Protein AF-0000000087110918 (afdb_homodimer)

Organism: NCBI:txid702518

Solvent-accessible surface area (backbone atoms only — not comparable to full-atom values): 49703 Å² total; per-residue (Å²): 132,76,82,76,50,80,85,70,52,56,71,68,54,49,34,47,49,41,44,47,31,54,72,71,66,33,90,42,74,57,47,47,48,50,48,28,72,72,36,72,81,43,27,66,41,34,48,39,58,57,34,22,55,41,80,31,68,36,69,67,49,49,51,53,48,39,50,46,33,43,54,38,44,72,53,34,69,36,22,34,32,37,40,38,41,45,51,83,60,76,61,68,76,55,22,55,62,40,44,46,46,21,41,39,73,68,59,52,82,70,37,54,53,68,56,41,43,51,50,46,49,46,24,53,45,20,61,56,32,50,42,59,53,20,40,11,39,51,48,28,51,41,52,52,55,40,32,53,18,29,32,41,34,41,28,33,24,72,74,59,32,57,36,55,59,52,41,51,45,51,48,52,52,53,53,55,72,48,77,84,61,85,71,69,72,76,69,76,79,68,72,83,81,62,65,75,68,66,81,74,60,34,45,27,53,47,19,30,33,41,32,43,33,48,66,27,68,70,42,52,53,39,68,45,57,46,35,65,42,47,66,58,53,30,66,58,48,15,78,53,27,29,36,42,38,37,31,37,36,49,52,39,37,48,34,59,59,34,80,77,40,77,86,64,74,35,57,27,32,34,42,36,33,40,50,18,25,44,23,21,29,20,49,40,39,54,42,63,24,20,52,58,21,29,33,41,36,37,29,40,42,78,50,54,63,73,10,80,31,45,41,52,59,40,46,55,70,22,27,56,52,28,27,34,42,33,44,38,35,81,57,52,38,64,40,35,14,37,48,69,55,80,47,94,75,50,51,48,37,69,70,36,38,51,71,28,65,48,26,30,35,41,36,34,34,43,34,38,69,36,86,41,27,62,50,31,40,73,43,15,61,55,47,65,72,57,39,31,52,45,26,27,34,40,35,37,37,37,66,45,41,58,74,83,57,80,75,82,88,43,79,81,33,69,57,44,43,29,32,46,52,5,51,53,35,28,53,51,30,45,44,57,29,35,76,62,72,25,61,51,39,37,36,46,34,40,21,31,59,87,56,56,46,69,62,50,48,54,57,48,48,64,62,37,59,95,54,84,59,44,78,41,64,41,55,58,84,57,39,69,56,54,77,76,45,52,76,67,58,56,64,73,104,133,78,78,77,49,80,86,71,53,56,70,68,54,49,34,48,50,40,46,46,31,55,73,70,68,34,87,43,77,57,46,47,50,50,48,28,73,70,36,71,81,44,28,66,42,35,47,39,60,57,32,23,56,41,80,31,68,40,70,67,49,49,52,51,49,40,50,46,33,44,54,40,43,72,55,36,70,36,22,34,32,37,39,39,42,44,52,81,59,76,61,69,74,53,23,56,61,40,45,48,45,20,41,40,74,69,60,51,82,71,36,53,52,68,56,40,42,50,50,46,49,47,23,52,44,19,62,56,32,50,42,58,54,20,41,10,38,52,49,28,50,40,51,51,56,38,34,52,18,28,31,40,34,40,27,32,23,70,74,57,34,56,37,54,60,52,42,50,46,52,51,52,52,54,54,57,72,49,76,82,62,84,73,68,72,77,67,78,79,69,71,82,80,64,66,76,68,64,80,75,60,35,45,28,52,46,20,30,34,43,33,43,31,49,63,30,66,71,41,50,53,39,68,45,56,47,36,65,43,48,66,60,52,30,66,59,48,16,78,54,27,29,37,42,37,36,32,37,37,50,52,39,38,49,35,60,59,36,83,77,41,77,88,62,75,36,59,28,33,34,42,36,31,41,50,18,25,44,21,22,28,22,50,38,40,52,41,63,24,21,51,59,21,30,33,42,36,37,30,41,40,78,50,53,62,72,12,82,31,45,42,52,60,40,45,55,69,22,26,56,53,28,28,33,41,32,44,38,39,82,58,51,40,63,41,36,13,38,48,70,57,80,46,98,74,51,53,48,37,72,70,37,38,50,69,28,66,49,25,29,35,41,35,37,35,44,32,40,69,38,86,41,27,62,52,31,40,71,44,14,62,55,47,63,73,58,38,31,53,46,26,28,35,40,35,39,38,36,65,45,41,58,73,83,57,81,73,84,90,43,80,81,33,67,57,44,45,30,31,44,52,6,51,53,35,28,54,52,30,46,44,56,29,36,74,61,71,25,60,51,39,38,36,46,35,38,20,32,59,89,57,57,46,69,63,52,47,54,56,47,47,63,60,36,59,95,55,84,56,43,78,42,66,42,52,58,84,56,38,70,56,54,77,78,45,52,76,67,58,57,66,73,104

Radius of gyration: 41.86 Å; Cα contacts (8 Å, |Δi|>4): 1986; chains: 2; bounding box: 95×135×100 Å

Foldseek 3Di:
DPPCDPVNDPPVVLLVVLQCCLVPPQPDLVVLVVVLVVDVSSVVSSLLNSQQEEEAAALVRLLVVLLVCQQPVVSLLSHAHYEHAHAPDPLPPCLVVLLCLLPDDGDNVPPDPLLVVLSNVLSVCSPPDDSQLNSLLSVLNSLLSNQQYAYYEDHHAQSRHHDLQNNQVSQVSVVVPDPPPPCPDPPDCPDPPPPVVPVRAASHQNYAEYEYEDEHQDLAFDQHPNAGDGSVCNPQVHPNHAYYHYEAYDLSLVRLVPPRRPLAAGAYAEYAAHQYQHALQSVLSVLLRYQNHAEYAHAYDNHDQAHQDACLVRCCVRHLNHAYYAYHDLLVLSRGWRSVPPPVPTQSARQNQQVNQNHAEYHYEPCNHPQALQVLLVCLLVVLVRHHQAYAEYEYEDANRCVPPDDDDDCPPPRNVSNQNSPLNNLLNVLQCCVPRRVNYAEYHYEDESYDQVVSVVVSCVSNPPHNHAYHYDYDPCSVVVSVDDSVVRRPD/DPPCDPVNDPPVVLLVVLVCCLVPPQPDLVVLVVVLVPDVSSVVSSLLNSQQEEEAAALVRLLVVLLVCQQPVVSLLSHAHYEHAHAPDPLPPCLVVLLCLLPDDGDNVPPDPLLVVLSNVLSVCSPPDDSQLNSLLSVLNSLLSNQQYAYYEDHHAQRRHHDLQNNQVSQVSVVVPDPPPDCPDPPDCPPVPPPVVPVRAASHQNYAEYEYEYEHQDLAFDQHPNAGDGSVCNPQVHPNHAYYHYEAYDLSLVRLVPPRRPLAAGAYAEYAAHQYQHALQSVLSVLLRYQNHAEYAHAYHNHDQAHCDACLVRCCVRHLNHAYYAYHDLLVLSRGWRSVPPPVPTQSARQNQQVNQNHAYYHYEPCNHPQALLCLLVCLLVVLVRHHQAYAEYEYEDANRCVPPDDDDDCPDPRNVSNQNSVLSNLLNVLQCCVPRRVNYAEYHYEDESYDQVVSVVVSCVSNPPHNHAYHYDYDPVSVVVSVDDPVVRRPD

pLDDT: mean 78.91, std 18.48, range [22.75, 98.44]

InterPro domains:
  IPR032675 Leucine-rich repeat domain superfamily [G3DSA:3.80.10.10] (70-446)

Secondary structure (DSSP, 8-state):
-----GGGS-HHHHHHHHHHIIIII--SHHHHHHHHHH-GGGHHHHHHHHHHEEEE-SHHHHHHHHHHHHH-GGGGGG--EEEEE-TTS-HHHHHHHHGGGGT-----TTS-HHHHHHHHHHHHHHHHS-HHHHHHHHHHHHHHH-TT-SEEEEE--SSSPPPHHHHHHHHHHHHTTS-TT-------TTSTT------PPPSSTT-SEEEEESS-S-SS-EEETTEEE-THHHHH--TT--EEEEES--SGGGGGG-TTS--PPP--SEEEEEEE---HHHHHHHHTT-TT--EEEEEE-S--S---S-HHHHHHHH-TT--EEEEE-TT--TTSS--SS--TTS--S---GGG-TT--EEEEEGGGT-SSHHHHHHHGGGGGGGS-TT--EEEEE-GGGGTT--S---TTSHHHHHHHHHHHHHHHHHHHHTTTT-TT--EEEEEETT--HHHHHHHHHHHTTTS--EEEEEEGGGHHHHTTS-HHHHHH-/-----GGGS-HHHHHHHHHHIIIII--SHHHHHHHHHH-GGGHHHHHHHHHHEEEE-SHHHHHHHHHHHHH-GGGGGG--EEEEE-TTS-HHHHHHHHGGGGT-----TTS-HHHHHHHHHHHHHHHHS-HHHHHHHHHHHHHHH-TT-SEEEEE--SSSPPPHHHHHHHHHHHHTTS-TT-------TTSTT------PPPSSTT-SEEEEESS-S-SS-EEETTEEE-THHHHH--TT--EEEEES--SGGGGGG-TTS--PPP--SEEEEEEE---HHHHHHHHTT-TT--EEEEEE-S--S---S-HHHHHHHH-TT--EEEEE-TT--TTSS--SS--TTS--S---GGG-TT--EEEEEGGGT-SSHHHHHHHGGGGGGGS-TT--EEEEE-GGGGTT--S---TTSHHHHHHHHHHHHHHHHHHHHTTTT-TT--EEEEEETT--HHHHHHHHHHHTTTS--EEEEEEGGGHHHHTTS-HHHHHH-

Structure (mmCIF, N/CA/C/O backbone):
data_AF-0000000087110918-model_v1
#
loop_
_entity.id
_entity.type
_entity.pdbx_description
1 polymer 'F-box domain-containing protein'
#
loop_
_atom_site.group_PDB
_atom_site.id
_atom_site.type_symbol
_atom_site.label_atom_id
_atom_site.label_alt_id
_atom_site.label_comp_id
_atom_site.label_asym_id
_atom_site.label_entity_id
_atom_site.label_seq_id
_atom_site.pdbx_PDB_ins_code
_atom_site.Cartn_x
_atom_site.Cartn_y
_atom_site.Cartn_z
_atom_site.occupancy
_atom_site.B_iso_or_equiv
_atom_site.auth_seq_id
_atom_site.auth_comp_id
_atom_site.auth_asym_id
_atom_site.auth_atom_id
_atom_site.pdbx_PDB_model_num
ATOM 1 N N . MET A 1 1 ? 38.844 -1.824 -50.281 1 22.75 1 MET A N 1
ATOM 2 C CA . MET A 1 1 ? 37.906 -2.479 -49.344 1 22.75 1 MET A CA 1
ATOM 3 C C . MET A 1 1 ? 37.719 -1.651 -48.094 1 22.75 1 MET A C 1
ATOM 5 O O . MET A 1 1 ? 38.656 -1.523 -47.281 1 22.75 1 MET A O 1
ATOM 9 N N . LYS A 1 2 ? 37.031 -0.642 -48.219 1 32.19 2 LYS A N 1
ATOM 10 C CA . LYS A 1 2 ? 36.719 0.473 -47.312 1 32.19 2 LYS A CA 1
ATOM 11 C C . LYS A 1 2 ? 36.219 -0.026 -45.969 1 32.19 2 LYS A C 1
ATOM 13 O O . LYS A 1 2 ? 35.406 -0.964 -45.906 1 32.19 2 LYS A O 1
ATOM 18 N N . ASN A 1 3 ? 37.062 0.036 -44.969 1 32.84 3 ASN A N 1
ATOM 19 C CA . ASN A 1 3 ? 37 -0.374 -43.562 1 32.84 3 ASN A CA 1
ATOM 20 C C . ASN A 1 3 ? 35.656 -0.074 -42.938 1 32.84 3 ASN A C 1
ATOM 22 O O . ASN A 1 3 ? 35.312 1.089 -42.719 1 32.84 3 ASN A O 1
ATOM 26 N N . ASN A 1 4 ? 34.594 -0.679 -43.531 1 38.47 4 ASN A N 1
ATOM 27 C CA . ASN A 1 4 ? 33.188 -0.531 -43.188 1 38.47 4 ASN A CA 1
ATOM 28 C C . ASN A 1 4 ? 32.938 -0.632 -41.688 1 38.47 4 ASN A C 1
ATOM 30 O O . ASN A 1 4 ? 33.156 -1.688 -41.094 1 38.47 4 ASN A O 1
ATOM 34 N N . PHE A 1 5 ? 33.406 0.366 -41 1 39.34 5 PHE A N 1
ATOM 35 C CA . PHE A 1 5 ? 33.344 0.609 -39.562 1 39.34 5 PHE A CA 1
ATOM 36 C C . PHE A 1 5 ? 31.953 0.332 -39.031 1 39.34 5 PHE A C 1
ATOM 38 O O . PHE A 1 5 ? 30.969 0.458 -39.75 1 39.34 5 PHE A O 1
ATOM 45 N N . PHE A 1 6 ? 31.922 -0.577 -37.969 1 47.59 6 PHE A N 1
ATOM 46 C CA . PHE A 1 6 ? 30.766 -0.991 -37.188 1 47.59 6 PHE A CA 1
ATOM 47 C C . PHE A 1 6 ? 29.812 0.179 -36.938 1 47.59 6 PHE A C 1
ATOM 49 O O . PHE A 1 6 ? 28.609 -0.017 -36.781 1 47.59 6 PHE A O 1
ATOM 56 N N . SER A 1 7 ? 30.234 1.312 -36.938 1 45.53 7 SER A N 1
ATOM 57 C CA . SER A 1 7 ? 29.469 2.535 -36.719 1 45.53 7 SER A CA 1
ATOM 58 C C . SER A 1 7 ? 28.516 2.807 -37.844 1 45.53 7 SER A C 1
ATOM 60 O O . SER A 1 7 ? 27.609 3.645 -37.75 1 45.53 7 SER A O 1
ATOM 62 N N . ARG A 1 8 ? 28.75 2.314 -38.969 1 50.22 8 ARG A N 1
ATOM 63 C CA . ARG A 1 8 ? 27.969 2.641 -40.125 1 50.22 8 ARG A CA 1
ATOM 64 C C . ARG A 1 8 ? 27.031 1.495 -40.5 1 50.22 8 ARG A C 1
ATOM 66 O O . ARG A 1 8 ? 26.406 1.517 -41.562 1 50.22 8 ARG A O 1
ATOM 73 N N . LEU A 1 9 ? 27.062 0.413 -39.844 1 47.06 9 LEU A N 1
ATOM 74 C CA . LEU A 1 9 ? 26.172 -0.703 -40.156 1 47.06 9 LEU A CA 1
ATOM 75 C C . LEU A 1 9 ? 24.734 -0.389 -39.781 1 47.06 9 LEU A C 1
ATOM 77 O O . LEU A 1 9 ? 24.5 0.276 -38.75 1 47.06 9 LEU A O 1
ATOM 81 N N . PRO A 1 10 ? 23.734 -0.668 -40.688 1 49.5 10 PRO A N 1
ATOM 82 C CA . PRO A 1 10 ? 22.328 -0.454 -40.375 1 49.5 10 PRO A CA 1
ATOM 83 C C . PRO A 1 10 ? 21.891 -1.122 -39.062 1 49.5 10 PRO A C 1
ATOM 85 O O . PRO A 1 10 ? 22.438 -2.164 -38.719 1 49.5 10 PRO A O 1
ATOM 88 N N . ASN A 1 11 ? 21.094 -0.34 -38.219 1 50.5 11 ASN A N 1
ATOM 89 C CA . ASN A 1 11 ? 20.609 -0.762 -36.906 1 50.5 11 ASN A CA 1
ATOM 90 C C . ASN A 1 11 ? 20.125 -2.207 -36.938 1 50.5 11 ASN A C 1
ATOM 92 O O . ASN A 1 11 ? 20.312 -2.947 -35.969 1 50.5 11 ASN A O 1
ATOM 96 N N . GLU A 1 12 ? 19.578 -2.602 -38 1 52.12 12 GLU A N 1
ATOM 97 C CA . GLU A 1 12 ? 19.078 -3.965 -38.156 1 52.12 12 GLU A CA 1
ATOM 98 C C . GLU A 1 12 ? 20.219 -4.98 -38.125 1 52.12 12 GLU A C 1
ATOM 100 O O . GLU A 1 12 ? 20.094 -6.043 -37.5 1 52.12 12 GLU A O 1
ATOM 105 N N . LEU A 1 13 ? 21.203 -4.625 -38.75 1 52.06 13 LEU A N 1
ATOM 106 C CA . LEU A 1 13 ? 22.328 -5.547 -38.812 1 52.06 13 LEU A CA 1
ATOM 107 C C . LEU A 1 13 ? 23.094 -5.578 -37.469 1 52.06 13 LEU A C 1
ATOM 109 O O . LEU A 1 13 ? 23.562 -6.637 -37.062 1 52.06 13 LEU A O 1
ATOM 113 N N . VAL A 1 14 ? 23.203 -4.426 -36.906 1 53.78 14 VAL A N 1
ATOM 114 C CA . VAL A 1 14 ? 23.844 -4.387 -35.594 1 53.78 14 VAL A CA 1
ATOM 115 C C . VAL A 1 14 ? 23.047 -5.23 -34.625 1 53.78 14 VAL A C 1
ATOM 117 O O . VAL A 1 14 ? 23.625 -5.973 -33.812 1 53.78 14 VAL A O 1
ATOM 120 N N . CYS A 1 15 ? 21.766 -5.172 -34.75 1 50.72 15 CYS A N 1
ATOM 121 C CA . CYS A 1 15 ? 20.891 -6.023 -33.938 1 50.72 15 CYS A CA 1
ATOM 122 C C . CYS A 1 15 ? 21.172 -7.496 -34.219 1 50.72 15 CYS A C 1
ATOM 124 O O . CYS A 1 15 ? 21.219 -8.305 -33.281 1 50.72 15 CYS A O 1
ATOM 126 N N . CYS A 1 16 ? 21.328 -7.832 -35.406 1 52.72 16 CYS A N 1
ATOM 127 C CA . CYS A 1 16 ? 21.625 -9.211 -35.781 1 52.72 16 CYS A CA 1
ATOM 128 C C . CYS A 1 16 ? 22.984 -9.648 -35.281 1 52.72 16 CYS A C 1
ATOM 130 O O . CYS A 1 16 ? 23.156 -10.789 -34.844 1 52.72 16 CYS A O 1
ATOM 132 N N . ILE A 1 17 ? 23.875 -8.836 -35.344 1 55 17 ILE A N 1
ATOM 133 C CA . ILE A 1 17 ? 25.219 -9.188 -34.906 1 55 17 ILE A CA 1
ATOM 134 C C . ILE A 1 17 ? 25.234 -9.375 -33.406 1 55 17 ILE A C 1
ATOM 136 O O . ILE A 1 17 ? 25.828 -10.32 -32.875 1 55 17 ILE A O 1
ATOM 140 N N . VAL A 1 18 ? 24.516 -8.453 -32.75 1 55.53 18 VAL A N 1
ATOM 141 C CA . VAL A 1 18 ? 24.469 -8.547 -31.297 1 55.53 18 VAL A CA 1
ATOM 142 C C . VAL A 1 18 ? 23.703 -9.797 -30.891 1 55.53 18 VAL A C 1
ATOM 144 O O . VAL A 1 18 ? 24.094 -10.5 -29.953 1 55.53 18 VAL A O 1
ATOM 147 N N . LYS A 1 19 ? 22.688 -10.055 -31.609 1 55.12 19 LYS A N 1
ATOM 148 C CA . LYS A 1 19 ? 21.922 -11.281 -31.391 1 55.12 19 LYS A CA 1
ATOM 149 C C . LYS A 1 19 ? 22.797 -12.516 -31.625 1 55.12 19 LYS A C 1
ATOM 151 O O . LYS A 1 19 ? 22.75 -13.469 -30.844 1 55.12 19 LYS A O 1
ATOM 156 N N . CYS A 1 20 ? 23.375 -12.547 -32.719 1 52.78 20 CYS A N 1
ATOM 157 C CA . CYS A 1 20 ? 24.266 -13.664 -33.062 1 52.78 20 CYS A CA 1
ATOM 158 C C . CYS A 1 20 ? 25.406 -13.781 -32.062 1 52.78 20 CYS A C 1
ATOM 160 O O . CYS A 1 20 ? 25.797 -14.891 -31.703 1 52.78 20 CYS A O 1
ATOM 162 N N . ALA A 1 21 ? 25.922 -12.703 -31.781 1 53.59 21 ALA A N 1
ATOM 163 C CA . ALA A 1 21 ? 27.031 -12.734 -30.828 1 53.59 21 ALA A CA 1
ATOM 164 C C . ALA A 1 21 ? 26.547 -13.203 -29.453 1 53.59 21 ALA A C 1
ATOM 166 O O . ALA A 1 21 ? 27.25 -13.922 -28.75 1 53.59 21 ALA A O 1
ATOM 167 N N . SER A 1 22 ? 25.422 -12.742 -29.078 1 51.88 22 SER A N 1
ATOM 168 C CA . SER A 1 22 ? 24.828 -13.172 -27.812 1 51.88 22 SER A CA 1
ATOM 169 C C . SER A 1 22 ? 24.547 -14.664 -27.828 1 51.88 22 SER A C 1
ATOM 171 O O . SER A 1 22 ? 24.672 -15.336 -26.797 1 51.88 22 SER A O 1
ATOM 173 N N . GLN A 1 23 ? 24.047 -15.164 -28.922 1 52.66 23 GLN A N 1
ATOM 174 C CA . GLN A 1 23 ? 23.719 -16.578 -29.047 1 52.66 23 GLN A CA 1
ATOM 175 C C . GLN A 1 23 ? 24.969 -17.422 -29.203 1 52.66 23 GLN A C 1
ATOM 177 O O . GLN A 1 23 ? 25.016 -18.578 -28.766 1 52.66 23 GLN A O 1
ATOM 182 N N . ASN A 1 24 ? 25.828 -17.031 -30.031 1 50.81 24 ASN A N 1
ATOM 183 C CA . ASN A 1 24 ? 26.938 -17.906 -30.422 1 50.81 24 ASN A CA 1
ATOM 184 C C . ASN A 1 24 ? 28.234 -17.5 -29.734 1 50.81 24 ASN A C 1
ATOM 186 O O . ASN A 1 24 ? 29.078 -18.344 -29.422 1 50.81 24 ASN A O 1
ATOM 190 N N . ALA A 1 25 ? 28.609 -16.297 -29.734 1 47.44 25 ALA A N 1
ATOM 191 C CA . ALA A 1 25 ? 29.984 -15.93 -29.406 1 47.44 25 ALA A CA 1
ATOM 192 C C . ALA A 1 25 ? 30.094 -15.484 -27.953 1 47.44 25 ALA A C 1
ATOM 194 O O . ALA A 1 25 ? 31.141 -15.625 -27.328 1 47.44 25 ALA A O 1
ATOM 195 N N . PHE A 1 26 ? 29.156 -14.688 -27.438 1 46.53 26 PHE A N 1
ATOM 196 C CA . PHE A 1 26 ? 29.344 -14.141 -26.094 1 46.53 26 PHE A CA 1
ATOM 197 C C . PHE A 1 26 ? 28.797 -15.102 -25.047 1 46.53 26 PHE A C 1
ATOM 199 O O . PHE A 1 26 ? 27.656 -15.531 -25.125 1 46.53 26 PHE A O 1
ATOM 206 N N . GLN A 1 27 ? 29.578 -15.914 -24.422 1 47.03 27 GLN A N 1
ATOM 207 C CA . GLN A 1 27 ? 29.328 -16.953 -23.422 1 47.03 27 GLN A CA 1
ATOM 208 C C . GLN A 1 27 ? 28.641 -16.375 -22.188 1 47.03 27 GLN A C 1
ATOM 210 O O . GLN A 1 27 ? 28.062 -17.109 -21.391 1 47.03 27 GLN A O 1
ATOM 215 N N . SER A 1 28 ? 28.984 -15.117 -21.891 1 49.75 28 SER A N 1
ATOM 216 C CA . SER A 1 28 ? 28.469 -14.562 -20.641 1 49.75 28 SER A CA 1
ATOM 217 C C . SER A 1 28 ? 27.859 -13.18 -20.844 1 49.75 28 SER A C 1
ATOM 219 O O . SER A 1 28 ? 28.203 -12.484 -21.797 1 49.75 28 SER A O 1
ATOM 221 N N . LYS A 1 29 ? 26.656 -12.805 -20.266 1 53.97 29 LYS A N 1
ATOM 222 C CA . LYS A 1 29 ? 26.047 -11.477 -20.219 1 53.97 29 LYS A CA 1
ATOM 223 C C . LYS A 1 29 ? 27.125 -10.391 -20.062 1 53.97 29 LYS A C 1
ATOM 225 O O . LYS A 1 29 ? 26.953 -9.273 -20.562 1 53.97 29 LYS A O 1
ATOM 230 N N . ARG A 1 30 ? 28.109 -10.914 -19.547 1 54.34 30 ARG A N 1
ATOM 231 C CA . ARG A 1 30 ? 29.234 -9.992 -19.359 1 54.34 30 ARG A CA 1
ATOM 232 C C . ARG A 1 30 ? 29.844 -9.578 -20.688 1 54.34 30 ARG A C 1
ATOM 234 O O . ARG A 1 30 ? 30.234 -8.422 -20.859 1 54.34 30 ARG A O 1
ATOM 241 N N . ASP A 1 31 ? 29.938 -10.539 -21.391 1 54.56 31 ASP A N 1
ATOM 242 C CA . ASP A 1 31 ? 30.562 -10.227 -22.672 1 54.56 31 ASP A CA 1
ATOM 243 C C . ASP A 1 31 ? 29.688 -9.281 -23.5 1 54.56 31 ASP A C 1
ATOM 245 O O . ASP A 1 31 ? 30.203 -8.383 -24.172 1 54.56 31 ASP A O 1
ATOM 249 N N . LEU A 1 32 ? 28.484 -9.555 -23.297 1 54.91 32 LEU A N 1
ATOM 250 C CA . LEU A 1 32 ? 27.562 -8.656 -23.984 1 54.91 32 LEU A CA 1
ATOM 251 C C . LEU A 1 32 ? 27.609 -7.262 -23.359 1 54.91 32 LEU A C 1
ATOM 253 O O . LEU A 1 32 ? 27.547 -6.258 -24.078 1 54.91 32 LEU A O 1
ATOM 257 N N . LEU A 1 33 ? 27.688 -7.273 -22.031 1 56.41 33 LEU A N 1
ATOM 258 C CA . LEU A 1 33 ? 27.859 -5.996 -21.359 1 56.41 33 LEU A CA 1
ATOM 259 C C . LEU A 1 33 ? 29.125 -5.293 -21.828 1 56.41 33 LEU A C 1
ATOM 261 O O . LEU A 1 33 ? 29.125 -4.078 -22.047 1 56.41 33 LEU A O 1
ATOM 265 N N . ASN A 1 34 ? 30.141 -6.02 -21.891 1 54.25 34 ASN A N 1
ATOM 266 C CA . ASN A 1 34 ? 31.406 -5.473 -22.344 1 54.25 34 ASN A CA 1
ATOM 267 C C . ASN A 1 34 ? 31.328 -4.941 -23.766 1 54.25 34 ASN A C 1
ATOM 269 O O . ASN A 1 34 ? 31.953 -3.934 -24.094 1 54.25 34 ASN A O 1
ATOM 273 N N . LEU A 1 35 ? 30.672 -5.652 -24.484 1 54.62 35 LEU A N 1
ATOM 274 C CA . LEU A 1 35 ? 30.516 -5.176 -25.859 1 54.62 35 LEU A CA 1
ATOM 275 C C . LEU A 1 35 ? 29.734 -3.865 -25.875 1 54.62 35 LEU A C 1
ATOM 277 O O . LEU A 1 35 ? 30.031 -2.973 -26.672 1 54.62 35 LEU A O 1
ATOM 281 N N . CYS A 1 36 ? 28.719 -3.84 -25 1 54.41 36 CYS A N 1
ATOM 282 C CA . CYS A 1 36 ? 27.938 -2.609 -24.906 1 54.41 36 CYS A CA 1
ATOM 283 C C . CYS A 1 36 ? 28.812 -1.438 -24.484 1 54.41 36 CYS A C 1
ATOM 285 O O . CYS A 1 36 ? 28.594 -0.305 -24.906 1 54.41 36 CYS A O 1
ATOM 287 N N . LEU A 1 37 ? 29.672 -1.693 -23.625 1 51.31 37 LEU A N 1
ATOM 288 C CA . LEU A 1 37 ? 30.578 -0.646 -23.141 1 51.31 37 LEU A CA 1
ATOM 289 C C . LEU A 1 37 ? 31.516 -0.188 -24.266 1 51.31 37 LEU A C 1
ATOM 291 O O . LEU A 1 37 ? 32.031 0.923 -24.203 1 51.31 37 LEU A O 1
ATOM 295 N N . LEU A 1 38 ? 31.812 -0.997 -25.156 1 50.16 38 LEU A N 1
ATOM 296 C CA . LEU A 1 38 ? 32.812 -0.641 -26.141 1 50.16 38 LEU A CA 1
ATOM 297 C C . LEU A 1 38 ? 32.219 0.196 -27.266 1 50.16 38 LEU A C 1
ATOM 299 O O . LEU A 1 38 ? 32.906 0.993 -27.891 1 50.16 38 LEU A O 1
ATOM 303 N N . ASN A 1 39 ? 30.984 -0.142 -27.734 1 47.09 39 ASN A N 1
ATOM 304 C CA . ASN A 1 39 ? 30.453 0.657 -28.828 1 47.09 39 ASN A CA 1
ATOM 305 C C . ASN A 1 39 ? 29.062 1.188 -28.5 1 47.09 39 ASN A C 1
ATOM 307 O O . ASN A 1 39 ? 28.125 0.412 -28.328 1 47.09 39 ASN A O 1
ATOM 311 N N . TRP A 1 40 ? 28.953 2.461 -28.219 1 52.91 40 TRP A N 1
ATOM 312 C CA . TRP A 1 40 ? 27.766 3.211 -27.812 1 52.91 40 TRP A CA 1
ATOM 313 C C . TRP A 1 40 ? 26.594 2.918 -28.75 1 52.91 40 TRP A C 1
ATOM 315 O O . TRP A 1 40 ? 25.438 2.908 -28.312 1 52.91 40 TRP A O 1
ATOM 325 N N . GLN A 1 41 ? 26.938 2.74 -30.062 1 52.34 41 GLN A N 1
ATOM 326 C CA . GLN A 1 41 ? 25.859 2.553 -31.031 1 52.34 41 GLN A CA 1
ATOM 327 C C . GLN A 1 41 ? 25.156 1.213 -30.812 1 52.34 41 GLN A C 1
ATOM 329 O O . GLN A 1 41 ? 23.984 1.062 -31.141 1 52.34 41 GLN A O 1
ATOM 334 N N . MET A 1 42 ? 25.969 0.398 -30.344 1 53.75 42 MET A N 1
ATOM 335 C CA . MET A 1 42 ? 25.453 -0.958 -30.188 1 53.75 42 MET A CA 1
ATOM 336 C C . MET A 1 42 ? 24.688 -1.101 -28.875 1 53.75 42 MET A C 1
ATOM 338 O O . MET A 1 42 ? 24.031 -2.113 -28.641 1 53.75 42 MET A O 1
ATOM 342 N N . TYR A 1 43 ? 24.75 -0.025 -28.219 1 56.09 43 TYR A N 1
ATOM 343 C CA . TYR A 1 43 ? 24.25 -0.078 -26.844 1 56.09 43 TYR A CA 1
ATOM 344 C C . TYR A 1 43 ? 22.766 -0.382 -26.828 1 56.09 43 TYR A C 1
ATOM 346 O O . TYR A 1 43 ? 22.312 -1.282 -26.109 1 56.09 43 TYR A O 1
ATOM 354 N N . PRO A 1 44 ? 22.109 0.286 -27.781 1 58.97 44 PRO A N 1
ATOM 355 C CA . PRO A 1 44 ? 20.672 0.019 -27.688 1 58.97 44 PRO A CA 1
ATOM 356 C C . PRO A 1 44 ? 20.312 -1.41 -28.078 1 58.97 44 PRO A C 1
ATOM 358 O O . PRO A 1 44 ? 19.406 -2.012 -27.5 1 58.97 44 PRO A O 1
ATOM 361 N N . PHE A 1 45 ? 21.062 -1.886 -29.078 1 57.53 45 PHE A N 1
ATOM 362 C CA . PHE A 1 45 ? 20.766 -3.23 -29.562 1 57.53 45 PHE A CA 1
ATOM 363 C C . PHE A 1 45 ? 21.25 -4.277 -28.562 1 57.53 45 PHE A C 1
ATOM 365 O O . PHE A 1 45 ? 20.609 -5.309 -28.375 1 57.53 45 PHE A O 1
ATOM 372 N N . ALA A 1 46 ? 22.344 -3.975 -28.062 1 59.31 46 ALA A N 1
ATOM 373 C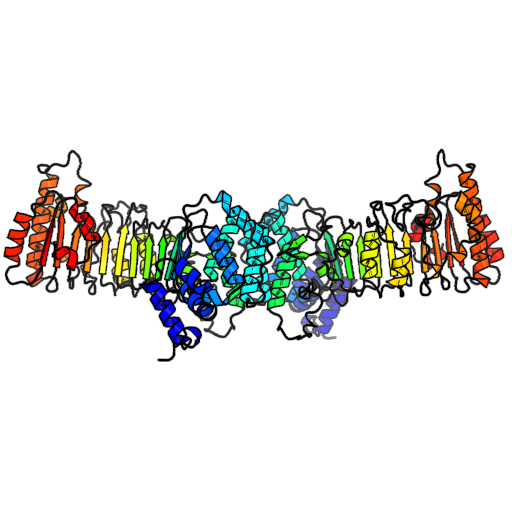 CA . ALA A 1 46 ? 22.891 -4.887 -27.062 1 59.31 46 ALA A CA 1
ATOM 374 C C . ALA A 1 46 ? 22 -4.945 -25.828 1 59.31 46 ALA A C 1
ATOM 376 O O . ALA A 1 46 ? 21.812 -6.008 -25.219 1 59.31 46 ALA A O 1
ATOM 377 N N . GLN A 1 47 ? 21.422 -3.863 -25.609 1 66.19 47 GLN A N 1
ATOM 378 C CA . GLN A 1 47 ? 20.547 -3.805 -24.453 1 66.19 47 GLN A CA 1
ATOM 379 C C . GLN A 1 47 ? 19.312 -4.691 -24.656 1 66.19 47 GLN A C 1
ATOM 381 O O . GLN A 1 47 ? 18.859 -5.359 -23.719 1 66.19 47 GLN A O 1
ATOM 386 N N . LEU A 1 48 ? 18.922 -4.676 -25.906 1 67.56 48 LEU A N 1
ATOM 387 C CA . LEU A 1 48 ? 17.75 -5.496 -26.203 1 67.56 48 LEU A CA 1
ATOM 388 C C . LEU A 1 48 ? 18.047 -6.973 -25.953 1 67.56 48 LEU A C 1
ATOM 390 O O . LEU A 1 48 ? 17.234 -7.676 -25.344 1 67.56 48 LEU A O 1
ATOM 394 N N . GLU A 1 49 ? 19.234 -7.336 -26.391 1 69.94 49 GLU A N 1
ATOM 395 C CA . GLU A 1 49 ? 19.562 -8.75 -26.266 1 69.94 49 GLU A CA 1
ATOM 396 C C . GLU A 1 49 ? 19.938 -9.102 -24.828 1 69.94 49 GLU A C 1
ATOM 398 O O . GLU A 1 49 ? 19.703 -10.227 -24.375 1 69.94 49 GLU A O 1
ATOM 403 N N . LEU A 1 50 ? 20.359 -8.141 -24.172 1 73.5 50 LEU A N 1
ATOM 404 C CA . LEU A 1 50 ? 20.797 -8.375 -22.797 1 73.5 50 LEU A CA 1
ATOM 405 C C . LEU A 1 50 ? 19.594 -8.648 -21.891 1 73.5 50 LEU A C 1
ATOM 407 O O . LEU A 1 50 ? 19.672 -9.492 -21 1 73.5 50 LEU A O 1
ATOM 411 N N . TYR A 1 51 ? 18.531 -8.008 -22.312 1 85.25 51 TYR A N 1
ATOM 412 C CA . TYR A 1 51 ? 17.406 -8.102 -21.391 1 85.25 51 TYR A CA 1
ATOM 413 C C . TYR A 1 51 ? 16.344 -9.047 -21.938 1 85.25 51 TYR A C 1
ATOM 415 O O . TYR A 1 51 ? 15.32 -9.289 -21.297 1 85.25 51 TYR A O 1
ATOM 423 N N . ARG A 1 52 ? 16.625 -9.594 -23.094 1 89.81 52 ARG A N 1
ATOM 424 C CA . ARG A 1 52 ? 15.641 -10.523 -23.641 1 89.81 52 ARG A CA 1
ATOM 425 C C . ARG A 1 52 ? 15.391 -11.688 -22.688 1 89.81 52 ARG A C 1
ATOM 427 O O . ARG A 1 52 ? 14.242 -12.086 -22.484 1 89.81 52 ARG A O 1
ATOM 434 N N . THR A 1 53 ? 16.484 -12.234 -22.203 1 92.19 53 THR A N 1
ATOM 435 C CA . THR A 1 53 ? 16.406 -13.297 -21.203 1 92.19 53 THR A CA 1
ATOM 436 C C . THR A 1 53 ? 16.969 -12.82 -19.859 1 92.19 53 THR A C 1
ATOM 438 O O . THR A 1 53 ? 18.125 -12.414 -19.781 1 92.19 53 THR A O 1
ATOM 441 N N . VAL A 1 54 ? 16.125 -12.891 -18.875 1 92.5 54 VAL A N 1
ATOM 442 C CA . VAL A 1 54 ? 16.547 -12.477 -17.531 1 92.5 54 VAL A CA 1
ATOM 443 C C . VAL A 1 54 ? 16.609 -13.688 -16.609 1 92.5 54 VAL A C 1
ATOM 445 O O . VAL A 1 54 ? 15.68 -14.492 -16.578 1 92.5 54 VAL A O 1
ATOM 448 N N . GLU A 1 55 ? 17.766 -13.836 -15.977 1 91.94 55 GLU A N 1
ATOM 449 C CA . GLU A 1 55 ? 17.953 -14.867 -14.969 1 91.94 55 GLU A CA 1
ATOM 450 C C . GLU A 1 55 ? 18.172 -14.258 -13.586 1 91.94 55 GLU A C 1
ATOM 452 O O . GLU A 1 55 ? 19.109 -13.477 -13.383 1 91.94 55 GLU A O 1
ATOM 457 N N . ILE A 1 56 ? 17.266 -14.625 -12.688 1 90.81 56 ILE A N 1
ATOM 458 C CA . ILE A 1 56 ? 17.328 -14.094 -11.336 1 90.81 56 ILE A CA 1
ATOM 459 C C . ILE A 1 56 ? 17.516 -15.242 -10.336 1 90.81 56 ILE A C 1
ATOM 461 O O . ILE A 1 56 ? 16.672 -16.125 -10.234 1 90.81 56 ILE A O 1
ATOM 465 N N . HIS A 1 57 ? 18.594 -15.141 -9.5 1 87.12 57 HIS A N 1
ATOM 466 C CA . HIS A 1 57 ? 18.875 -16.234 -8.586 1 87.12 57 HIS A CA 1
ATOM 467 C C . HIS A 1 57 ? 19 -15.75 -7.148 1 87.12 57 HIS A C 1
ATOM 469 O O . HIS A 1 57 ? 19.344 -16.516 -6.25 1 87.12 57 HIS A O 1
ATOM 475 N N . SER A 1 58 ? 18.75 -14.531 -6.988 1 83.31 58 SER A N 1
ATOM 476 C CA . SER A 1 58 ? 18.812 -13.977 -5.641 1 83.31 58 SER A CA 1
ATOM 477 C C . SER A 1 58 ? 17.844 -12.828 -5.465 1 83.31 58 SER A C 1
ATOM 479 O O . SER A 1 58 ? 17.391 -12.227 -6.441 1 83.31 58 SER A O 1
ATOM 481 N N . MET A 1 59 ? 17.625 -12.508 -4.254 1 83.75 59 MET A N 1
ATOM 482 C CA . MET A 1 59 ? 16.734 -11.398 -3.93 1 83.75 59 MET A CA 1
ATOM 483 C C . MET A 1 59 ? 17.359 -10.07 -4.34 1 83.75 59 MET A C 1
ATOM 485 O O . MET A 1 59 ? 16.656 -9.148 -4.766 1 83.75 59 MET A O 1
ATOM 489 N N . LYS A 1 60 ? 18.625 -9.969 -4.176 1 81 60 LYS A N 1
ATOM 490 C CA . LYS A 1 60 ? 19.328 -8.766 -4.594 1 81 60 LYS A CA 1
ATOM 491 C C . LYS A 1 60 ? 19.172 -8.523 -6.09 1 81 60 LYS A C 1
ATOM 493 O O . LYS A 1 60 ? 19.031 -7.383 -6.527 1 81 60 LYS A O 1
ATOM 498 N N . ALA A 1 61 ? 19.188 -9.586 -6.789 1 84.56 61 ALA A N 1
ATOM 499 C CA . ALA A 1 61 ? 19.125 -9.477 -8.242 1 84.56 61 ALA A CA 1
ATOM 500 C C . ALA A 1 61 ? 17.766 -8.938 -8.688 1 84.56 61 ALA A C 1
ATOM 502 O O . ALA A 1 61 ? 17.688 -8.109 -9.602 1 84.56 61 ALA A O 1
ATOM 503 N N . TYR A 1 62 ? 16.703 -9.492 -8.047 1 88.5 62 TYR A N 1
ATOM 504 C CA . TYR A 1 62 ? 15.438 -8.969 -8.531 1 88.5 62 TYR A CA 1
ATOM 505 C C . TYR A 1 62 ? 15.18 -7.57 -7.988 1 88.5 62 TYR A C 1
ATOM 507 O O . TYR A 1 62 ? 14.469 -6.777 -8.609 1 88.5 62 TYR A O 1
ATOM 515 N N . ASP A 1 63 ? 15.781 -7.258 -6.828 1 87.94 63 ASP A N 1
ATOM 516 C CA . ASP A 1 63 ? 15.727 -5.883 -6.34 1 87.94 63 ASP A CA 1
ATOM 517 C C . ASP A 1 63 ? 16.359 -4.918 -7.336 1 87.94 63 ASP A C 1
ATOM 519 O O . ASP A 1 63 ? 15.742 -3.936 -7.738 1 87.94 63 ASP A O 1
ATOM 523 N N . LEU A 1 64 ? 17.531 -5.223 -7.746 1 85.69 64 LEU A N 1
ATOM 524 C CA . LEU A 1 64 ? 18.297 -4.367 -8.648 1 85.69 64 LEU A CA 1
ATOM 525 C C . LEU A 1 64 ? 17.609 -4.289 -10.016 1 85.69 64 LEU A C 1
ATOM 527 O O . LEU A 1 64 ? 17.562 -3.219 -10.625 1 85.69 64 LEU A O 1
ATOM 531 N N . LEU A 1 65 ? 17.141 -5.383 -10.469 1 91.56 65 LEU A N 1
ATOM 532 C CA . LEU A 1 65 ? 16.469 -5.391 -11.766 1 91.56 65 LEU A CA 1
ATOM 533 C C . LEU A 1 65 ? 15.211 -4.539 -11.734 1 91.56 65 LEU A C 1
ATOM 535 O O . LEU A 1 65 ? 14.93 -3.803 -12.68 1 91.56 65 LEU A O 1
ATOM 539 N N . THR A 1 66 ? 14.469 -4.68 -10.656 1 93.62 66 THR A N 1
ATOM 540 C CA . THR A 1 66 ? 13.242 -3.896 -10.523 1 93.62 66 THR A CA 1
ATOM 541 C C . THR A 1 66 ? 13.555 -2.402 -10.539 1 93.62 66 THR A C 1
ATOM 543 O O . THR A 1 66 ? 12.859 -1.624 -11.195 1 93.62 66 THR A O 1
ATOM 546 N N . ARG A 1 67 ? 14.586 -2.043 -9.898 1 89.5 67 ARG A N 1
ATOM 547 C CA . ARG A 1 67 ? 15.023 -0.651 -9.914 1 89.5 67 ARG A CA 1
ATOM 548 C C . ARG A 1 67 ? 15.406 -0.204 -11.32 1 89.5 67 ARG A C 1
ATOM 550 O O . ARG A 1 67 ? 15.062 0.906 -11.734 1 89.5 67 ARG A O 1
ATOM 557 N N . THR A 1 68 ? 16.047 -1.056 -11.945 1 90.06 68 THR A N 1
ATOM 558 C CA . THR A 1 68 ? 16.469 -0.758 -13.312 1 90.06 68 THR A CA 1
ATOM 559 C C . THR A 1 68 ? 15.242 -0.527 -14.203 1 90.06 68 THR A C 1
ATOM 561 O O . THR A 1 68 ? 15.227 0.398 -15.016 1 90.06 68 THR A O 1
ATOM 564 N N . PHE A 1 69 ? 14.234 -1.32 -14.023 1 94.44 69 PHE A N 1
ATOM 565 C CA . PHE A 1 69 ? 13.023 -1.185 -14.836 1 94.44 69 PHE A CA 1
ATOM 566 C C . PHE A 1 69 ? 12.289 0.109 -14.492 1 94.44 69 PHE A C 1
ATOM 568 O O . PHE A 1 69 ? 11.633 0.695 -15.352 1 94.44 69 PHE A O 1
ATOM 575 N N . ILE A 1 70 ? 12.391 0.542 -13.273 1 93 70 ILE A N 1
ATOM 576 C CA . ILE A 1 70 ? 11.758 1.783 -12.844 1 93 70 ILE A CA 1
ATOM 577 C C . ILE A 1 70 ? 12.477 2.977 -13.469 1 93 70 ILE A C 1
ATOM 579 O O . ILE A 1 70 ? 11.828 3.887 -14 1 93 70 ILE A O 1
ATOM 583 N N . GLU A 1 71 ? 13.734 2.939 -13.484 1 88.69 71 GLU A N 1
ATOM 584 C CA . GLU A 1 71 ? 14.531 4.059 -13.977 1 88.69 71 GLU A CA 1
ATOM 585 C C . GLU A 1 71 ? 14.594 4.055 -15.5 1 88.69 71 GLU A C 1
ATOM 587 O O . GLU A 1 71 ? 14.711 5.109 -16.125 1 88.69 71 GLU A O 1
ATOM 592 N N . ASN A 1 72 ? 14.531 2.867 -16.094 1 89.75 72 ASN A N 1
ATOM 593 C CA . ASN A 1 72 ? 14.531 2.686 -17.547 1 89.75 72 ASN A CA 1
ATOM 594 C C . ASN A 1 72 ? 13.438 1.721 -17.984 1 89.75 72 ASN A C 1
ATOM 596 O O . ASN A 1 72 ? 13.727 0.596 -18.406 1 89.75 72 ASN A O 1
ATOM 600 N N . PRO A 1 73 ? 12.227 2.283 -18.031 1 91.94 73 PRO A N 1
ATOM 601 C CA . PRO A 1 73 ? 11.078 1.401 -18.25 1 91.94 73 PRO A CA 1
ATOM 602 C C . PRO A 1 73 ? 11.102 0.739 -19.641 1 91.94 73 PRO A C 1
ATOM 604 O O . PRO A 1 73 ? 10.508 -0.323 -19.828 1 91.94 73 PRO A O 1
ATOM 607 N N . ASN A 1 74 ? 11.75 1.271 -20.578 1 87.88 74 ASN A N 1
ATOM 608 C CA . ASN A 1 74 ? 11.797 0.7 -21.922 1 87.88 74 ASN A CA 1
ATOM 609 C C . ASN A 1 74 ? 12.516 -0.649 -21.938 1 87.88 74 ASN A C 1
ATOM 611 O O . ASN A 1 74 ? 12.266 -1.479 -22.812 1 87.88 74 ASN A O 1
ATOM 615 N N . LEU A 1 75 ? 13.352 -0.879 -21 1 88.69 75 LEU A N 1
ATOM 616 C CA . LEU A 1 75 ? 14.109 -2.123 -20.922 1 88.69 75 LEU A CA 1
ATOM 617 C C . LEU A 1 75 ? 13.195 -3.307 -20.641 1 88.69 75 LEU A C 1
ATOM 619 O O . LEU A 1 75 ? 13.477 -4.434 -21.047 1 88.69 75 LEU A O 1
ATOM 623 N N . ARG A 1 76 ? 12.141 -3.102 -19.891 1 91.69 76 ARG A N 1
ATOM 624 C CA . ARG A 1 76 ? 11.266 -4.211 -19.531 1 91.69 76 ARG A CA 1
ATOM 625 C C . ARG A 1 76 ? 10.539 -4.762 -20.75 1 91.69 76 ARG A C 1
ATOM 627 O O . ARG A 1 76 ? 10.195 -5.941 -20.797 1 91.69 76 ARG A O 1
ATOM 634 N N . ASN A 1 77 ? 10.391 -3.844 -21.766 1 90.62 77 ASN A N 1
ATOM 635 C CA . ASN A 1 77 ? 9.719 -4.254 -23 1 90.62 77 ASN A CA 1
ATOM 636 C C . ASN A 1 77 ? 10.562 -5.246 -23.797 1 90.62 77 ASN A C 1
ATOM 638 O O . ASN A 1 77 ? 10.055 -5.922 -24.688 1 90.62 77 ASN A O 1
ATOM 642 N N . CYS A 1 78 ? 11.789 -5.34 -23.438 1 90.25 78 CYS A N 1
ATOM 643 C CA . CYS A 1 78 ? 12.703 -6.215 -24.156 1 90.25 78 CYS A CA 1
ATOM 644 C C . CYS A 1 78 ? 12.664 -7.633 -23.609 1 90.25 78 CYS A C 1
ATOM 646 O O . CYS A 1 78 ? 13.109 -8.57 -24.266 1 90.25 78 CYS A O 1
ATOM 648 N N . VAL A 1 79 ? 12.086 -7.801 -22.422 1 94.94 79 VAL A N 1
ATOM 649 C CA . VAL A 1 79 ? 12.141 -9.102 -21.766 1 94.94 79 VAL A CA 1
ATOM 650 C C . VAL A 1 79 ? 11.141 -10.055 -22.406 1 94.94 79 VAL A C 1
ATOM 652 O O . VAL A 1 79 ? 9.961 -9.719 -22.562 1 94.94 79 VAL A O 1
ATOM 655 N N . ARG A 1 80 ? 11.648 -11.258 -22.844 1 95.69 80 ARG A N 1
ATOM 656 C CA . ARG A 1 80 ? 10.781 -12.273 -23.422 1 95.69 80 ARG A CA 1
ATOM 657 C C . ARG A 1 80 ? 10.805 -13.547 -22.578 1 95.69 80 ARG A C 1
ATOM 659 O O . ARG A 1 80 ? 9.812 -14.281 -22.531 1 95.69 80 ARG A O 1
ATOM 666 N N . GLU A 1 81 ? 11.914 -13.789 -22 1 96.75 81 GLU A N 1
ATOM 667 C CA . GLU A 1 81 ? 12.078 -14.961 -21.125 1 96.75 81 GLU A CA 1
ATOM 668 C C . GLU A 1 81 ? 12.594 -14.555 -19.75 1 96.75 81 GLU A C 1
ATOM 670 O O . GLU A 1 81 ? 13.562 -13.797 -19.641 1 96.75 81 GLU A O 1
ATOM 675 N N . ALA A 1 82 ? 11.945 -15.023 -18.703 1 96.44 82 ALA A N 1
ATOM 676 C CA . ALA A 1 82 ? 12.375 -14.727 -17.344 1 96.44 82 ALA A CA 1
ATOM 677 C C . ALA A 1 82 ? 12.438 -16 -16.5 1 96.44 82 ALA A C 1
ATOM 679 O O . ALA A 1 82 ? 11.461 -16.75 -16.406 1 96.44 82 ALA A O 1
ATOM 680 N N . HIS A 1 83 ? 13.586 -16.266 -15.977 1 95.19 83 HIS A N 1
ATOM 681 C CA . HIS A 1 83 ? 13.781 -17.375 -15.047 1 95.19 83 HIS A CA 1
ATOM 682 C C . HIS A 1 83 ? 14.117 -16.859 -13.648 1 95.19 83 HIS A C 1
ATOM 684 O O . HIS A 1 83 ? 15.219 -16.359 -13.414 1 95.19 83 HIS A O 1
ATOM 690 N N . ILE A 1 84 ? 13.195 -17.031 -12.742 1 92.62 84 ILE A N 1
ATOM 691 C CA . ILE A 1 84 ? 13.359 -16.531 -11.375 1 92.62 84 ILE A CA 1
ATOM 692 C C . ILE A 1 84 ? 13.453 -17.703 -10.406 1 92.62 84 ILE A C 1
ATOM 694 O O . ILE A 1 84 ? 12.492 -18.453 -10.227 1 92.62 84 ILE A O 1
ATOM 698 N N . SER A 1 85 ? 14.586 -17.859 -9.82 1 89.19 85 SER A N 1
ATOM 699 C 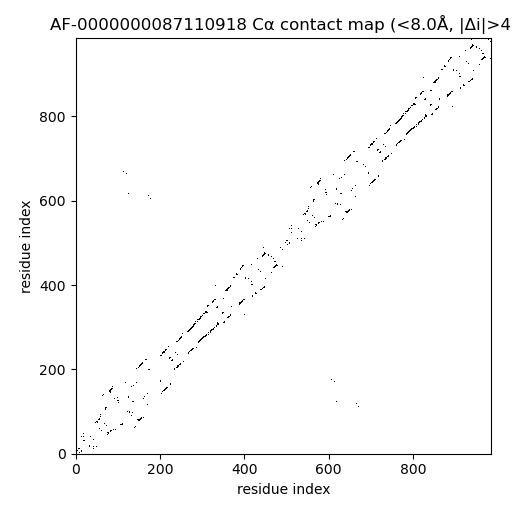CA . SER A 1 85 ? 14.828 -18.891 -8.812 1 89.19 85 SER A CA 1
ATOM 700 C C . SER A 1 85 ? 15.406 -18.297 -7.535 1 89.19 85 SER A C 1
ATOM 702 O O . SER A 1 85 ? 16.625 -18.078 -7.441 1 89.19 85 SER A O 1
ATOM 704 N N . VAL A 1 86 ? 14.539 -18.062 -6.523 1 82.31 86 VAL A N 1
ATOM 705 C CA . VAL A 1 86 ? 15.008 -17.406 -5.312 1 82.31 86 VAL A CA 1
ATOM 706 C C . VAL A 1 86 ? 14.695 -18.266 -4.094 1 82.31 86 VAL A C 1
ATOM 708 O O . VAL A 1 86 ? 14.766 -17.797 -2.955 1 82.31 86 VAL A O 1
ATOM 711 N N . ALA A 1 87 ? 14.32 -19.453 -4.07 1 68.12 87 ALA A N 1
ATOM 712 C CA . ALA A 1 87 ? 13.938 -20.344 -2.99 1 68.12 87 ALA A CA 1
ATOM 713 C C . ALA A 1 87 ? 15.102 -20.594 -2.041 1 68.12 87 ALA A C 1
ATOM 715 O O . ALA A 1 87 ? 14.898 -20.875 -0.855 1 68.12 87 ALA A O 1
ATOM 716 N N . GLY A 1 88 ? 16.281 -20.656 -2.393 1 59 88 GLY A N 1
ATOM 717 C CA . GLY A 1 88 ? 17.422 -21.109 -1.597 1 59 88 GLY A CA 1
ATOM 718 C C . GLY A 1 88 ? 17.984 -20.031 -0.696 1 59 88 GLY A C 1
ATOM 719 O O . GLY A 1 88 ? 18.859 -20.297 0.124 1 59 88 GLY A O 1
ATOM 720 N N . GLY A 1 89 ? 17.656 -18.812 -0.759 1 55.06 89 GLY A N 1
ATOM 721 C CA . GLY A 1 89 ? 18.516 -17.828 -0.124 1 55.06 89 GLY A CA 1
ATOM 722 C C . GLY A 1 89 ? 18.047 -17.453 1.273 1 55.06 89 GLY A C 1
ATOM 723 O O . GLY A 1 89 ? 16.906 -17.703 1.645 1 55.06 89 GLY A O 1
ATOM 724 N N . ARG A 1 90 ? 19.031 -17.5 2.354 1 54.03 90 ARG A N 1
ATOM 725 C CA . ARG A 1 90 ? 18.797 -16.984 3.701 1 54.03 90 ARG A CA 1
ATOM 726 C C . ARG A 1 90 ? 18.047 -15.664 3.664 1 54.03 90 ARG A C 1
ATOM 728 O O . ARG A 1 90 ? 18.562 -14.672 3.145 1 54.03 90 ARG A O 1
ATOM 735 N N . PHE A 1 91 ? 16.734 -15.734 3.582 1 58.56 91 PHE A N 1
ATOM 736 C CA . PHE A 1 91 ? 15.781 -14.633 3.533 1 58.56 91 PHE A CA 1
ATOM 737 C C . PHE A 1 91 ? 16.312 -13.43 4.305 1 58.56 91 PHE A C 1
ATOM 739 O O . PHE A 1 91 ? 16.094 -12.281 3.9 1 58.56 91 PHE A O 1
ATOM 746 N N . ASP A 1 92 ? 16.922 -13.68 5.348 1 56.16 92 ASP A N 1
ATOM 747 C CA . ASP A 1 92 ? 17.078 -12.672 6.395 1 56.16 92 ASP A CA 1
ATOM 748 C C . ASP A 1 92 ? 17.922 -11.492 5.906 1 56.16 92 ASP A C 1
ATOM 750 O O . ASP A 1 92 ? 17.578 -10.336 6.137 1 56.16 92 ASP A O 1
ATOM 754 N N . ARG A 1 93 ? 19.078 -11.859 5.363 1 54.97 93 ARG A N 1
ATOM 755 C CA . ARG A 1 93 ? 20.047 -10.773 5.266 1 54.97 93 ARG A CA 1
ATOM 756 C C . ARG A 1 93 ? 19.641 -9.781 4.18 1 54.97 93 ARG A C 1
ATOM 758 O O . ARG A 1 93 ? 19.891 -8.578 4.301 1 54.97 93 ARG A O 1
ATOM 765 N N . TRP A 1 94 ? 18.922 -10.305 3.246 1 57.22 94 TRP A N 1
ATOM 766 C CA . TRP A 1 94 ? 18.75 -9.398 2.115 1 57.22 94 TRP A CA 1
ATOM 767 C C . TRP A 1 94 ? 17.406 -8.688 2.188 1 57.22 94 TRP A C 1
ATOM 769 O O . TRP A 1 94 ? 17.234 -7.609 1.607 1 57.22 94 TRP A O 1
ATOM 779 N N . ALA A 1 95 ? 16.516 -9.312 2.875 1 59.47 95 ALA A N 1
ATOM 780 C CA . ALA A 1 95 ? 15.234 -8.648 3.061 1 59.47 95 ALA A CA 1
ATOM 781 C C . ALA A 1 95 ? 15.414 -7.25 3.639 1 59.47 95 ALA A C 1
ATOM 783 O O . ALA A 1 95 ? 14.617 -6.352 3.371 1 59.47 95 ALA A O 1
ATOM 784 N N . LEU A 1 96 ? 16.578 -7.098 4.164 1 61.59 96 LEU A N 1
ATOM 785 C CA . LEU A 1 96 ? 16.844 -5.809 4.789 1 61.59 96 LEU A CA 1
ATOM 786 C C . LEU A 1 96 ? 17.125 -4.742 3.736 1 61.59 96 LEU A C 1
ATOM 788 O O . LEU A 1 96 ? 16.859 -3.561 3.957 1 61.59 96 LEU A O 1
ATOM 792 N N . ASN A 1 97 ? 17.562 -5.254 2.627 1 63.47 97 ASN A N 1
ATOM 793 C CA . ASN A 1 97 ? 17.906 -4.277 1.595 1 63.47 97 ASN A CA 1
ATOM 794 C C . ASN A 1 97 ? 16.656 -3.662 0.976 1 63.47 97 ASN A C 1
ATOM 796 O O . ASN A 1 97 ? 16.656 -2.5 0.567 1 63.47 97 ASN A O 1
ATOM 800 N N . VAL A 1 98 ? 15.555 -4.426 1.064 1 72.69 98 VAL A N 1
ATOM 801 C CA . VAL A 1 98 ? 14.352 -3.939 0.401 1 72.69 98 VAL A CA 1
ATOM 802 C C . VAL A 1 98 ? 13.656 -2.906 1.285 1 72.69 98 VAL A C 1
ATOM 804 O O . VAL A 1 98 ? 12.844 -2.111 0.802 1 72.69 98 VAL A O 1
ATOM 807 N N . SER A 1 99 ? 14.102 -2.82 2.479 1 73.25 99 SER A N 1
ATOM 808 C CA . SER A 1 99 ? 13.5 -1.84 3.377 1 73.25 99 SER A CA 1
ATOM 809 C C . SER A 1 99 ? 13.859 -0.417 2.969 1 73.25 99 SER A C 1
ATOM 811 O O . SER A 1 99 ? 13.148 0.533 3.303 1 73.25 99 SER A O 1
ATOM 813 N N . SER A 1 100 ? 14.914 -0.357 2.178 1 78.06 100 SER A N 1
ATOM 814 C CA . SER A 1 100 ? 15.375 0.962 1.76 1 78.06 100 SER A CA 1
ATOM 815 C C . SER A 1 100 ? 14.461 1.561 0.7 1 78.06 100 SER A C 1
ATOM 817 O O . SER A 1 100 ? 14.5 2.766 0.443 1 78.06 100 SER A O 1
ATOM 819 N N . TRP A 1 101 ? 13.555 0.692 0.095 1 85.25 101 TRP A N 1
ATOM 820 C CA . TRP A 1 101 ? 12.656 1.146 -0.959 1 85.25 101 TRP A CA 1
ATOM 821 C C . TRP A 1 101 ? 11.781 2.297 -0.472 1 85.25 101 TRP A C 1
ATOM 823 O O . TRP A 1 101 ? 11.43 3.191 -1.247 1 85.25 101 TRP A O 1
ATOM 833 N N . ALA A 1 102 ? 11.453 2.229 0.758 1 82.5 102 ALA A N 1
ATOM 834 C CA . ALA A 1 102 ? 10.547 3.225 1.321 1 82.5 102 ALA A CA 1
ATOM 835 C C . ALA A 1 102 ? 11.109 4.633 1.158 1 82.5 102 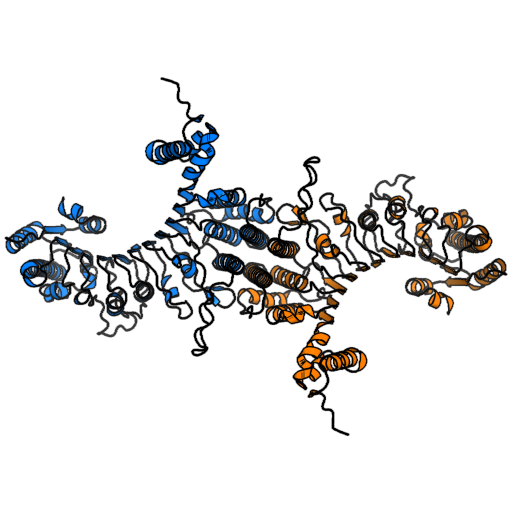ALA A C 1
ATOM 837 O O . ALA A 1 102 ? 10.359 5.586 0.933 1 82.5 102 ALA A O 1
ATOM 838 N N . ASN A 1 103 ? 12.414 4.789 1.2 1 82.62 103 ASN A N 1
ATOM 839 C CA . ASN A 1 103 ? 13.023 6.117 1.191 1 82.62 103 ASN A CA 1
ATOM 840 C C . ASN A 1 103 ? 14.023 6.27 0.053 1 82.62 103 ASN A C 1
ATOM 842 O O . ASN A 1 103 ? 14.742 7.266 -0.015 1 82.62 103 ASN A O 1
ATOM 846 N N . GLU A 1 104 ? 13.992 5.312 -0.766 1 81.56 104 GLU A N 1
ATOM 847 C CA . GLU A 1 104 ? 14.93 5.387 -1.885 1 81.56 104 GLU A CA 1
ATOM 848 C C . GLU A 1 104 ? 14.43 6.344 -2.961 1 81.56 104 GLU A C 1
ATOM 850 O O . GLU A 1 104 ? 13.234 6.379 -3.26 1 81.56 104 GLU A O 1
ATOM 855 N N . ASN A 1 105 ? 15.391 7.172 -3.361 1 78.94 105 ASN A N 1
ATOM 856 C CA . ASN A 1 105 ? 15.062 8.062 -4.465 1 78.94 105 ASN A CA 1
ATOM 857 C C . ASN A 1 105 ? 15.211 7.367 -5.816 1 78.94 105 ASN A C 1
ATOM 859 O O . ASN A 1 105 ? 16.328 7.117 -6.266 1 78.94 105 ASN A O 1
ATOM 863 N N . LEU A 1 106 ? 14.164 6.953 -6.34 1 82.44 106 LEU A N 1
ATOM 864 C CA . LEU A 1 106 ? 14.141 6.344 -7.664 1 82.44 106 LEU A CA 1
ATOM 865 C C . LEU A 1 106 ? 13.695 7.352 -8.719 1 82.44 106 LEU A C 1
ATOM 867 O O . LEU A 1 106 ? 12.758 8.125 -8.484 1 82.44 106 LEU A O 1
ATOM 871 N N . ASN A 1 107 ? 14.484 7.406 -9.781 1 84.44 107 ASN A N 1
ATOM 872 C CA . ASN A 1 107 ? 14.062 8.258 -10.891 1 84.44 107 ASN A CA 1
ATOM 873 C C . ASN A 1 107 ? 12.828 7.699 -11.594 1 84.44 107 ASN A C 1
ATOM 875 O O . ASN A 1 107 ? 12.93 6.742 -12.359 1 84.44 107 ASN A O 1
ATOM 879 N N . MET A 1 108 ? 11.688 8.289 -11.391 1 85.88 108 MET A N 1
ATOM 880 C CA . MET A 1 108 ? 10.43 7.785 -11.93 1 85.88 108 MET A CA 1
ATOM 881 C C . MET A 1 108 ? 9.93 8.672 -13.07 1 85.88 108 MET A C 1
ATOM 883 O O . MET A 1 108 ? 8.773 8.562 -13.477 1 85.88 108 MET A O 1
ATOM 887 N N . THR A 1 109 ? 10.758 9.5 -13.594 1 80.31 109 THR A N 1
ATOM 888 C CA . THR A 1 109 ? 10.359 10.5 -14.57 1 80.31 109 THR A CA 1
ATOM 889 C C . THR A 1 109 ? 9.883 9.836 -15.859 1 80.31 109 THR A C 1
ATOM 891 O O . THR A 1 109 ? 8.984 10.352 -16.547 1 80.31 109 THR A O 1
ATOM 894 N N . ASN A 1 110 ? 10.484 8.719 -16.172 1 86.94 110 ASN A N 1
ATOM 895 C CA . ASN A 1 110 ? 10.18 8.078 -17.453 1 86.94 110 ASN A CA 1
ATOM 896 C C . ASN A 1 110 ? 9.055 7.055 -17.312 1 86.94 110 ASN A C 1
ATOM 898 O O . ASN A 1 110 ? 8.664 6.422 -18.297 1 86.94 110 ASN A O 1
ATOM 902 N N . LEU A 1 111 ? 8.523 6.969 -16.125 1 87.25 111 LEU A N 1
ATOM 903 C CA . LEU A 1 111 ? 7.449 6.008 -15.906 1 87.25 111 LEU A CA 1
ATOM 904 C C . LEU A 1 111 ? 6.109 6.586 -16.344 1 87.25 111 LEU A C 1
ATOM 906 O O . LEU A 1 111 ? 5.875 7.789 -16.203 1 87.25 111 LEU A O 1
ATOM 910 N N . CYS A 1 112 ? 5.395 5.734 -17 1 84.25 112 CYS A N 1
ATOM 911 C CA . CYS A 1 112 ? 4.016 6.156 -17.219 1 84.25 112 CYS A CA 1
ATOM 912 C C . CYS A 1 112 ? 3.264 6.305 -15.906 1 84.25 112 CYS A C 1
ATOM 914 O O . CYS A 1 112 ? 3.738 5.855 -14.859 1 84.25 112 CYS A O 1
ATOM 916 N N . ASP A 1 113 ? 2.154 6.867 -15.867 1 77.75 113 ASP A N 1
ATOM 917 C CA . ASP A 1 113 ? 1.398 7.188 -14.656 1 77.75 113 ASP A CA 1
ATOM 918 C C . ASP A 1 113 ? 1.004 5.918 -13.906 1 77.75 113 ASP A C 1
ATOM 920 O O . ASP A 1 113 ? 1.077 5.875 -12.672 1 77.75 113 ASP A O 1
ATOM 924 N N . THR A 1 114 ? 0.633 4.969 -14.633 1 81.88 114 THR A N 1
ATOM 925 C CA . THR A 1 114 ? 0.217 3.721 -14.008 1 81.88 114 THR A CA 1
ATOM 926 C C . THR A 1 114 ? 1.39 3.059 -13.289 1 81.88 114 THR A C 1
ATOM 928 O O . THR A 1 114 ? 1.254 2.609 -12.148 1 81.88 114 THR A O 1
ATOM 931 N N . ASP A 1 115 ? 2.475 3.047 -13.992 1 88 115 ASP A N 1
ATOM 932 C CA . ASP A 1 115 ? 3.658 2.434 -13.398 1 88 115 ASP A CA 1
ATOM 933 C C . ASP A 1 115 ? 4.148 3.232 -12.195 1 88 115 ASP A C 1
ATOM 935 O O . ASP A 1 115 ? 4.598 2.658 -11.203 1 88 115 ASP A O 1
ATOM 939 N N . ARG A 1 116 ? 4.117 4.441 -12.391 1 86.44 116 ARG A N 1
ATOM 940 C CA . ARG A 1 116 ? 4.5 5.305 -11.273 1 86.44 116 ARG A CA 1
ATOM 941 C C . ARG A 1 116 ? 3.645 5.023 -10.047 1 86.44 116 ARG A C 1
ATOM 943 O O . ARG A 1 116 ? 4.156 4.949 -8.93 1 86.44 116 ARG A O 1
ATOM 950 N N . SER A 1 117 ? 2.387 4.91 -10.258 1 83.62 117 SER A N 1
ATOM 951 C CA . SER A 1 117 ? 1.466 4.609 -9.164 1 83.62 117 SER A CA 1
ATOM 952 C C . SER A 1 117 ? 1.805 3.273 -8.508 1 83.62 117 SER A C 1
ATOM 954 O O . SER A 1 117 ? 1.716 3.137 -7.289 1 83.62 117 SER A O 1
ATOM 956 N N . LEU A 1 118 ? 2.139 2.363 -9.273 1 88.94 118 LEU A N 1
ATOM 957 C CA . LEU A 1 118 ? 2.498 1.055 -8.734 1 88.94 118 LEU A CA 1
ATOM 958 C C . LEU A 1 118 ? 3.766 1.144 -7.895 1 88.94 118 LEU A C 1
ATOM 960 O O . LEU A 1 118 ? 3.863 0.505 -6.844 1 88.94 118 LEU A O 1
ATOM 964 N N . VAL A 1 119 ? 4.691 1.899 -8.375 1 90.81 119 VAL A N 1
ATOM 965 C CA . VAL A 1 119 ? 5.949 2.057 -7.652 1 90.81 119 VAL A CA 1
ATOM 966 C C . VAL A 1 119 ? 5.695 2.771 -6.328 1 90.81 119 VAL A C 1
ATOM 968 O O . VAL A 1 119 ? 6.266 2.402 -5.297 1 90.81 119 VAL A O 1
ATOM 971 N N . ILE A 1 120 ? 4.879 3.746 -6.375 1 86.38 120 ILE A N 1
ATOM 972 C CA . ILE A 1 120 ? 4.535 4.48 -5.16 1 86.38 120 ILE A CA 1
ATOM 973 C C . ILE A 1 120 ? 3.873 3.539 -4.156 1 86.38 120 ILE A C 1
ATOM 975 O O . ILE A 1 120 ? 4.176 3.584 -2.963 1 86.38 120 ILE A O 1
ATOM 979 N N . LEU A 1 121 ? 3.055 2.781 -4.617 1 86.62 121 LEU A N 1
ATOM 980 C CA . LEU A 1 121 ? 2.412 1.793 -3.756 1 86.62 121 LEU A CA 1
ATOM 981 C C . LEU A 1 121 ? 3.445 0.854 -3.145 1 86.62 121 LEU A C 1
ATOM 983 O O . LEU A 1 121 ? 3.396 0.565 -1.946 1 86.62 121 LEU A O 1
ATOM 987 N N . CYS A 1 122 ? 4.234 0.367 -3.992 1 90.69 122 CYS A N 1
ATOM 988 C CA . CYS A 1 122 ? 5.262 -0.546 -3.506 1 90.69 122 CYS A CA 1
ATOM 989 C C . CYS A 1 122 ? 6.125 0.122 -2.443 1 90.69 122 CYS A C 1
ATOM 991 O O . CYS A 1 122 ? 6.402 -0.472 -1.399 1 90.69 122 CYS A O 1
ATOM 993 N N . LYS A 1 123 ? 6.539 1.312 -2.686 1 89.38 123 LYS A N 1
ATOM 994 C CA . LYS A 1 123 ? 7.352 2.059 -1.731 1 89.38 123 LYS A CA 1
ATOM 995 C C . LYS A 1 123 ? 6.613 2.25 -0.41 1 89.38 123 LYS A C 1
ATOM 997 O O . LYS A 1 123 ? 7.215 2.174 0.662 1 89.38 123 LYS A O 1
ATOM 1002 N N . THR A 1 124 ? 5.387 2.561 -0.549 1 87.94 124 THR A N 1
ATOM 1003 C CA . THR A 1 124 ? 4.574 2.756 0.646 1 87.94 124 THR A CA 1
ATOM 1004 C C . THR A 1 124 ? 4.488 1.466 1.456 1 87.94 124 THR A C 1
ATOM 1006 O O . THR A 1 124 ? 4.605 1.487 2.684 1 87.94 124 THR A O 1
ATOM 1009 N N . LEU A 1 125 ? 4.254 0.423 0.796 1 87.44 125 LEU A N 1
ATOM 1010 C CA . LEU A 1 125 ? 4.16 -0.871 1.466 1 87.44 125 LEU A CA 1
ATOM 1011 C C . LEU A 1 125 ? 5.48 -1.224 2.146 1 87.44 125 LEU A C 1
ATOM 1013 O O . LEU A 1 125 ? 5.484 -1.776 3.25 1 87.44 125 LEU A O 1
ATOM 1017 N N . CYS A 1 126 ? 6.539 -0.955 1.517 1 87.75 126 CYS A N 1
ATOM 1018 C CA . CYS A 1 126 ? 7.859 -1.27 2.057 1 87.75 126 CYS A CA 1
ATOM 1019 C C . CYS A 1 126 ? 8.164 -0.417 3.283 1 87.75 126 CYS A C 1
ATOM 1021 O O . CYS A 1 126 ? 9.023 -0.771 4.094 1 87.75 126 CYS A O 1
ATOM 1023 N N . GLY A 1 127 ? 7.496 0.667 3.404 1 82.25 127 GLY A N 1
ATOM 1024 C CA . GLY A 1 127 ? 7.691 1.522 4.562 1 82.25 127 GLY A CA 1
ATOM 1025 C C . GLY A 1 127 ? 6.949 1.041 5.793 1 82.25 127 GLY A C 1
ATOM 1026 O O . GLY A 1 127 ? 7.293 1.411 6.918 1 82.25 127 GLY A O 1
ATOM 1027 N N . ILE A 1 128 ? 5.957 0.258 5.562 1 80.31 128 ILE A N 1
ATOM 1028 C CA . ILE A 1 128 ? 5.078 -0.117 6.664 1 80.31 128 ILE A CA 1
ATOM 1029 C C . ILE A 1 128 ? 5.242 -1.604 6.973 1 80.31 128 ILE A C 1
ATOM 1031 O O . ILE A 1 128 ? 5.086 -2.027 8.117 1 80.31 128 ILE A O 1
ATOM 1035 N N . GLY A 1 129 ? 5.602 -2.367 6.023 1 77.94 129 GLY A N 1
ATOM 1036 C CA . GLY A 1 129 ? 5.617 -3.812 6.168 1 77.94 129 GLY A CA 1
ATOM 1037 C C . GLY A 1 129 ? 6.895 -4.336 6.805 1 77.94 129 GLY A C 1
ATOM 1038 O O . GLY A 1 129 ? 7.828 -3.57 7.051 1 77.94 129 GLY A O 1
ATOM 1039 N N . SER A 1 130 ? 6.859 -5.668 7.133 1 81.88 130 SER A N 1
ATOM 1040 C CA . SER A 1 130 ? 8.047 -6.387 7.574 1 81.88 130 SER A CA 1
ATOM 1041 C C . SER A 1 130 ? 9.016 -6.625 6.418 1 81.88 130 SER A C 1
ATOM 1043 O O . SER A 1 130 ? 8.617 -6.566 5.254 1 81.88 130 SER A O 1
ATOM 1045 N N . PRO A 1 131 ? 10.234 -6.875 6.758 1 80.69 131 PRO A N 1
ATOM 1046 C CA . PRO A 1 131 ? 11.203 -7.133 5.691 1 80.69 131 PRO A CA 1
ATOM 1047 C C . PRO A 1 131 ? 10.766 -8.266 4.762 1 80.69 131 PRO A C 1
ATOM 1049 O O . PRO A 1 131 ? 11.008 -8.211 3.555 1 80.69 131 PRO A O 1
ATOM 1052 N N . LYS A 1 132 ? 10.156 -9.281 5.328 1 81.62 132 LYS A N 1
ATOM 1053 C CA . LYS A 1 132 ? 9.648 -10.391 4.523 1 81.62 132 LYS A CA 1
ATOM 1054 C C . LYS A 1 132 ? 8.57 -9.922 3.555 1 81.62 132 LYS A C 1
ATOM 1056 O O . LYS A 1 132 ? 8.617 -10.242 2.365 1 81.62 132 LYS A O 1
ATOM 1061 N N . GLU A 1 133 ? 7.758 -9.18 4.066 1 84.06 133 GLU A N 1
ATOM 1062 C CA . GLU A 1 133 ? 6.652 -8.688 3.248 1 84.06 133 GLU A CA 1
ATOM 1063 C C . GLU A 1 133 ? 7.141 -7.668 2.217 1 84.06 133 GLU A C 1
ATOM 1065 O O . GLU A 1 133 ? 6.602 -7.594 1.111 1 84.06 133 GLU A O 1
ATOM 1070 N N . ASN A 1 134 ? 8.18 -6.953 2.621 1 86.12 134 ASN A N 1
ATOM 1071 C CA . ASN A 1 134 ? 8.758 -5.992 1.688 1 86.12 134 ASN A CA 1
ATOM 1072 C C . ASN A 1 134 ? 9.328 -6.684 0.454 1 86.12 134 ASN A C 1
ATOM 1074 O O . ASN A 1 134 ? 9.086 -6.25 -0.674 1 86.12 134 ASN A O 1
ATOM 1078 N N . SER A 1 135 ? 10.031 -7.73 0.758 1 86.88 135 SER A N 1
ATOM 1079 C CA . SER A 1 135 ? 10.633 -8.492 -0.333 1 86.88 135 SER A CA 1
ATOM 1080 C C . SER A 1 135 ? 9.562 -9.102 -1.236 1 86.88 135 SER A C 1
ATOM 1082 O O . SER A 1 135 ? 9.719 -9.133 -2.459 1 86.88 135 SER A O 1
ATOM 1084 N N . ARG A 1 136 ? 8.477 -9.586 -0.682 1 88.12 136 ARG A N 1
ATOM 1085 C CA . ARG A 1 136 ? 7.375 -10.164 -1.437 1 88.12 136 ARG A CA 1
ATOM 1086 C C . ARG A 1 136 ? 6.695 -9.117 -2.311 1 88.12 136 ARG A C 1
ATOM 1088 O O . ARG A 1 136 ? 6.254 -9.422 -3.422 1 88.12 136 ARG A O 1
ATOM 1095 N N . SER A 1 137 ? 6.676 -7.961 -1.813 1 90.94 137 SER A N 1
ATOM 1096 C CA . SER A 1 137 ? 6.055 -6.871 -2.562 1 90.94 137 SER A CA 1
ATOM 1097 C C . SER A 1 137 ? 6.91 -6.461 -3.756 1 90.94 137 SER A C 1
ATOM 1099 O O . SER A 1 137 ? 6.387 -6.184 -4.836 1 90.94 137 SER A O 1
ATOM 1101 N N . VAL A 1 138 ? 8.172 -6.398 -3.52 1 91.69 138 VAL A N 1
ATOM 1102 C CA . VAL A 1 138 ? 9.07 -6.02 -4.609 1 91.69 138 VAL A CA 1
ATOM 1103 C C . VAL A 1 138 ? 9.062 -7.102 -5.684 1 91.69 138 VAL A C 1
ATOM 1105 O O . VAL A 1 138 ? 9.062 -6.797 -6.879 1 91.69 138 VAL A O 1
ATOM 1108 N N . LEU A 1 139 ? 9.062 -8.312 -5.223 1 91.81 139 LEU A N 1
ATOM 1109 C CA . LEU A 1 139 ? 8.969 -9.406 -6.184 1 91.81 139 LEU A CA 1
ATOM 1110 C C . LEU A 1 139 ? 7.676 -9.32 -6.984 1 91.81 139 LEU A C 1
ATOM 1112 O O . LEU A 1 139 ? 7.668 -9.562 -8.195 1 91.81 139 LEU A O 1
ATOM 1116 N N . ALA A 1 140 ? 6.602 -9.094 -6.312 1 93 140 ALA A N 1
ATOM 1117 C CA . ALA A 1 140 ? 5.32 -8.922 -6.988 1 93 140 ALA A CA 1
ATOM 1118 C C . ALA A 1 140 ? 5.398 -7.824 -8.047 1 93 140 ALA A C 1
ATOM 1120 O O . ALA A 1 140 ? 4.887 -7.984 -9.156 1 93 140 ALA A O 1
ATOM 1121 N N . LEU A 1 141 ? 6 -6.734 -7.699 1 94.62 141 LEU A N 1
ATOM 1122 C CA . LEU A 1 141 ? 6.148 -5.625 -8.633 1 94.62 141 LEU A CA 1
ATOM 1123 C C . LEU A 1 141 ? 6.961 -6.051 -9.859 1 94.62 141 LEU A C 1
ATOM 1125 O O . LEU A 1 141 ? 6.613 -5.703 -10.984 1 94.62 141 LEU A O 1
ATOM 1129 N N . LEU A 1 142 ? 8.039 -6.715 -9.586 1 95.25 142 LEU A N 1
ATOM 1130 C CA . LEU A 1 142 ? 8.852 -7.215 -10.695 1 95.25 142 LEU A CA 1
ATOM 1131 C C . LEU A 1 142 ? 8.008 -8.07 -11.641 1 95.25 142 LEU A C 1
ATOM 1133 O O . LEU A 1 142 ? 8.094 -7.914 -12.859 1 95.25 142 LEU A O 1
ATOM 1137 N N . LEU A 1 143 ? 7.242 -8.961 -11.047 1 95.06 143 LEU A N 1
ATOM 1138 C CA . LEU A 1 143 ? 6.418 -9.852 -11.867 1 95.06 143 LEU A CA 1
ATOM 1139 C C . LEU A 1 143 ? 5.438 -9.047 -12.719 1 95.06 143 LEU A C 1
ATOM 1141 O O . LEU A 1 143 ? 5.191 -9.391 -13.875 1 95.06 143 LEU A O 1
ATOM 1145 N N . ILE A 1 144 ? 4.949 -8.039 -12.188 1 94.12 144 ILE A N 1
ATOM 1146 C CA . ILE A 1 144 ? 4.016 -7.184 -12.914 1 94.12 144 ILE A CA 1
ATOM 1147 C C . ILE A 1 144 ? 4.738 -6.5 -14.07 1 94.12 144 ILE A C 1
ATOM 1149 O O . ILE A 1 144 ? 4.164 -6.316 -15.148 1 94.12 144 ILE A O 1
ATOM 1153 N N . PHE A 1 145 ? 5.973 -6.125 -13.906 1 95.12 145 PHE A N 1
ATOM 1154 C CA . PHE A 1 145 ? 6.758 -5.426 -14.914 1 95.12 145 PHE A CA 1
ATOM 1155 C C . PHE A 1 145 ? 7.16 -6.371 -16.047 1 95.12 145 PHE A C 1
ATOM 1157 O O . PHE A 1 145 ? 7.594 -5.926 -17.109 1 95.12 145 PHE A O 1
ATOM 1164 N N . LEU A 1 146 ? 7.008 -7.645 -15.812 1 96.06 146 LEU A N 1
ATOM 1165 C CA . LEU A 1 146 ? 7.336 -8.625 -16.844 1 96.06 146 LEU A CA 1
ATOM 1166 C C . LEU A 1 146 ? 6.113 -8.945 -17.703 1 96.06 146 LEU A C 1
ATOM 1168 O O . LEU A 1 146 ? 5.871 -10.102 -18.031 1 96.06 146 LEU A O 1
ATOM 1172 N N . ASP A 1 147 ? 5.398 -8.008 -18.047 1 91.56 147 ASP A N 1
ATOM 1173 C CA . ASP A 1 147 ? 4.113 -8.164 -18.719 1 91.56 147 ASP A CA 1
ATOM 1174 C C . ASP A 1 147 ? 4.301 -8.594 -20.172 1 91.56 147 ASP A C 1
ATOM 1176 O O . ASP A 1 147 ? 3.371 -9.109 -20.797 1 91.56 147 ASP A O 1
ATOM 1180 N N . ARG A 1 148 ? 5.527 -8.461 -20.766 1 93.81 148 ARG A N 1
ATOM 1181 C CA . ARG A 1 148 ? 5.754 -8.836 -22.156 1 93.81 148 ARG A CA 1
ATOM 1182 C C . ARG A 1 148 ? 6.5 -10.164 -22.25 1 93.81 148 ARG A C 1
ATOM 1184 O O . ARG A 1 148 ? 6.824 -10.617 -23.359 1 93.81 148 ARG A O 1
ATOM 1191 N N . ALA A 1 149 ? 6.707 -10.719 -21.094 1 96.44 149 ALA A N 1
ATOM 1192 C CA . ALA A 1 149 ? 7.402 -12 -21.094 1 96.44 149 ALA A CA 1
ATOM 1193 C C . ALA A 1 149 ? 6.531 -13.102 -21.688 1 96.44 149 ALA A C 1
ATOM 1195 O O . ALA A 1 149 ? 5.324 -13.148 -21.438 1 96.44 149 ALA A O 1
ATOM 1196 N N . GLU A 1 150 ? 7.156 -13.945 -22.531 1 97.38 150 GLU A N 1
ATOM 1197 C CA . GLU A 1 150 ? 6.461 -15.055 -23.188 1 97.38 150 GLU A CA 1
ATOM 1198 C C . GLU A 1 150 ? 6.723 -16.375 -22.453 1 97.38 150 GLU A C 1
ATOM 1200 O O . GLU A 1 150 ? 5.918 -17.297 -22.531 1 97.38 150 GLU A O 1
ATOM 1205 N N . GLU A 1 151 ? 7.848 -16.453 -21.859 1 97.56 151 GLU A N 1
ATOM 1206 C CA . GLU A 1 151 ? 8.219 -17.609 -21.047 1 97.56 151 GLU A CA 1
ATOM 1207 C C . GLU A 1 151 ? 8.688 -17.188 -19.656 1 97.56 151 GLU A C 1
ATOM 1209 O O . GLU A 1 151 ? 9.594 -16.359 -19.531 1 97.56 151 GLU A O 1
ATOM 1214 N N . VAL A 1 152 ? 8.078 -17.734 -18.641 1 96.06 152 VAL A N 1
ATOM 1215 C CA . VAL A 1 152 ? 8.453 -17.391 -17.266 1 96.06 152 VAL A CA 1
ATOM 1216 C C . VAL A 1 152 ? 8.594 -18.672 -16.438 1 96.06 152 VAL A C 1
ATOM 1218 O O . VAL A 1 152 ? 7.742 -19.562 -16.516 1 96.06 152 VAL A O 1
ATOM 1221 N N . SER A 1 153 ? 9.695 -18.844 -15.805 1 94 153 SER A N 1
ATOM 1222 C CA . SER A 1 153 ? 9.906 -19.891 -14.812 1 94 153 SER A CA 1
ATOM 1223 C C . SER A 1 153 ? 10.07 -19.312 -13.414 1 94 153 SER A C 1
ATOM 1225 O O . SER A 1 153 ? 10.906 -18.422 -13.203 1 94 153 SER A O 1
ATOM 1227 N N . LEU A 1 154 ? 9.258 -19.781 -12.539 1 90.94 154 LEU A N 1
ATOM 1228 C CA . LEU A 1 154 ? 9.273 -19.266 -11.18 1 90.94 154 LEU A CA 1
ATOM 1229 C C . LEU A 1 154 ? 9.57 -20.375 -10.18 1 90.94 154 LEU A C 1
ATOM 1231 O O . LEU A 1 154 ? 8.852 -21.375 -10.117 1 90.94 154 LEU A O 1
ATOM 1235 N N . GLU A 1 155 ? 10.641 -20.25 -9.484 1 88.81 155 GLU A N 1
ATOM 1236 C CA . GLU A 1 155 ? 11 -21.125 -8.375 1 88.81 155 GLU A CA 1
ATOM 1237 C C . GLU A 1 155 ? 11.102 -20.344 -7.066 1 88.81 155 GLU A C 1
ATOM 1239 O O . GLU A 1 155 ? 12.078 -19.641 -6.832 1 88.81 155 GLU A O 1
ATOM 1244 N N . VAL A 1 156 ? 10.023 -20.516 -6.281 1 82.62 156 VAL A N 1
ATOM 1245 C CA . VAL A 1 156 ? 9.961 -19.75 -5.031 1 82.62 156 VAL A CA 1
ATOM 1246 C C . VAL A 1 156 ? 9.617 -20.703 -3.879 1 82.62 156 VAL A C 1
ATOM 1248 O O . VAL A 1 156 ? 9.227 -21.844 -4.102 1 82.62 156 VAL A O 1
ATOM 1251 N N . ASN A 1 157 ? 9.883 -20.188 -2.635 1 79 157 ASN A N 1
ATOM 1252 C CA . ASN A 1 157 ? 9.477 -20.922 -1.44 1 79 157 ASN A CA 1
ATOM 1253 C C . ASN A 1 157 ? 8.5 -20.109 -0.593 1 79 157 ASN A C 1
ATOM 1255 O O . ASN A 1 157 ? 8.023 -19.062 -1.021 1 79 157 ASN A O 1
ATOM 1259 N N . SER A 1 158 ? 8.109 -20.625 0.531 1 74.38 158 SER A N 1
ATOM 1260 C CA . SER A 1 158 ? 7.074 -20.016 1.352 1 74.38 158 SER A CA 1
ATOM 1261 C C . SER A 1 158 ? 7.531 -18.656 1.878 1 74.38 158 SER A C 1
ATOM 1263 O O . SER A 1 158 ? 6.703 -17.797 2.186 1 74.38 158 SER A O 1
ATOM 1265 N N . TYR A 1 159 ? 8.836 -18.438 1.893 1 73.94 159 TYR A N 1
ATOM 1266 C CA . TYR A 1 159 ? 9.367 -17.219 2.479 1 73.94 159 TYR A CA 1
ATOM 1267 C C . TYR A 1 159 ? 9.539 -16.141 1.418 1 73.94 159 TYR A C 1
ATOM 1269 O O . TYR A 1 159 ? 9.469 -14.938 1.722 1 73.94 159 TYR A O 1
ATOM 1277 N N . CYS A 1 160 ? 9.711 -16.625 0.201 1 78.56 160 CYS A N 1
ATOM 1278 C CA . CYS A 1 160 ? 10.039 -15.641 -0.832 1 78.56 160 CYS A CA 1
ATOM 1279 C C . CYS A 1 160 ? 9 -15.664 -1.948 1 78.56 160 CYS A C 1
ATOM 1281 O O . CYS A 1 160 ? 9.32 -15.383 -3.104 1 78.56 160 CYS A O 1
ATOM 1283 N N . ARG A 1 161 ? 7.824 -16.016 -1.597 1 82.75 161 ARG A N 1
ATOM 1284 C CA . ARG A 1 161 ? 6.754 -15.984 -2.59 1 82.75 161 ARG A CA 1
ATOM 1285 C C . ARG A 1 161 ? 6.184 -14.578 -2.738 1 82.75 161 ARG A C 1
ATOM 1287 O O . ARG A 1 161 ? 6.238 -13.781 -1.803 1 82.75 161 ARG A O 1
ATOM 1294 N N . PRO A 1 162 ? 5.695 -14.312 -3.928 1 86.44 162 PRO A N 1
ATOM 1295 C CA . PRO A 1 162 ? 5.051 -13 -4.07 1 86.44 162 PRO A CA 1
ATOM 1296 C C . PRO A 1 162 ? 3.76 -12.891 -3.268 1 86.44 162 PRO A C 1
ATOM 1298 O O . PRO A 1 162 ? 3.006 -13.859 -3.164 1 86.44 162 PRO A O 1
ATOM 1301 N N . SER A 1 163 ? 3.568 -11.758 -2.742 1 83.31 163 SER A N 1
ATOM 1302 C CA . SER A 1 163 ? 2.338 -11.508 -1.998 1 83.31 163 SER A CA 1
ATOM 1303 C C . SER A 1 163 ? 1.129 -11.461 -2.926 1 83.31 163 SER A C 1
ATOM 1305 O O . SER A 1 163 ? 1.068 -10.641 -3.84 1 83.31 163 SER A O 1
ATOM 1307 N N . THR A 1 164 ? 0.176 -12.43 -2.643 1 83.75 164 THR A N 1
ATOM 1308 C CA . THR A 1 164 ? -1.041 -12.469 -3.445 1 83.75 164 THR A CA 1
ATOM 1309 C C . THR A 1 164 ? -1.806 -11.156 -3.34 1 83.75 164 THR A C 1
ATOM 1311 O O . THR A 1 164 ? -2.301 -10.633 -4.344 1 83.75 164 THR A O 1
ATOM 1314 N N . ARG A 1 165 ? -1.826 -10.703 -2.201 1 83.5 165 ARG A N 1
ATOM 1315 C CA . ARG A 1 165 ? -2.543 -9.453 -1.951 1 83.5 165 ARG A CA 1
ATOM 1316 C C . ARG A 1 165 ? -1.951 -8.312 -2.766 1 83.5 165 ARG A C 1
ATOM 1318 O O . ARG A 1 165 ? -2.686 -7.52 -3.361 1 83.5 165 ARG A O 1
ATOM 1325 N N . THR A 1 166 ? -0.662 -8.266 -2.77 1 88.56 166 THR A N 1
ATOM 1326 C CA . THR A 1 166 ? 0.015 -7.203 -3.5 1 88.56 166 THR A CA 1
ATOM 1327 C C . THR A 1 166 ? -0.217 -7.344 -5 1 88.56 166 THR A C 1
ATOM 1329 O O . THR A 1 166 ? -0.435 -6.352 -5.695 1 88.56 166 THR A O 1
ATOM 1332 N N . ILE A 1 167 ? -0.199 -8.516 -5.445 1 89.62 167 ILE A N 1
ATOM 1333 C CA . ILE A 1 167 ? -0.407 -8.75 -6.867 1 89.62 167 ILE A CA 1
ATOM 1334 C C . ILE A 1 167 ? -1.811 -8.305 -7.27 1 89.62 167 ILE A C 1
ATOM 1336 O O . ILE A 1 167 ? -1.981 -7.59 -8.258 1 89.62 167 ILE A O 1
ATOM 1340 N N . ILE A 1 168 ? -2.73 -8.703 -6.477 1 86 168 ILE A N 1
ATOM 1341 C CA . ILE A 1 168 ? -4.117 -8.391 -6.805 1 86 168 ILE A CA 1
ATOM 1342 C C . ILE A 1 168 ? -4.344 -6.883 -6.715 1 86 168 ILE A C 1
ATOM 1344 O O . ILE A 1 168 ? -5.027 -6.301 -7.559 1 86 168 ILE A O 1
ATOM 1348 N N . ALA A 1 169 ? -3.818 -6.355 -5.715 1 85.94 169 ALA A N 1
ATOM 1349 C CA . ALA A 1 169 ? -3.92 -4.902 -5.578 1 85.94 169 ALA A CA 1
ATOM 1350 C C . ALA A 1 169 ? -3.326 -4.195 -6.793 1 85.94 169 ALA A C 1
ATOM 1352 O O . ALA A 1 169 ? -3.943 -3.283 -7.348 1 85.94 169 ALA A O 1
ATOM 1353 N N . TYR A 1 170 ? -2.146 -4.633 -7.219 1 87 170 TYR A N 1
ATOM 1354 C CA . TYR A 1 170 ? -1.486 -4.035 -8.375 1 87 170 TYR A CA 1
ATOM 1355 C C . TYR A 1 170 ? -2.334 -4.199 -9.633 1 87 170 TYR A C 1
ATOM 1357 O O . TYR A 1 170 ? -2.527 -3.244 -10.383 1 87 170 TYR A O 1
ATOM 1365 N N . LEU A 1 171 ? -2.875 -5.301 -9.773 1 84.94 171 LEU A N 1
ATOM 1366 C CA . LEU A 1 171 ? -3.66 -5.574 -10.969 1 84.94 171 LEU A CA 1
ATOM 1367 C C . LEU A 1 171 ? -4.953 -4.766 -10.969 1 84.94 171 LEU A C 1
ATOM 1369 O O . LEU A 1 171 ? -5.414 -4.324 -12.023 1 84.94 171 LEU A O 1
ATOM 1373 N N . ASP A 1 172 ? -5.48 -4.652 -9.844 1 80.5 172 ASP A N 1
ATOM 1374 C CA . ASP A 1 172 ? -6.695 -3.854 -9.727 1 80.5 172 ASP A CA 1
ATOM 1375 C C . ASP A 1 172 ? -6.426 -2.387 -10.055 1 80.5 172 ASP A C 1
ATOM 1377 O O . ASP A 1 172 ? -7.289 -1.696 -10.594 1 80.5 172 ASP A O 1
ATOM 1381 N N . LEU A 1 173 ? -5.328 -1.979 -9.617 1 78.62 173 LEU A N 1
ATOM 1382 C CA . LEU A 1 173 ? -4.949 -0.606 -9.922 1 78.62 173 LEU A CA 1
ATOM 1383 C C . LEU A 1 173 ? -4.801 -0.411 -11.43 1 78.62 173 LEU A C 1
ATOM 1385 O O . LEU A 1 173 ? -5.039 0.684 -11.945 1 78.62 173 LEU A O 1
ATOM 1389 N N . LEU A 1 174 ? -4.422 -1.424 -12.117 1 74.12 174 LEU A N 1
ATOM 1390 C CA . LEU A 1 174 ? -4.27 -1.377 -13.57 1 74.12 174 LEU A CA 1
ATOM 1391 C C . LEU A 1 174 ? -5.629 -1.307 -14.258 1 74.12 174 LEU A C 1
ATOM 1393 O O . LEU A 1 174 ? -5.742 -0.768 -15.359 1 74.12 174 LEU A O 1
ATOM 1397 N N . SER A 1 175 ? -6.594 -1.996 -13.695 1 64.5 175 SER A N 1
ATOM 1398 C CA . SER A 1 175 ? -7.922 -2.07 -14.289 1 64.5 175 SER A CA 1
ATOM 1399 C C . SER A 1 175 ? -8.594 -0.702 -14.312 1 64.5 175 SER A C 1
ATOM 1401 O O . SER A 1 175 ? -9.422 -0.427 -15.188 1 64.5 175 SER A O 1
ATOM 1403 N N . SER A 1 176 ? -8.438 0.12 -13.375 1 55.84 176 SER A N 1
ATOM 1404 C CA . SER A 1 176 ? -9.078 1.431 -13.328 1 55.84 176 SER A CA 1
ATOM 1405 C C . SER A 1 176 ? -8.633 2.309 -14.492 1 55.84 176 SER A C 1
ATOM 1407 O O . SER A 1 176 ? -9.375 3.193 -14.922 1 55.84 176 SER A O 1
ATOM 1409 N N . SER A 1 177 ? -7.449 2.129 -15.062 1 48.09 177 SER A N 1
ATOM 1410 C CA . SER A 1 177 ? -6.953 2.963 -16.156 1 48.09 177 SER A CA 1
ATOM 1411 C C . SER A 1 177 ? -7.488 2.488 -17.5 1 48.09 177 SER A C 1
ATOM 1413 O O . SER A 1 177 ? -7.301 3.156 -18.516 1 48.09 177 SER A O 1
ATOM 1415 N N . LEU A 1 178 ? -8 1.26 -17.609 1 42.22 178 LEU A N 1
ATOM 1416 C CA . LEU A 1 178 ? -8.484 0.806 -18.906 1 42.22 178 LEU A CA 1
ATOM 1417 C C . LEU A 1 178 ? -9.875 1.367 -19.188 1 42.22 178 LEU A C 1
ATOM 1419 O O . LEU A 1 178 ? -10.719 1.441 -18.297 1 42.22 178 LEU A O 1
ATOM 1423 N N . PRO A 1 179 ? -9.977 2.104 -20.25 1 36.75 179 PRO A N 1
ATOM 1424 C CA . PRO A 1 179 ? -11.289 2.596 -20.672 1 36.75 179 PRO A CA 1
ATOM 1425 C C . PRO A 1 179 ? -12.391 1.54 -20.547 1 36.75 179 PRO A C 1
ATOM 1427 O O . PRO A 1 179 ? -12.125 0.348 -20.734 1 36.75 179 PRO A O 1
ATOM 1430 N N . SER A 1 180 ? -13.43 1.709 -19.656 1 34.59 180 SER A N 1
ATOM 1431 C CA . SER A 1 180 ? -14.695 0.975 -19.672 1 34.59 180 SER A CA 1
ATOM 1432 C C . SER A 1 180 ? -15.086 0.584 -21.094 1 34.59 180 SER A C 1
ATOM 1434 O O . SER A 1 180 ? -16.125 1.022 -21.609 1 34.59 180 SER A O 1
ATOM 1436 N N . SER A 1 181 ? -14.461 0.649 -22.047 1 32.25 181 SER A N 1
ATOM 1437 C CA . SER A 1 181 ? -15.156 0.367 -23.297 1 32.25 181 SER A CA 1
ATOM 1438 C C . SER A 1 181 ? -15.844 -0.993 -23.25 1 32.25 181 SER A C 1
ATOM 1440 O O . SER A 1 181 ? -16.656 -1.308 -24.125 1 32.25 181 SER A O 1
ATOM 1442 N N . SER A 1 182 ? -15.242 -2.127 -23.094 1 31.2 182 SER A N 1
ATOM 1443 C CA . SER A 1 182 ? -16.094 -3.242 -23.516 1 31.2 182 SER A CA 1
ATOM 1444 C C . SER A 1 182 ? -17.281 -3.42 -22.562 1 31.2 182 SER A C 1
ATOM 1446 O O . SER A 1 182 ? -17.094 -3.65 -21.375 1 31.2 182 SER A O 1
ATOM 1448 N N . SER A 1 183 ? -18.438 -2.875 -22.812 1 30.7 183 SER A N 1
ATOM 1449 C CA . SER A 1 183 ? -19.859 -3.182 -22.734 1 30.7 183 SER A CA 1
ATOM 1450 C C . SER A 1 183 ? -20.109 -4.688 -22.75 1 30.7 183 SER A C 1
ATOM 1452 O O . SER A 1 183 ? -20.484 -5.25 -23.781 1 30.7 183 SER A O 1
ATOM 1454 N N . LEU A 1 184 ? -19.344 -5.621 -22.484 1 29.7 184 LEU A N 1
ATOM 1455 C CA . LEU A 1 184 ? -20.062 -6.891 -22.516 1 29.7 184 LEU A CA 1
ATOM 1456 C C . LEU A 1 184 ? -21.344 -6.816 -21.703 1 29.7 184 LEU A C 1
ATOM 1458 O O . LEU A 1 184 ? -21.359 -6.254 -20.594 1 29.7 184 LEU A O 1
ATOM 1462 N N . PRO A 1 185 ? -22.5 -6.941 -22.359 1 28.5 185 PRO A N 1
ATOM 1463 C CA . PRO A 1 185 ? -23.844 -6.965 -21.766 1 28.5 185 PRO A CA 1
ATOM 1464 C C . PRO A 1 185 ? -23.875 -7.59 -20.375 1 28.5 185 PRO A C 1
ATOM 1466 O O . PRO A 1 185 ? -23.172 -8.57 -20.125 1 28.5 185 PRO A O 1
ATOM 1469 N N . LEU A 1 186 ? -24.125 -6.816 -19.375 1 30.38 186 LEU A N 1
ATOM 1470 C CA . LEU A 1 186 ? -24.703 -7.398 -18.172 1 30.38 186 LEU A CA 1
ATOM 1471 C C . LEU A 1 186 ? -25.594 -8.594 -18.5 1 30.38 186 LEU A C 1
ATOM 1473 O O . LEU A 1 186 ? -26.641 -8.43 -19.109 1 30.38 186 LEU A O 1
ATOM 1477 N N . LEU A 1 187 ? -25.109 -9.688 -18.969 1 27.58 187 LEU A N 1
ATOM 1478 C CA . LEU A 1 187 ? -26.109 -10.742 -19 1 27.58 187 LEU A CA 1
ATOM 1479 C C . LEU A 1 187 ? -27.062 -10.617 -17.812 1 27.58 187 LEU A C 1
ATOM 1481 O O . LEU A 1 187 ? -26.703 -10.055 -16.781 1 27.58 187 LEU A O 1
ATOM 1485 N N . SER A 1 188 ? -28.375 -10.898 -18 1 27.25 188 SER A N 1
ATOM 1486 C CA . SER A 1 188 ? -29.578 -10.875 -17.188 1 27.25 188 SER A CA 1
ATOM 1487 C C . SER A 1 188 ? -29.281 -11.234 -15.734 1 27.25 188 SER A C 1
ATOM 1489 O O . SER A 1 188 ? -28.406 -12.062 -15.461 1 27.25 188 SER A O 1
ATOM 1491 N N . PRO A 1 189 ? -29.766 -10.391 -14.648 1 31.17 189 PRO A N 1
ATOM 1492 C CA . PRO A 1 189 ? -29.844 -10.539 -13.195 1 31.17 189 PRO A CA 1
ATOM 1493 C C . PRO A 1 189 ? -30.125 -11.984 -12.766 1 31.17 189 PRO A C 1
ATOM 1495 O O . PRO A 1 189 ? -30.391 -12.234 -11.594 1 31.17 189 PRO A O 1
ATOM 1498 N N . SER A 1 190 ? -30.453 -12.797 -13.672 1 29.84 190 SER A N 1
ATOM 1499 C CA . SER A 1 190 ? -31.156 -13.891 -13.016 1 29.84 190 SER A CA 1
ATOM 1500 C C . SER A 1 190 ? -30.328 -14.492 -11.891 1 29.84 190 SER A C 1
ATOM 1502 O O . SER A 1 190 ? -30.859 -15.023 -10.922 1 29.84 190 SER A O 1
ATOM 1504 N N . SER A 1 191 ? -29.281 -15.336 -12.25 1 30.16 191 SER A N 1
ATOM 1505 C CA . SER A 1 191 ? -28.844 -16.094 -11.078 1 30.16 191 SER A CA 1
ATOM 1506 C C . SER A 1 191 ? -27.984 -15.234 -10.156 1 30.16 191 SER A C 1
ATOM 1508 O O . SER A 1 191 ? -27.156 -14.453 -10.625 1 30.16 191 SER A O 1
ATOM 1510 N N . PRO A 1 192 ? -28.422 -14.852 -8.828 1 32.44 192 PRO A N 1
ATOM 1511 C CA . PRO A 1 192 ? -27.922 -14.008 -7.746 1 32.44 192 PRO A CA 1
ATOM 1512 C C . PRO A 1 192 ? -26.391 -13.93 -7.73 1 32.44 192 PRO A C 1
ATOM 1514 O O . PRO A 1 192 ? -25.828 -12.961 -7.207 1 32.44 192 PRO A O 1
ATOM 1517 N N . SER A 1 193 ? -25.734 -15 -7.777 1 32.25 193 SER A N 1
ATOM 1518 C CA . SER A 1 193 ? -24.344 -15.164 -7.363 1 32.25 193 SER A CA 1
ATOM 1519 C C . SER A 1 193 ? -23.391 -14.438 -8.312 1 32.25 193 SER A C 1
ATOM 1521 O O . SER A 1 193 ? -22.188 -14.703 -8.312 1 32.25 193 SER A O 1
ATOM 1523 N N . SER A 1 194 ? -23.812 -13.773 -9.352 1 31.38 194 SER A N 1
ATOM 1524 C CA . SER A 1 194 ? -22.875 -13.32 -10.375 1 31.38 194 SER A CA 1
ATOM 1525 C C . SER A 1 194 ? -22.016 -12.172 -9.867 1 31.38 194 SER A C 1
ATOM 1527 O O . SER A 1 194 ? -22.375 -11 -10.039 1 31.38 194 SER A O 1
ATOM 1529 N N . LEU A 1 195 ? -21.578 -12.141 -8.703 1 33.62 195 LEU A N 1
ATOM 1530 C CA . LEU A 1 195 ? -20.531 -11.18 -8.422 1 33.62 195 LEU A CA 1
ATOM 1531 C C . LEU A 1 195 ? -19.672 -10.922 -9.656 1 33.62 195 LEU A C 1
ATOM 1533 O O . LEU A 1 195 ? -19.188 -11.867 -10.281 1 33.62 195 LEU A O 1
ATOM 1537 N N . ALA A 1 196 ? -20.062 -9.906 -10.492 1 35.47 196 ALA A N 1
ATOM 1538 C CA . ALA A 1 196 ? -19.297 -9.461 -11.648 1 35.47 196 ALA A CA 1
ATOM 1539 C C . ALA A 1 196 ? -17.812 -9.781 -11.477 1 35.47 196 ALA A C 1
ATOM 1541 O O . ALA A 1 196 ? -17.156 -9.219 -10.594 1 35.47 196 ALA A O 1
ATOM 1542 N N . VAL A 1 197 ? -17.484 -10.992 -11.602 1 37.78 197 VAL A N 1
ATOM 1543 C CA . VAL A 1 197 ? -16.094 -11.391 -11.703 1 37.78 197 VAL A CA 1
ATOM 1544 C C . VAL A 1 197 ? -15.312 -10.328 -12.484 1 37.78 197 VAL A C 1
ATOM 1546 O O . VAL A 1 197 ? -15.594 -10.094 -13.664 1 37.78 197 VAL A O 1
ATOM 1549 N N . VAL A 1 198 ? -15.148 -9.156 -11.977 1 44.5 198 VAL A N 1
ATOM 1550 C CA . VAL A 1 198 ? -14.18 -8.258 -12.602 1 44.5 198 VAL A CA 1
ATOM 1551 C C . VAL A 1 198 ? -13.117 -9.078 -13.336 1 44.5 198 VAL A C 1
ATOM 1553 O O . VAL A 1 198 ? -12.508 -9.977 -12.758 1 44.5 198 VAL A O 1
ATOM 1556 N N . PRO A 1 199 ? -13.328 -9.258 -14.625 1 49.59 199 PRO A N 1
ATOM 1557 C CA . PRO A 1 199 ? -12.328 -10.047 -15.344 1 49.59 199 PRO A CA 1
ATOM 1558 C C . PRO A 1 199 ? -10.914 -9.828 -14.805 1 49.59 199 PRO A C 1
ATOM 1560 O O . PRO A 1 199 ? -10.43 -8.695 -14.766 1 49.59 199 PRO A O 1
ATOM 1563 N N . ARG A 1 200 ? -10.484 -10.641 -13.922 1 59.56 200 ARG A N 1
ATOM 1564 C CA . ARG A 1 200 ? -9.148 -10.516 -13.336 1 59.56 200 ARG A CA 1
ATOM 1565 C C . ARG A 1 200 ? -8.078 -10.555 -14.422 1 59.56 200 ARG A C 1
ATOM 1567 O O . ARG A 1 200 ? -8.156 -11.359 -15.352 1 59.56 200 ARG A O 1
ATOM 1574 N N . ARG A 1 201 ? -7.223 -9.641 -14.508 1 74.5 201 ARG A N 1
ATOM 1575 C CA . ARG A 1 201 ? -6.137 -9.398 -15.453 1 74.5 201 ARG A CA 1
ATOM 1576 C C . ARG A 1 201 ? -5.016 -10.422 -15.273 1 74.5 201 ARG A C 1
ATOM 1578 O O . ARG A 1 201 ? -4.77 -10.883 -14.156 1 74.5 201 ARG A O 1
ATOM 1585 N N . ALA A 1 202 ? -4.676 -10.867 -16.375 1 88.25 202 ALA A N 1
ATOM 1586 C CA . ALA A 1 202 ? -3.516 -11.758 -16.375 1 88.25 202 ALA A CA 1
ATOM 1587 C C . ALA A 1 202 ? -2.273 -11.039 -15.859 1 88.25 202 ALA A C 1
ATOM 1589 O O . ALA A 1 202 ? -2.045 -9.867 -16.188 1 88.25 202 ALA A O 1
ATOM 1590 N N . LEU A 1 203 ? -1.572 -11.711 -15 1 90.94 203 LEU A N 1
ATOM 1591 C CA . LEU A 1 203 ? -0.313 -11.156 -14.508 1 90.94 203 LEU A CA 1
ATOM 1592 C C . LEU A 1 203 ? 0.687 -10.984 -15.641 1 90.94 203 LEU A C 1
ATOM 1594 O O . LEU A 1 203 ? 1.386 -9.969 -15.711 1 90.94 203 LEU A O 1
ATOM 1598 N N . PHE A 1 204 ? 0.719 -12.055 -16.516 1 93.69 204 PHE A N 1
ATOM 1599 C CA . PHE A 1 204 ? 1.545 -12.031 -17.719 1 93.69 204 PHE A CA 1
ATOM 1600 C C . PHE A 1 204 ? 0.681 -12.133 -18.969 1 93.69 204 PHE A C 1
ATOM 1602 O O . PHE A 1 204 ? 0.485 -13.219 -19.516 1 93.69 204 PHE A O 1
ATOM 1609 N N . PRO A 1 205 ? 0.312 -11.039 -19.562 1 91.94 205 PRO A N 1
ATOM 1610 C CA . PRO A 1 205 ? -0.609 -11.086 -20.688 1 91.94 205 PRO A CA 1
ATOM 1611 C C . PRO A 1 205 ? 0.005 -11.758 -21.922 1 91.94 205 PRO A C 1
ATOM 1613 O O . PRO A 1 205 ? -0.714 -12.344 -22.734 1 91.94 205 PRO A O 1
ATOM 1616 N N . SER A 1 206 ? 1.329 -11.742 -22.125 1 94.56 206 SER A N 1
ATOM 1617 C CA . SER A 1 206 ? 1.978 -12.273 -23.312 1 94.56 206 SER A CA 1
ATOM 1618 C C . SER A 1 206 ? 2.521 -13.68 -23.078 1 94.56 206 SER A C 1
ATOM 1620 O O . SER A 1 206 ? 3.199 -14.25 -23.938 1 94.56 206 SER A O 1
ATOM 1622 N N . LEU A 1 207 ? 2.152 -14.219 -21.984 1 96.19 207 LEU A N 1
ATOM 1623 C CA . LEU A 1 207 ? 2.756 -15.469 -21.547 1 96.19 207 LEU A CA 1
ATOM 1624 C C . LEU A 1 207 ? 2.316 -16.625 -22.438 1 96.19 207 LEU A C 1
ATOM 1626 O O . LEU A 1 207 ? 1.125 -16.797 -22.703 1 96.19 207 LEU A O 1
ATOM 1630 N N . ARG A 1 208 ? 3.309 -17.484 -22.859 1 97.06 208 ARG A N 1
ATOM 1631 C CA . ARG A 1 208 ? 3.037 -18.688 -23.656 1 97.06 208 ARG A CA 1
ATOM 1632 C C . ARG A 1 208 ? 3.379 -19.953 -22.859 1 97.06 208 ARG A C 1
ATOM 1634 O O . ARG A 1 208 ? 2.705 -20.969 -23 1 97.06 208 ARG A O 1
ATOM 1641 N N . SER A 1 209 ? 4.445 -19.844 -22.156 1 96.94 209 SER A N 1
ATOM 1642 C CA . SER A 1 209 ? 4.91 -20.969 -21.344 1 96.94 209 SER A CA 1
ATOM 1643 C C . SER A 1 209 ? 5.203 -20.547 -19.906 1 96.94 209 SER A C 1
ATOM 1645 O O . SER A 1 209 ? 5.84 -19.516 -19.688 1 96.94 209 SER A O 1
ATOM 1647 N N . PHE A 1 210 ? 4.738 -21.328 -18.969 1 93.56 210 PHE A N 1
ATOM 1648 C CA . PHE A 1 210 ? 4.93 -21.031 -17.562 1 93.56 210 PHE A CA 1
ATOM 1649 C C . PHE A 1 210 ? 5.414 -22.266 -16.812 1 93.56 210 PHE A C 1
ATOM 1651 O O . PHE A 1 210 ? 4.891 -23.375 -17 1 93.56 210 PHE A O 1
ATOM 1658 N N . SER A 1 211 ? 6.414 -22.078 -16.078 1 92.19 211 SER A N 1
ATOM 1659 C CA . SER A 1 211 ? 6.938 -23.141 -15.219 1 92.19 211 SER A CA 1
ATOM 1660 C C . SER A 1 211 ? 6.98 -22.703 -13.758 1 92.19 211 SER A C 1
ATOM 1662 O O . SER A 1 211 ? 7.465 -21.625 -13.438 1 92.19 211 SER A O 1
ATOM 1664 N N . LEU A 1 212 ? 6.43 -23.484 -12.922 1 87.56 212 LEU A N 1
ATOM 1665 C CA . LEU A 1 212 ? 6.422 -23.203 -11.492 1 87.56 212 LEU A CA 1
ATOM 1666 C C . LEU A 1 212 ? 7.035 -24.359 -10.711 1 87.56 212 LEU A C 1
ATOM 1668 O O . LEU A 1 212 ? 6.648 -25.516 -10.891 1 87.56 212 LEU A O 1
ATOM 1672 N N . THR A 1 213 ? 8.086 -23.953 -9.969 1 81.56 213 THR A N 1
ATOM 1673 C CA . THR A 1 213 ? 8.758 -24.969 -9.148 1 81.56 213 THR A CA 1
ATOM 1674 C C . THR A 1 213 ? 8.609 -24.641 -7.664 1 81.56 213 THR A C 1
ATOM 1676 O O . THR A 1 213 ? 8.82 -23.5 -7.25 1 81.56 213 THR A O 1
ATOM 1679 N N . GLY A 1 214 ? 8.367 -25.719 -6.902 1 67.38 214 GLY A N 1
ATOM 1680 C CA . GLY A 1 214 ? 8.453 -25.609 -5.457 1 67.38 214 GLY A CA 1
ATOM 1681 C C . GLY A 1 214 ? 7.133 -25.25 -4.801 1 67.38 214 GLY A C 1
ATOM 1682 O O . GLY A 1 214 ? 6.148 -24.969 -5.492 1 67.38 214 GLY A O 1
ATOM 1683 N N . PHE A 1 215 ? 6.98 -25.609 -3.164 1 56.59 215 PHE A N 1
ATOM 1684 C CA . PHE A 1 215 ? 5.848 -25.734 -2.252 1 56.59 215 PHE A CA 1
ATOM 1685 C C . PHE A 1 215 ? 5.293 -24.359 -1.892 1 56.59 215 PHE A C 1
ATOM 1687 O O . PHE A 1 215 ? 4.574 -24.219 -0.899 1 56.59 215 PHE A O 1
ATOM 1694 N N . SER A 1 216 ? 5.32 -23.266 -2.551 1 61.19 216 SER A N 1
ATOM 1695 C CA . SER A 1 216 ? 5.059 -22.328 -1.456 1 61.19 216 SER A CA 1
ATOM 1696 C C . SER A 1 216 ? 3.953 -21.344 -1.82 1 61.19 216 SER A C 1
ATOM 1698 O O . SER A 1 216 ? 3.719 -20.375 -1.099 1 61.19 216 SER A O 1
ATOM 1700 N N . LEU A 1 217 ? 3.262 -21.766 -3.137 1 71.25 217 LEU A N 1
ATOM 1701 C CA . LEU A 1 217 ? 2.115 -20.875 -3.258 1 71.25 217 LEU A CA 1
ATOM 1702 C C . LEU A 1 217 ? 0.971 -21.344 -2.361 1 71.25 217 LEU A C 1
ATOM 1704 O O . LEU A 1 217 ? 0.873 -22.531 -2.033 1 71.25 217 LEU A O 1
ATOM 1708 N N . PRO A 1 218 ? 0.256 -20.391 -1.912 1 68.94 218 PRO A N 1
ATOM 1709 C CA . PRO A 1 218 ? -0.822 -20.797 -1.009 1 68.94 218 PRO A CA 1
ATOM 1710 C C . PRO A 1 218 ? -1.769 -21.812 -1.643 1 68.94 218 PRO A C 1
ATOM 1712 O O . PRO A 1 218 ? -2.176 -21.656 -2.795 1 68.94 218 PRO A O 1
ATOM 1715 N N . ALA A 1 219 ? -2.014 -22.891 -0.917 1 64.62 219 ALA A N 1
ATOM 1716 C CA . ALA A 1 219 ? -2.877 -23.984 -1.381 1 64.62 219 ALA A CA 1
ATOM 1717 C C . ALA A 1 219 ? -4.332 -23.531 -1.45 1 64.62 219 ALA A C 1
ATOM 1719 O O . ALA A 1 219 ? -5.133 -24.109 -2.193 1 64.62 219 ALA A O 1
ATOM 1720 N N . TYR A 1 220 ? -4.547 -22.578 -0.647 1 70.25 220 TYR A N 1
ATOM 1721 C CA . TYR A 1 220 ? -5.934 -22.125 -0.562 1 70.25 220 TYR A CA 1
ATOM 1722 C C . TYR A 1 220 ? -6.074 -20.672 -0.992 1 70.25 220 TYR A C 1
ATOM 1724 O O . TYR A 1 220 ? -5.109 -19.906 -0.933 1 70.25 220 TYR A O 1
ATOM 1732 N N . ALA A 1 221 ? -7.223 -20.562 -1.526 1 74.56 221 ALA A N 1
ATOM 1733 C CA . ALA A 1 221 ? -7.539 -19.172 -1.854 1 74.56 221 ALA A CA 1
ATOM 1734 C C . ALA A 1 221 ? -7.41 -18.281 -0.626 1 74.56 221 ALA A C 1
ATOM 1736 O O . ALA A 1 221 ? -7.773 -18.672 0.483 1 74.56 221 ALA A O 1
ATOM 1737 N N . GLU A 1 222 ? -6.758 -17.297 -0.89 1 77.5 222 GLU A N 1
ATOM 1738 C CA . GLU A 1 222 ? -6.668 -16.281 0.159 1 77.5 222 GLU A CA 1
ATOM 1739 C C . GLU A 1 222 ? -7.758 -15.227 0 1 77.5 222 GLU A C 1
ATOM 1741 O O . GLU A 1 222 ? -8.148 -14.891 -1.12 1 77.5 222 GLU A O 1
ATOM 1746 N N . THR A 1 223 ? -8.258 -14.891 1.179 1 77.44 223 THR A N 1
ATOM 1747 C CA . THR A 1 223 ? -9.25 -13.82 1.118 1 77.44 223 THR A CA 1
ATOM 1748 C C . THR A 1 223 ? -8.578 -12.469 0.911 1 77.44 223 THR A C 1
ATOM 1750 O O . THR A 1 223 ? -7.805 -12.016 1.758 1 77.44 223 THR A O 1
ATOM 1753 N N . VAL A 1 224 ? -8.773 -11.969 -0.279 1 78.56 224 VAL A N 1
ATOM 1754 C CA . VAL A 1 224 ? -8.258 -10.648 -0.618 1 78.56 224 VAL A CA 1
ATOM 1755 C C . VAL A 1 224 ? -9.414 -9.695 -0.9 1 78.56 224 VAL A C 1
ATOM 1757 O O . VAL A 1 224 ? -10.266 -9.977 -1.75 1 78.56 224 VAL A O 1
ATOM 1760 N N . PHE A 1 225 ? -9.492 -8.602 -0.185 1 78.19 225 PHE A N 1
ATOM 1761 C CA . PHE A 1 225 ? -10.547 -7.602 -0.327 1 78.19 225 PHE A CA 1
ATOM 1762 C C . PHE A 1 225 ? -11.922 -8.242 -0.219 1 78.19 225 PHE A C 1
ATOM 1764 O O . PHE A 1 225 ? -12.828 -7.922 -0.995 1 78.19 225 PHE A O 1
ATOM 1771 N N . GLY A 1 226 ? -12.008 -9.219 0.573 1 73.5 226 GLY A N 1
ATOM 1772 C CA . GLY A 1 226 ? -13.289 -9.836 0.878 1 73.5 226 GLY A CA 1
ATOM 1773 C C . GLY A 1 226 ? -13.648 -10.969 -0.063 1 73.5 226 GLY A C 1
ATOM 1774 O O . GLY A 1 226 ? -14.703 -11.594 0.084 1 73.5 226 GLY A O 1
ATOM 1775 N N . GLN A 1 227 ? -12.797 -11.242 -0.99 1 74.44 227 GLN A N 1
ATOM 1776 C CA . GLN A 1 227 ? -13.055 -12.312 -1.95 1 74.44 227 GLN A CA 1
ATOM 1777 C C . GLN A 1 227 ? -11.938 -13.344 -1.938 1 74.44 227 GLN A C 1
ATOM 1779 O O . GLN A 1 227 ? -10.766 -13 -1.796 1 74.44 227 GLN A O 1
ATOM 1784 N N . PRO A 1 228 ? -12.398 -14.539 -2.037 1 77.38 228 PRO A N 1
ATOM 1785 C CA . PRO A 1 228 ? -11.359 -15.562 -2.16 1 77.38 228 PRO A CA 1
ATOM 1786 C C . PRO A 1 228 ? -10.656 -15.539 -3.516 1 77.38 228 PRO A C 1
ATOM 1788 O O . PRO A 1 228 ? -11.32 -15.547 -4.559 1 77.38 228 PRO A O 1
ATOM 1791 N N . ILE A 1 229 ? -9.406 -15.344 -3.447 1 77 229 ILE A N 1
ATOM 1792 C CA . ILE A 1 229 ? -8.633 -15.266 -4.684 1 77 229 ILE A CA 1
ATOM 1793 C C . ILE A 1 229 ? -7.414 -16.172 -4.586 1 77 229 ILE A C 1
ATOM 1795 O O . ILE A 1 229 ? -6.758 -16.234 -3.543 1 77 229 ILE A O 1
ATOM 1799 N N . SER A 1 230 ? -7.23 -16.922 -5.691 1 77.19 230 SER A N 1
ATOM 1800 C CA . SER A 1 230 ? -6.004 -17.703 -5.82 1 77.19 230 SER A CA 1
ATOM 1801 C C . SER A 1 230 ? -4.992 -17 -6.723 1 77.19 230 SER A C 1
ATOM 1803 O O . SER A 1 230 ? -5.363 -16.422 -7.75 1 77.19 230 SER A O 1
ATOM 1805 N N . VAL A 1 231 ? -3.771 -17 -6.238 1 79.12 231 VAL A N 1
ATOM 1806 C CA . VAL A 1 231 ? -2.711 -16.375 -7.023 1 79.12 231 VAL A CA 1
ATOM 1807 C C . VAL A 1 231 ? -2.568 -17.078 -8.367 1 79.12 231 VAL A C 1
ATOM 1809 O O . VAL A 1 231 ? -2.078 -16.5 -9.336 1 79.12 231 VAL A O 1
ATOM 1812 N N . LEU A 1 232 ? -3.113 -18.25 -8.508 1 79.38 232 LEU A N 1
ATOM 1813 C CA . LEU A 1 232 ? -3.025 -19.031 -9.742 1 79.38 232 LEU A CA 1
ATOM 1814 C C . LEU A 1 232 ? -3.893 -18.406 -10.836 1 79.38 232 LEU A C 1
ATOM 1816 O O . LEU A 1 232 ? -3.582 -18.531 -12.023 1 79.38 232 LEU A O 1
ATOM 1820 N N . THR A 1 233 ? -4.859 -17.719 -10.383 1 80 233 THR A N 1
ATOM 1821 C CA . THR A 1 233 ? -5.797 -17.188 -11.367 1 80 233 THR A CA 1
ATOM 1822 C C . THR A 1 233 ? -5.121 -16.125 -12.234 1 80 233 THR A C 1
ATOM 1824 O O . THR A 1 233 ? -5.113 -16.25 -13.461 1 80 233 THR A O 1
ATOM 1827 N N . PRO A 1 234 ? -4.527 -15.203 -11.625 1 84.94 234 PRO A N 1
ATOM 1828 C CA . PRO A 1 234 ? -3.859 -14.242 -12.508 1 84.94 234 PRO A CA 1
ATOM 1829 C C . PRO A 1 234 ? -2.643 -14.836 -13.211 1 84.94 234 PRO A C 1
ATOM 1831 O O . PRO A 1 234 ? -2.285 -14.406 -14.305 1 84.94 234 PRO A O 1
ATOM 1834 N N . LEU A 1 235 ? -2.041 -15.797 -12.664 1 85.12 235 LEU A N 1
ATOM 1835 C CA . LEU A 1 235 ? -0.861 -16.406 -13.266 1 85.12 235 LEU A CA 1
ATOM 1836 C C . LEU A 1 235 ? -1.235 -17.219 -14.5 1 85.12 235 LEU A C 1
ATOM 1838 O O . LEU A 1 235 ? -0.459 -17.297 -15.453 1 85.12 235 LEU A O 1
ATOM 1842 N N . LEU A 1 236 ? -2.469 -17.797 -14.523 1 85 236 LEU A N 1
ATOM 1843 C CA . LEU A 1 236 ? -2.859 -18.719 -15.594 1 85 236 LEU A CA 1
ATOM 1844 C C . LEU A 1 236 ? -3.842 -18.047 -16.547 1 85 236 LEU A C 1
ATOM 1846 O O . LEU A 1 236 ? -4.352 -18.688 -17.469 1 85 236 LEU A O 1
ATOM 1850 N N . SER A 1 237 ? -4.031 -16.766 -16.469 1 85.56 237 SER A N 1
ATOM 1851 C CA . SER A 1 237 ? -5.102 -16.109 -17.203 1 85.56 237 SER A CA 1
ATOM 1852 C C . SER A 1 237 ? -4.605 -15.594 -18.547 1 85.56 237 SER A C 1
ATOM 1854 O O . SER A 1 237 ? -5.355 -14.953 -19.297 1 85.56 237 SER A O 1
ATOM 1856 N N . ALA A 1 238 ? -3.4 -15.891 -18.875 1 89.69 238 ALA A N 1
ATOM 1857 C CA . ALA A 1 238 ? -2.904 -15.438 -20.172 1 89.69 238 ALA A CA 1
ATOM 1858 C C . ALA A 1 238 ? -3.627 -16.141 -21.312 1 89.69 238 ALA A C 1
ATOM 1860 O O . ALA A 1 238 ? -3.807 -17.359 -21.281 1 89.69 238 ALA A O 1
ATOM 1861 N N . ALA A 1 239 ? -3.996 -15.359 -22.312 1 87.88 239 ALA A N 1
ATOM 1862 C CA . ALA A 1 239 ? -4.777 -15.891 -23.422 1 87.88 239 ALA A CA 1
ATOM 1863 C C . ALA A 1 239 ? -3.928 -16.797 -24.312 1 87.88 239 ALA A C 1
ATOM 1865 O O . ALA A 1 239 ? -4.457 -17.672 -25 1 87.88 239 ALA A O 1
ATOM 1866 N N . ASN A 1 240 ? -2.643 -16.688 -24.234 1 91.94 240 ASN A N 1
ATOM 1867 C CA . ASN A 1 240 ? -1.771 -17.453 -25.125 1 91.94 240 ASN A CA 1
ATOM 1868 C C . ASN A 1 240 ? -0.983 -18.516 -24.359 1 91.94 240 ASN A C 1
ATOM 1870 O O . ASN A 1 240 ? -0.031 -19.078 -24.891 1 91.94 240 ASN A O 1
ATOM 1874 N N . LEU A 1 241 ? -1.389 -18.719 -23.172 1 95 241 LEU A N 1
ATOM 1875 C CA . LEU A 1 241 ? -0.675 -19.719 -22.375 1 95 241 LEU A CA 1
ATOM 1876 C C . LEU A 1 241 ? -0.94 -21.125 -22.906 1 95 241 LEU A C 1
ATOM 1878 O O . LEU A 1 241 ? -2.016 -21.672 -22.688 1 95 241 LEU A O 1
ATOM 1882 N N . THR A 1 242 ? 0.078 -21.797 -23.5 1 96.75 242 THR A N 1
ATOM 1883 C CA . THR A 1 242 ? -0.124 -23.094 -24.109 1 96.75 242 THR A CA 1
ATOM 1884 C C . THR A 1 242 ? 0.612 -24.188 -23.328 1 96.75 242 THR A C 1
ATOM 1886 O O . THR A 1 242 ? 0.221 -25.359 -23.359 1 96.75 242 THR A O 1
ATOM 1889 N N . ASP A 1 243 ? 1.663 -23.797 -22.672 1 96.94 243 ASP A N 1
ATOM 1890 C CA . ASP A 1 243 ? 2.496 -24.781 -21.984 1 96.94 243 ASP A CA 1
ATOM 1891 C C . ASP A 1 243 ? 2.609 -24.453 -20.5 1 96.94 243 ASP A C 1
ATOM 1893 O O . ASP A 1 243 ? 3.041 -23.359 -20.125 1 96.94 243 ASP A O 1
ATOM 1897 N N . LEU A 1 244 ? 2.244 -25.406 -19.656 1 93.25 244 LEU A N 1
ATOM 1898 C CA . LEU A 1 244 ? 2.354 -25.281 -18.203 1 93.25 244 LEU A CA 1
ATOM 1899 C C . LEU A 1 244 ? 3.172 -26.438 -17.609 1 93.25 244 LEU A C 1
ATOM 1901 O O . LEU A 1 244 ? 2.877 -27.609 -17.859 1 93.25 244 LEU A O 1
ATOM 1905 N N . HIS A 1 245 ? 4.211 -26.094 -16.938 1 92.25 245 HIS A N 1
ATOM 1906 C CA . HIS A 1 245 ? 5.082 -27.062 -16.297 1 92.25 245 HIS A CA 1
ATOM 1907 C C . HIS A 1 245 ? 5.137 -26.844 -14.781 1 92.25 245 HIS A C 1
ATOM 1909 O O . HIS A 1 245 ? 5.621 -25.812 -14.32 1 92.25 245 HIS A O 1
ATOM 1915 N N . LEU A 1 246 ? 4.715 -27.797 -14.102 1 86.5 246 LEU A N 1
ATOM 1916 C CA . LEU A 1 246 ? 4.707 -27.734 -12.648 1 86.5 246 LEU A CA 1
ATOM 1917 C C . LEU A 1 246 ? 5.621 -28.797 -12.047 1 86.5 246 LEU A C 1
ATOM 1919 O O . LEU A 1 246 ? 5.57 -29.953 -12.438 1 86.5 246 LEU A O 1
ATOM 1923 N N . ILE A 1 247 ? 6.465 -28.328 -11.086 1 81.69 247 ILE A N 1
ATOM 1924 C CA . ILE A 1 247 ? 7.387 -29.266 -10.445 1 81.69 247 ILE A CA 1
ATOM 1925 C C . ILE A 1 247 ? 7.156 -29.25 -8.93 1 81.69 247 ILE A C 1
ATOM 1927 O O . ILE A 1 247 ? 7.355 -28.234 -8.273 1 81.69 247 ILE A O 1
ATOM 1931 N N . GLY A 1 248 ? 6.852 -30.312 -8.383 1 74 248 GLY A N 1
ATOM 1932 C CA . GLY A 1 248 ? 6.691 -30.438 -6.945 1 74 248 GLY A CA 1
ATOM 1933 C C . GLY A 1 248 ? 5.527 -29.625 -6.402 1 74 248 GLY A C 1
ATOM 1934 O O . GLY A 1 248 ? 5.676 -28.906 -5.41 1 74 248 GLY A O 1
ATOM 1935 N N . ASP A 1 249 ? 4.512 -29.688 -7.059 1 63.5 249 ASP A N 1
ATOM 1936 C CA . ASP A 1 249 ? 3.391 -28.859 -6.633 1 63.5 249 ASP A CA 1
ATOM 1937 C C . ASP A 1 249 ? 2.695 -29.469 -5.414 1 63.5 249 ASP A C 1
ATOM 1939 O O . ASP A 1 249 ? 2.656 -30.688 -5.258 1 63.5 249 ASP A O 1
ATOM 1943 N N . THR A 1 250 ? 2.604 -28.594 -4.367 1 63.78 250 THR A N 1
ATOM 1944 C CA . THR A 1 250 ? 1.685 -28.984 -3.301 1 63.78 250 THR A CA 1
ATOM 1945 C C . THR A 1 250 ? 0.237 -28.891 -3.777 1 63.78 250 THR A C 1
ATOM 1947 O O . THR A 1 250 ? -0.035 -28.375 -4.859 1 63.78 250 THR A O 1
ATOM 1950 N N . PRO A 1 251 ? -0.613 -29.594 -3.129 1 63.56 251 PRO A N 1
ATOM 1951 C CA . PRO A 1 251 ? -1.998 -29.641 -3.604 1 63.56 251 PRO A CA 1
ATOM 1952 C C . PRO A 1 251 ? -2.586 -28.25 -3.857 1 63.56 251 PRO A C 1
ATOM 1954 O O . PRO A 1 251 ? -3.59 -27.891 -3.244 1 63.56 251 PRO A O 1
ATOM 1957 N N . ILE A 1 252 ? -1.981 -27.562 -4.758 1 62.5 252 ILE A N 1
ATOM 1958 C CA . ILE A 1 252 ? -2.357 -26.188 -5.047 1 62.5 252 ILE A CA 1
ATOM 1959 C C . ILE A 1 252 ? -3.6 -26.172 -5.938 1 62.5 252 ILE A C 1
ATOM 1961 O O . ILE A 1 252 ? -4.344 -25.188 -5.953 1 62.5 252 ILE A O 1
ATOM 1965 N N . TRP A 1 253 ? -3.922 -27.281 -6.504 1 70.94 253 TRP A N 1
ATOM 1966 C CA . TRP A 1 253 ? -4.977 -27.297 -7.516 1 70.94 253 TRP A CA 1
ATOM 1967 C C . TRP A 1 253 ? -6.352 -27.406 -6.863 1 70.94 253 TRP A C 1
ATOM 1969 O O . TRP A 1 253 ? -7.371 -27.156 -7.508 1 70.94 253 TRP A O 1
ATOM 1979 N N . ASP A 1 254 ? -6.277 -27.766 -5.594 1 69.62 254 ASP A N 1
ATOM 1980 C CA . ASP A 1 254 ? -7.539 -27.797 -4.859 1 69.62 254 ASP A CA 1
ATOM 1981 C C . ASP A 1 254 ? -8.211 -26.438 -4.848 1 69.62 254 ASP A C 1
ATOM 1983 O O . ASP A 1 254 ? -9.438 -26.344 -4.773 1 69.62 254 ASP A O 1
ATOM 1987 N N . ALA A 1 255 ? -7.336 -25.516 -5.027 1 69.31 255 ALA A N 1
ATOM 1988 C CA . ALA A 1 255 ? -7.859 -24.156 -5.008 1 69.31 255 ALA A CA 1
ATOM 1989 C C . ALA A 1 255 ? -8.75 -23.891 -6.215 1 69.31 255 ALA A C 1
ATOM 1991 O O . ALA A 1 255 ? -9.68 -23.094 -6.145 1 69.31 255 ALA A O 1
ATOM 1992 N N . LEU A 1 256 ? -8.555 -24.609 -7.258 1 71.25 256 LEU A N 1
ATOM 1993 C CA . LEU A 1 256 ? -9.336 -24.406 -8.477 1 71.25 256 LEU A CA 1
ATOM 1994 C C . LEU A 1 256 ? -10.727 -25.016 -8.336 1 71.25 256 LEU A C 1
ATOM 1996 O O . LEU A 1 256 ? -11.617 -24.734 -9.141 1 71.25 256 LEU A O 1
ATOM 2000 N N . GLY A 1 257 ? -10.828 -25.797 -7.336 1 69 257 GLY A N 1
ATOM 2001 C CA . GLY A 1 257 ? -12.133 -26.391 -7.074 1 69 257 GLY A CA 1
ATOM 2002 C C . GLY A 1 257 ? -13.062 -25.453 -6.32 1 69 257 GLY A C 1
ATOM 2003 O O . GLY A 1 257 ? -14.258 -25.719 -6.207 1 69 257 GLY A O 1
ATOM 2004 N N . ASP A 1 258 ? -12.453 -24.453 -5.855 1 66.94 258 ASP A N 1
ATOM 2005 C CA . ASP A 1 258 ? -13.273 -23.484 -5.125 1 66.94 258 ASP A CA 1
ATOM 2006 C C . ASP A 1 258 ? -14.32 -22.859 -6.035 1 66.94 258 ASP A C 1
ATOM 2008 O O . ASP A 1 258 ? -13.992 -22.328 -7.102 1 66.94 258 ASP A O 1
ATOM 2012 N N . PRO A 1 259 ? -15.516 -23.078 -5.66 1 61.53 259 PRO A N 1
ATOM 2013 C CA . PRO A 1 259 ? -16.609 -22.562 -6.488 1 61.53 259 PRO A CA 1
ATOM 2014 C C . PRO A 1 259 ? -16.5 -21.062 -6.73 1 61.53 259 PRO A C 1
ATOM 2016 O O . PRO A 1 259 ? -17.047 -20.547 -7.719 1 61.53 259 PRO A O 1
ATOM 2019 N N . ASP A 1 260 ? -15.828 -20.469 -5.852 1 59.03 260 ASP A N 1
ATOM 2020 C CA . ASP A 1 260 ? -15.766 -19.016 -5.969 1 59.03 260 ASP A CA 1
ATOM 2021 C C . ASP A 1 260 ? -14.742 -18.594 -7.023 1 59.03 260 ASP A C 1
ATOM 2023 O O . ASP A 1 260 ? -14.688 -17.438 -7.414 1 59.03 260 ASP A O 1
ATOM 2027 N N . ILE A 1 261 ? -14 -19.578 -7.383 1 62.38 261 ILE A N 1
ATOM 2028 C CA . ILE A 1 261 ? -13.016 -19.266 -8.406 1 62.38 261 ILE A CA 1
ATOM 2029 C C . ILE A 1 261 ? -13.625 -19.469 -9.789 1 62.38 261 ILE A C 1
ATOM 2031 O O . ILE A 1 261 ? -14.227 -20.516 -10.062 1 62.38 261 ILE A O 1
ATOM 2035 N N . ALA A 1 262 ? -13.719 -18.344 -10.484 1 57.81 262 ALA A N 1
ATOM 2036 C CA . ALA A 1 262 ? -14.328 -18.359 -11.805 1 57.81 262 ALA A CA 1
ATOM 2037 C C . ALA A 1 262 ? -13.805 -19.531 -12.641 1 57.81 262 ALA A C 1
ATOM 2039 O O . ALA A 1 262 ? -12.633 -19.875 -12.555 1 57.81 262 ALA A O 1
ATOM 2040 N N . ASN A 1 263 ? -14.695 -20.234 -13.133 1 63.75 263 ASN A N 1
ATOM 2041 C CA . ASN A 1 263 ? -14.398 -21.359 -14.016 1 63.75 263 ASN A CA 1
ATOM 2042 C C . ASN A 1 263 ? -13.859 -20.891 -15.367 1 63.75 263 ASN A C 1
ATOM 2044 O O . ASN A 1 263 ? -14.602 -20.828 -16.344 1 63.75 263 ASN A O 1
ATOM 2048 N N . VAL A 1 264 ? -12.711 -20.438 -15.336 1 70.19 264 VAL A N 1
ATOM 2049 C CA . VAL A 1 264 ? -12.125 -19.953 -16.594 1 70.19 264 VAL A CA 1
ATOM 2050 C C . VAL A 1 264 ? -11.438 -21.109 -17.312 1 70.19 264 VAL A C 1
ATOM 2052 O O . VAL A 1 264 ? -10.742 -21.922 -16.688 1 70.19 264 VAL A O 1
ATOM 2055 N N . GLN A 1 265 ? -11.781 -21.25 -18.625 1 83.31 265 GLN A N 1
ATOM 2056 C CA . GLN A 1 265 ? -11.109 -22.234 -19.469 1 83.31 265 GLN A CA 1
ATOM 2057 C C . GLN A 1 265 ? -9.688 -21.797 -19.797 1 83.31 265 GLN A C 1
ATOM 2059 O O . GLN A 1 265 ? -9.445 -20.62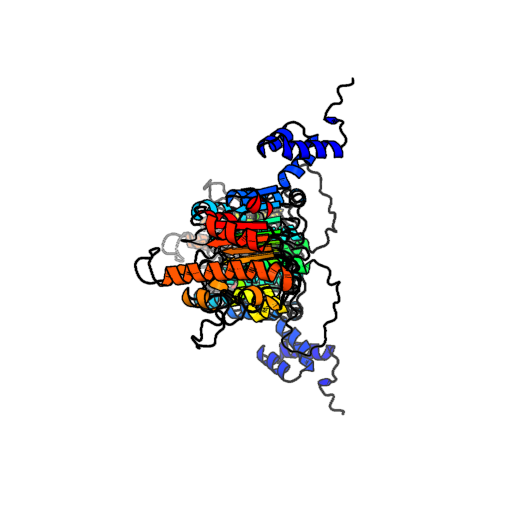5 -20.078 1 83.31 265 GLN A O 1
ATOM 2064 N N . LEU A 1 266 ? -8.781 -22.734 -19.688 1 87.81 266 LEU A N 1
ATOM 2065 C CA . LEU A 1 266 ? -7.375 -22.469 -19.953 1 87.81 266 LEU A CA 1
ATOM 2066 C C . LEU A 1 266 ? -6.98 -22.922 -21.344 1 87.81 266 LEU A C 1
ATOM 2068 O O . LEU A 1 266 ? -7.41 -23.984 -21.797 1 87.81 266 LEU A O 1
ATOM 2072 N N . PRO A 1 267 ? -6.285 -22.047 -22.078 1 91.81 267 PRO A N 1
ATOM 2073 C CA . PRO A 1 267 ? -5.875 -22.422 -23.422 1 91.81 267 PRO A CA 1
ATOM 2074 C C . PRO A 1 267 ? -4.664 -23.359 -23.438 1 91.81 267 PRO A C 1
ATOM 2076 O O . PRO A 1 267 ? -3.793 -23.234 -24.297 1 91.81 267 PRO A O 1
ATOM 2079 N N . LEU A 1 268 ? -4.508 -24.25 -22.578 1 94.94 268 LEU A N 1
ATOM 2080 C CA . LEU A 1 268 ? -3.344 -25.109 -22.438 1 94.94 268 LEU A CA 1
ATOM 2081 C C . LEU A 1 268 ? -3.346 -26.203 -23.5 1 94.94 268 LEU A C 1
ATOM 2083 O O . LEU A 1 268 ? -4.395 -26.766 -23.812 1 94.94 268 LEU A O 1
ATOM 2087 N N . LYS A 1 269 ? -2.156 -26.453 -24.062 1 97.38 269 LYS A N 1
ATOM 2088 C CA . LYS A 1 269 ? -1.963 -27.578 -24.969 1 97.38 269 LYS A CA 1
ATOM 2089 C C . LYS A 1 269 ? -1.083 -28.656 -24.359 1 97.38 269 LYS A C 1
ATOM 2091 O O . LYS A 1 269 ? -1.224 -29.828 -24.672 1 97.38 269 LYS A O 1
ATOM 2096 N N . THR A 1 270 ? -0.214 -28.234 -23.547 1 97.62 270 THR A N 1
ATOM 2097 C CA . THR A 1 270 ? 0.694 -29.156 -22.875 1 97.62 270 THR A CA 1
ATOM 2098 C C . THR A 1 270 ? 0.711 -28.906 -21.375 1 97.62 270 THR A C 1
ATOM 2100 O O . THR A 1 270 ? 0.862 -27.766 -20.938 1 97.62 270 THR A O 1
ATOM 2103 N N . LEU A 1 271 ? 0.512 -29.938 -20.578 1 94.38 271 LEU A N 1
ATOM 2104 C CA . LEU A 1 271 ? 0.573 -29.891 -19.125 1 94.38 271 LEU A CA 1
ATOM 2105 C C . LEU A 1 271 ? 1.54 -30.938 -18.578 1 94.38 271 LEU A C 1
ATOM 2107 O O . LEU A 1 271 ? 1.396 -32.125 -18.875 1 94.38 271 LEU A O 1
ATOM 2111 N N . THR A 1 272 ? 2.512 -30.484 -17.922 1 93.5 272 THR A N 1
ATOM 2112 C CA . THR A 1 272 ? 3.488 -31.375 -17.312 1 93.5 272 THR A CA 1
ATOM 2113 C C . THR A 1 272 ? 3.498 -31.234 -15.797 1 93.5 272 THR A C 1
ATOM 2115 O O . THR A 1 272 ? 3.732 -30.141 -15.281 1 93.5 272 THR A O 1
ATOM 2118 N N . LEU A 1 273 ? 3.23 -32.25 -15.148 1 89.12 273 LEU A N 1
ATOM 2119 C CA . LEU A 1 273 ? 3.318 -32.312 -13.695 1 89.12 273 LEU A CA 1
ATOM 2120 C C . LEU A 1 273 ? 4.441 -33.25 -13.266 1 89.12 273 LEU A C 1
ATOM 2122 O O . LEU A 1 273 ? 4.305 -34.469 -13.359 1 89.12 273 LEU A O 1
ATOM 2126 N N . ASP A 1 274 ? 5.492 -32.656 -12.75 1 87.5 274 ASP A N 1
ATOM 2127 C CA . ASP A 1 274 ? 6.633 -33.469 -12.312 1 87.5 274 ASP A CA 1
ATOM 2128 C C . ASP A 1 274 ? 6.68 -33.562 -10.789 1 87.5 274 ASP A C 1
ATOM 2130 O O . ASP A 1 274 ? 6.738 -32.531 -10.094 1 87.5 274 ASP A O 1
ATOM 2134 N N . SER A 1 275 ? 6.68 -34.781 -10.312 1 82.88 275 SER A N 1
ATOM 2135 C CA . SER A 1 275 ? 6.715 -35.031 -8.875 1 82.88 275 SER A CA 1
ATOM 2136 C C . SER A 1 275 ? 5.566 -34.312 -8.164 1 82.88 275 SER A C 1
ATOM 2138 O O . SER A 1 275 ? 5.789 -33.594 -7.195 1 82.88 275 SER A O 1
ATOM 2140 N N . SER A 1 276 ? 4.488 -34.469 -8.719 1 80.44 276 SER A N 1
ATOM 2141 C CA . SER A 1 276 ? 3.312 -33.781 -8.188 1 80.44 276 SER A CA 1
ATOM 2142 C C . SER A 1 276 ? 2.766 -34.469 -6.953 1 80.44 276 SER A C 1
ATOM 2144 O O . SER A 1 276 ? 2.787 -35.719 -6.875 1 80.44 276 SER A O 1
ATOM 2146 N N . SER A 1 277 ? 2.338 -33.656 -6.027 1 75.19 277 SER A N 1
ATOM 2147 C CA . SER A 1 277 ? 1.639 -34.188 -4.863 1 75.19 277 SER A CA 1
ATOM 2148 C C . SER A 1 277 ? 0.13 -34 -4.988 1 75.19 277 SER A C 1
ATOM 2150 O O . SER A 1 277 ? -0.597 -34.094 -4 1 75.19 277 SER A O 1
ATOM 2152 N N . ALA A 1 278 ? -0.227 -33.719 -6.156 1 68.75 278 ALA A N 1
ATOM 2153 C CA . ALA A 1 278 ? -1.654 -33.531 -6.383 1 68.75 278 ALA A CA 1
ATOM 2154 C C . ALA A 1 278 ? -2.424 -34.844 -6.25 1 68.75 278 ALA A C 1
ATOM 2156 O O . ALA A 1 278 ? -1.933 -35.906 -6.648 1 68.75 278 ALA A O 1
ATOM 2157 N N . ASP A 1 279 ? -3.506 -34.688 -5.527 1 70.38 279 ASP A N 1
ATOM 2158 C CA . ASP A 1 279 ? -4.375 -35.875 -5.516 1 70.38 279 ASP A CA 1
ATOM 2159 C C . ASP A 1 279 ? -5.293 -35.875 -6.734 1 70.38 279 ASP A C 1
ATOM 2161 O O . ASP A 1 279 ? -5.258 -34.969 -7.555 1 70.38 279 ASP A O 1
ATOM 2165 N N . GLY A 1 280 ? -5.949 -36.969 -6.891 1 71.06 280 GLY A N 1
ATOM 2166 C CA . GLY A 1 280 ? -6.84 -37.156 -8.023 1 71.06 280 GLY A CA 1
ATOM 2167 C C . GLY A 1 280 ? -7.844 -36.031 -8.18 1 71.06 280 GLY A C 1
ATOM 2168 O O . GLY A 1 280 ? -8.117 -35.562 -9.289 1 71.06 280 GLY A O 1
ATOM 2169 N N . THR A 1 281 ? -8.219 -35.469 -7.051 1 76.81 281 THR A N 1
ATOM 2170 C CA . THR A 1 281 ? -9.227 -34.406 -7.086 1 76.81 281 THR A CA 1
ATOM 2171 C C . THR A 1 281 ? -8.633 -33.125 -7.613 1 76.81 281 THR A C 1
ATOM 2173 O O . THR A 1 281 ? -9.25 -32.438 -8.43 1 76.81 281 THR A O 1
ATOM 2176 N N . GLY A 1 282 ? -7.488 -32.844 -7.148 1 77.5 282 GLY A N 1
ATOM 2177 C CA . GLY A 1 282 ? -6.824 -31.625 -7.609 1 77.5 282 GLY A CA 1
ATOM 2178 C C . GLY A 1 282 ? -6.52 -31.641 -9.094 1 77.5 282 GLY A C 1
ATOM 2179 O O . GLY A 1 282 ? -6.742 -30.641 -9.789 1 77.5 282 GLY A O 1
ATOM 2180 N N . LEU A 1 283 ? -6.082 -32.719 -9.523 1 80 283 LEU A N 1
ATOM 2181 C CA . LEU A 1 283 ? -5.777 -32.844 -10.945 1 80 283 LEU A CA 1
ATOM 2182 C C . LEU A 1 283 ? -7.043 -32.719 -11.789 1 80 283 LEU A C 1
ATOM 2184 O O . LEU A 1 283 ? -7.023 -32.125 -12.867 1 80 283 LEU A O 1
ATOM 2188 N N . CYS A 1 284 ? -8.07 -33.312 -11.281 1 84 284 CYS A N 1
ATOM 2189 C CA . CYS A 1 284 ? -9.328 -33.281 -12.008 1 84 284 CYS A CA 1
ATOM 2190 C C . CYS A 1 284 ? -9.82 -31.828 -12.133 1 84 284 CYS A C 1
ATOM 2192 O O . CYS A 1 284 ? -10.359 -31.438 -13.172 1 84 284 CYS A O 1
ATOM 2194 N N . HIS A 1 285 ? -9.625 -31.109 -11.125 1 83.06 285 HIS A N 1
ATOM 2195 C CA . HIS A 1 285 ? -10.008 -29.719 -11.172 1 83.06 285 HIS A CA 1
ATOM 2196 C C . HIS A 1 285 ? -9.258 -28.969 -12.273 1 83.06 285 HIS A C 1
ATOM 2198 O O . HIS A 1 285 ? -9.836 -28.141 -12.969 1 83.06 285 HIS A O 1
ATOM 2204 N N . LEU A 1 286 ? -8.047 -29.234 -12.359 1 83.44 286 LEU A N 1
ATOM 2205 C CA . LEU A 1 286 ? -7.219 -28.594 -13.383 1 83.44 286 LEU A CA 1
ATOM 2206 C C . LEU A 1 286 ? -7.625 -29.062 -14.773 1 83.44 286 LEU A C 1
ATOM 2208 O O . LEU A 1 286 ? -7.797 -28.25 -15.68 1 83.44 286 LEU A O 1
ATOM 2212 N N . LEU A 1 287 ? -7.859 -30.312 -14.914 1 89.31 287 LEU A N 1
ATOM 2213 C CA . LEU A 1 287 ? -8.148 -30.891 -16.219 1 89.31 287 LEU A CA 1
ATOM 2214 C C . LEU A 1 287 ? -9.508 -30.438 -16.734 1 89.31 287 LEU A C 1
ATOM 2216 O O . LEU A 1 287 ? -9.703 -30.297 -17.953 1 89.31 287 LEU A O 1
ATOM 2220 N N . ARG A 1 288 ? -10.398 -30.188 -15.883 1 89.56 288 ARG A N 1
ATOM 2221 C CA . ARG A 1 288 ? -11.727 -29.703 -16.266 1 89.56 288 ARG A CA 1
ATOM 2222 C C . ARG A 1 288 ? -11.633 -28.359 -16.984 1 89.56 288 ARG A C 1
ATOM 2224 O O . ARG A 1 288 ? -12.531 -28 -17.766 1 89.56 288 ARG A O 1
ATOM 2231 N N . ARG A 1 289 ? -10.516 -27.781 -16.844 1 88.06 289 ARG A N 1
ATOM 2232 C CA . ARG A 1 289 ? -10.352 -26.453 -17.406 1 88.06 289 ARG A CA 1
ATOM 2233 C C . ARG A 1 289 ? -9.469 -26.484 -18.656 1 88.06 289 ARG A C 1
ATOM 2235 O O . ARG A 1 289 ? -9.102 -25.438 -19.188 1 88.06 289 ARG A O 1
ATOM 2242 N N . CYS A 1 290 ? -9.148 -27.625 -19.109 1 92.5 290 CYS A N 1
ATOM 2243 C CA . CYS A 1 290 ? -8.203 -27.734 -20.219 1 92.5 290 CYS A CA 1
ATOM 2244 C C . CYS A 1 290 ? -8.797 -28.531 -21.359 1 92.5 290 CYS A C 1
ATOM 2246 O O . CYS A 1 290 ? -8.266 -29.578 -21.75 1 92.5 290 CYS A O 1
ATOM 2248 N N . PRO A 1 291 ? -9.766 -27.984 -22.062 1 92.94 291 PRO A N 1
ATOM 2249 C CA . PRO A 1 291 ? -10.406 -28.734 -23.156 1 92.94 291 PRO A CA 1
ATOM 2250 C C . PRO A 1 291 ? -9.492 -28.906 -24.359 1 92.94 291 PRO A C 1
ATOM 2252 O O . PRO A 1 291 ? -9.672 -29.844 -25.141 1 92.94 291 PRO A O 1
ATOM 2255 N N . ASN A 1 292 ? -8.484 -28.078 -24.547 1 94.38 292 ASN A N 1
ATOM 2256 C CA . ASN A 1 292 ? -7.629 -28.125 -25.734 1 94.38 292 ASN A CA 1
ATOM 2257 C C . ASN A 1 292 ? -6.316 -28.844 -25.438 1 94.38 292 ASN A C 1
ATOM 2259 O O . ASN A 1 292 ? -5.379 -28.797 -26.234 1 94.38 292 ASN A O 1
ATOM 2263 N N . LEU A 1 293 ? -6.301 -29.5 -24.328 1 97.12 293 LEU A N 1
ATOM 2264 C CA . LEU A 1 293 ? -5.078 -30.188 -23.922 1 97.12 293 LEU A CA 1
ATOM 2265 C C . LEU A 1 293 ? -4.73 -31.297 -24.891 1 97.12 293 LEU A C 1
ATOM 2267 O O . LEU A 1 293 ? -5.586 -32.125 -25.219 1 97.12 293 LEU A O 1
ATOM 2271 N N . ARG A 1 294 ? -3.473 -31.375 -25.344 1 98.19 294 ARG A N 1
ATOM 2272 C CA . ARG A 1 294 ? -3.016 -32.375 -26.297 1 98.19 294 ARG A CA 1
ATOM 2273 C C . ARG A 1 294 ? -2.006 -33.344 -25.656 1 98.19 294 ARG A C 1
ATOM 2275 O O . ARG A 1 294 ? -1.891 -34.5 -26.047 1 98.19 294 ARG A O 1
ATOM 2282 N N . ARG A 1 295 ? -1.332 -32.812 -24.734 1 97.94 295 ARG A N 1
ATOM 2283 C CA . ARG A 1 295 ? -0.287 -33.594 -24.078 1 97.94 295 ARG A CA 1
ATOM 2284 C C . ARG A 1 295 ? -0.373 -33.438 -22.562 1 97.94 295 ARG A C 1
ATOM 2286 O O . ARG A 1 295 ? -0.358 -32.344 -22.047 1 97.94 295 ARG A O 1
ATOM 2293 N N . LEU A 1 296 ? -0.434 -34.562 -21.859 1 96 296 LEU A N 1
ATOM 2294 C CA . LEU A 1 296 ? -0.426 -34.594 -20.406 1 96 296 LEU A CA 1
ATOM 2295 C C . LEU A 1 296 ? 0.664 -35.531 -19.875 1 96 296 LEU A C 1
ATOM 2297 O O . LEU A 1 296 ? 0.68 -36.719 -20.219 1 96 296 LEU A O 1
ATOM 2301 N N . LYS A 1 297 ? 1.605 -35 -19.219 1 94.81 297 LYS A N 1
ATOM 2302 C CA . LYS A 1 297 ? 2.641 -35.75 -18.547 1 94.81 297 LYS A CA 1
ATOM 2303 C C . LYS A 1 297 ? 2.549 -35.594 -17.031 1 94.81 297 LYS A C 1
ATOM 2305 O O . LYS A 1 297 ? 2.689 -34.469 -16.516 1 94.81 297 LYS A O 1
ATOM 2310 N N . ALA A 1 298 ? 2.295 -36.594 -16.328 1 89.81 298 ALA A N 1
ATOM 2311 C CA . ALA A 1 298 ? 2.146 -36.5 -14.883 1 89.81 298 ALA A CA 1
ATOM 2312 C C . ALA A 1 298 ? 2.979 -37.562 -14.172 1 89.81 298 ALA A C 1
ATOM 2314 O O . ALA A 1 298 ? 2.887 -38.75 -14.492 1 89.81 298 ALA A O 1
ATOM 2315 N N . SER A 1 299 ? 3.873 -37.156 -13.414 1 87.75 299 SER A N 1
ATOM 2316 C CA . SER A 1 299 ? 4.566 -38 -12.461 1 87.75 299 SER A CA 1
ATOM 2317 C C . SER A 1 299 ? 4.113 -37.719 -11.031 1 87.75 299 SER A C 1
ATOM 2319 O O . SER A 1 299 ? 4.293 -36.625 -10.523 1 87.75 299 SER A O 1
ATOM 2321 N N . ILE A 1 300 ? 3.508 -38.594 -10.414 1 79.94 300 ILE A N 1
ATOM 2322 C CA . ILE A 1 300 ? 2.895 -38.406 -9.102 1 79.94 300 ILE A CA 1
ATOM 2323 C C . ILE A 1 300 ? 3.791 -39 -8.023 1 79.94 300 ILE A C 1
ATOM 2325 O O . ILE A 1 300 ? 4.332 -40.094 -8.195 1 79.94 300 ILE A O 1
ATOM 2329 N N . LYS A 1 301 ? 4.016 -38.031 -7.062 1 73.12 301 LYS A N 1
ATOM 2330 C CA . LYS A 1 301 ? 4.781 -38.5 -5.902 1 73.12 301 LYS A CA 1
ATOM 2331 C C . LYS A 1 301 ? 3.957 -38.375 -4.625 1 73.12 301 LYS A C 1
ATOM 2333 O O . LYS A 1 301 ? 3.465 -37.281 -4.289 1 73.12 301 LYS A O 1
ATOM 2338 N N . SER A 1 302 ? 3.602 -39.375 -3.873 1 65.44 302 SER A N 1
ATOM 2339 C CA . SER A 1 302 ? 2.928 -39.438 -2.58 1 65.44 302 SER A CA 1
ATOM 2340 C C . SER A 1 302 ? 1.61 -38.688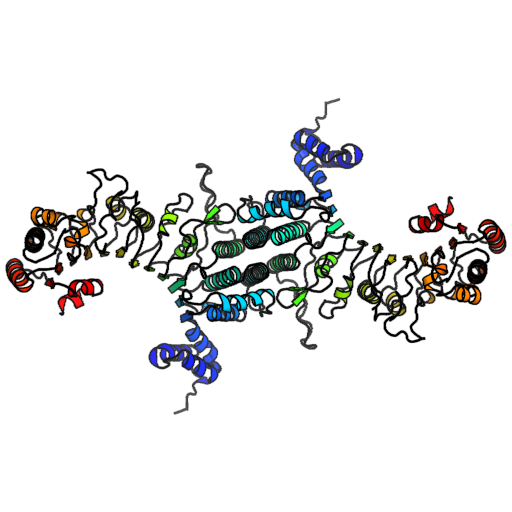 -2.598 1 65.44 302 SER A C 1
ATOM 2342 O O . SER A 1 302 ? 1.476 -37.656 -1.935 1 65.44 302 SER A O 1
ATOM 2344 N N . PRO A 1 303 ? 0.726 -39.062 -3.354 1 59.81 303 PRO A N 1
ATOM 2345 C CA . PRO A 1 303 ? -0.521 -38.312 -3.432 1 59.81 303 PRO A CA 1
ATOM 2346 C C . PRO A 1 303 ? -1.268 -38.25 -2.1 1 59.81 303 PRO A C 1
ATOM 2348 O O . PRO A 1 303 ? -1.18 -39.188 -1.306 1 59.81 303 PRO A O 1
ATOM 2351 N N . ARG A 1 304 ? -1.596 -37.031 -1.583 1 57.41 304 ARG A N 1
ATOM 2352 C CA . ARG A 1 304 ? -2.48 -36.938 -0.425 1 57.41 304 ARG A CA 1
ATOM 2353 C C . ARG A 1 304 ? -3.807 -37.656 -0.704 1 57.41 304 ARG A C 1
ATOM 2355 O O . ARG A 1 304 ? -4.277 -37.656 -1.843 1 57.41 304 ARG A O 1
ATOM 2362 N N . ARG A 1 305 ? -4.242 -38.719 0.113 1 55.59 305 ARG A N 1
ATOM 2363 C CA . ARG A 1 305 ? -5.188 -39.844 0.016 1 55.59 305 ARG A CA 1
ATOM 2364 C C . ARG A 1 305 ? -6.605 -39.312 -0.218 1 55.59 305 ARG A C 1
ATOM 2366 O O . ARG A 1 305 ? -7.527 -40.125 -0.417 1 55.59 305 ARG A O 1
ATOM 2373 N N . ASN A 1 306 ? -6.926 -38 -0.46 1 53.84 306 ASN A N 1
ATOM 2374 C CA . ASN A 1 306 ? -8.359 -37.781 -0.298 1 53.84 306 ASN A CA 1
ATOM 2375 C C . ASN A 1 306 ? -8.992 -37.25 -1.575 1 53.84 306 ASN A C 1
ATOM 2377 O O . ASN A 1 306 ? -9.711 -36.25 -1.538 1 53.84 306 ASN A O 1
ATOM 2381 N N . GLY A 1 307 ? -8.867 -38.094 -2.725 1 58.19 307 GLY A N 1
ATOM 2382 C CA . GLY A 1 307 ? -9.414 -37.406 -3.898 1 58.19 307 GLY A CA 1
ATOM 2383 C C . GLY A 1 307 ? -10.852 -37.812 -4.188 1 58.19 307 GLY A C 1
ATOM 2384 O O . GLY A 1 307 ? -11.234 -38.969 -4.027 1 58.19 307 GLY A O 1
ATOM 2385 N N . ARG A 1 308 ? -11.945 -36.906 -4.199 1 60.41 308 ARG A N 1
ATOM 2386 C CA . ARG A 1 308 ? -13.367 -37.094 -4.469 1 60.41 308 ARG A CA 1
ATOM 2387 C C . ARG A 1 308 ? -13.625 -37.219 -5.965 1 60.41 308 ARG A C 1
ATOM 2389 O O . ARG A 1 308 ? -14.648 -37.781 -6.375 1 60.41 308 ARG A O 1
ATOM 2396 N N . SER A 1 309 ? -12.688 -36.844 -6.711 1 65 309 SER A N 1
ATOM 2397 C CA . SER A 1 309 ? -12.953 -36.844 -8.148 1 65 309 SER A CA 1
ATOM 2398 C C . SER A 1 309 ? -12.289 -38.031 -8.828 1 65 309 SER A C 1
ATOM 2400 O O . SER A 1 309 ? -11.281 -38.531 -8.344 1 65 309 SER A O 1
ATOM 2402 N N . ASN A 1 310 ? -13.016 -38.469 -9.891 1 76 310 ASN A N 1
ATOM 2403 C CA . ASN A 1 310 ? -12.609 -39.625 -10.672 1 76 310 ASN A CA 1
ATOM 2404 C C . ASN A 1 310 ? -12 -39.219 -12.016 1 76 310 ASN A C 1
ATOM 2406 O O . ASN A 1 310 ? -12.711 -38.75 -12.891 1 76 310 ASN A O 1
ATOM 2410 N N . ILE A 1 311 ? -10.742 -39.5 -12.188 1 82.12 311 ILE A N 1
ATOM 2411 C CA . ILE A 1 311 ? -10.023 -39.125 -13.391 1 82.12 311 ILE A CA 1
ATOM 2412 C C . ILE A 1 311 ? -10.633 -39.812 -14.602 1 82.12 311 ILE A C 1
ATOM 2414 O O . ILE A 1 311 ? -10.594 -39.312 -15.719 1 82.12 311 ILE A O 1
ATOM 2418 N N . ASN A 1 312 ? -11.258 -41 -14.367 1 88.06 312 ASN A N 1
ATOM 2419 C CA . ASN A 1 312 ? -11.844 -41.781 -15.445 1 88.06 312 ASN A CA 1
ATOM 2420 C C . ASN A 1 312 ? -13.023 -41.062 -16.094 1 88.06 312 ASN A C 1
ATOM 2422 O O . ASN A 1 312 ? -13.32 -41.281 -17.266 1 88.06 312 ASN A O 1
ATOM 2426 N N . THR A 1 313 ? -13.562 -40.25 -15.375 1 87.31 313 THR A N 1
ATOM 2427 C CA . THR A 1 313 ? -14.703 -39.531 -15.906 1 87.31 313 THR A CA 1
ATOM 2428 C C . THR A 1 313 ? -14.273 -38.156 -16.453 1 87.31 313 THR A C 1
ATOM 2430 O O . THR A 1 313 ? -14.828 -37.688 -17.438 1 87.31 313 THR A O 1
ATOM 2433 N N . VAL A 1 314 ? -13.289 -37.656 -15.906 1 89.81 314 VAL A N 1
ATOM 2434 C CA . VAL A 1 314 ? -12.898 -36.281 -16.203 1 89.81 314 VAL A CA 1
ATOM 2435 C C . VAL A 1 314 ? -12.047 -36.219 -17.469 1 89.81 314 VAL A C 1
ATOM 2437 O O . VAL A 1 314 ? -12.242 -35.375 -18.328 1 89.81 314 VAL A O 1
ATOM 2440 N N . LEU A 1 315 ? -11.148 -37.125 -17.641 1 91.25 315 LEU A N 1
ATOM 2441 C CA . LEU A 1 315 ? -10.18 -37.125 -18.734 1 91.25 315 LEU A CA 1
ATOM 2442 C C . LEU A 1 315 ? -10.891 -37.188 -20.094 1 91.25 315 LEU A C 1
ATOM 2444 O O . LEU A 1 315 ? -10.695 -36.312 -20.938 1 91.25 315 LEU A O 1
ATOM 2448 N N . PRO A 1 316 ? -11.812 -38.156 -20.266 1 93.81 316 PRO A N 1
ATOM 2449 C CA . PRO A 1 316 ? -12.477 -38.219 -21.578 1 93.81 316 PRO A CA 1
ATOM 2450 C C . PRO A 1 316 ? -13.453 -37.062 -21.797 1 93.81 316 PRO A C 1
ATOM 2452 O O . PRO A 1 316 ? -13.625 -36.625 -22.938 1 93.81 316 PRO A O 1
ATOM 2455 N N . ALA A 1 317 ? -14 -36.594 -20.797 1 93.81 317 ALA A N 1
ATOM 2456 C CA . ALA A 1 317 ? -15.023 -35.531 -20.906 1 93.81 317 ALA A CA 1
ATOM 2457 C C . ALA A 1 317 ? -14.391 -34.156 -21.094 1 93.81 317 ALA A C 1
ATOM 2459 O O . ALA A 1 317 ? -14.883 -33.375 -21.891 1 93.81 317 ALA A O 1
ATOM 2460 N N . SER A 1 318 ? -13.359 -33.938 -20.438 1 93.06 318 SER A N 1
ATOM 2461 C CA . SER A 1 318 ? -12.82 -32.594 -20.359 1 93.06 318 SER A CA 1
ATOM 2462 C C . SER A 1 318 ? -11.625 -32.406 -21.281 1 93.06 318 SER A C 1
ATOM 2464 O O . SER A 1 318 ? -11.289 -31.297 -21.688 1 93.06 318 SER A O 1
ATOM 2466 N N . CYS A 1 319 ? -10.969 -33.469 -21.594 1 95.62 319 CYS A N 1
ATOM 2467 C CA . CYS A 1 319 ? -9.789 -33.375 -22.453 1 95.62 319 CYS A CA 1
ATOM 2468 C C . CYS A 1 319 ? -9.922 -34.312 -23.641 1 95.62 319 CYS A C 1
ATOM 2470 O O . CYS A 1 319 ? -9.055 -35.156 -23.891 1 95.62 319 CYS A O 1
ATOM 2472 N N . PRO A 1 320 ? -10.828 -34.094 -24.5 1 94.44 320 PRO A N 1
ATOM 2473 C CA . PRO A 1 320 ? -11.062 -35 -25.625 1 94.44 320 PRO A CA 1
ATOM 2474 C C . PRO A 1 320 ? -9.953 -34.938 -26.672 1 94.44 320 PRO A C 1
ATOM 2476 O O . PRO A 1 320 ? -9.781 -35.906 -27.438 1 94.44 320 PRO A O 1
ATOM 2479 N N . GLN A 1 321 ? -9.172 -33.938 -26.672 1 95.81 321 GLN A N 1
ATOM 2480 C CA . GLN A 1 321 ? -8.164 -33.75 -27.719 1 95.81 321 GLN A CA 1
ATOM 2481 C C . GLN A 1 321 ? -6.816 -34.312 -27.281 1 95.81 321 GLN A C 1
ATOM 2483 O O . GLN A 1 321 ? -5.816 -34.156 -27.984 1 95.81 321 GLN A O 1
ATOM 2488 N N . LEU A 1 322 ? -6.785 -34.938 -26.172 1 97.5 322 LEU A N 1
ATOM 2489 C CA . LEU A 1 322 ? -5.535 -35.469 -25.641 1 97.5 322 LEU A CA 1
ATOM 2490 C C . LEU A 1 322 ? -4.938 -36.5 -26.578 1 97.5 322 LEU A C 1
ATOM 2492 O O . LEU A 1 322 ? -5.605 -37.469 -26.953 1 97.5 322 LEU A O 1
ATOM 2496 N N . LYS A 1 323 ? -3.676 -36.344 -27.016 1 98.19 323 LYS A N 1
ATOM 2497 C CA . LYS A 1 323 ? -2.986 -37.219 -27.953 1 98.19 323 LYS A CA 1
ATOM 2498 C C . LYS A 1 323 ? -1.887 -38 -27.25 1 98.19 323 LYS A C 1
ATOM 2500 O O . LYS A 1 323 ? -1.568 -39.125 -27.656 1 98.19 323 LYS A O 1
ATOM 2505 N N . GLU A 1 324 ? -1.301 -37.375 -26.297 1 98.31 324 GLU A N 1
ATOM 2506 C CA . GLU A 1 324 ? -0.202 -38 -25.562 1 98.31 324 GLU A CA 1
ATOM 2507 C C . GLU A 1 324 ? -0.47 -38 -24.062 1 98.31 324 GLU A C 1
ATOM 2509 O O . GLU A 1 324 ? -0.739 -36.938 -23.484 1 98.31 324 GLU A O 1
ATOM 2514 N N . LEU A 1 325 ? -0.406 -39.156 -23.469 1 97.12 325 LEU A N 1
ATOM 2515 C CA . LEU A 1 325 ? -0.603 -39.281 -22.016 1 97.12 325 LEU A CA 1
ATOM 2516 C C . LEU A 1 325 ? 0.558 -40.062 -21.391 1 97.12 325 LEU A C 1
ATOM 2518 O O . LEU A 1 325 ? 0.886 -41.156 -21.812 1 97.12 325 LEU A O 1
ATOM 2522 N N . SER A 1 326 ? 1.229 -39.406 -20.547 1 96.12 326 SER A N 1
ATOM 2523 C CA . SER A 1 326 ? 2.26 -40.031 -19.734 1 96.12 326 SER A CA 1
ATOM 2524 C C . SER A 1 326 ? 1.889 -40 -18.25 1 96.12 326 SER A C 1
ATOM 2526 O O . SER A 1 326 ? 1.78 -38.938 -17.656 1 96.12 326 SER A O 1
ATOM 2528 N N . LEU A 1 327 ? 1.646 -41.094 -17.656 1 91.38 327 LEU A N 1
ATOM 2529 C CA . LEU A 1 327 ? 1.236 -41.188 -16.266 1 91.38 327 LEU A CA 1
ATOM 2530 C C . LEU A 1 327 ? 2.154 -42.125 -15.484 1 91.38 327 LEU A C 1
ATOM 2532 O O . LEU A 1 327 ? 2.125 -43.344 -15.695 1 91.38 327 LEU A O 1
ATOM 2536 N N . ASN A 1 328 ? 2.936 -41.562 -14.648 1 90.06 328 ASN A N 1
ATOM 2537 C CA . ASN A 1 328 ? 3.814 -42.312 -13.758 1 90.06 328 ASN A CA 1
ATOM 2538 C C . ASN A 1 328 ? 3.363 -42.219 -12.305 1 90.06 328 ASN A C 1
ATOM 2540 O O . ASN A 1 328 ? 3.594 -41.188 -11.656 1 90.06 328 ASN A O 1
ATOM 2544 N N . THR A 1 329 ? 2.787 -43.156 -11.695 1 83.38 329 THR A N 1
ATOM 2545 C CA . THR A 1 329 ? 2.266 -43.094 -10.336 1 83.38 329 THR A CA 1
ATOM 2546 C C . THR A 1 329 ? 3.281 -43.688 -9.344 1 83.38 329 THR A C 1
ATOM 2548 O O . THR A 1 329 ? 3.109 -43.531 -8.133 1 83.38 329 THR A O 1
ATOM 2551 N N . GLN A 1 330 ? 4.32 -44.219 -9.742 1 80.75 330 GLN A N 1
ATOM 2552 C CA . GLN A 1 330 ? 5.387 -44.75 -8.906 1 80.75 330 GLN A CA 1
ATOM 2553 C C . GLN A 1 330 ? 4.82 -45.656 -7.824 1 80.75 330 GLN A C 1
ATOM 2555 O O . GLN A 1 330 ? 5.203 -45.562 -6.656 1 80.75 330 GLN A O 1
ATOM 2560 N N . GLY A 1 331 ? 3.828 -46.406 -8.258 1 72.5 331 GLY A N 1
ATOM 2561 C CA . GLY A 1 331 ? 3.273 -47.406 -7.344 1 72.5 331 GLY A CA 1
ATOM 2562 C C . GLY A 1 331 ? 2.127 -46.875 -6.508 1 72.5 331 GLY A C 1
ATOM 2563 O O . GLY A 1 331 ? 1.492 -47.594 -5.762 1 72.5 331 GLY A O 1
ATOM 2564 N N . TYR A 1 332 ? 1.949 -45.562 -6.555 1 66.94 332 TYR A N 1
ATOM 2565 C CA . TYR A 1 332 ? 0.847 -45 -5.789 1 66.94 332 TYR A CA 1
ATOM 2566 C C . TYR A 1 332 ? -0.471 -45.125 -6.543 1 66.94 332 TYR A C 1
ATOM 2568 O O . TYR A 1 332 ? -0.723 -44.406 -7.508 1 66.94 332 TYR A O 1
ATOM 2576 N N . ASN A 1 333 ? -1.19 -46.156 -6.348 1 57.66 333 ASN A N 1
ATOM 2577 C CA . ASN A 1 333 ? -2.365 -46.469 -7.145 1 57.66 333 ASN A CA 1
ATOM 2578 C C . ASN A 1 333 ? -3.605 -45.75 -6.66 1 57.66 333 ASN A C 1
ATOM 2580 O O . ASN A 1 333 ? -4.668 -45.812 -7.273 1 57.66 333 ASN A O 1
ATOM 2584 N N . ARG A 1 334 ? -3.488 -45 -5.57 1 58.5 334 ARG A N 1
ATOM 2585 C CA . ARG A 1 334 ? -4.707 -44.375 -5.051 1 58.5 334 ARG A CA 1
ATOM 2586 C C . ARG A 1 334 ? -4.949 -43.031 -5.68 1 58.5 334 ARG A C 1
ATOM 2588 O O . ARG A 1 334 ? -5.512 -42.125 -5.043 1 58.5 334 ARG A O 1
ATOM 2595 N N . PHE A 1 335 ? -4.492 -42.938 -6.949 1 60.41 335 PHE A N 1
ATOM 2596 C CA . PHE A 1 335 ? -4.598 -41.625 -7.617 1 60.41 335 PHE A CA 1
ATOM 2597 C C . PHE A 1 335 ? -5.941 -41.5 -8.336 1 60.41 335 PHE A C 1
ATOM 2599 O O . PHE A 1 335 ? -6.492 -40.406 -8.43 1 60.41 335 PHE A O 1
ATOM 2606 N N . PHE A 1 336 ? -6.504 -42.5 -8.844 1 59.19 336 PHE A N 1
ATOM 2607 C CA . PHE A 1 336 ? -7.602 -42.375 -9.797 1 59.19 336 PHE A CA 1
ATOM 2608 C C . PHE A 1 336 ? -8.945 -42.438 -9.094 1 59.19 336 PHE A C 1
ATOM 2610 O O . PHE A 1 336 ? -9.977 -42.062 -9.648 1 59.19 336 PHE A O 1
ATOM 2617 N N . GLY A 1 337 ? -9.125 -43.062 -7.941 1 52.53 337 GLY A N 1
ATOM 2618 C CA . GLY A 1 337 ? -10.438 -43.25 -7.34 1 52.53 337 GLY A CA 1
ATOM 2619 C C . GLY A 1 337 ? -10.586 -42.531 -6.008 1 52.53 337 GLY A C 1
ATOM 2620 O O . GLY A 1 337 ? -9.656 -41.875 -5.547 1 52.53 337 GLY A O 1
ATOM 2621 N N . ASN A 1 338 ? -11.883 -42.344 -5.648 1 47.66 338 ASN A N 1
ATOM 2622 C CA . ASN A 1 338 ? -12.336 -41.844 -4.348 1 47.66 338 ASN A CA 1
ATOM 2623 C C . ASN A 1 338 ? -11.734 -42.656 -3.205 1 47.66 338 ASN A C 1
ATOM 2625 O O . ASN A 1 338 ? -12.125 -43.812 -2.979 1 47.66 338 ASN A O 1
ATOM 2629 N N . THR A 1 339 ? -10.523 -42.531 -2.965 1 47.53 339 THR A N 1
ATOM 2630 C CA . THR A 1 339 ? -9.93 -43.406 -1.96 1 47.53 339 THR A CA 1
ATOM 2631 C C . THR A 1 339 ? -10.664 -43.25 -0.626 1 47.53 339 THR A C 1
ATOM 2633 O O . THR A 1 339 ? -10.32 -43.938 0.345 1 47.53 339 THR A O 1
ATOM 2636 N N . TRP A 1 340 ? -11.336 -42.188 -0.391 1 43.53 340 TRP A N 1
ATOM 2637 C CA . TRP A 1 340 ? -11.906 -42.125 0.951 1 43.53 340 TRP A CA 1
ATOM 2638 C C . TRP A 1 340 ? -12.727 -43.375 1.273 1 43.53 340 TRP A C 1
ATOM 2640 O O . TRP A 1 340 ? -12.781 -43.781 2.428 1 43.53 340 TRP A O 1
ATOM 2650 N N . VAL A 1 341 ? -13.656 -43.75 0.384 1 40.41 341 VAL A N 1
ATOM 2651 C CA . VAL A 1 341 ? -14.516 -44.875 0.772 1 40.41 341 VAL A CA 1
ATOM 2652 C C . VAL A 1 341 ? -13.891 -46.188 0.332 1 40.41 341 VAL A C 1
ATOM 2654 O O . VAL A 1 341 ? -13.703 -46.406 -0.864 1 40.41 341 VAL A O 1
ATOM 2657 N N . LEU A 1 342 ? -13.031 -46.688 1.072 1 42.5 342 LEU A N 1
ATOM 2658 C CA . LEU A 1 342 ? -12.641 -48.094 0.932 1 42.5 342 LEU A CA 1
ATOM 2659 C C . LEU A 1 342 ? -13.797 -48.938 0.386 1 42.5 342 LEU A C 1
ATOM 2661 O O . LEU A 1 342 ? -14.32 -49.812 1.085 1 42.5 342 LEU A O 1
ATOM 2665 N N . ASN A 1 343 ? -14.734 -48.406 -0.224 1 42.78 343 ASN A N 1
ATOM 2666 C CA . ASN A 1 343 ? -15.742 -49.344 -0.679 1 42.78 343 ASN A CA 1
ATOM 2667 C C . ASN A 1 343 ? -15.18 -50.312 -1.729 1 42.78 343 ASN A C 1
ATOM 2669 O O . ASN A 1 343 ? -14.359 -49.906 -2.559 1 42.78 343 ASN A O 1
ATOM 2673 N N . PRO A 1 344 ? -15.289 -51.562 -1.584 1 47.31 344 PRO A N 1
ATOM 2674 C CA . PRO A 1 344 ? -14.844 -52.625 -2.477 1 47.31 344 PRO A CA 1
ATOM 2675 C C . PRO A 1 344 ? -14.938 -52.25 -3.951 1 47.31 344 PRO A C 1
ATOM 2677 O O . PRO A 1 344 ? -14.141 -52.719 -4.766 1 47.31 344 PRO A O 1
ATOM 2680 N N . GLY A 1 345 ? -15.82 -51.219 -4.312 1 45.16 345 GLY A N 1
ATOM 2681 C CA . GLY A 1 345 ? -16.156 -50.906 -5.691 1 45.16 345 GLY A CA 1
ATOM 2682 C C . GLY A 1 345 ? -15.352 -49.75 -6.25 1 45.16 345 GLY A C 1
ATOM 2683 O O . GLY A 1 345 ? -15.602 -49.281 -7.371 1 45.16 345 GLY A O 1
ATOM 2684 N N . SER A 1 346 ? -14.711 -49 -5.574 1 51.81 346 SER A N 1
ATOM 2685 C CA . SER A 1 346 ? -14.055 -47.781 -6.043 1 51.81 346 SER A CA 1
ATOM 2686 C C . SER A 1 346 ? -12.922 -48.094 -7.016 1 51.81 346 SER A C 1
ATOM 2688 O O . SER A 1 346 ? -12.133 -49 -6.777 1 51.81 346 SER A O 1
ATOM 2690 N N . THR A 1 347 ? -13.125 -47.781 -8.297 1 56.19 347 THR A N 1
ATOM 2691 C CA . THR A 1 347 ? -12.211 -48.094 -9.383 1 56.19 347 THR A CA 1
ATOM 2692 C C . THR A 1 347 ? -10.836 -47.5 -9.133 1 56.19 347 THR A C 1
ATOM 2694 O O . THR A 1 347 ? -10.703 -46.281 -8.969 1 56.19 347 THR A O 1
ATOM 2697 N N . LYS A 1 348 ? -9.906 -48.281 -8.641 1 70.25 348 LYS A N 1
ATOM 2698 C CA . LYS A 1 348 ? -8.531 -47.906 -8.328 1 70.25 348 LYS A CA 1
ATOM 2699 C C . LYS A 1 348 ? -7.68 -47.844 -9.594 1 70.25 348 LYS A C 1
ATOM 2701 O O . LYS A 1 348 ? -6.512 -47.469 -9.539 1 70.25 348 LYS A O 1
ATOM 2706 N N . HIS A 1 349 ? -8.453 -48.188 -10.703 1 82.06 349 HIS A N 1
ATOM 2707 C CA . HIS A 1 349 ? -7.648 -48.312 -11.914 1 82.06 349 HIS A CA 1
ATOM 2708 C C . HIS A 1 349 ? -8.094 -47.344 -12.992 1 82.06 349 HIS A C 1
ATOM 2710 O O . HIS A 1 349 ? -9.18 -46.75 -12.898 1 82.06 349 HIS A O 1
ATOM 2716 N N . ILE A 1 350 ? -7.281 -47.125 -13.859 1 87.88 350 ILE A N 1
ATOM 2717 C CA . ILE A 1 350 ? -7.633 -46.312 -15.023 1 87.88 350 ILE A CA 1
ATOM 2718 C C . ILE A 1 350 ? -8.523 -47.125 -15.961 1 87.88 350 ILE A C 1
ATOM 2720 O O . ILE A 1 350 ? -8.195 -48.25 -16.328 1 87.88 350 ILE A O 1
ATOM 2724 N N . THR A 1 351 ? -9.68 -46.594 -16.312 1 90.19 351 THR A N 1
ATOM 2725 C CA . THR A 1 351 ? -10.633 -47.344 -17.125 1 90.19 351 THR A CA 1
ATOM 2726 C C . THR A 1 351 ? -11.102 -46.5 -18.312 1 90.19 351 THR A C 1
ATOM 2728 O O . THR A 1 351 ? -11.859 -47 -19.156 1 90.19 351 THR A O 1
ATOM 2731 N N . CYS A 1 352 ? -10.625 -45.438 -18.469 1 93.06 352 CYS A N 1
ATOM 2732 C CA . CYS A 1 352 ? -11.211 -44.5 -19.438 1 93.06 352 CYS A CA 1
ATOM 2733 C C . CYS A 1 352 ? -10.461 -44.562 -20.766 1 93.06 352 CYS A C 1
ATOM 2735 O O . CYS A 1 352 ? -10.922 -44 -21.766 1 93.06 352 CYS A O 1
ATOM 2737 N N . LEU A 1 353 ? -9.383 -45.25 -20.906 1 95.62 353 LEU A N 1
ATOM 2738 C CA . LEU A 1 353 ? -8.516 -45.188 -22.078 1 95.62 353 LEU A CA 1
ATOM 2739 C C . LEU A 1 353 ? -9.258 -45.656 -23.328 1 95.62 353 LEU A C 1
ATOM 2741 O O . LEU A 1 353 ? -9.109 -45.062 -24.391 1 95.62 353 LEU A O 1
ATOM 2745 N N . PRO A 1 354 ? -10.148 -46.688 -23.234 1 96 354 PRO A N 1
ATOM 2746 C CA . PRO A 1 354 ? -10.852 -47.156 -24.422 1 96 354 PRO A CA 1
ATOM 2747 C C . PRO A 1 354 ? -11.766 -46.094 -25.016 1 96 354 PRO A C 1
ATOM 2749 O O . PRO A 1 354 ? -12.109 -46.156 -26.203 1 96 354 PRO A O 1
ATOM 2752 N N . GLN A 1 355 ? -12.039 -45.125 -24.266 1 95.25 355 GLN A N 1
ATOM 2753 C CA . GLN A 1 355 ? -12.922 -44.062 -24.703 1 95.25 355 GLN A CA 1
ATOM 2754 C C . GLN A 1 355 ? -12.133 -42.906 -25.297 1 95.25 355 GLN A C 1
ATOM 2756 O O . GLN A 1 355 ? -12.703 -42 -25.891 1 95.25 355 GLN A O 1
ATOM 2761 N N . MET A 1 356 ? -10.844 -42.969 -25.125 1 96.25 356 MET A N 1
ATOM 2762 C CA . MET A 1 356 ? -9.992 -41.875 -25.578 1 96.25 356 MET A CA 1
ATOM 2763 C C . MET A 1 356 ? -9.539 -42.125 -27.016 1 96.25 356 MET A C 1
ATOM 2765 O O . MET A 1 356 ? -8.391 -42.5 -27.266 1 96.25 356 MET A O 1
ATOM 2769 N N . HIS A 1 357 ? -10.344 -41.688 -27.984 1 95.06 357 HIS A N 1
ATOM 2770 C CA . HIS A 1 357 ? -10.18 -42.031 -29.391 1 95.06 357 HIS A CA 1
ATOM 2771 C C . HIS A 1 357 ? -9.055 -41.219 -30.031 1 95.06 357 HIS A C 1
ATOM 2773 O O . HIS A 1 357 ? -8.547 -41.594 -31.094 1 95.06 357 HIS A O 1
ATOM 2779 N N . ASN A 1 358 ? -8.672 -40.188 -29.406 1 96.44 358 ASN A N 1
ATOM 2780 C CA . ASN A 1 358 ? -7.637 -39.375 -30.016 1 96.44 358 ASN A CA 1
ATOM 2781 C C . ASN A 1 358 ? -6.266 -39.656 -29.406 1 96.44 358 ASN A C 1
ATOM 2783 O O . ASN A 1 358 ? -5.258 -39.094 -29.844 1 96.44 358 ASN A O 1
ATOM 2787 N N . LEU A 1 359 ? -6.211 -40.531 -28.422 1 97.75 359 LEU A N 1
ATOM 2788 C CA . LEU A 1 359 ? -4.949 -40.844 -27.766 1 97.75 359 LEU A CA 1
ATOM 2789 C C . LEU A 1 359 ? -4.051 -41.688 -28.688 1 97.75 359 LEU A C 1
ATOM 2791 O O . LEU A 1 359 ? -4.449 -42.75 -29.141 1 97.75 359 LEU A O 1
ATOM 2795 N N . LYS A 1 360 ? -2.797 -41.219 -28.922 1 98.19 360 LYS A N 1
ATOM 2796 C CA . LYS A 1 360 ? -1.876 -41.875 -29.844 1 98.19 360 LYS A CA 1
ATOM 2797 C C . LYS A 1 360 ? -0.665 -42.438 -29.094 1 98.19 360 LYS A C 1
ATOM 2799 O O . LYS A 1 360 ? -0.109 -43.469 -29.5 1 98.19 360 LYS A O 1
ATOM 2804 N N . GLU A 1 361 ? -0.297 -41.75 -28.109 1 98.44 361 GLU A N 1
ATOM 2805 C CA . GLU A 1 361 ? 0.881 -42.188 -27.359 1 98.44 361 GLU A CA 1
ATOM 2806 C C . GLU A 1 361 ? 0.56 -42.312 -25.875 1 98.44 361 GLU A C 1
ATOM 2808 O O . GLU A 1 361 ? -0.065 -41.438 -25.281 1 98.44 361 GLU A O 1
ATOM 2813 N N . LEU A 1 362 ? 1.022 -43.469 -25.297 1 98.12 362 LEU A N 1
ATOM 2814 C CA . LEU A 1 362 ? 0.75 -43.75 -23.891 1 98.12 362 LEU A CA 1
ATOM 2815 C C . LEU A 1 362 ? 2.006 -44.25 -23.188 1 98.12 362 LEU A C 1
ATOM 2817 O O . LEU A 1 362 ? 2.645 -45.188 -23.641 1 98.12 362 LEU A O 1
ATOM 2821 N N . ARG A 1 363 ? 2.402 -43.562 -22.219 1 97.44 363 ARG A N 1
ATOM 2822 C CA . ARG A 1 363 ? 3.377 -44.031 -21.234 1 97.44 363 ARG A CA 1
ATOM 2823 C C . ARG A 1 363 ? 2.734 -44.188 -19.859 1 97.44 363 ARG A C 1
ATOM 2825 O O . ARG A 1 363 ? 2.195 -43.25 -19.297 1 97.44 363 ARG A O 1
ATOM 2832 N N . ILE A 1 364 ? 2.842 -45.344 -19.297 1 94.81 364 ILE A N 1
ATOM 2833 C CA . ILE A 1 364 ? 2.061 -45.531 -18.078 1 94.81 364 ILE A CA 1
ATOM 2834 C C . ILE A 1 364 ? 2.682 -46.625 -17.25 1 94.81 364 ILE A C 1
ATOM 2836 O O . ILE A 1 364 ? 3.352 -47.531 -17.781 1 94.81 364 ILE A O 1
ATOM 2840 N N . THR A 1 365 ? 2.479 -46.531 -16 1 92.5 365 THR A N 1
ATOM 2841 C CA . THR A 1 365 ? 2.881 -47.625 -15.109 1 92.5 365 THR A CA 1
ATOM 2842 C C . THR A 1 365 ? 1.794 -48.688 -15.031 1 92.5 365 THR A C 1
ATOM 2844 O O . THR A 1 365 ? 0.603 -48.375 -15.031 1 92.5 365 THR A O 1
ATOM 2847 N N . LEU A 1 366 ? 2.199 -49.844 -14.898 1 92.56 366 LEU A N 1
ATOM 2848 C CA . LEU A 1 366 ? 1.271 -50.969 -14.969 1 92.56 366 LEU A CA 1
ATOM 2849 C C . LEU A 1 366 ? 0.363 -51 -13.742 1 92.56 366 LEU A C 1
ATOM 2851 O O . LEU A 1 366 ? -0.744 -51.531 -13.797 1 92.56 366 LEU A O 1
ATOM 2855 N N . ASP A 1 367 ? 0.793 -50.406 -12.742 1 86.69 367 ASP A N 1
ATOM 2856 C CA . ASP A 1 367 ? 0.014 -50.375 -11.508 1 86.69 367 ASP A CA 1
ATOM 2857 C C . ASP A 1 367 ? -1.249 -49.531 -11.664 1 86.69 367 ASP A C 1
ATOM 2859 O O . ASP A 1 367 ? -2.164 -49.625 -10.844 1 86.69 367 ASP A O 1
ATOM 2863 N N . CYS A 1 368 ? -1.378 -48.812 -12.703 1 88.38 368 CYS A N 1
ATOM 2864 C CA . CYS A 1 368 ? -2.596 -48.062 -12.992 1 88.38 368 CYS A CA 1
ATOM 2865 C C . CYS A 1 368 ? -3.729 -49 -13.391 1 88.38 368 CYS A C 1
ATOM 2867 O O . CYS A 1 368 ? -4.902 -48.656 -13.289 1 88.38 368 CYS A O 1
ATOM 2869 N N . PHE A 1 369 ? -3.303 -50.188 -13.805 1 90.06 369 PHE A N 1
ATOM 2870 C CA . PHE A 1 369 ? -4.293 -51.094 -14.328 1 90.06 369 PHE A CA 1
ATOM 2871 C C . PHE A 1 369 ? -4.551 -52.25 -13.344 1 90.06 369 PHE A C 1
ATOM 2873 O O . PHE A 1 369 ? -5.656 -52.781 -13.289 1 90.06 369 PHE A O 1
ATOM 2880 N N . PHE A 1 370 ? -3.426 -52.594 -12.648 1 88 370 PHE A N 1
ATOM 2881 C CA . PHE A 1 370 ? -3.512 -53.812 -11.812 1 88 370 PHE A CA 1
ATOM 2882 C C . PHE A 1 370 ? -2.934 -53.531 -10.43 1 88 370 PHE A C 1
ATOM 2884 O O . PHE A 1 370 ? -1.885 -52.875 -10.305 1 88 370 PHE A O 1
ATOM 2891 N N . ASP A 1 371 ? -3.514 -54.25 -9.406 1 81.12 371 ASP A N 1
ATOM 2892 C CA . ASP A 1 371 ? -3.08 -54 -8.031 1 81.12 371 ASP A CA 1
ATOM 2893 C C . ASP A 1 371 ? -2.086 -55.062 -7.57 1 81.12 371 ASP A C 1
ATOM 2895 O O . ASP A 1 371 ? -1.244 -54.812 -6.707 1 81.12 371 ASP A O 1
ATOM 2899 N N . THR A 1 372 ? -2.33 -56.281 -8.164 1 85.75 372 THR A N 1
ATOM 2900 C CA . THR A 1 372 ? -1.519 -57.406 -7.676 1 85.75 372 THR A CA 1
ATOM 2901 C C . THR A 1 372 ? -0.931 -58.188 -8.836 1 85.75 372 THR A C 1
ATOM 2903 O O . THR A 1 372 ? -1.507 -58.219 -9.93 1 85.75 372 THR A O 1
ATOM 2906 N N . PRO A 1 373 ? 0.125 -58.812 -8.508 1 90.19 373 PRO A N 1
ATOM 2907 C CA . PRO A 1 373 ? 0.701 -59.688 -9.531 1 90.19 373 PRO A CA 1
ATOM 2908 C C . PRO A 1 373 ? -0.266 -60.781 -9.984 1 90.19 373 PRO A C 1
ATOM 2910 O O . PRO A 1 373 ? -0.27 -61.156 -11.164 1 90.19 373 PRO A O 1
ATOM 2913 N N . ALA A 1 374 ? -1.085 -61.25 -9.07 1 90.81 374 ALA A N 1
ATOM 2914 C CA . ALA A 1 374 ? -2.076 -62.25 -9.422 1 90.81 374 ALA A CA 1
ATOM 2915 C C . ALA A 1 374 ? -3.053 -61.75 -10.469 1 90.81 374 ALA A C 1
ATOM 2917 O O . ALA A 1 374 ? -3.449 -62.469 -11.375 1 90.81 374 ALA A O 1
ATOM 2918 N N . ASN A 1 375 ? -3.391 -60.594 -10.336 1 91.31 375 ASN A N 1
ATOM 2919 C CA . ASN A 1 375 ? -4.309 -59.969 -11.289 1 91.31 375 ASN A CA 1
ATOM 2920 C C . ASN A 1 375 ? -3.652 -59.781 -12.656 1 91.31 375 ASN A C 1
ATOM 2922 O O . ASN A 1 375 ? -4.32 -59.844 -13.688 1 91.31 375 ASN A O 1
ATOM 2926 N N . ILE A 1 376 ? -2.424 -59.531 -12.648 1 93.12 376 ILE A N 1
ATOM 2927 C CA . ILE A 1 376 ? -1.699 -59.406 -13.906 1 93.12 376 ILE A CA 1
ATOM 2928 C C . ILE A 1 376 ? -1.726 -60.719 -14.656 1 93.12 376 ILE A C 1
ATOM 2930 O O . ILE A 1 376 ? -1.963 -60.781 -15.859 1 93.12 376 ILE A O 1
ATOM 2934 N N . GLU A 1 377 ? -1.456 -61.75 -13.875 1 95.12 377 GLU A N 1
ATOM 2935 C CA . GLU A 1 377 ? -1.449 -63.062 -14.477 1 95.12 377 GLU A CA 1
ATOM 2936 C C . GLU A 1 377 ? -2.828 -63.438 -15.016 1 95.12 377 GLU A C 1
ATOM 2938 O O . GLU A 1 377 ? -2.947 -63.969 -16.125 1 95.12 377 GLU A O 1
ATOM 2943 N N . LEU A 1 378 ? -3.805 -63.094 -14.281 1 94.62 378 LEU A N 1
ATOM 2944 C CA . LEU A 1 378 ? -5.168 -63.469 -14.625 1 94.62 378 LEU A CA 1
ATOM 2945 C C . LEU A 1 378 ? -5.68 -62.656 -15.805 1 94.62 378 LEU A C 1
ATOM 2947 O O . LEU A 1 378 ? -6.379 -63.188 -16.672 1 94.62 378 LEU A O 1
ATOM 2951 N N . LEU A 1 379 ? -5.332 -61.406 -15.852 1 93.12 379 LEU A N 1
ATOM 2952 C CA . LEU A 1 379 ? -5.973 -60.5 -16.797 1 93.12 379 LEU A CA 1
ATOM 2953 C C . LEU A 1 379 ? -4.984 -60 -17.844 1 93.12 379 LEU A C 1
ATOM 2955 O O . LEU A 1 379 ? -5.328 -59.188 -18.703 1 93.12 379 LEU A O 1
ATOM 2959 N N . GLY A 1 380 ? -3.811 -60.438 -17.797 1 93.44 380 GLY A N 1
ATOM 2960 C CA . GLY A 1 380 ? -2.777 -60 -18.734 1 93.44 380 GLY A CA 1
ATOM 2961 C C . GLY A 1 380 ? -3.172 -60.188 -20.188 1 93.44 380 GLY A C 1
ATOM 2962 O O . GLY A 1 380 ? -2.824 -59.375 -21.031 1 93.44 380 GLY A O 1
ATOM 2963 N N . SER A 1 381 ? -3.986 -61.25 -20.438 1 94.69 381 SER A N 1
ATOM 2964 C CA . SER A 1 381 ? -4.391 -61.562 -21.812 1 94.69 381 SER A CA 1
ATOM 2965 C C . SER A 1 381 ? -5.422 -60.562 -22.328 1 94.69 381 SER A C 1
ATOM 2967 O O . SER A 1 381 ? -5.578 -60.375 -23.531 1 94.69 381 SER A O 1
ATOM 2969 N N . SER A 1 382 ? -6.094 -59.906 -21.453 1 95.38 382 SER A N 1
ATOM 2970 C CA . SER A 1 382 ? -7.133 -58.969 -21.844 1 95.38 382 SER A CA 1
ATOM 2971 C C . SER A 1 382 ? -6.629 -57.531 -21.766 1 95.38 382 SER A C 1
ATOM 2973 O O . SER A 1 382 ? -7.418 -56.594 -21.828 1 95.38 382 SER A O 1
ATOM 2975 N N . PHE A 1 383 ? -5.352 -57.344 -21.609 1 95.94 383 PHE A N 1
ATOM 2976 C CA . PHE A 1 383 ? -4.766 -56 -21.438 1 95.94 383 PHE A CA 1
ATOM 2977 C C . PHE A 1 383 ? -5.082 -55.125 -22.625 1 95.94 383 PHE A C 1
ATOM 2979 O O . PHE A 1 383 ? -5.387 -53.938 -22.453 1 95.94 383 PHE A O 1
ATOM 2986 N N . PRO A 1 384 ? -5.031 -55.594 -23.922 1 96.62 384 PRO A N 1
ATOM 2987 C CA . PRO A 1 384 ? -5.305 -54.75 -25.078 1 96.62 384 PRO A CA 1
ATOM 2988 C C . PRO A 1 384 ? -6.699 -54.125 -25.031 1 96.62 384 PRO A C 1
ATOM 2990 O O . PRO A 1 384 ? -6.926 -53.062 -25.609 1 96.62 384 PRO A O 1
ATOM 2993 N N . ASP A 1 385 ? -7.621 -54.781 -24.297 1 95.81 385 ASP A N 1
ATOM 2994 C CA . ASP A 1 385 ? -8.992 -54.281 -24.203 1 95.81 385 ASP A CA 1
ATOM 2995 C C . ASP A 1 385 ? -9.062 -53 -23.359 1 95.81 385 ASP A C 1
ATOM 2997 O O . ASP A 1 385 ? -10.047 -52.25 -23.406 1 95.81 385 ASP A O 1
ATOM 3001 N N . LEU A 1 386 ? -8.031 -52.75 -22.594 1 95.69 386 LEU A N 1
ATOM 3002 C CA . LEU A 1 386 ? -8.008 -51.625 -21.672 1 95.69 386 LEU A CA 1
ATOM 3003 C C . LEU A 1 386 ? -7.395 -50.375 -22.344 1 95.69 386 LEU A C 1
ATOM 3005 O O . LEU A 1 386 ? -7.344 -49.312 -21.75 1 95.69 386 LEU A O 1
ATOM 3009 N N . LEU A 1 387 ? -6.941 -50.5 -23.562 1 97.12 387 LEU A N 1
ATOM 3010 C CA . LEU A 1 387 ? -6.164 -49.438 -24.203 1 97.12 387 LEU A CA 1
ATOM 3011 C C . LEU A 1 387 ? -7.016 -48.656 -25.203 1 97.12 387 LEU A C 1
ATOM 3013 O O . LEU A 1 387 ? -8.125 -49.094 -25.547 1 97.12 387 LEU A O 1
ATOM 3017 N N . ALA A 1 388 ? -6.512 -47.531 -25.562 1 96.81 388 ALA A N 1
ATOM 3018 C CA . ALA A 1 388 ? -7.16 -46.688 -26.562 1 96.81 388 ALA A CA 1
ATOM 3019 C C . ALA A 1 388 ? -7.105 -47.312 -27.953 1 96.81 388 ALA A C 1
ATOM 3021 O O . ALA A 1 388 ? -6.094 -47.906 -28.328 1 96.81 388 ALA A O 1
ATOM 3022 N N . PRO A 1 389 ? -8.133 -47.219 -28.766 1 95.12 389 PRO A N 1
ATOM 3023 C CA . PRO A 1 389 ? -8.227 -47.938 -30.031 1 95.12 389 PRO A CA 1
ATOM 3024 C C . PRO A 1 389 ? -7.242 -47.406 -31.078 1 95.12 389 PRO A C 1
ATOM 3026 O O . PRO A 1 389 ? -6.828 -48.156 -31.969 1 95.12 389 PRO A O 1
ATOM 3029 N N . ARG A 1 390 ? -6.84 -46.25 -31.016 1 96.25 390 ARG A N 1
ATOM 3030 C CA . ARG A 1 390 ? -5.98 -45.688 -32.062 1 96.25 390 ARG A CA 1
ATOM 3031 C C . ARG A 1 390 ? -4.566 -45.469 -31.516 1 96.25 390 ARG A C 1
ATOM 3033 O O . ARG A 1 390 ? -3.838 -44.594 -32.031 1 96.25 390 ARG A O 1
ATOM 3040 N N . LEU A 1 391 ? -4.223 -46.156 -30.531 1 97.38 391 LEU A N 1
ATOM 3041 C CA . LEU A 1 391 ? -2.904 -46.031 -29.922 1 97.38 391 LEU A CA 1
ATOM 3042 C C . LEU A 1 391 ? -1.81 -46.406 -30.906 1 97.38 391 LEU A C 1
ATOM 3044 O O . LEU A 1 391 ? -1.903 -47.438 -31.578 1 97.38 391 LEU A O 1
ATOM 3048 N N . GLU A 1 392 ? -0.786 -45.656 -31.031 1 97.94 392 GLU A N 1
ATOM 3049 C CA . GLU A 1 392 ? 0.329 -45.906 -31.938 1 97.94 392 GLU A CA 1
ATOM 3050 C C . GLU A 1 392 ? 1.562 -46.375 -31.172 1 97.94 392 GLU A C 1
ATOM 3052 O O . GLU A 1 392 ? 2.312 -47.219 -31.656 1 97.94 392 GLU A O 1
ATOM 3057 N N . LYS A 1 393 ? 1.759 -45.781 -30.094 1 98.06 393 LYS A N 1
ATOM 3058 C CA . LYS A 1 393 ? 2.939 -46.094 -29.297 1 98.06 393 LYS A CA 1
ATOM 3059 C C . LYS A 1 393 ? 2.572 -46.312 -27.828 1 98.06 393 LYS A C 1
ATOM 3061 O O . LYS A 1 393 ? 1.776 -45.562 -27.266 1 98.06 393 LYS A O 1
ATOM 3066 N N . ILE A 1 394 ? 3.168 -47.344 -27.203 1 97.81 394 ILE A N 1
ATOM 3067 C CA . ILE A 1 394 ? 2.867 -47.625 -25.812 1 97.81 394 ILE A CA 1
ATOM 3068 C C . ILE A 1 394 ? 4.148 -48 -25.078 1 97.81 394 ILE A C 1
ATOM 3070 O O . ILE A 1 394 ? 4.977 -48.75 -25.609 1 97.81 394 ILE A O 1
ATOM 3074 N N . PHE A 1 395 ? 4.324 -47.375 -24.031 1 97.62 395 PHE A N 1
ATOM 3075 C CA . PHE A 1 395 ? 5.344 -47.781 -23.062 1 97.62 395 PHE A CA 1
ATOM 3076 C C . PHE A 1 395 ? 4.711 -48.156 -21.734 1 97.62 395 PHE A C 1
ATOM 3078 O O . PHE A 1 395 ? 3.969 -47.375 -21.141 1 97.62 395 PHE A O 1
ATOM 3085 N N . ILE A 1 396 ? 5.012 -49.312 -21.234 1 96.38 396 ILE A N 1
ATOM 3086 C CA . ILE A 1 396 ? 4.496 -49.781 -19.953 1 96.38 396 ILE A CA 1
ATOM 3087 C C . ILE A 1 396 ? 5.656 -50.062 -19 1 96.38 396 ILE A C 1
ATOM 3089 O O . ILE A 1 396 ? 6.574 -50.812 -19.328 1 96.38 396 ILE A O 1
ATOM 3093 N N . ASP A 1 397 ? 5.574 -49.438 -17.922 1 95.19 397 ASP A N 1
ATOM 3094 C CA . ASP A 1 397 ? 6.535 -49.656 -16.844 1 95.19 397 ASP A CA 1
ATOM 3095 C C . ASP A 1 397 ? 5.938 -50.562 -15.758 1 95.19 397 ASP A C 1
ATOM 3097 O O . ASP A 1 397 ? 5.086 -50.094 -14.984 1 95.19 397 ASP A O 1
ATOM 3101 N N . ALA A 1 398 ? 6.414 -51.719 -15.578 1 93.12 398 ALA A N 1
ATOM 3102 C CA . ALA A 1 398 ? 5.871 -52.656 -14.617 1 93.12 398 ALA A CA 1
ATOM 3103 C C . ALA A 1 398 ? 6.766 -52.781 -13.383 1 93.12 398 ALA A C 1
ATOM 3105 O O . ALA A 1 398 ? 6.586 -53.656 -12.555 1 93.12 398 ALA A O 1
ATOM 3106 N N . THR A 1 399 ? 7.652 -51.844 -13.266 1 88.31 399 THR A N 1
ATOM 3107 C CA . THR A 1 399 ? 8.648 -51.938 -12.203 1 88.31 399 THR A CA 1
ATOM 3108 C C . THR A 1 399 ? 7.984 -51.844 -10.828 1 88.31 399 THR A C 1
ATOM 3110 O O . THR A 1 399 ? 8.453 -52.469 -9.875 1 88.31 399 THR A O 1
ATOM 3113 N N . TRP A 1 400 ? 6.887 -51.219 -10.766 1 85.31 400 TRP A N 1
ATOM 3114 C CA . TRP A 1 400 ? 6.293 -50.938 -9.469 1 85.31 400 TRP A CA 1
ATOM 3115 C C . TRP A 1 400 ? 5.219 -51.969 -9.125 1 85.31 400 TRP A C 1
ATOM 3117 O O . TRP A 1 400 ? 4.609 -51.906 -8.055 1 85.31 400 TRP A O 1
ATOM 3127 N N . SER A 1 401 ? 5 -52.875 -9.891 1 87.5 401 SER A N 1
ATOM 3128 C CA . SER A 1 401 ? 3.9 -53.812 -9.719 1 87.5 401 SER A CA 1
ATOM 3129 C C . SER A 1 401 ? 4.219 -54.844 -8.641 1 87.5 401 SER A C 1
ATOM 3131 O O . SER A 1 401 ? 3.334 -55.562 -8.195 1 87.5 401 SER A O 1
ATOM 3133 N N . LEU A 1 402 ? 5.473 -54.875 -8.078 1 86.88 402 LEU A N 1
ATOM 3134 C CA . LEU A 1 402 ? 5.855 -55.844 -7.07 1 86.88 402 LEU A CA 1
ATOM 3135 C C . LEU A 1 402 ? 5.938 -55.219 -5.691 1 86.88 402 LEU A C 1
ATOM 3137 O O . LEU A 1 402 ? 6.281 -55.875 -4.711 1 86.88 402 LEU A O 1
ATOM 3141 N N . LEU A 1 403 ? 5.738 -53.938 -5.559 1 79.56 403 LEU A N 1
ATOM 3142 C CA . LEU A 1 403 ? 5.863 -53.188 -4.305 1 79.56 403 LEU A CA 1
ATOM 3143 C C . LEU A 1 403 ? 4.957 -53.781 -3.232 1 79.56 403 LEU A C 1
ATOM 3145 O O . LEU A 1 403 ? 5.293 -53.75 -2.047 1 79.56 403 LEU A O 1
ATOM 3149 N N . GLY A 1 404 ? 3.84 -54.375 -3.5 1 73.25 404 GLY A N 1
ATOM 3150 C CA . GLY A 1 404 ? 2.904 -54.906 -2.514 1 73.25 404 GLY A CA 1
ATOM 3151 C C . GLY A 1 404 ? 3.172 -56.344 -2.139 1 73.25 404 GLY A C 1
ATOM 3152 O O . GLY A 1 404 ? 2.477 -56.906 -1.294 1 73.25 404 GLY A O 1
ATOM 3153 N N . VAL A 1 405 ? 4.328 -56.844 -2.586 1 81.5 405 VAL A N 1
ATOM 3154 C CA . VAL A 1 405 ? 4.648 -58.25 -2.301 1 81.5 405 VAL A CA 1
ATOM 3155 C C . VAL A 1 405 ? 5.355 -58.344 -0.95 1 81.5 405 VAL A C 1
ATOM 3157 O O . VAL A 1 405 ? 6.277 -57.594 -0.664 1 81.5 405 VAL A O 1
ATOM 3160 N N . HIS A 1 406 ? 4.727 -59.188 -0.117 1 80.69 406 HIS A N 1
ATOM 3161 C CA . HIS A 1 406 ? 5.266 -59.344 1.226 1 80.69 406 HIS A CA 1
ATOM 3162 C C . HIS A 1 406 ? 6.434 -60.344 1.223 1 80.69 406 HIS A C 1
ATOM 3164 O O . HIS A 1 406 ? 6.445 -61.281 0.444 1 80.69 406 HIS A O 1
ATOM 3170 N N . GLY A 1 407 ? 7.406 -60.094 2.082 1 78.5 407 GLY A N 1
ATOM 3171 C CA . GLY A 1 407 ? 8.547 -61 2.244 1 78.5 407 GLY A CA 1
ATOM 3172 C C . GLY A 1 407 ? 9.711 -60.656 1.339 1 78.5 407 GLY A C 1
ATOM 3173 O O . GLY A 1 407 ? 9.742 -59.562 0.755 1 78.5 407 GLY A O 1
ATOM 3174 N N . ARG A 1 408 ? 10.68 -61.562 1.345 1 78.31 408 ARG A N 1
ATOM 3175 C CA . ARG A 1 408 ? 11.859 -61.406 0.497 1 78.31 408 ARG A CA 1
ATOM 3176 C C . ARG A 1 408 ? 11.516 -61.656 -0.969 1 78.31 408 ARG A C 1
ATOM 3178 O O . ARG A 1 408 ? 11.055 -62.719 -1.331 1 78.31 408 ARG A O 1
ATOM 3185 N N . ILE A 1 409 ? 11.555 -60.625 -1.806 1 85 409 ILE A N 1
ATOM 3186 C CA . ILE A 1 409 ? 11.211 -60.719 -3.219 1 85 409 ILE A CA 1
ATOM 3187 C C . ILE A 1 409 ? 12.328 -61.406 -3.988 1 85 409 ILE A C 1
ATOM 3189 O O . ILE A 1 409 ? 13.414 -60.844 -4.164 1 85 409 ILE A O 1
ATOM 3193 N N . THR A 1 410 ? 12.109 -62.625 -4.277 1 86.25 410 THR A N 1
ATOM 3194 C CA . THR A 1 410 ? 13.039 -63.406 -5.086 1 86.25 410 THR A CA 1
ATOM 3195 C C . THR A 1 410 ? 12.367 -63.875 -6.375 1 86.25 410 THR A C 1
ATOM 3197 O O . THR A 1 410 ? 11.148 -63.781 -6.512 1 86.25 410 THR A O 1
ATOM 3200 N N . ALA A 1 411 ? 13.117 -64.375 -7.242 1 85.25 411 ALA A N 1
ATOM 3201 C CA . ALA A 1 411 ? 12.617 -64.875 -8.531 1 85.25 411 ALA A CA 1
ATOM 3202 C C . ALA A 1 411 ? 11.688 -66.062 -8.367 1 85.25 411 ALA A C 1
ATOM 3204 O O . ALA A 1 411 ? 10.812 -66.312 -9.195 1 85.25 411 ALA A O 1
ATOM 3205 N N . SER A 1 412 ? 11.906 -66.812 -7.262 1 88 412 SER A N 1
ATOM 3206 C CA . SER A 1 412 ? 11.133 -68 -7.047 1 88 412 SER A CA 1
ATOM 3207 C C . SER A 1 412 ? 9.891 -67.75 -6.203 1 88 412 SER A C 1
ATOM 3209 O O . SER A 1 412 ? 9.07 -68.625 -5.992 1 88 412 SER A O 1
ATOM 3211 N N . HIS A 1 413 ? 9.773 -66.562 -5.781 1 92 413 HIS A N 1
ATOM 3212 C CA . HIS A 1 413 ? 8.586 -66.188 -5.023 1 92 413 HIS A CA 1
ATOM 3213 C C . HIS A 1 413 ? 7.32 -66.375 -5.859 1 92 413 HIS A C 1
ATOM 3215 O O . HIS A 1 413 ? 7.293 -66 -7.035 1 92 413 HIS A O 1
ATOM 3221 N N . PRO A 1 414 ? 6.297 -66.938 -5.332 1 91.06 414 PRO A N 1
ATOM 3222 C CA . PRO A 1 414 ? 5.082 -67.25 -6.098 1 91.06 414 PRO A CA 1
ATOM 3223 C C . PRO A 1 414 ? 4.477 -66 -6.742 1 91.06 414 PRO A C 1
ATOM 3225 O O . PRO A 1 414 ? 4 -66.062 -7.879 1 91.06 414 PRO A O 1
ATOM 3228 N N . GLN A 1 415 ? 4.547 -64.938 -6.074 1 92.75 415 GLN A N 1
ATOM 3229 C CA . GLN A 1 415 ? 3.975 -63.75 -6.617 1 92.75 415 GLN A CA 1
ATOM 3230 C C . GLN A 1 415 ? 4.832 -63.188 -7.75 1 92.75 415 GLN A C 1
ATOM 3232 O O . GLN A 1 415 ? 4.316 -62.562 -8.68 1 92.75 415 GLN A O 1
ATOM 3237 N N . VAL A 1 416 ? 6.074 -63.406 -7.609 1 92.88 416 VAL A N 1
ATOM 3238 C CA . VAL A 1 416 ? 6.973 -63 -8.672 1 92.88 416 VAL A CA 1
ATOM 3239 C C . VAL A 1 416 ? 6.773 -63.875 -9.906 1 92.88 416 VAL A C 1
ATOM 3241 O O . VAL A 1 416 ? 6.812 -63.375 -11.039 1 92.88 416 VAL A O 1
ATOM 3244 N N . MET A 1 417 ? 6.488 -65.125 -9.695 1 93.69 417 MET A N 1
ATOM 3245 C CA . MET A 1 417 ? 6.219 -66 -10.805 1 93.69 417 MET A CA 1
ATOM 3246 C C . MET A 1 417 ? 4.918 -65.625 -11.508 1 93.69 417 MET A C 1
ATOM 3248 O O . MET A 1 417 ? 4.848 -65.688 -12.742 1 93.69 417 MET A O 1
ATOM 3252 N N . ALA A 1 418 ? 3.977 -65.312 -10.766 1 94.25 418 ALA A N 1
ATOM 3253 C CA . ALA A 1 418 ? 2.707 -64.875 -11.328 1 94.25 418 ALA A CA 1
ATOM 3254 C C . ALA A 1 418 ? 2.895 -63.594 -12.141 1 94.25 418 ALA A C 1
ATOM 3256 O O . ALA A 1 418 ? 2.311 -63.438 -13.211 1 94.25 418 ALA A O 1
ATOM 3257 N N . TYR A 1 419 ? 3.648 -62.75 -11.539 1 93.69 419 TYR A N 1
ATOM 3258 C CA . TYR A 1 419 ? 3.996 -61.5 -12.203 1 93.69 419 TYR A CA 1
ATOM 3259 C C . TYR A 1 419 ? 4.66 -61.781 -13.555 1 93.69 419 TYR A C 1
ATOM 3261 O O . TYR A 1 419 ? 4.25 -61.219 -14.578 1 93.69 419 TYR A O 1
ATOM 3269 N N . LYS A 1 420 ? 5.641 -62.594 -13.586 1 93.56 420 LYS A N 1
ATOM 3270 C CA . LYS A 1 420 ? 6.375 -62.906 -14.805 1 93.56 420 LYS A CA 1
ATOM 3271 C C . LYS A 1 420 ? 5.453 -63.531 -15.859 1 93.56 420 LYS A C 1
ATOM 3273 O O . LYS A 1 420 ? 5.496 -63.156 -17.031 1 93.56 420 LYS A O 1
ATOM 3278 N N . LYS A 1 421 ? 4.652 -64.438 -15.398 1 94.69 421 LYS A N 1
ATOM 3279 C CA . LYS A 1 421 ? 3.701 -65.062 -16.297 1 94.69 421 LYS A CA 1
ATOM 3280 C C . LYS A 1 421 ? 2.709 -64.062 -16.859 1 94.69 421 LYS A C 1
ATOM 3282 O O . LYS A 1 421 ? 2.338 -64.125 -18.047 1 94.69 421 LYS A O 1
ATOM 3287 N N . GLY A 1 422 ? 2.314 -63.219 -16.031 1 95.81 422 GLY A N 1
ATOM 3288 C CA . GLY A 1 422 ? 1.385 -62.188 -16.453 1 95.81 422 GLY A CA 1
ATOM 3289 C C . GLY A 1 422 ? 1.962 -61.25 -17.5 1 95.81 422 GLY A C 1
ATOM 3290 O O . GLY A 1 422 ? 1.289 -60.906 -18.484 1 95.81 422 GLY A O 1
ATOM 3291 N N . ILE A 1 423 ? 3.156 -60.875 -17.297 1 95.25 423 ILE A N 1
ATOM 3292 C CA . ILE A 1 423 ? 3.818 -59.969 -18.234 1 95.25 423 ILE A CA 1
ATOM 3293 C C . ILE A 1 423 ? 3.977 -60.656 -19.594 1 95.25 423 ILE A C 1
ATOM 3295 O O . ILE A 1 423 ? 3.768 -60.062 -20.641 1 95.25 423 ILE A O 1
ATOM 3299 N N . GLU A 1 424 ? 4.34 -61.906 -19.516 1 95.19 424 GLU A N 1
ATOM 3300 C CA . GLU A 1 424 ? 4.469 -62.688 -20.75 1 95.19 424 GLU A CA 1
ATOM 3301 C C . GLU A 1 424 ? 3.143 -62.75 -21.5 1 95.19 424 GLU A C 1
ATOM 3303 O O . GLU A 1 424 ? 3.109 -62.562 -22.719 1 95.19 424 GLU A O 1
ATOM 3308 N N . LYS A 1 425 ? 2.1 -62.969 -20.766 1 95.88 425 LYS A N 1
ATOM 3309 C CA . LYS A 1 425 ? 0.768 -63 -21.359 1 95.88 425 LYS A CA 1
ATOM 3310 C C . LYS A 1 425 ? 0.406 -61.656 -21.984 1 95.88 425 LYS A C 1
ATOM 3312 O O . LYS A 1 425 ? -0.195 -61.594 -23.047 1 95.88 425 LYS A O 1
ATOM 3317 N N . MET A 1 426 ? 0.796 -60.656 -21.328 1 96.5 426 MET A N 1
ATOM 3318 C CA . MET A 1 426 ? 0.5 -59.281 -21.781 1 96.5 426 MET A CA 1
ATOM 3319 C C . MET A 1 426 ? 1.232 -59 -23.078 1 96.5 426 MET A C 1
ATOM 3321 O O . MET A 1 426 ? 0.647 -58.438 -24.016 1 96.5 426 MET A O 1
ATOM 3325 N N . ILE A 1 427 ? 2.486 -59.344 -23.109 1 95.56 427 ILE A N 1
ATOM 3326 C CA . ILE A 1 427 ? 3.289 -59.125 -24.312 1 95.56 427 ILE A CA 1
ATOM 3327 C C . ILE A 1 427 ? 2.682 -59.875 -25.5 1 95.56 427 ILE A C 1
ATOM 3329 O O . ILE A 1 427 ? 2.5 -59.281 -26.578 1 95.56 427 ILE A O 1
ATOM 3333 N N . THR A 1 428 ? 2.326 -61.094 -25.219 1 96.31 428 THR A N 1
ATOM 3334 C CA . THR A 1 428 ? 1.728 -61.938 -26.266 1 96.31 428 THR A CA 1
ATOM 3335 C C . THR A 1 428 ? 0.412 -61.312 -26.75 1 96.31 428 THR A C 1
ATOM 3337 O O . THR A 1 428 ? 0.154 -61.25 -27.953 1 96.31 428 THR A O 1
ATOM 3340 N N . ALA A 1 429 ? -0.317 -60.938 -25.844 1 96.81 429 ALA A N 1
ATOM 3341 C CA . ALA A 1 429 ? -1.616 -60.344 -26.156 1 96.81 429 ALA A CA 1
ATOM 3342 C C . ALA A 1 429 ? -1.456 -59.062 -26.969 1 96.81 429 ALA A C 1
ATOM 3344 O O . ALA A 1 429 ? -2.219 -58.812 -27.906 1 96.81 429 ALA A O 1
ATOM 3345 N N . LEU A 1 430 ? -0.533 -58.219 -26.594 1 96.44 430 LEU A N 1
ATOM 3346 C CA . LEU A 1 430 ? -0.291 -56.969 -27.297 1 96.44 430 LEU A CA 1
ATOM 3347 C C . LEU A 1 430 ? 0.167 -57.219 -28.734 1 96.44 430 LEU A C 1
ATOM 3349 O O . LEU A 1 430 ? -0.267 -56.531 -29.656 1 96.44 430 LEU A O 1
ATOM 3353 N N . CYS A 1 431 ? 1.02 -58.219 -28.875 1 96.19 431 CYS A N 1
ATOM 3354 C CA . CYS A 1 431 ? 1.512 -58.562 -30.203 1 96.19 431 CYS A CA 1
ATOM 3355 C C . CYS A 1 431 ? 0.38 -59.094 -31.078 1 96.19 431 CYS A C 1
ATOM 3357 O O . CYS A 1 431 ? 0.282 -58.719 -32.25 1 96.19 431 CYS A O 1
ATOM 3359 N N . THR A 1 432 ? -0.451 -59.875 -30.516 1 95.31 432 THR A N 1
ATOM 3360 C CA . THR A 1 432 ? -1.581 -60.438 -31.266 1 95.31 432 THR A CA 1
ATOM 3361 C C . THR A 1 432 ? -2.576 -59.312 -31.609 1 95.31 432 THR A C 1
ATOM 3363 O O . THR A 1 432 ? -3.104 -59.281 -32.719 1 95.31 432 THR A O 1
ATOM 3366 N N . ALA A 1 433 ? -2.779 -58.5 -30.688 1 95.5 433 ALA A N 1
ATOM 3367 C CA . ALA A 1 433 ? -3.746 -57.438 -30.859 1 95.5 433 ALA A CA 1
ATOM 3368 C C . ALA A 1 433 ? -3.279 -56.438 -31.906 1 95.5 433 ALA A C 1
ATOM 3370 O O . ALA A 1 433 ? -4.098 -55.75 -32.531 1 95.5 433 ALA A O 1
ATOM 3371 N N . SER A 1 434 ? -2.035 -56.219 -32.094 1 94.38 434 SER A N 1
ATOM 3372 C CA . SER A 1 434 ? -1.487 -55.312 -33.094 1 94.38 434 SER A CA 1
ATOM 3373 C C . SER A 1 434 ? -1.927 -55.688 -34.5 1 94.38 434 SER A C 1
ATOM 3375 O O . SER A 1 434 ? -1.929 -54.844 -35.406 1 94.38 434 SER A O 1
ATOM 3377 N N . LYS A 1 435 ? -2.375 -56.875 -34.688 1 92.06 435 LYS A N 1
ATOM 3378 C CA . LYS A 1 435 ? -2.791 -57.344 -36 1 92.06 435 LYS A CA 1
ATOM 3379 C C . LYS A 1 435 ? -4.293 -57.188 -36.188 1 92.06 435 LYS A C 1
ATOM 3381 O O . LYS A 1 435 ? -4.781 -57.188 -37.312 1 92.06 435 LYS A O 1
ATOM 3386 N N . SER A 1 436 ? -4.984 -57 -35.125 1 90.25 436 SER A N 1
ATOM 3387 C CA . SER A 1 436 ? -6.441 -57 -35.219 1 90.25 436 SER A CA 1
ATOM 3388 C C . SER A 1 436 ? -7.047 -55.812 -34.469 1 90.25 436 SER A C 1
ATOM 3390 O O . SER A 1 436 ? -7.363 -54.781 -35.062 1 90.25 436 SER A O 1
ATOM 3392 N N . GLN A 1 437 ? -6.922 -55.781 -33.188 1 91 437 GLN A N 1
ATOM 3393 C CA . GLN A 1 437 ? -7.621 -54.844 -32.281 1 91 437 GLN A CA 1
ATOM 3394 C C . GLN A 1 437 ? -6.957 -53.469 -32.25 1 91 437 GLN A C 1
ATOM 3396 O O . GLN A 1 437 ? -7.633 -52.469 -32.094 1 91 437 GLN A O 1
ATOM 3401 N N . LEU A 1 438 ? -5.676 -53.469 -32.312 1 95.12 438 LEU A N 1
ATOM 3402 C CA . LEU A 1 438 ? -4.891 -52.219 -32.281 1 95.12 438 LEU A CA 1
ATOM 3403 C C . LEU A 1 438 ? -4.055 -52.062 -33.562 1 95.12 438 LEU A C 1
ATOM 3405 O O . LEU A 1 438 ? -2.824 -52.062 -33.5 1 95.12 438 LEU A O 1
ATOM 3409 N N . PRO A 1 439 ? -4.742 -51.844 -34.625 1 92.56 439 PRO A N 1
ATOM 3410 C CA . PRO A 1 439 ? -4.035 -51.844 -35.906 1 92.56 439 PRO A CA 1
ATOM 3411 C C . PRO A 1 439 ? -3.064 -50.688 -36.031 1 92.56 439 PRO A C 1
ATOM 3413 O O . PRO A 1 439 ? -2.145 -50.719 -36.844 1 92.56 439 PRO A O 1
ATOM 3416 N N . CYS A 1 440 ? -3.232 -49.688 -35.281 1 95.44 440 CYS A N 1
ATOM 3417 C CA . CYS A 1 440 ? -2.391 -48.5 -35.406 1 95.44 440 CYS A CA 1
ATOM 3418 C C . CYS A 1 440 ? -1.108 -48.625 -34.594 1 95.44 440 CYS A C 1
ATOM 3420 O O . CYS A 1 440 ? -0.202 -47.812 -34.719 1 95.44 440 CYS A O 1
ATOM 3422 N N . LEU A 1 441 ? -0.988 -49.656 -33.812 1 95.94 441 LEU A N 1
ATOM 3423 C CA . LEU A 1 441 ? 0.144 -49.844 -32.906 1 95.94 441 LEU A CA 1
ATOM 3424 C C . LEU A 1 441 ? 1.436 -50.031 -33.688 1 95.94 441 LEU A C 1
ATOM 3426 O O . LEU A 1 441 ? 1.521 -50.938 -34.531 1 95.94 441 LEU A O 1
ATOM 3430 N N . LYS A 1 442 ? 2.436 -49.219 -33.406 1 95.75 442 LYS A N 1
ATOM 3431 C CA . LYS A 1 442 ? 3.701 -49.25 -34.125 1 95.75 442 LYS A CA 1
ATOM 3432 C C . LYS A 1 442 ? 4.863 -49.562 -33.188 1 95.75 442 LYS A C 1
ATOM 3434 O O . LYS A 1 442 ? 5.902 -50.062 -33.625 1 95.75 442 LYS A O 1
ATOM 3439 N N . VAL A 1 443 ? 4.68 -49.125 -32.031 1 96.94 443 VAL A N 1
ATOM 3440 C CA . VAL A 1 443 ? 5.777 -49.281 -31.078 1 96.94 443 VAL A CA 1
ATOM 3441 C C . VAL A 1 443 ? 5.25 -49.875 -29.766 1 96.94 443 VAL A C 1
ATOM 3443 O O . VAL A 1 443 ? 4.266 -49.375 -29.219 1 96.94 443 VAL A O 1
ATOM 3446 N N . ILE A 1 444 ? 5.895 -50.938 -29.281 1 96.12 444 ILE A N 1
ATOM 3447 C CA . ILE A 1 444 ? 5.633 -51.531 -27.969 1 96.12 444 ILE A CA 1
ATOM 3448 C C . ILE A 1 444 ? 6.918 -51.531 -27.141 1 96.12 444 ILE A C 1
ATOM 3450 O O . ILE A 1 444 ? 7.902 -52.188 -27.531 1 96.12 444 ILE A O 1
ATOM 3454 N N . ALA A 1 445 ? 6.883 -50.75 -26.125 1 96.06 445 ALA A N 1
ATOM 3455 C CA . ALA A 1 445 ? 7.988 -50.75 -25.172 1 96.06 445 ALA A CA 1
ATOM 3456 C C . ALA A 1 445 ? 7.516 -51.188 -23.781 1 96.06 445 ALA A C 1
ATOM 3458 O O . ALA A 1 445 ? 6.441 -50.781 -23.328 1 96.06 445 ALA A O 1
ATOM 3459 N N . LEU A 1 446 ? 8.281 -52.062 -23.109 1 95.19 446 LEU A N 1
ATOM 3460 C CA . LEU A 1 446 ? 7.902 -52.562 -21.797 1 95.19 446 LEU A CA 1
ATOM 3461 C C . LEU A 1 446 ? 9.133 -52.781 -20.922 1 95.19 446 LEU A C 1
ATOM 3463 O O . LEU A 1 446 ? 10.172 -53.25 -21.391 1 95.19 446 LEU A O 1
ATOM 3467 N N . GLY A 1 447 ? 8.992 -52.219 -19.734 1 93.69 447 GLY A N 1
ATOM 3468 C CA . GLY A 1 447 ? 9.992 -52.5 -18.703 1 93.69 447 GLY A CA 1
ATOM 3469 C C . GLY A 1 447 ? 9.461 -53.312 -17.562 1 93.69 447 GLY A C 1
ATOM 3470 O O . GLY A 1 447 ? 8.375 -53.062 -17.031 1 93.69 447 GLY A O 1
ATOM 3471 N N . ALA A 1 448 ? 10.148 -54.406 -17.172 1 92.69 448 ALA A N 1
ATOM 3472 C CA . ALA A 1 448 ? 9.719 -55.312 -16.094 1 92.69 448 ALA A CA 1
ATOM 3473 C C . ALA A 1 448 ? 10.922 -55.812 -15.297 1 92.69 448 ALA A C 1
ATOM 3475 O O . ALA A 1 448 ? 11.992 -56.031 -15.852 1 92.69 448 ALA A O 1
ATOM 3476 N N . LYS A 1 449 ? 10.625 -55.938 -14.055 1 88.81 449 LYS A N 1
ATOM 3477 C CA . LYS A 1 449 ? 11.617 -56.594 -13.211 1 88.81 449 LYS A CA 1
ATOM 3478 C C . LYS A 1 449 ? 11.508 -58.125 -13.297 1 88.81 449 LYS A C 1
ATOM 3480 O O . LYS A 1 449 ? 10.406 -58.656 -13.422 1 88.81 449 LYS A O 1
ATOM 3485 N N . TYR A 1 450 ? 12.672 -58.844 -13.219 1 85.25 450 TYR A N 1
ATOM 3486 C CA . TYR A 1 450 ? 12.75 -60.281 -13.18 1 85.25 450 TYR A CA 1
ATOM 3487 C C . TYR A 1 450 ? 12.289 -60.875 -14.508 1 85.25 450 TYR A C 1
ATOM 3489 O O . TYR A 1 450 ? 11.859 -62.031 -14.547 1 85.25 450 TYR A O 1
ATOM 3497 N N . GLY A 1 451 ? 12.266 -60.062 -15.5 1 82.62 451 GLY A N 1
ATOM 3498 C CA . GLY A 1 451 ? 11.844 -60.562 -16.797 1 82.62 451 GLY A CA 1
ATOM 3499 C C . GLY A 1 451 ? 12.961 -61.25 -17.562 1 82.62 451 GLY A C 1
ATOM 3500 O O . GLY A 1 451 ? 14.094 -61.312 -17.094 1 82.62 451 GLY A O 1
ATOM 3501 N N . LYS A 1 452 ? 12.539 -61.969 -18.562 1 85.81 452 LYS A N 1
ATOM 3502 C CA . LYS A 1 452 ? 13.445 -62.594 -19.531 1 85.81 452 LYS A CA 1
ATOM 3503 C C . LYS A 1 452 ? 13.383 -61.875 -20.875 1 85.81 452 LYS A C 1
ATOM 3505 O O . LYS A 1 452 ? 12.805 -62.375 -21.828 1 85.81 452 LYS A O 1
ATOM 3510 N N . PRO A 1 453 ? 14.094 -60.844 -20.875 1 87.62 453 PRO A N 1
ATOM 3511 C CA . PRO A 1 453 ? 13.906 -59.969 -22.047 1 87.62 453 PRO A CA 1
ATOM 3512 C C . PRO A 1 453 ? 14.352 -60.625 -23.344 1 87.62 453 PRO A C 1
ATOM 3514 O O . PRO A 1 453 ? 13.719 -60.406 -24.391 1 87.62 453 PRO A O 1
ATOM 3517 N N . ARG A 1 454 ? 15.391 -61.438 -23.391 1 90.56 454 ARG A N 1
ATOM 3518 C CA . ARG A 1 454 ? 15.859 -62.062 -24.625 1 90.56 454 ARG A CA 1
ATOM 3519 C C . ARG A 1 454 ? 14.844 -63.062 -25.141 1 90.56 454 ARG A C 1
ATOM 3521 O O . ARG A 1 454 ? 14.508 -63.062 -26.328 1 90.56 454 ARG A O 1
ATOM 3528 N N . GLN A 1 455 ? 14.406 -63.906 -24.234 1 92.75 455 GLN A N 1
ATOM 3529 C CA . GLN A 1 455 ? 13.406 -64.938 -24.609 1 92.75 455 GLN A CA 1
ATOM 3530 C C . GLN A 1 455 ? 12.094 -64.25 -25.016 1 92.75 455 GLN A C 1
ATOM 3532 O O . GLN A 1 455 ? 11.484 -64.625 -26.016 1 92.75 455 GLN A O 1
ATOM 3537 N N . TRP A 1 456 ? 11.672 -63.281 -24.281 1 93.62 456 TRP A N 1
ATOM 3538 C CA . TRP A 1 456 ? 10.422 -62.594 -24.578 1 93.62 456 TRP A CA 1
ATOM 3539 C C . TRP A 1 456 ? 10.5 -61.875 -25.922 1 93.62 456 TRP A C 1
ATOM 3541 O O . TRP A 1 456 ? 9.523 -61.875 -26.688 1 93.62 456 TRP A O 1
ATOM 3551 N N . THR A 1 457 ? 11.648 -61.312 -26.188 1 93.44 457 THR A N 1
ATOM 3552 C CA . THR A 1 457 ? 11.844 -60.625 -27.453 1 93.44 457 THR A CA 1
ATOM 3553 C C . THR A 1 457 ? 11.758 -61.594 -28.625 1 93.44 457 THR A C 1
ATOM 3555 O O . THR A 1 457 ? 11.141 -61.312 -29.656 1 93.44 457 THR A O 1
ATOM 3558 N N . LYS A 1 458 ? 12.422 -62.719 -28.469 1 94.5 458 LYS A N 1
ATOM 3559 C CA . LYS A 1 458 ? 12.398 -63.75 -29.5 1 94.5 458 LYS A CA 1
ATOM 3560 C C . LYS A 1 458 ? 10.977 -64.188 -29.781 1 94.5 458 LYS A C 1
ATOM 3562 O O . LYS A 1 458 ? 10.562 -64.312 -30.953 1 94.5 458 LYS A O 1
ATOM 3567 N N . ASP A 1 459 ? 10.281 -64.5 -28.766 1 94.38 459 ASP A N 1
ATOM 3568 C CA . ASP A 1 459 ? 8.906 -65 -28.906 1 94.38 459 ASP A CA 1
ATOM 3569 C C . ASP A 1 459 ? 8.016 -63.906 -29.516 1 94.38 459 ASP A C 1
ATOM 3571 O O . ASP A 1 459 ? 7.168 -64.188 -30.359 1 94.38 459 ASP A O 1
ATOM 3575 N N . ALA A 1 460 ? 8.195 -62.688 -29.062 1 94.62 460 ALA A N 1
ATOM 3576 C CA . ALA A 1 460 ? 7.406 -61.562 -29.547 1 94.62 460 ALA A CA 1
ATOM 3577 C C . ALA A 1 460 ? 7.688 -61.312 -31.031 1 94.62 460 ALA A C 1
ATOM 3579 O O . ALA A 1 460 ? 6.773 -61 -31.797 1 94.62 460 ALA A O 1
ATOM 3580 N N . ARG A 1 461 ? 8.906 -61.469 -31.422 1 93.56 461 ARG A N 1
ATOM 3581 C CA . ARG A 1 461 ? 9.289 -61.25 -32.812 1 93.56 461 ARG A CA 1
ATOM 3582 C C . ARG A 1 461 ? 8.633 -62.281 -33.75 1 93.56 461 ARG A C 1
ATOM 3584 O O . ARG A 1 461 ? 8.281 -61.969 -34.875 1 93.56 461 ARG A O 1
ATOM 3591 N N . LYS A 1 462 ? 8.5 -63.438 -33.219 1 95.44 462 LYS A N 1
ATOM 3592 C CA . LYS A 1 462 ? 7.801 -64.5 -33.969 1 95.44 462 LYS A CA 1
ATOM 3593 C C . LYS A 1 462 ? 6.344 -64.062 -34.219 1 95.44 462 LYS A C 1
ATOM 3595 O O . LYS A 1 462 ? 5.812 -64.312 -35.312 1 95.44 462 LYS A O 1
ATOM 3600 N N . LEU A 1 463 ? 5.801 -63.562 -33.219 1 94.12 463 LEU A N 1
ATOM 3601 C CA . LEU A 1 463 ? 4.395 -63.188 -33.312 1 94.12 463 LEU A CA 1
ATOM 3602 C C . LEU A 1 463 ? 4.219 -61.938 -34.188 1 94.12 463 LEU A C 1
ATOM 3604 O O . LEU A 1 463 ? 3.182 -61.781 -34.812 1 94.12 463 LEU A O 1
ATOM 3608 N N . LEU A 1 464 ? 5.219 -61.125 -34.219 1 93.94 464 LEU A N 1
ATOM 3609 C CA . LEU A 1 464 ? 5.141 -59.875 -34.938 1 93.94 464 LEU A CA 1
ATOM 3610 C C . LEU A 1 464 ? 5.68 -60.031 -36.344 1 93.94 464 LEU A C 1
ATOM 3612 O O . LEU A 1 464 ? 5.82 -59.031 -37.094 1 93.94 464 LEU A O 1
ATOM 3616 N N . ALA A 1 465 ? 5.961 -61.25 -36.656 1 91.81 465 ALA A N 1
ATOM 3617 C CA . ALA A 1 465 ? 6.465 -61.469 -38 1 91.81 465 ALA A CA 1
ATOM 3618 C C . ALA A 1 465 ? 5.48 -60.969 -39.062 1 91.81 465 ALA A C 1
ATOM 3620 O O . ALA A 1 465 ? 4.277 -61.188 -38.969 1 91.81 465 ALA A O 1
ATOM 3621 N N . GLY A 1 466 ? 5.922 -60.188 -40.031 1 88.56 466 GLY A N 1
ATOM 3622 C CA . GLY A 1 466 ? 5.078 -59.656 -41.094 1 88.56 466 GLY A CA 1
ATOM 3623 C C . GLY A 1 466 ? 4.512 -58.312 -40.781 1 88.56 466 GLY A C 1
ATOM 3624 O O . GLY A 1 466 ? 3.785 -57.719 -41.594 1 88.56 466 GLY A O 1
ATOM 3625 N N . THR A 1 467 ? 4.691 -57.875 -39.5 1 91.5 467 THR A N 1
ATOM 3626 C CA . THR A 1 467 ? 4.234 -56.531 -39.125 1 91.5 467 THR A CA 1
ATOM 3627 C C . THR A 1 467 ? 5.41 -55.562 -39 1 91.5 467 THR A C 1
ATOM 3629 O O . THR A 1 467 ? 6.57 -56 -39.031 1 91.5 467 THR A O 1
ATOM 3632 N N . ASN A 1 468 ? 5.168 -54.344 -39 1 91.12 468 ASN A N 1
ATOM 3633 C CA . ASN A 1 468 ? 6.199 -53.312 -38.844 1 91.12 468 ASN A CA 1
ATOM 3634 C C . ASN A 1 468 ? 6.262 -52.781 -37.406 1 91.12 468 ASN A C 1
ATOM 3636 O O . ASN A 1 468 ? 6.773 -51.688 -37.156 1 91.12 468 ASN A O 1
ATOM 3640 N N . VAL A 1 469 ? 5.715 -53.531 -36.5 1 95.31 469 VAL A N 1
ATOM 3641 C CA . VAL A 1 469 ? 5.699 -53.125 -35.094 1 95.31 469 VAL A CA 1
ATOM 3642 C C . VAL A 1 469 ? 7.094 -53.281 -34.5 1 95.31 469 VAL A C 1
ATOM 3644 O O . VAL A 1 469 ? 7.719 -54.344 -34.625 1 95.31 469 VAL A O 1
ATOM 3647 N N . LYS A 1 470 ? 7.602 -52.219 -33.906 1 95.31 470 LYS A N 1
ATOM 3648 C CA . LYS A 1 470 ? 8.891 -52.25 -33.219 1 95.31 470 LYS A CA 1
ATOM 3649 C C . LYS A 1 470 ? 8.711 -52.594 -31.734 1 95.31 470 LYS A C 1
ATOM 3651 O O . LYS A 1 470 ? 7.738 -52.188 -31.109 1 95.31 470 LYS A O 1
ATOM 3656 N N . LEU A 1 471 ? 9.641 -53.375 -31.266 1 94 471 LEU A N 1
ATOM 3657 C CA . LEU A 1 471 ? 9.539 -53.906 -29.906 1 94 471 LEU A CA 1
ATOM 3658 C C . LEU A 1 471 ? 10.805 -53.594 -29.109 1 94 471 LEU A C 1
ATOM 3660 O O . LEU A 1 471 ? 11.914 -53.719 -29.641 1 94 471 LEU A O 1
ATOM 3664 N N . LYS A 1 472 ? 10.594 -53.031 -27.922 1 93.75 472 LYS A N 1
ATOM 3665 C CA . LYS A 1 472 ? 11.68 -52.844 -26.969 1 93.75 472 LYS A CA 1
ATOM 3666 C C . LYS A 1 472 ? 11.32 -53.406 -25.594 1 93.75 472 LYS A C 1
ATOM 3668 O O . LYS A 1 472 ? 10.375 -52.938 -24.953 1 93.75 472 LYS A O 1
ATOM 3673 N N . LEU A 1 473 ? 11.984 -54.438 -25.078 1 93.19 473 LEU A N 1
ATOM 3674 C CA . LEU A 1 473 ? 11.805 -55 -23.75 1 93.19 473 LEU A CA 1
ATOM 3675 C C . LEU A 1 473 ? 13.07 -54.844 -22.922 1 93.19 473 LEU A C 1
ATOM 3677 O O . LEU A 1 473 ? 14.172 -55.156 -23.375 1 93.19 473 LEU A O 1
ATOM 3681 N N . VAL A 1 474 ? 12.867 -54.188 -21.781 1 91.44 474 VAL A N 1
ATOM 3682 C CA . VAL A 1 474 ? 14.031 -53.938 -20.938 1 91.44 474 VAL A CA 1
ATOM 3683 C C . VAL A 1 474 ? 13.758 -54.5 -19.531 1 91.44 474 VAL A C 1
ATOM 3685 O O . VAL A 1 474 ? 12.602 -54.75 -19.172 1 91.44 474 VAL A O 1
ATOM 3688 N N . THR A 1 475 ? 14.898 -54.781 -18.75 1 86.12 475 THR A N 1
ATOM 3689 C CA . THR A 1 475 ? 14.789 -55.25 -17.375 1 86.12 475 THR A CA 1
ATOM 3690 C C . THR A 1 475 ? 15.602 -54.344 -16.438 1 86.12 475 THR A C 1
ATOM 3692 O O . THR A 1 475 ? 16.547 -53.688 -16.875 1 86.12 475 THR A O 1
ATOM 3695 N N . GLY A 1 476 ? 15.094 -54.219 -15.141 1 71.94 476 GLY A N 1
ATOM 3696 C CA . GLY A 1 476 ? 15.836 -53.625 -14.047 1 71.94 476 GLY A CA 1
ATOM 3697 C C . GLY A 1 476 ? 15.922 -52.125 -14.148 1 71.94 476 GLY A C 1
ATOM 3698 O O . GLY A 1 476 ? 14.93 -51.438 -14.422 1 71.94 476 GLY A O 1
ATOM 3699 N N . ASN A 1 477 ? 17.172 -51.625 -13.891 1 70.62 477 ASN A N 1
ATOM 3700 C CA . ASN A 1 477 ? 17.5 -50.188 -13.703 1 70.62 477 ASN A CA 1
ATOM 3701 C C . ASN A 1 477 ? 17.312 -49.406 -14.992 1 70.62 477 ASN A C 1
ATOM 3703 O O . ASN A 1 477 ? 17.125 -48.188 -14.953 1 70.62 477 ASN A O 1
ATOM 3707 N N . HIS A 1 478 ? 17.062 -50.062 -16.062 1 81.88 478 HIS A N 1
ATOM 3708 C CA . HIS A 1 478 ? 16.969 -49.344 -17.344 1 81.88 478 HIS A CA 1
ATOM 3709 C C . HIS A 1 478 ? 15.547 -48.875 -17.594 1 81.88 478 HIS A C 1
ATOM 3711 O O . HIS A 1 478 ? 15.328 -48 -18.438 1 81.88 478 HIS A O 1
ATOM 3717 N N . THR A 1 479 ? 14.672 -49.344 -16.906 1 86.88 479 THR A N 1
ATOM 3718 C CA . THR A 1 479 ? 13.273 -49 -17.109 1 86.88 479 THR A CA 1
ATOM 3719 C C . THR A 1 479 ? 13.047 -47.531 -16.781 1 86.88 479 THR A C 1
ATOM 3721 O O . THR A 1 479 ? 12.32 -46.812 -17.484 1 86.88 479 THR A O 1
ATOM 3724 N N . GLY A 1 480 ? 13.68 -47.031 -15.766 1 87.81 480 GLY A N 1
ATOM 3725 C CA . GLY A 1 480 ? 13.539 -45.656 -15.344 1 87.81 480 GLY A CA 1
ATOM 3726 C C . GLY A 1 480 ? 13.992 -44.656 -16.406 1 87.81 480 GLY A C 1
ATOM 3727 O O . GLY A 1 480 ? 13.414 -43.594 -16.531 1 87.81 480 GLY A O 1
ATOM 3728 N N . GLN A 1 481 ? 14.891 -44.969 -17.172 1 88.56 481 GLN A N 1
ATOM 3729 C CA . GLN A 1 481 ? 15.461 -44.062 -18.188 1 88.56 481 GLN A CA 1
ATOM 3730 C C . GLN A 1 481 ? 14.492 -43.875 -19.359 1 88.56 481 GLN A C 1
ATOM 3732 O O . GLN A 1 481 ? 14.516 -42.844 -20.016 1 88.56 481 GLN A O 1
ATOM 3737 N N . LEU A 1 482 ? 13.672 -44.844 -19.609 1 91.81 482 LEU A N 1
ATOM 3738 C CA . LEU A 1 482 ? 12.758 -44.812 -20.75 1 91.81 482 LEU A CA 1
ATOM 3739 C C . LEU A 1 482 ? 11.742 -43.688 -20.594 1 91.81 482 LEU A C 1
ATOM 3741 O O . LEU A 1 482 ? 11.203 -43.188 -21.578 1 91.81 482 LEU A O 1
ATOM 3745 N N . TRP A 1 483 ? 11.492 -43.312 -19.375 1 92.62 483 TRP A N 1
ATOM 3746 C CA . TRP A 1 483 ? 10.523 -42.25 -19.141 1 92.62 483 TRP A CA 1
ATOM 3747 C C . TRP A 1 483 ? 11.016 -40.906 -19.719 1 92.62 483 TRP A C 1
ATOM 3749 O O . TRP A 1 483 ? 10.211 -40.062 -20.078 1 92.62 483 TRP A O 1
ATOM 3759 N N . HIS A 1 484 ? 12.266 -40.781 -19.859 1 89.06 484 HIS A N 1
ATOM 3760 C CA . HIS A 1 484 ? 12.852 -39.531 -20.266 1 89.06 484 HIS A CA 1
ATOM 3761 C C . HIS A 1 484 ? 13.359 -39.594 -21.703 1 89.06 484 HIS A C 1
ATOM 3763 O O . HIS A 1 484 ? 13.82 -38.562 -22.25 1 89.06 484 HIS A O 1
ATOM 3769 N N . GLN A 1 485 ? 13.18 -40.688 -22.312 1 91.75 485 GLN A N 1
ATOM 3770 C CA . GLN A 1 485 ? 13.656 -40.844 -23.688 1 91.75 485 GLN A CA 1
ATOM 3771 C C . GLN A 1 485 ? 12.539 -40.625 -24.688 1 91.75 485 GLN A C 1
ATOM 3773 O O . GLN A 1 485 ? 11.367 -40.844 -24.391 1 91.75 485 GLN A O 1
ATOM 3778 N N . THR A 1 486 ? 13.078 -40.125 -25.844 1 93.44 486 THR A N 1
ATOM 3779 C CA . THR A 1 486 ? 12.148 -40.094 -26.969 1 93.44 486 THR A CA 1
ATOM 3780 C C . THR A 1 486 ? 11.914 -41.531 -27.516 1 93.44 486 THR A C 1
ATOM 3782 O O . THR A 1 486 ? 12.664 -42.438 -27.203 1 93.44 486 THR A O 1
ATOM 3785 N N . TRP A 1 487 ? 10.812 -41.688 -28.281 1 94.88 487 TRP A N 1
ATOM 3786 C CA . TRP A 1 487 ? 10.492 -43 -28.844 1 94.88 487 TRP A CA 1
ATOM 3787 C C . TRP A 1 487 ? 11.625 -43.469 -29.75 1 94.88 487 TRP A C 1
ATOM 3789 O O . TRP A 1 487 ? 11.945 -44.656 -29.766 1 94.88 487 TRP A O 1
ATOM 3799 N N . LYS A 1 488 ? 12.312 -42.562 -30.422 1 92.38 488 LYS A N 1
ATOM 3800 C CA . LYS A 1 488 ? 13.445 -42.906 -31.266 1 92.38 488 LYS A CA 1
ATOM 3801 C C . LYS A 1 488 ? 14.625 -43.375 -30.438 1 92.38 488 LYS A C 1
ATOM 3803 O O . LYS A 1 488 ? 15.266 -44.375 -30.781 1 92.38 488 LYS A O 1
ATOM 3808 N N . GLN A 1 489 ? 14.812 -42.781 -29.391 1 90.56 489 GLN A N 1
ATOM 3809 C CA . GLN A 1 489 ? 15.914 -43.156 -28.5 1 90.56 489 GLN A CA 1
ATOM 3810 C C . GLN A 1 489 ? 15.672 -44.5 -27.859 1 90.56 489 GLN A C 1
ATOM 3812 O O . GLN A 1 489 ? 16.609 -45.281 -27.672 1 90.56 489 GLN A O 1
ATOM 3817 N N . MET A 1 490 ? 14.414 -44.781 -27.594 1 89.81 490 MET A N 1
ATOM 3818 C CA . MET A 1 490 ? 14.055 -46.031 -26.969 1 89.81 490 MET A CA 1
ATOM 3819 C C . MET A 1 490 ? 14.375 -47.219 -27.906 1 89.81 490 MET A C 1
ATOM 3821 O O . MET A 1 490 ? 14.797 -48.281 -27.453 1 89.81 490 MET A O 1
ATOM 3825 N N . LEU A 1 491 ? 14.328 -46.906 -29.203 1 88.06 491 LEU A N 1
ATOM 3826 C CA . LEU A 1 491 ? 14.422 -48 -30.172 1 88.06 491 LEU A CA 1
ATOM 3827 C C . LEU A 1 491 ? 15.859 -48.156 -30.672 1 88.06 491 LEU A C 1
ATOM 3829 O O . LEU A 1 491 ? 16.203 -49.156 -31.281 1 88.06 491 LEU A O 1
ATOM 3833 N N . GLU A 1 492 ? 16.781 -47.125 -30.641 1 79 492 GLU A N 1
ATOM 3834 C CA . GLU A 1 492 ? 18.172 -47.188 -31.109 1 79 492 GLU A CA 1
ATOM 3835 C C . GLU A 1 492 ? 19 -48.094 -30.188 1 79 492 GLU A C 1
ATOM 3837 O O . GLU A 1 492 ? 20 -48.688 -30.609 1 79 492 GLU A O 1
ATOM 3842 N N . VAL A 1 493 ? 18.75 -48.156 -28.984 1 54.38 493 VAL A N 1
ATOM 3843 C CA . VAL A 1 493 ? 19.656 -48.969 -28.188 1 54.38 493 VAL A CA 1
ATOM 3844 C C . VAL A 1 493 ? 19.312 -50.438 -28.328 1 54.38 493 VAL A C 1
ATOM 3846 O O . VAL A 1 493 ? 18.141 -50.812 -28.281 1 54.38 493 VAL A O 1
ATOM 3849 N N . MET B 1 1 ? -58.594 24.484 1.611 1 23.12 1 MET B N 1
ATOM 3850 C CA . MET B 1 1 ? -57.156 24.75 1.812 1 23.12 1 MET B CA 1
ATOM 3851 C C . MET B 1 1 ? -56.375 23.453 1.775 1 23.12 1 MET B C 1
ATOM 3853 O O . MET B 1 1 ? -56.531 22.578 2.633 1 23.12 1 MET B O 1
ATOM 3857 N N . LYS B 1 2 ? -56.031 23.016 0.62 1 31.56 2 LYS B N 1
ATOM 3858 C CA . LYS B 1 2 ? -55.562 21.719 0.173 1 31.56 2 LYS B CA 1
ATOM 3859 C C . LYS B 1 2 ? -54.25 21.344 0.879 1 31.56 2 LYS B C 1
ATOM 3861 O O . LYS B 1 2 ? -53.375 22.203 1.072 1 31.56 2 LYS B O 1
ATOM 3866 N N . ASN B 1 3 ? -54.312 20.438 1.789 1 32.47 3 ASN B N 1
ATOM 3867 C CA . ASN B 1 3 ? -53.375 19.875 2.732 1 32.47 3 ASN B CA 1
ATOM 3868 C C . ASN B 1 3 ? -52.031 19.594 2.07 1 32.47 3 ASN B C 1
ATOM 3870 O O . ASN B 1 3 ? -51.906 18.719 1.212 1 32.47 3 ASN B O 1
ATOM 3874 N N . ASN B 1 4 ? -51.406 20.719 1.56 1 37.66 4 ASN B N 1
ATOM 3875 C CA . ASN B 1 4 ? -50.156 20.812 0.816 1 37.66 4 ASN B CA 1
ATOM 3876 C C . ASN B 1 4 ? -49.062 19.953 1.45 1 37.66 4 ASN B C 1
ATOM 3878 O O . ASN B 1 4 ? -48.594 20.234 2.553 1 37.66 4 ASN B O 1
ATOM 3882 N N . PHE B 1 5 ? -49.312 18.688 1.381 1 38.78 5 PHE B N 1
ATOM 3883 C CA . PHE B 1 5 ? -48.5 17.578 1.86 1 38.78 5 PHE B CA 1
ATOM 3884 C C . PHE B 1 5 ? -47.031 17.781 1.471 1 38.78 5 PHE B C 1
ATOM 3886 O O . PHE B 1 5 ? -46.719 18.422 0.465 1 38.78 5 PHE B O 1
ATOM 3893 N N . PHE B 1 6 ? -46.125 17.703 2.547 1 46.94 6 PHE B N 1
ATOM 3894 C CA . PHE B 1 6 ? -44.688 17.766 2.514 1 46.94 6 PHE B CA 1
ATOM 3895 C C . PHE B 1 6 ? -44.125 17.062 1.283 1 46.94 6 PHE B C 1
ATOM 3897 O O . PHE B 1 6 ? -43.031 17.359 0.822 1 46.94 6 PHE B O 1
ATOM 3904 N N . SER B 1 7 ? -44.781 16.156 0.778 1 45.09 7 SER B N 1
ATOM 3905 C CA . SER B 1 7 ? -44.375 15.352 -0.372 1 45.09 7 SER B CA 1
ATOM 3906 C C . SER B 1 7 ? -44.344 16.188 -1.649 1 45.09 7 SER B C 1
ATOM 3908 O O . SER B 1 7 ? -43.812 15.75 -2.67 1 45.09 7 SER B O 1
ATOM 3910 N N . ARG B 1 8 ? -45.062 17.188 -1.722 1 50.03 8 ARG B N 1
ATOM 3911 C CA . ARG B 1 8 ? -45.219 17.953 -2.951 1 50.03 8 ARG B CA 1
ATOM 3912 C C . ARG B 1 8 ? -44.406 19.25 -2.896 1 50.03 8 ARG B C 1
ATOM 3914 O O . ARG B 1 8 ? -44.531 20.109 -3.766 1 50.03 8 ARG B O 1
ATOM 3921 N N . LEU B 1 9 ? -43.75 19.547 -1.855 1 46.41 9 LEU B N 1
ATOM 3922 C CA . LEU B 1 9 ? -42.969 20.766 -1.769 1 46.41 9 LEU B CA 1
ATOM 3923 C C . LEU B 1 9 ? -41.719 20.672 -2.643 1 46.41 9 LEU B C 1
ATOM 3925 O O . LEU B 1 9 ? -41.125 19.594 -2.787 1 46.41 9 LEU B O 1
ATOM 3929 N N . PRO B 1 10 ? -41.406 21.75 -3.469 1 48.78 10 PRO B N 1
ATOM 3930 C CA . PRO B 1 10 ? -40.188 21.781 -4.305 1 48.78 10 PRO B CA 1
ATOM 3931 C C . PRO B 1 10 ? -38.938 21.469 -3.52 1 48.78 10 PRO B C 1
ATOM 3933 O O . PRO B 1 10 ? -38.844 21.797 -2.33 1 48.78 10 PRO B O 1
ATOM 3936 N N . ASN B 1 11 ? -38.031 20.594 -4.129 1 49.47 11 ASN B N 1
ATOM 3937 C CA . ASN B 1 11 ? -36.781 20.125 -3.545 1 49.47 11 ASN B CA 1
ATOM 3938 C C . ASN B 1 11 ? -36.031 21.25 -2.865 1 49.47 11 ASN B C 1
ATOM 3940 O O . ASN B 1 11 ? -35.406 21.047 -1.823 1 49.47 11 ASN B O 1
ATOM 3944 N N . GLU B 1 12 ? -36.125 22.391 -3.375 1 51.06 12 GLU B N 1
ATOM 3945 C CA . GLU B 1 12 ? -35.438 23.562 -2.809 1 51.06 12 GLU B CA 1
ATOM 3946 C C . GLU B 1 12 ? -36 23.906 -1.437 1 51.06 12 GLU B C 1
ATOM 3948 O O . GLU B 1 12 ? -35.25 24.25 -0.519 1 51.06 12 GLU B O 1
ATOM 3953 N N . LEU B 1 13 ? -37.219 23.828 -1.385 1 51.12 13 LEU B N 1
ATOM 3954 C CA . LEU B 1 13 ? -37.875 24.203 -0.134 1 51.12 13 LEU B CA 1
ATOM 3955 C C . LEU B 1 13 ? -37.688 23.109 0.924 1 51.12 13 LEU B C 1
ATOM 3957 O O . LEU B 1 13 ? -37.5 23.422 2.104 1 51.12 13 LEU B O 1
ATOM 3961 N N . VAL B 1 14 ? -37.75 21.922 0.456 1 52.78 14 VAL B N 1
ATOM 3962 C CA . VAL B 1 14 ? -37.469 20.828 1.392 1 52.78 14 VAL B CA 1
ATOM 3963 C C . VAL B 1 14 ? -36.062 20.953 1.942 1 52.78 14 VAL B C 1
ATOM 3965 O O . VAL B 1 14 ? -35.844 20.75 3.139 1 52.78 14 VAL B O 1
ATOM 3968 N N . CYS B 1 15 ? -35.156 21.344 1.104 1 49.97 15 CYS B N 1
ATOM 3969 C CA . CYS B 1 15 ? -33.812 21.625 1.527 1 49.97 15 CYS B CA 1
ATOM 3970 C C . CYS B 1 15 ? -33.781 22.719 2.576 1 49.97 15 CYS B C 1
ATOM 3972 O O . CYS B 1 15 ? -33.031 22.625 3.561 1 49.97 15 CYS B O 1
ATOM 3974 N N . CYS B 1 16 ? -34.5 23.703 2.367 1 52.06 16 CYS B N 1
ATOM 3975 C CA . CYS B 1 16 ? -34.562 24.844 3.289 1 52.06 16 CYS B CA 1
ATOM 3976 C C . CYS B 1 16 ? -35.188 24.422 4.609 1 52.06 16 CYS B C 1
ATOM 3978 O O . CYS B 1 16 ? -34.75 24.859 5.676 1 52.06 16 CYS B O 1
ATOM 3980 N N . ILE B 1 17 ? -36.156 23.672 4.539 1 54.5 17 ILE B N 1
ATOM 3981 C CA . ILE B 1 17 ? -36.812 23.25 5.762 1 54.5 17 ILE B CA 1
ATOM 3982 C C . ILE B 1 17 ? -35.906 22.344 6.574 1 54.5 17 ILE B C 1
ATOM 3984 O O . ILE B 1 17 ? -35.812 22.484 7.793 1 54.5 17 ILE B O 1
ATOM 3988 N N . VAL B 1 18 ? -35.219 21.484 5.828 1 55.22 18 VAL B N 1
ATOM 3989 C CA . VAL B 1 18 ? -34.312 20.578 6.52 1 55.22 18 VAL B CA 1
ATOM 3990 C C . VAL B 1 18 ? -33.156 21.359 7.102 1 55.22 18 VAL B C 1
ATOM 3992 O O . VAL B 1 18 ? -32.719 21.094 8.227 1 55.22 18 VAL B O 1
ATOM 3995 N N . LYS B 1 19 ? -32.719 22.297 6.352 1 54.38 19 LYS B N 1
ATOM 3996 C CA . LYS B 1 19 ? -31.688 23.203 6.844 1 54.38 19 LYS B CA 1
ATOM 3997 C C . LYS B 1 19 ? -32.156 23.953 8.086 1 54.38 19 LYS B C 1
ATOM 3999 O O . LYS B 1 19 ? -31.391 24.094 9.055 1 54.38 19 LYS B O 1
ATOM 4004 N N . CYS B 1 20 ? -33.219 24.562 7.961 1 52.34 20 CYS B N 1
ATOM 4005 C CA . CYS B 1 20 ? -33.812 25.312 9.07 1 52.34 20 CYS B CA 1
ATOM 4006 C C . CYS B 1 20 ? -34.062 24.422 10.266 1 52.34 20 CYS B C 1
ATOM 4008 O O . CYS B 1 20 ? -33.844 24.812 11.414 1 52.34 20 CYS B O 1
ATOM 4010 N N . ALA B 1 21 ? -34.594 23.328 9.969 1 53.5 21 ALA B N 1
ATOM 4011 C CA . ALA B 1 21 ? -34.875 22.406 11.062 1 53.5 21 ALA B CA 1
ATOM 4012 C C . ALA B 1 21 ? -33.594 21.922 11.711 1 53.5 21 ALA B C 1
ATOM 4014 O O . ALA B 1 21 ? -33.531 21.75 12.93 1 53.5 21 ALA B O 1
ATOM 4015 N N . SER B 1 22 ? -32.625 21.641 10.898 1 51.31 22 SER B N 1
ATOM 4016 C CA . SER B 1 22 ? -31.328 21.25 11.43 1 51.31 22 SER B CA 1
ATOM 4017 C C . SER B 1 22 ? -30.719 22.359 12.273 1 51.31 22 SER B C 1
ATOM 4019 O O . SER B 1 22 ? -30.031 22.078 13.258 1 51.31 22 SER B O 1
ATOM 4021 N N . GLN B 1 23 ? -30.844 23.578 11.836 1 52.41 23 GLN B N 1
ATOM 4022 C CA . GLN B 1 23 ? -30.297 24.719 12.555 1 52.41 23 GLN B CA 1
ATOM 4023 C C . GLN B 1 23 ? -31.141 25.062 13.781 1 52.41 23 GLN B C 1
ATOM 4025 O O . GLN B 1 23 ? -30.609 25.531 14.789 1 52.41 23 GLN B O 1
ATOM 4030 N N . ASN B 1 24 ? -32.375 25.125 13.641 1 50.91 24 ASN B N 1
ATOM 4031 C CA . ASN B 1 24 ? -33.219 25.672 14.68 1 50.91 24 ASN B CA 1
ATOM 4032 C C . ASN B 1 24 ? -33.938 24.578 15.477 1 50.91 24 ASN B C 1
ATOM 4034 O O . ASN B 1 24 ? -34.156 24.734 16.672 1 50.91 24 ASN B O 1
ATOM 4038 N N . ALA B 1 25 ? -34.594 23.656 14.891 1 47.84 25 ALA B N 1
ATOM 4039 C CA . ALA B 1 25 ? -35.562 22.812 15.594 1 47.84 25 ALA B CA 1
ATOM 4040 C C . ALA B 1 25 ? -34.938 21.484 16 1 47.84 25 ALA B C 1
ATOM 4042 O O . ALA B 1 25 ? -35.312 20.891 17.016 1 47.84 25 ALA B O 1
ATOM 4043 N N . PHE B 1 26 ? -34.156 20.812 15.125 1 47.03 26 PHE B N 1
ATOM 4044 C CA . PHE B 1 26 ? -33.656 19.5 15.477 1 47.03 26 PHE B CA 1
ATOM 4045 C C . PHE B 1 26 ? -32.375 19.594 16.281 1 47.03 26 PHE B C 1
ATOM 4047 O O . PHE B 1 26 ? -31.422 20.266 15.859 1 47.03 26 PHE B O 1
ATOM 4054 N N . GLN B 1 27 ? -32.375 19.516 17.531 1 47.53 27 GLN B N 1
ATOM 4055 C CA . GLN B 1 27 ? -31.328 19.656 18.531 1 47.53 27 GLN B CA 1
ATOM 4056 C C . GLN B 1 27 ? -30.219 18.625 18.297 1 47.53 27 GLN B C 1
ATOM 4058 O O . GLN B 1 27 ? -29.109 18.766 18.812 1 47.53 27 GLN B O 1
ATOM 4063 N N . SER B 1 28 ? -30.656 17.438 17.828 1 51 28 SER B N 1
ATOM 4064 C CA . SER B 1 28 ? -29.656 16.375 17.75 1 51 28 SER B CA 1
ATOM 4065 C C . SER B 1 28 ? -29.641 15.727 16.375 1 51 28 SER B C 1
ATOM 4067 O O . SER B 1 28 ? -30.641 15.781 15.641 1 51 28 SER B O 1
ATOM 4069 N N . LYS B 1 29 ? -28.406 15.43 15.695 1 54.09 29 LYS B N 1
ATOM 4070 C CA . LYS B 1 29 ? -28.281 14.641 14.477 1 54.09 29 LYS B CA 1
ATOM 4071 C C . LYS B 1 29 ? -29.281 13.5 14.445 1 54.09 29 LYS B C 1
ATOM 4073 O O . LYS B 1 29 ? -29.719 13.078 13.375 1 54.09 29 LYS B O 1
ATOM 4078 N N . ARG B 1 30 ? -29.656 13.227 15.586 1 53.41 30 ARG B N 1
ATOM 4079 C CA . ARG B 1 30 ? -30.625 12.148 15.711 1 53.41 30 ARG B CA 1
ATOM 4080 C C . ARG B 1 30 ? -32 12.586 15.188 1 53.41 30 ARG B C 1
ATOM 4082 O O . ARG B 1 30 ? -32.688 11.797 14.555 1 53.41 30 ARG B O 1
ATOM 4089 N N . ASP B 1 31 ? -32.25 13.711 15.539 1 54.5 31 ASP B N 1
ATOM 4090 C CA . ASP B 1 31 ? -33.562 14.18 15.117 1 54.5 31 ASP B CA 1
ATOM 4091 C C . ASP B 1 31 ? -33.625 14.312 13.594 1 54.5 31 ASP B C 1
ATOM 4093 O O . ASP B 1 31 ? -34.656 14 12.984 1 54.5 31 ASP B O 1
ATOM 4097 N N . LEU B 1 32 ? -32.531 14.688 13.148 1 54.84 32 LEU B N 1
ATOM 4098 C CA . LEU B 1 32 ? -32.469 14.766 11.695 1 54.84 32 LEU B CA 1
ATOM 4099 C C . LEU B 1 32 ? -32.5 13.375 11.07 1 54.84 32 LEU B C 1
ATOM 4101 O O . LEU B 1 32 ? -33.125 13.18 10.031 1 54.84 32 LEU B O 1
ATOM 4105 N N . LEU B 1 33 ? -31.766 12.469 11.742 1 55.66 33 LEU B N 1
ATOM 4106 C CA . LEU B 1 33 ? -31.859 11.078 11.297 1 55.66 33 LEU B CA 1
ATOM 4107 C C . LEU B 1 33 ? -33.281 10.578 11.359 1 55.66 33 LEU B C 1
ATOM 4109 O O . LEU B 1 33 ? -33.75 9.875 10.453 1 55.66 33 LEU B O 1
ATOM 4113 N N . ASN B 1 34 ? -33.906 10.875 12.391 1 53.62 34 ASN B N 1
ATOM 4114 C CA . ASN B 1 34 ? -35.312 10.461 12.578 1 53.62 34 ASN B CA 1
ATOM 4115 C C . ASN B 1 34 ? -36.219 11.07 11.516 1 53.62 34 ASN B C 1
ATOM 4117 O O . ASN B 1 34 ? -37.156 10.422 11.07 1 53.62 34 ASN B O 1
ATOM 4121 N N . LEU B 1 35 ? -35.938 12.219 11.289 1 54.16 35 LEU B N 1
ATOM 4122 C CA . LEU B 1 35 ? -36.75 12.844 10.25 1 54.16 35 LEU B CA 1
ATOM 4123 C C . LEU B 1 35 ? -36.531 12.164 8.906 1 54.16 35 LEU B C 1
ATOM 4125 O O . LEU B 1 35 ? -37.469 12 8.117 1 54.16 35 LEU B O 1
ATOM 4129 N N . CYS B 1 36 ? -35.219 11.812 8.688 1 53.75 36 CYS B N 1
ATOM 4130 C CA . CYS B 1 36 ? -34.906 11.094 7.453 1 53.75 36 CYS B CA 1
ATOM 4131 C C . CYS B 1 36 ? -35.656 9.773 7.395 1 53.75 36 CYS B C 1
ATOM 4133 O O . CYS B 1 36 ? -36.062 9.328 6.316 1 53.75 36 CYS B O 1
ATOM 4135 N N . LEU B 1 37 ? -35.75 9.148 8.461 1 50.41 37 LEU B N 1
ATOM 4136 C CA . LEU B 1 37 ? -36.469 7.875 8.5 1 50.41 37 LEU B CA 1
ATOM 4137 C C . LEU B 1 37 ? -37.969 8.078 8.227 1 50.41 37 LEU B C 1
ATOM 4139 O O . LEU B 1 37 ? -38.656 7.145 7.836 1 50.41 37 LEU B O 1
ATOM 4143 N N . LEU B 1 38 ? -38.469 9.164 8.555 1 49.47 38 LEU B N 1
ATOM 4144 C CA . LEU B 1 38 ? -39.938 9.32 8.453 1 49.47 38 LEU B CA 1
ATOM 4145 C C . LEU B 1 38 ? -40.344 9.672 7.031 1 49.47 38 LEU B C 1
ATOM 4147 O O . LEU B 1 38 ? -41.469 9.391 6.621 1 49.47 38 LEU B O 1
ATOM 4151 N N . ASN B 1 39 ? -39.594 10.562 6.324 1 46.81 39 ASN B N 1
ATOM 4152 C CA . ASN B 1 39 ? -40.062 10.906 4.984 1 46.81 39 ASN B CA 1
ATOM 4153 C C . ASN B 1 39 ? -38.969 10.695 3.941 1 46.81 39 ASN B C 1
ATOM 4155 O O . ASN B 1 39 ? -37.906 11.352 3.988 1 46.81 39 ASN B O 1
ATOM 4159 N N . TRP B 1 40 ? -39.062 9.672 3.145 1 52.16 40 TRP B N 1
ATOM 4160 C CA . TRP B 1 40 ? -38.156 9.203 2.105 1 52.16 40 TRP B CA 1
ATOM 4161 C C . TRP B 1 40 ? -37.719 10.359 1.204 1 52.16 40 TRP B C 1
ATOM 4163 O O . TRP B 1 40 ? -36.594 10.383 0.721 1 52.16 40 TRP B O 1
ATOM 4173 N N . GLN B 1 41 ? -38.688 11.273 0.957 1 51.47 41 GLN B N 1
ATOM 4174 C CA . GLN B 1 41 ? -38.375 12.352 0.022 1 51.47 41 GLN B CA 1
ATOM 4175 C C . GLN B 1 41 ? -37.344 13.312 0.61 1 51.47 41 GLN B C 1
ATOM 4177 O O . GLN B 1 41 ? -36.594 13.961 -0.127 1 51.47 41 GLN B O 1
ATOM 4182 N N . MET B 1 42 ? -37.469 13.359 1.829 1 52.88 42 MET B N 1
ATOM 4183 C CA . MET B 1 42 ? -36.594 14.312 2.512 1 52.88 42 MET B CA 1
ATOM 4184 C C . MET B 1 42 ? -35.219 13.727 2.738 1 52.88 42 MET B C 1
ATOM 4186 O O . MET B 1 42 ? -34.281 14.438 3.141 1 52.88 42 MET B O 1
ATOM 4190 N N . TYR B 1 43 ? -35.156 12.531 2.354 1 55.16 43 TYR B N 1
ATOM 4191 C CA . TYR B 1 43 ? -33.969 11.766 2.688 1 55.16 43 TYR B CA 1
ATOM 4192 C C . TYR B 1 43 ? -32.75 12.367 2.025 1 55.16 43 TYR B C 1
ATOM 4194 O O . TYR B 1 43 ? -31.719 12.602 2.688 1 55.16 43 TYR B O 1
ATOM 4202 N N . PRO B 1 44 ? -33 12.734 0.767 1 58.31 44 PRO B N 1
ATOM 4203 C CA . PRO B 1 44 ? -31.766 13.242 0.145 1 58.31 44 PRO B CA 1
ATOM 4204 C C . PRO B 1 44 ? -31.312 14.586 0.729 1 58.31 44 PRO B C 1
ATOM 4206 O O . PRO B 1 44 ? -30.125 14.836 0.868 1 58.31 44 PRO B O 1
ATOM 4209 N N . PHE B 1 45 ? -32.344 15.391 1.067 1 56.72 45 PHE B N 1
ATOM 4210 C CA . PHE B 1 45 ? -32.031 16.703 1.597 1 56.72 45 PHE B CA 1
ATOM 4211 C C . PHE B 1 45 ? -31.531 16.609 3.033 1 56.72 45 PHE B C 1
ATOM 4213 O O . PHE B 1 45 ? -30.625 17.359 3.436 1 56.72 45 PHE B O 1
ATOM 4220 N N . ALA B 1 46 ? -32.125 15.766 3.691 1 58.66 46 ALA B N 1
ATOM 4221 C CA . ALA B 1 46 ? -31.703 15.547 5.07 1 58.66 46 ALA B CA 1
ATOM 4222 C C . ALA B 1 46 ? -30.281 14.992 5.121 1 58.66 46 ALA B C 1
ATOM 4224 O O . ALA B 1 46 ? -29.5 15.352 6 1 58.66 46 ALA B O 1
ATOM 4225 N N . GLN B 1 47 ? -30.031 14.273 4.145 1 66.19 47 GLN B N 1
ATOM 4226 C CA . GLN B 1 47 ? -28.688 13.695 4.082 1 66.19 47 GLN B CA 1
ATOM 4227 C C . GLN B 1 47 ? -27.625 14.781 3.883 1 66.19 47 GLN B C 1
ATOM 4229 O O . GLN B 1 47 ? -26.547 14.711 4.473 1 66.19 47 GLN B O 1
ATOM 4234 N N . LEU B 1 48 ? -28.078 15.734 3.098 1 67.19 48 LEU B N 1
ATOM 4235 C CA . LEU B 1 48 ? -27.141 16.828 2.844 1 67.19 48 LEU B CA 1
ATOM 4236 C C . LEU B 1 48 ? -26.797 17.562 4.137 1 67.19 48 LEU B C 1
ATOM 4238 O O . LEU B 1 48 ? -25.625 17.828 4.406 1 67.19 48 LEU B O 1
ATOM 4242 N N . GLU B 1 49 ? -27.859 17.781 4.879 1 69.38 49 GLU B N 1
ATOM 4243 C CA . GLU B 1 49 ? -27.625 18.562 6.098 1 69.38 49 GLU B CA 1
ATOM 4244 C C . GLU B 1 49 ? -26.969 17.703 7.18 1 69.38 49 GLU B C 1
ATOM 4246 O O . GLU B 1 49 ? -26.203 18.219 8 1 69.38 49 GLU B O 1
ATOM 4251 N N . LEU B 1 50 ? -27.188 16.5 7.043 1 73.25 50 LEU B N 1
ATOM 4252 C CA . LEU B 1 50 ? -26.641 15.602 8.047 1 73.25 50 LEU B CA 1
ATOM 4253 C C . LEU B 1 50 ? -25.125 15.492 7.922 1 73.25 50 LEU B C 1
ATOM 4255 O O . LEU B 1 50 ? -24.406 15.438 8.93 1 73.25 50 LEU B O 1
ATOM 4259 N N . TYR B 1 51 ? -24.734 15.625 6.684 1 85.12 51 TYR B N 1
ATOM 4260 C CA . TYR B 1 51 ? -23.312 15.375 6.477 1 85.12 51 TYR B CA 1
ATOM 4261 C C . TYR B 1 51 ? -22.562 16.672 6.258 1 85.12 51 TYR B C 1
ATOM 4263 O O . TYR B 1 51 ? -21.344 16.672 6.102 1 85.12 51 TYR B O 1
ATOM 4271 N N . ARG B 1 52 ? -23.281 17.75 6.305 1 89.88 52 ARG B N 1
ATOM 4272 C CA . ARG B 1 52 ? -22.594 19.031 6.121 1 89.88 52 ARG B CA 1
ATOM 4273 C C . ARG B 1 52 ? -21.531 19.234 7.184 1 89.88 52 ARG B C 1
ATOM 4275 O O . ARG B 1 52 ? -20.422 19.688 6.883 1 89.88 52 ARG B O 1
ATOM 4282 N N . THR B 1 53 ? -21.922 18.953 8.406 1 92.25 53 THR B N 1
ATOM 4283 C CA . THR B 1 53 ? -20.984 19 9.523 1 92.25 53 THR B CA 1
ATOM 4284 C C . THR B 1 53 ? -20.766 17.609 10.109 1 92.25 53 THR B C 1
ATOM 4286 O O . THR B 1 53 ? -21.719 16.969 10.555 1 92.25 53 THR B O 1
ATOM 4289 N N . VAL B 1 54 ? -19.5 17.203 10.078 1 92.56 54 VAL B N 1
ATOM 4290 C CA . VAL B 1 54 ? -19.172 15.891 10.609 1 92.56 54 VAL B CA 1
ATOM 4291 C C . VAL B 1 54 ? -18.328 16.047 11.883 1 92.56 54 VAL B C 1
ATOM 4293 O O . VAL B 1 54 ? -17.375 16.828 11.906 1 92.56 54 VAL B O 1
ATOM 4296 N N . GLU B 1 55 ? -18.812 15.398 12.938 1 91.88 55 GLU B N 1
ATOM 4297 C CA . GLU B 1 55 ? -18.078 15.344 14.195 1 91.88 55 GLU B CA 1
ATOM 4298 C C . GLU B 1 55 ? -17.594 13.93 14.5 1 91.88 55 GLU B C 1
ATOM 4300 O O . GLU B 1 55 ? -18.406 13 14.594 1 91.88 55 GLU B O 1
ATOM 4305 N N . ILE B 1 56 ? -16.281 13.82 14.617 1 91 56 ILE B N 1
ATOM 4306 C CA . ILE B 1 56 ? -15.688 12.516 14.875 1 91 56 ILE B CA 1
ATOM 4307 C C . ILE B 1 56 ? -14.922 12.555 16.203 1 91 56 ILE B C 1
ATOM 4309 O O . ILE B 1 56 ? -13.969 13.312 16.344 1 91 56 ILE B O 1
ATOM 4313 N N . HIS B 1 57 ? -15.281 11.617 17.125 1 87.06 57 HIS B N 1
ATOM 4314 C CA . HIS B 1 57 ? -14.664 11.648 18.438 1 87.06 57 HIS B CA 1
ATOM 4315 C C . HIS B 1 57 ? -14.047 10.297 18.797 1 87.06 57 HIS B C 1
ATOM 4317 O O . HIS B 1 57 ? -13.578 10.094 19.922 1 87.06 57 HIS B O 1
ATOM 4323 N N . SER B 1 58 ? -14.094 9.43 17.875 1 83.38 58 SER B N 1
ATOM 4324 C CA . SER B 1 58 ? -13.516 8.117 18.125 1 83.38 58 SER B CA 1
ATOM 4325 C C . SER B 1 58 ? -12.984 7.496 16.844 1 83.38 58 SER B C 1
ATOM 4327 O O . SER B 1 58 ? -13.391 7.887 15.742 1 83.38 58 SER B O 1
ATOM 4329 N N . MET B 1 59 ? -12.203 6.531 17.016 1 83.62 59 MET B N 1
ATOM 4330 C CA . MET B 1 59 ? -11.641 5.812 15.875 1 83.62 59 MET B CA 1
ATOM 4331 C C . MET B 1 59 ? -12.727 5.016 15.156 1 83.62 59 MET B C 1
ATOM 4333 O O . MET B 1 59 ? -12.695 4.887 13.93 1 83.62 59 MET B O 1
ATOM 4337 N N . LYS B 1 60 ? -13.617 4.473 15.898 1 81.5 60 LYS B N 1
ATOM 4338 C CA . LYS B 1 60 ? -14.734 3.746 15.305 1 81.5 60 LYS B CA 1
ATOM 4339 C C . LYS B 1 60 ? -15.562 4.652 14.406 1 81.5 60 LYS B C 1
ATOM 4341 O O . LYS B 1 60 ? -16.016 4.23 13.336 1 81.5 60 LYS B O 1
ATOM 4346 N N . ALA B 1 61 ? -15.688 5.848 14.844 1 84.69 61 ALA B N 1
ATOM 4347 C CA . ALA B 1 61 ? -16.516 6.793 14.094 1 84.69 61 ALA B CA 1
ATOM 4348 C C . ALA B 1 61 ? -15.898 7.117 12.742 1 84.69 61 ALA B C 1
ATOM 4350 O O . ALA B 1 61 ? -16.609 7.211 11.734 1 84.69 61 ALA B O 1
ATOM 4351 N N . TYR B 1 62 ? -14.562 7.352 12.781 1 88.5 62 TYR B N 1
ATOM 4352 C CA . TYR B 1 62 ? -14.031 7.688 11.461 1 88.5 62 TYR B CA 1
ATOM 4353 C C . TYR B 1 62 ? -13.906 6.445 10.594 1 88.5 62 TYR B C 1
ATOM 4355 O O . TYR B 1 62 ? -13.953 6.535 9.359 1 88.5 62 TYR B O 1
ATOM 4363 N N . ASP B 1 63 ? -13.766 5.27 11.227 1 88.31 63 ASP B N 1
ATOM 4364 C CA . ASP B 1 63 ? -13.82 4.023 10.469 1 88.31 63 ASP B CA 1
ATOM 4365 C C . ASP B 1 63 ? -15.156 3.877 9.75 1 88.31 63 ASP B C 1
ATOM 4367 O O . ASP B 1 63 ? -15.195 3.664 8.539 1 88.31 63 ASP B O 1
ATOM 4371 N N . LEU B 1 64 ? -16.203 4.043 10.461 1 86.25 64 LEU B N 1
ATOM 4372 C CA . LEU B 1 64 ? -17.547 3.871 9.922 1 86.25 64 LEU B CA 1
ATOM 4373 C C . LEU B 1 64 ? -17.859 4.945 8.891 1 86.25 64 LEU B C 1
ATOM 4375 O O . LEU B 1 64 ? -18.484 4.664 7.863 1 86.25 64 LEU B O 1
ATOM 4379 N N . LEU B 1 65 ? -17.469 6.117 9.18 1 92.06 65 LEU B N 1
ATOM 4380 C CA . LEU B 1 65 ? -17.719 7.203 8.234 1 92.06 65 LEU B CA 1
ATOM 4381 C C . LEU B 1 65 ? -16.984 6.961 6.922 1 92.06 65 LEU B C 1
ATOM 4383 O O . LEU B 1 65 ? -17.531 7.199 5.844 1 92.06 65 LEU B O 1
ATOM 4387 N N . THR B 1 66 ? -15.742 6.535 7.047 1 93.81 66 THR B N 1
ATOM 4388 C CA . THR B 1 66 ? -14.953 6.266 5.848 1 93.81 66 THR B CA 1
ATOM 4389 C C . THR B 1 66 ? -15.617 5.184 5 1 93.81 66 THR B C 1
ATOM 4391 O O . THR B 1 66 ? -15.695 5.305 3.775 1 93.81 66 THR B O 1
ATOM 4394 N N . ARG B 1 67 ? -16.125 4.211 5.633 1 89.88 67 ARG B N 1
ATOM 4395 C CA . ARG B 1 67 ? -16.859 3.16 4.934 1 89.88 67 ARG B CA 1
ATOM 4396 C C . ARG B 1 67 ? -18.094 3.721 4.234 1 89.88 67 ARG B C 1
ATOM 4398 O O . ARG B 1 67 ? -18.391 3.355 3.098 1 89.88 67 ARG B O 1
ATOM 4405 N N . THR B 1 68 ? -18.719 4.531 4.938 1 90.69 68 THR B N 1
ATOM 4406 C CA . THR B 1 68 ? -19.906 5.16 4.379 1 90.69 68 THR B CA 1
ATOM 4407 C C . THR B 1 68 ? -19.562 5.957 3.125 1 90.69 68 THR B C 1
ATOM 4409 O O . THR B 1 68 ? -20.297 5.898 2.129 1 90.69 68 THR B O 1
ATOM 4412 N N . PHE B 1 69 ? -18.484 6.668 3.148 1 94.69 69 PHE B N 1
ATOM 4413 C CA . PHE B 1 69 ? -18.078 7.465 2 1 94.69 69 PHE B CA 1
ATOM 4414 C C . PHE B 1 69 ? -17.672 6.57 0.83 1 94.69 69 PHE B C 1
ATOM 4416 O O . PHE B 1 69 ? -17.844 6.953 -0.331 1 94.69 69 PHE B O 1
ATOM 4423 N N . ILE B 1 70 ? -17.156 5.406 1.118 1 93.31 70 ILE B N 1
ATOM 4424 C CA . ILE B 1 70 ? -16.781 4.457 0.082 1 93.31 70 ILE B CA 1
ATOM 4425 C C . ILE B 1 70 ? -18.016 3.885 -0.584 1 93.31 70 ILE B C 1
ATOM 4427 O O . ILE B 1 70 ? -18.094 3.811 -1.812 1 93.31 70 ILE B O 1
ATOM 4431 N N . GLU B 1 71 ? -18.984 3.562 0.168 1 89.19 71 GLU B N 1
ATOM 4432 C CA . GLU B 1 71 ? -20.188 2.928 -0.344 1 89.19 71 GLU B CA 1
ATOM 4433 C C . GLU B 1 71 ? -21.125 3.957 -0.962 1 89.19 71 GLU B C 1
ATOM 4435 O O . GLU B 1 71 ? -21.875 3.641 -1.888 1 89.19 71 GLU B O 1
ATOM 4440 N N . ASN B 1 72 ? -21.109 5.16 -0.429 1 90.06 72 ASN B N 1
ATOM 4441 C CA . ASN B 1 72 ? -21.906 6.277 -0.929 1 90.06 72 ASN B CA 1
ATOM 4442 C C . ASN B 1 72 ? -21.047 7.535 -1.102 1 90.06 72 ASN B C 1
ATOM 4444 O O . ASN B 1 72 ? -21.203 8.492 -0.341 1 90.06 72 ASN B O 1
ATOM 4448 N N . PRO B 1 73 ? -20.312 7.527 -2.217 1 92.12 73 PRO B N 1
ATOM 4449 C CA . PRO B 1 73 ? -19.328 8.594 -2.381 1 92.12 73 PRO B CA 1
ATOM 4450 C C . PRO B 1 73 ? -19.969 9.977 -2.504 1 92.12 73 PRO B C 1
ATOM 4452 O O . PRO B 1 73 ? -19.328 10.984 -2.201 1 92.12 73 PRO B O 1
ATOM 4455 N N . ASN B 1 74 ? -21.172 10.086 -2.908 1 88.06 74 ASN B N 1
ATOM 4456 C CA . ASN B 1 74 ? -21.828 11.383 -3.068 1 88.06 74 ASN B CA 1
ATOM 4457 C C . ASN B 1 74 ? -22 12.094 -1.731 1 88.06 74 ASN B C 1
ATOM 4459 O O . ASN B 1 74 ? -22.094 13.32 -1.686 1 88.06 74 ASN B O 1
ATOM 4463 N N . LEU B 1 75 ? -22.031 11.383 -0.679 1 89 75 LEU B N 1
ATOM 4464 C CA . LEU B 1 75 ? -22.219 11.961 0.647 1 89 75 LEU B CA 1
ATOM 4465 C C . LEU B 1 75 ? -21.016 12.812 1.044 1 89 75 LEU B C 1
ATOM 4467 O O . LEU B 1 75 ? -21.156 13.773 1.812 1 89 75 LEU B O 1
ATOM 4471 N N . ARG B 1 76 ? -19.828 12.453 0.61 1 91.75 76 ARG B N 1
ATOM 4472 C CA . ARG B 1 76 ? -18.641 13.203 1.015 1 91.75 76 ARG B CA 1
ATOM 4473 C C . ARG B 1 76 ? -18.656 14.609 0.435 1 91.75 76 ARG B C 1
ATOM 4475 O O . ARG B 1 76 ? -18.094 15.539 1.024 1 91.75 76 ARG B O 1
ATOM 4482 N N . ASN B 1 77 ? -19.406 14.727 -0.729 1 90.62 77 ASN B N 1
ATOM 4483 C CA . ASN B 1 77 ? -19.5 16.031 -1.373 1 90.62 77 ASN B CA 1
ATOM 4484 C C . ASN B 1 77 ? -20.328 17.016 -0.54 1 90.62 77 ASN B C 1
ATOM 4486 O O . ASN B 1 77 ? -20.266 18.219 -0.761 1 90.62 77 ASN B O 1
ATOM 4490 N N . CYS B 1 78 ? -21.016 16.5 0.407 1 90.25 78 CYS B N 1
ATOM 4491 C CA . CYS B 1 78 ? -21.891 17.328 1.229 1 90.25 78 CYS B CA 1
ATOM 4492 C C . CYS B 1 78 ? -21.125 17.906 2.416 1 90.25 78 CYS B C 1
ATOM 4494 O O . CYS B 1 78 ? -21.594 18.859 3.039 1 90.25 78 CYS B O 1
ATOM 4496 N N . VAL B 1 79 ? -19.953 17.375 2.691 1 95 79 VAL B N 1
ATOM 4497 C CA . VAL B 1 79 ? -19.25 17.766 3.9 1 95 79 VAL B CA 1
ATOM 4498 C C . VAL B 1 79 ? -18.594 19.141 3.689 1 95 79 VAL B C 1
ATOM 4500 O O . VAL B 1 79 ? -17.875 19.344 2.709 1 95 79 VAL B O 1
ATOM 4503 N N . ARG B 1 80 ? -18.891 20.109 4.625 1 95.81 80 ARG B N 1
ATOM 4504 C CA . ARG B 1 80 ? -18.281 21.438 4.57 1 95.81 80 ARG B CA 1
ATOM 4505 C C . ARG B 1 80 ? -17.453 21.703 5.82 1 95.81 80 ARG B C 1
ATOM 4507 O O . ARG B 1 80 ? -16.469 22.438 5.77 1 95.81 80 ARG B O 1
ATOM 4514 N N . GLU B 1 81 ? -17.891 21.125 6.883 1 96.81 81 GLU B N 1
ATOM 4515 C CA . GLU B 1 81 ? -17.188 21.266 8.156 1 96.81 81 GLU B CA 1
ATOM 4516 C C . GLU B 1 81 ? -16.891 19.906 8.773 1 96.81 81 GLU B C 1
ATOM 4518 O O . GLU B 1 81 ? -17.766 19.047 8.867 1 96.81 81 GLU B O 1
ATOM 4523 N N . ALA B 1 82 ? -15.641 19.703 9.172 1 96.44 82 ALA B N 1
ATOM 4524 C CA . ALA B 1 82 ? -15.25 18.453 9.805 1 96.44 82 ALA B CA 1
ATOM 4525 C C . ALA B 1 82 ? -14.445 18.703 11.078 1 96.44 82 ALA B C 1
ATOM 4527 O O . ALA B 1 82 ? -13.438 19.422 11.055 1 96.44 82 ALA B O 1
ATOM 4528 N N . HIS B 1 83 ? -14.945 18.203 12.164 1 95.06 83 HIS B N 1
ATOM 4529 C CA . HIS B 1 83 ? -14.242 18.266 13.438 1 95.06 83 HIS B CA 1
ATOM 4530 C C . HIS B 1 83 ? -13.82 16.859 13.891 1 95.06 83 HIS B C 1
ATOM 4532 O O . HIS B 1 83 ? -14.664 16.062 14.305 1 95.06 83 HIS B O 1
ATOM 4538 N N . ILE B 1 84 ? -12.531 16.609 13.859 1 92.62 84 ILE B N 1
ATOM 4539 C CA . ILE B 1 84 ? -12 15.297 14.203 1 92.62 84 ILE B CA 1
ATOM 4540 C C . ILE B 1 84 ? -11.18 15.398 15.492 1 92.62 84 ILE B C 1
ATOM 4542 O O . ILE B 1 84 ? -10.133 16.047 15.516 1 92.62 84 ILE B O 1
ATOM 4546 N N . SER B 1 85 ? -11.648 14.781 16.516 1 89.06 85 SER B N 1
ATOM 4547 C CA . SER B 1 85 ? -10.961 14.719 17.797 1 89.06 85 SER B CA 1
ATOM 4548 C C . SER B 1 85 ? -10.812 13.281 18.281 1 89.06 85 SER B C 1
ATOM 4550 O O . SER B 1 85 ? -11.742 12.719 18.859 1 89.06 85 SER B O 1
ATOM 4552 N N . VAL B 1 86 ? -9.609 12.68 18.047 1 82.44 86 VAL B N 1
ATOM 4553 C CA . VAL B 1 86 ? -9.438 11.273 18.406 1 82.44 86 VAL B CA 1
ATOM 4554 C C . VAL B 1 86 ? -8.242 11.117 19.328 1 82.44 86 VAL B C 1
ATOM 4556 O O . VAL B 1 86 ? -7.754 10 19.547 1 82.44 86 VAL B O 1
ATOM 4559 N N . ALA B 1 87 ? -7.605 12 19.922 1 68.5 87 ALA B N 1
ATOM 4560 C CA . ALA B 1 87 ? -6.426 11.984 20.781 1 68.5 87 ALA B CA 1
ATOM 4561 C C . ALA B 1 87 ? -6.676 11.164 22.047 1 68.5 87 ALA B C 1
ATOM 4563 O O . ALA B 1 87 ? -5.742 10.602 22.625 1 68.5 87 ALA B O 1
ATOM 4564 N N . GLY B 1 88 ? -7.75 11.086 22.641 1 59.12 88 GLY B N 1
ATOM 4565 C CA . GLY B 1 88 ? -8.008 10.516 23.953 1 59.12 88 GLY B CA 1
ATOM 4566 C C . GLY B 1 88 ? -8.195 9.016 23.922 1 59.12 88 GLY B C 1
ATOM 4567 O O . GLY B 1 88 ? -8.305 8.375 24.984 1 59.12 88 GLY B O 1
ATOM 4568 N N . GLY B 1 89 ? -8.352 8.328 22.891 1 54.88 89 GLY B N 1
ATOM 4569 C CA . GLY B 1 89 ? -8.891 6.984 22.984 1 54.88 89 GLY B CA 1
ATOM 4570 C C . GLY B 1 89 ? -7.824 5.91 23.078 1 54.88 89 GLY B C 1
ATOM 4571 O O . GLY B 1 89 ? -6.668 6.152 22.734 1 54.88 89 GLY B O 1
ATOM 4572 N N . ARG B 1 90 ? -7.906 4.953 24.172 1 53.5 90 ARG B N 1
ATOM 4573 C CA . ARG B 1 90 ? -7.074 3.76 24.266 1 53.5 90 ARG B CA 1
ATOM 4574 C C . ARG B 1 90 ? -6.922 3.084 22.906 1 53.5 90 ARG B C 1
ATOM 4576 O O . ARG B 1 90 ? -7.902 2.631 22.328 1 53.5 90 ARG B O 1
ATOM 4583 N N . PHE B 1 91 ? -5.945 3.551 22.125 1 58.31 91 PHE B N 1
ATOM 4584 C CA . PHE B 1 91 ? -5.59 3.09 20.797 1 58.31 91 PHE B CA 1
ATOM 4585 C C . PHE B 1 91 ? -5.906 1.608 20.625 1 58.31 91 PHE B C 1
ATOM 4587 O O . PHE B 1 91 ? -6.305 1.17 19.547 1 58.31 91 PHE B O 1
ATOM 4594 N N . ASP B 1 92 ? -5.711 0.893 21.625 1 56.06 92 ASP B N 1
ATOM 4595 C CA . ASP B 1 92 ? -5.504 -0.546 21.5 1 56.06 92 ASP B CA 1
ATOM 4596 C C . ASP B 1 92 ? -6.758 -1.236 20.969 1 56.06 92 ASP B C 1
ATOM 4598 O O . ASP B 1 92 ? -6.68 -2.084 20.078 1 56.06 92 ASP B O 1
ATOM 4602 N N . ARG B 1 93 ? -7.859 -0.923 21.641 1 54.72 93 ARG B N 1
ATOM 4603 C CA . ARG B 1 93 ? -8.953 -1.866 21.422 1 54.72 93 ARG B CA 1
ATOM 4604 C C . ARG B 1 93 ? -9.555 -1.69 20.031 1 54.72 93 ARG B C 1
ATOM 4606 O O . ARG B 1 93 ? -10.016 -2.658 19.422 1 54.72 93 ARG B O 1
ATOM 4613 N N . TRP B 1 94 ? -9.398 -0.506 19.547 1 56.88 94 TRP B N 1
ATOM 4614 C CA . TRP B 1 94 ? -10.188 -0.302 18.344 1 56.88 94 TRP B CA 1
ATOM 4615 C C . TRP B 1 94 ? -9.32 -0.451 17.094 1 56.88 94 TRP B C 1
ATOM 4617 O O . TRP B 1 94 ? -9.828 -0.729 16.016 1 56.88 94 TRP B O 1
ATOM 4627 N N . ALA B 1 95 ? -8.07 -0.244 17.297 1 59.34 95 ALA B N 1
ATOM 4628 C CA . ALA B 1 95 ? -7.172 -0.454 16.172 1 59.34 95 ALA B CA 1
ATOM 4629 C C . ALA B 1 95 ? -7.375 -1.839 15.562 1 59.34 95 ALA B C 1
ATOM 4631 O O . ALA B 1 95 ? -7.168 -2.031 14.359 1 59.34 95 ALA B O 1
ATOM 4632 N N . LEU B 1 96 ? -7.996 -2.617 16.359 1 61.22 96 LEU B N 1
ATOM 4633 C CA . LEU B 1 96 ? -8.203 -3.984 15.898 1 61.22 96 LEU B CA 1
ATOM 4634 C C . LEU B 1 96 ? -9.328 -4.047 14.867 1 61.22 96 LEU B C 1
ATOM 4636 O O . LEU B 1 96 ? -9.32 -4.914 13.992 1 61.22 96 LEU B O 1
ATOM 4640 N N . ASN B 1 97 ? -10.164 -3.059 15.016 1 63.41 97 ASN B N 1
ATOM 4641 C CA . ASN B 1 97 ? -11.289 -3.096 14.086 1 63.41 97 ASN B CA 1
ATOM 4642 C C . ASN B 1 97 ? -10.859 -2.736 12.672 1 63.41 97 ASN B C 1
ATOM 4644 O O . ASN B 1 97 ? -11.438 -3.234 11.695 1 63.41 97 ASN B O 1
ATOM 4648 N N . VAL B 1 98 ? -9.773 -1.983 12.586 1 73.12 98 VAL B N 1
ATOM 4649 C CA . VAL B 1 98 ? -9.367 -1.522 11.266 1 73.12 98 VAL B CA 1
ATOM 4650 C C . VAL B 1 98 ? -8.609 -2.629 10.539 1 73.12 98 VAL B C 1
ATOM 4652 O O . VAL B 1 98 ? -8.484 -2.605 9.312 1 73.12 98 VAL B O 1
ATOM 4655 N N . SER B 1 99 ? -8.289 -3.631 11.25 1 73.69 99 SER B N 1
ATOM 4656 C CA . SER B 1 99 ? -7.578 -4.738 10.625 1 73.69 99 SER B CA 1
ATOM 4657 C C . SER B 1 99 ? -8.492 -5.52 9.688 1 73.69 99 SER B C 1
ATOM 4659 O O . SER B 1 99 ? -8.023 -6.195 8.766 1 73.69 99 SER B O 1
ATOM 4661 N N . SER B 1 100 ? -9.773 -5.309 9.914 1 78.5 100 SER B N 1
ATOM 4662 C CA . SER B 1 100 ? -10.734 -6.039 9.102 1 78.5 100 SER B CA 1
ATOM 4663 C C . SER B 1 100 ? -10.82 -5.461 7.695 1 78.5 100 SER B C 1
ATOM 4665 O O . SER B 1 100 ? -11.336 -6.109 6.781 1 78.5 100 SER B O 1
ATOM 4667 N N . TRP B 1 101 ? -10.242 -4.211 7.5 1 86.06 101 TRP B N 1
ATOM 4668 C CA . TRP B 1 101 ? -10.305 -3.541 6.203 1 86.06 101 TRP B CA 1
ATOM 4669 C C . TRP B 1 101 ? -9.68 -4.41 5.113 1 86.06 101 TRP B C 1
ATOM 4671 O O . TRP B 1 101 ? -10.125 -4.387 3.963 1 86.06 101 TRP B O 1
ATOM 4681 N N . ALA B 1 102 ? -8.703 -5.121 5.492 1 82.88 102 ALA B N 1
ATOM 4682 C CA . ALA B 1 102 ? -7.969 -5.918 4.52 1 82.88 102 ALA B CA 1
ATOM 4683 C C . ALA B 1 102 ? -8.891 -6.91 3.812 1 82.88 102 ALA B C 1
ATOM 4685 O O . ALA B 1 102 ? -8.711 -7.195 2.625 1 82.88 102 ALA B O 1
ATOM 4686 N N . ASN B 1 103 ? -9.898 -7.402 4.492 1 83.06 103 ASN B N 1
ATOM 4687 C CA . ASN B 1 103 ? -10.742 -8.453 3.93 1 83.06 103 ASN B CA 1
ATOM 4688 C C . ASN B 1 103 ? -12.219 -8.055 3.928 1 83.06 103 ASN B C 1
ATOM 4690 O O . ASN B 1 103 ? -13.086 -8.875 3.645 1 83.06 103 ASN B O 1
ATOM 4694 N N . GLU B 1 104 ? -12.398 -6.844 4.223 1 81.81 104 GLU B N 1
ATOM 4695 C CA . GLU B 1 104 ? -13.781 -6.383 4.234 1 81.81 104 GLU B CA 1
ATOM 4696 C C . GLU B 1 104 ? -14.305 -6.148 2.818 1 81.81 104 GLU B C 1
ATOM 4698 O O . GLU B 1 104 ? -13.578 -5.633 1.965 1 81.81 104 GLU B O 1
ATOM 4703 N N . ASN B 1 105 ? -15.492 -6.707 2.641 1 79.31 105 ASN B N 1
ATOM 4704 C CA . ASN B 1 105 ? -16.141 -6.457 1.354 1 79.31 105 ASN B CA 1
ATOM 4705 C C . ASN B 1 105 ? -16.859 -5.113 1.336 1 79.31 105 ASN B C 1
ATOM 4707 O O . ASN B 1 105 ? -17.906 -4.957 1.958 1 79.31 105 ASN B O 1
ATOM 4711 N N . LEU B 1 106 ? -16.25 -4.168 0.778 1 82.81 106 LEU B N 1
ATOM 4712 C CA . LEU B 1 106 ? -16.844 -2.846 0.607 1 82.81 106 LEU B CA 1
ATOM 4713 C C . LEU B 1 106 ? -17.406 -2.68 -0.801 1 82.81 106 LEU B C 1
ATOM 4715 O O . LEU B 1 106 ? -16.781 -3.104 -1.776 1 82.81 106 LEU B O 1
ATOM 4719 N N . ASN B 1 107 ? -18.656 -2.207 -0.837 1 84.75 107 ASN B N 1
ATOM 4720 C CA . ASN B 1 107 ? -19.219 -1.902 -2.148 1 84.75 107 ASN B CA 1
ATOM 4721 C C . ASN B 1 107 ? -18.531 -0.698 -2.787 1 84.75 107 ASN B C 1
ATOM 4723 O O . ASN B 1 107 ? -18.781 0.445 -2.406 1 84.75 107 ASN B O 1
ATOM 4727 N N . MET B 1 108 ? -17.719 -0.902 -3.768 1 86.12 108 MET B N 1
ATOM 4728 C CA . MET B 1 108 ? -16.922 0.16 -4.387 1 86.12 108 MET B CA 1
ATOM 4729 C C . MET B 1 108 ? -17.469 0.497 -5.773 1 86.12 108 MET B C 1
ATOM 4731 O O . MET B 1 108 ? -16.797 1.176 -6.555 1 86.12 108 MET B O 1
ATOM 4735 N N . THR B 1 109 ? -18.625 0.06 -6.094 1 80.5 109 THR B N 1
ATOM 4736 C CA . THR B 1 109 ? -19.172 0.176 -7.441 1 80.5 109 THR B CA 1
ATOM 4737 C C . THR B 1 109 ? -19.375 1.641 -7.812 1 80.5 109 THR B C 1
ATOM 4739 O O . THR B 1 109 ? -19.25 2.016 -8.977 1 80.5 109 THR B O 1
ATOM 4742 N N . ASN B 1 110 ? -19.703 2.436 -6.832 1 87.31 110 ASN B N 1
ATOM 4743 C CA . ASN B 1 110 ? -20.047 3.826 -7.113 1 87.31 110 ASN B CA 1
ATOM 4744 C C . ASN B 1 110 ? -18.828 4.734 -7.012 1 87.31 110 ASN B C 1
ATOM 4746 O O . ASN B 1 110 ? -18.922 5.941 -7.234 1 87.31 110 ASN B O 1
ATOM 4750 N N . LEU B 1 111 ? -17.688 4.117 -6.746 1 87.44 111 LEU B N 1
ATOM 4751 C CA . LEU B 1 111 ? -16.469 4.918 -6.629 1 87.44 111 LEU B CA 1
ATOM 4752 C C . LEU B 1 111 ? -15.875 5.203 -8 1 87.44 111 LEU B C 1
ATOM 4754 O O . LEU B 1 111 ? -15.945 4.363 -8.898 1 87.44 111 LEU B O 1
ATOM 4758 N N . CYS B 1 112 ? -15.477 6.438 -8.125 1 84.44 112 CYS B N 1
ATOM 4759 C CA . CYS B 1 112 ? -14.68 6.695 -9.32 1 84.44 112 CYS B CA 1
ATOM 4760 C C . CYS B 1 112 ? -13.375 5.902 -9.297 1 84.44 112 CYS B C 1
ATOM 4762 O O . CYS B 1 112 ? -13 5.355 -8.258 1 84.44 112 CYS B O 1
ATOM 4764 N N . ASP B 1 113 ? -12.664 5.789 -10.305 1 78.06 113 ASP B N 1
ATOM 4765 C CA . ASP B 1 113 ? -11.477 4.961 -10.453 1 78.06 113 ASP B CA 1
ATOM 4766 C C . ASP B 1 113 ? -10.375 5.406 -9.492 1 78.06 113 ASP B C 1
ATOM 4768 O O . ASP B 1 113 ? -9.695 4.574 -8.891 1 78.06 113 ASP B O 1
ATOM 4772 N N . THR B 1 114 ? -10.25 6.66 -9.375 1 82.19 114 THR B N 1
ATOM 4773 C CA . THR B 1 114 ? -9.219 7.184 -8.492 1 82.19 114 THR B CA 1
ATOM 4774 C C . THR B 1 114 ? -9.5 6.809 -7.043 1 82.19 114 THR B C 1
ATOM 4776 O O . THR B 1 114 ? -8.602 6.367 -6.324 1 82.19 114 THR B O 1
ATOM 4779 N N . ASP B 1 115 ? -10.727 6.992 -6.703 1 88.06 115 ASP B N 1
ATOM 4780 C CA . ASP B 1 115 ? -11.109 6.672 -5.332 1 88.06 115 ASP B CA 1
ATOM 4781 C C . ASP B 1 115 ? -11 5.172 -5.07 1 88.06 115 ASP B C 1
ATOM 4783 O O . ASP B 1 115 ? -10.594 4.75 -3.982 1 88.06 115 ASP B O 1
ATOM 4787 N N . ARG B 1 116 ? -11.43 4.496 -6 1 86.62 116 ARG B N 1
ATOM 4788 C CA . ARG B 1 116 ? -11.312 3.045 -5.883 1 86.62 116 ARG B CA 1
ATOM 4789 C C . ARG B 1 116 ? -9.867 2.625 -5.668 1 86.62 116 ARG B C 1
ATOM 4791 O O . ARG B 1 116 ? -9.578 1.764 -4.832 1 86.62 116 ARG B O 1
ATOM 4798 N N . SER B 1 117 ? -9.008 3.189 -6.414 1 83.88 117 SER B N 1
ATOM 4799 C CA . SER B 1 117 ? -7.582 2.9 -6.281 1 83.88 117 SER B CA 1
ATOM 4800 C C . SER B 1 117 ? -7.074 3.252 -4.887 1 83.88 117 SER B C 1
ATOM 4802 O O . SER B 1 117 ? -6.25 2.531 -4.316 1 83.88 117 SER B O 1
ATOM 4804 N N . LEU B 1 118 ? -7.527 4.297 -4.383 1 89 118 LEU B N 1
ATOM 4805 C CA . LEU B 1 118 ? -7.117 4.707 -3.041 1 89 118 LEU B CA 1
ATOM 4806 C C . LEU B 1 118 ? -7.613 3.713 -1.996 1 89 118 LEU B C 1
ATOM 4808 O O . LEU B 1 118 ? -6.895 3.395 -1.047 1 89 118 LEU B O 1
ATOM 4812 N N . VAL B 1 119 ? -8.805 3.275 -2.182 1 90.88 119 VAL B N 1
ATOM 4813 C CA . VAL B 1 119 ? -9.383 2.322 -1.24 1 90.88 119 VAL B CA 1
ATOM 4814 C C . VAL B 1 119 ? -8.617 1.003 -1.306 1 90.88 119 VAL B C 1
ATOM 4816 O O . VAL B 1 119 ? -8.344 0.384 -0.274 1 90.88 119 VAL B O 1
ATOM 4819 N N . ILE B 1 120 ? -8.305 0.608 -2.479 1 86.5 120 ILE B N 1
ATOM 4820 C CA . ILE B 1 120 ? -7.539 -0.622 -2.658 1 86.5 120 ILE B CA 1
ATOM 4821 C C . ILE B 1 120 ? -6.184 -0.496 -1.964 1 86.5 120 ILE B C 1
ATOM 4823 O O . ILE B 1 120 ? -5.73 -1.431 -1.299 1 86.5 120 ILE B O 1
ATOM 4827 N N . LEU B 1 121 ? -5.609 0.564 -2.119 1 86.88 121 LEU B N 1
ATOM 4828 C CA . LEU B 1 121 ? -4.34 0.815 -1.442 1 86.88 121 LEU B CA 1
ATOM 4829 C C . LEU B 1 121 ? -4.508 0.743 0.072 1 86.88 121 LEU B C 1
ATOM 4831 O O . LEU B 1 121 ? -3.689 0.134 0.763 1 86.88 121 LEU B O 1
ATOM 4835 N N . CYS B 1 122 ? -5.473 1.422 0.501 1 90.75 122 CYS B N 1
ATOM 4836 C CA . CYS B 1 122 ? -5.715 1.415 1.938 1 90.75 122 CYS B CA 1
ATOM 4837 C C . CYS B 1 122 ? -5.938 -0.005 2.447 1 90.75 122 CYS B C 1
ATOM 4839 O O . CYS B 1 122 ? -5.371 -0.399 3.467 1 90.75 122 CYS B O 1
ATOM 4841 N N . LYS B 1 123 ? -6.73 -0.737 1.772 1 89.44 123 LYS B N 1
ATOM 4842 C CA . LYS B 1 123 ? -7 -2.121 2.152 1 89.44 123 LYS B CA 1
ATOM 4843 C C . LYS B 1 123 ? -5.719 -2.949 2.158 1 89.44 123 LYS B C 1
ATOM 4845 O O . LYS B 1 123 ? -5.527 -3.801 3.027 1 89.44 123 LYS B O 1
ATOM 4850 N N . THR B 1 124 ? -4.957 -2.744 1.163 1 88.12 124 THR B N 1
ATOM 4851 C CA . THR B 1 124 ? -3.697 -3.471 1.069 1 88.12 124 THR B CA 1
ATOM 4852 C C . THR B 1 124 ? -2.789 -3.133 2.248 1 88.12 124 THR B C 1
ATOM 4854 O O . THR B 1 124 ? -2.164 -4.02 2.832 1 88.12 124 THR B O 1
ATOM 4857 N N . LEU B 1 125 ? -2.699 -1.893 2.541 1 87.69 125 LEU B N 1
ATOM 4858 C CA . LEU B 1 125 ? -1.874 -1.455 3.662 1 87.69 125 LEU B CA 1
ATOM 4859 C C . LEU B 1 125 ? -2.375 -2.051 4.973 1 87.69 125 LEU B C 1
ATOM 4861 O O . LEU B 1 125 ? -1.577 -2.436 5.832 1 87.69 125 LEU B O 1
ATOM 4865 N N . CYS B 1 126 ? -3.631 -2.113 5.125 1 87.88 126 CYS B N 1
ATOM 4866 C CA . CYS B 1 126 ? -4.227 -2.637 6.352 1 87.88 126 CYS B CA 1
ATOM 4867 C C . CYS B 1 126 ? -3.984 -4.137 6.477 1 87.88 126 CYS B C 1
ATOM 4869 O O . CYS B 1 126 ? -4.07 -4.691 7.574 1 87.88 126 CYS B O 1
ATOM 4871 N N . GLY B 1 127 ? -3.695 -4.762 5.402 1 82.44 127 GLY B N 1
ATOM 4872 C CA . GLY B 1 127 ? -3.408 -6.188 5.438 1 82.44 127 GLY B CA 1
ATOM 4873 C C . GLY B 1 127 ? -1.986 -6.496 5.863 1 82.44 127 GLY B C 1
ATOM 4874 O O . GLY B 1 127 ? -1.695 -7.609 6.305 1 82.44 127 GLY B O 1
ATOM 4875 N N . ILE B 1 128 ? -1.149 -5.535 5.707 1 80.12 128 ILE B N 1
ATOM 4876 C CA . ILE B 1 128 ? 0.271 -5.785 5.926 1 80.12 128 ILE B CA 1
ATOM 4877 C C . ILE B 1 128 ? 0.743 -5.039 7.172 1 80.12 128 ILE B C 1
ATOM 4879 O O . ILE B 1 128 ? 1.65 -5.492 7.871 1 80.12 128 ILE B O 1
ATOM 4883 N N . GLY B 1 129 ? 0.131 -3.973 7.484 1 77.88 129 GLY B N 1
ATOM 4884 C CA . GLY B 1 129 ? 0.609 -3.1 8.547 1 77.88 129 GLY B CA 1
ATOM 4885 C C . GLY B 1 129 ? 0.165 -3.541 9.93 1 77.88 129 GLY B C 1
ATOM 4886 O O . GLY B 1 129 ? -0.602 -4.496 10.062 1 77.88 129 GLY B O 1
ATOM 4887 N N . SER B 1 130 ? 0.749 -2.865 10.977 1 81.94 130 SER B N 1
ATOM 4888 C CA . SER B 1 130 ? 0.309 -3.021 12.359 1 81.94 130 SER B CA 1
ATOM 4889 C C . SER B 1 130 ? -1.036 -2.342 12.586 1 81.94 130 SER B C 1
ATOM 4891 O O . SER B 1 130 ? -1.445 -1.48 11.812 1 81.94 130 SER B O 1
ATOM 4893 N N . PRO B 1 131 ? -1.686 -2.752 13.633 1 80.75 131 PRO B N 1
ATOM 4894 C CA . PRO B 1 131 ? -2.973 -2.115 13.914 1 80.75 131 PRO B CA 1
ATOM 4895 C C . PRO B 1 131 ? -2.869 -0.597 14.031 1 80.75 131 PRO B C 1
ATOM 4897 O O . PRO B 1 131 ? -3.781 0.121 13.617 1 80.75 131 PRO B O 1
ATOM 4900 N N . LYS B 1 132 ? -1.788 -0.112 14.609 1 81.56 132 LYS B N 1
ATOM 4901 C CA . LYS B 1 132 ? -1.57 1.327 14.719 1 81.56 132 LYS B CA 1
ATOM 4902 C C . LYS B 1 132 ? -1.451 1.974 13.344 1 81.56 132 LYS B C 1
ATOM 4904 O O . LYS B 1 132 ? -2.096 2.988 13.07 1 81.56 132 LYS B O 1
ATOM 4909 N N . GLU B 1 133 ? -0.739 1.333 12.578 1 83.94 133 GLU B N 1
ATOM 4910 C CA . GLU B 1 133 ? -0.521 1.867 11.234 1 83.94 133 GLU B CA 1
ATOM 4911 C C . GLU B 1 133 ? -1.781 1.754 10.383 1 83.94 133 GLU B C 1
ATOM 4913 O O . GLU B 1 133 ? -2.041 2.607 9.531 1 83.94 133 GLU B O 1
ATOM 4918 N N . ASN B 1 134 ? -2.547 0.711 10.672 1 86.38 134 ASN B N 1
ATOM 4919 C CA . ASN B 1 134 ? -3.807 0.541 9.953 1 86.38 134 ASN B CA 1
ATOM 4920 C C . ASN B 1 134 ? -4.766 1.694 10.227 1 86.38 134 ASN B C 1
ATOM 4922 O O . ASN B 1 134 ? -5.367 2.242 9.305 1 86.38 134 ASN B O 1
ATOM 4926 N N . SER B 1 135 ? -4.82 1.991 11.492 1 86.81 135 SER B N 1
ATOM 4927 C CA . SER B 1 135 ? -5.699 3.086 11.891 1 86.81 135 SER B CA 1
ATOM 4928 C C . SER B 1 135 ? -5.246 4.41 11.281 1 86.81 135 SER B C 1
ATOM 4930 O O . SER B 1 135 ? -6.07 5.223 10.867 1 86.81 135 SER B O 1
ATOM 4932 N N . ARG B 1 136 ? -3.967 4.664 11.227 1 88.12 136 ARG B N 1
ATOM 4933 C CA . ARG B 1 136 ? -3.406 5.879 10.648 1 88.12 136 ARG B CA 1
ATOM 4934 C C . ARG B 1 136 ? -3.695 5.965 9.156 1 88.12 136 ARG B C 1
ATOM 4936 O O . ARG B 1 136 ? -3.93 7.051 8.625 1 88.12 136 ARG B O 1
ATOM 4943 N N . SER B 1 137 ? -3.715 4.844 8.562 1 90.94 137 SER B N 1
ATOM 4944 C CA . SER B 1 137 ? -3.988 4.797 7.133 1 90.94 137 SER B CA 1
ATOM 4945 C C . SER B 1 137 ? -5.453 5.105 6.84 1 90.94 137 SER B C 1
ATOM 4947 O O . SER B 1 137 ? -5.766 5.801 5.871 1 90.94 137 SER B O 1
ATOM 4949 N N . VAL B 1 138 ? -6.297 4.555 7.629 1 91.81 138 VAL B N 1
ATOM 4950 C CA . VAL B 1 138 ? -7.719 4.797 7.426 1 91.81 138 VAL B CA 1
ATOM 4951 C C . VAL B 1 138 ? -8.039 6.266 7.695 1 91.81 138 VAL B C 1
ATOM 4953 O O . VAL B 1 138 ? -8.828 6.879 6.973 1 91.81 138 VAL B O 1
ATOM 4956 N N . LEU B 1 139 ? -7.422 6.754 8.727 1 91.81 139 LEU B N 1
ATOM 4957 C CA . LEU B 1 139 ? -7.605 8.172 9.008 1 91.81 139 LEU B CA 1
ATOM 4958 C C . LEU B 1 139 ? -7.113 9.023 7.844 1 91.81 139 LEU B C 1
ATOM 4960 O O . LEU B 1 139 ? -7.75 10.016 7.48 1 91.81 139 LEU B O 1
ATOM 4964 N N . ALA B 1 140 ? -5.973 8.719 7.348 1 93.06 140 ALA B N 1
ATOM 4965 C CA . ALA B 1 140 ? -5.441 9.43 6.191 1 93.06 140 ALA B CA 1
ATOM 4966 C C . ALA B 1 140 ? -6.426 9.391 5.023 1 93.06 140 ALA B C 1
ATOM 4968 O O . ALA B 1 140 ? -6.645 10.406 4.355 1 93.06 140 ALA B O 1
ATOM 4969 N N . LEU B 1 141 ? -6.98 8.25 4.781 1 94.62 141 LEU B N 1
ATOM 4970 C CA . LEU B 1 141 ? -7.953 8.109 3.703 1 94.62 141 LEU B CA 1
ATOM 4971 C C . LEU B 1 141 ? -9.164 9 3.941 1 94.62 141 LEU B C 1
ATOM 4973 O O . LEU B 1 141 ? -9.656 9.648 3.012 1 94.62 141 LEU B O 1
ATOM 4977 N N . LEU B 1 142 ? -9.641 8.961 5.141 1 95.38 142 LEU B N 1
ATOM 4978 C CA . LEU B 1 142 ? -10.766 9.836 5.477 1 95.38 142 LEU B CA 1
ATOM 4979 C C . LEU B 1 142 ? -10.438 11.289 5.16 1 95.38 142 LEU B C 1
ATOM 4981 O O . LEU B 1 142 ? -11.258 12 4.574 1 95.38 142 LEU B O 1
ATOM 4985 N N . LEU B 1 143 ? -9.266 11.703 5.598 1 95.19 143 LEU B N 1
ATOM 4986 C CA . LEU B 1 143 ? -8.867 13.086 5.367 1 95.19 143 LEU B CA 1
ATOM 4987 C C . LEU B 1 143 ? -8.844 13.406 3.877 1 95.19 143 LEU B C 1
ATOM 4989 O O . LEU B 1 143 ? -9.242 14.5 3.465 1 95.19 143 LEU B O 1
ATOM 4993 N N . ILE B 1 144 ? -8.445 12.5 3.121 1 94.25 144 ILE B N 1
ATOM 4994 C CA . ILE B 1 144 ? -8.406 12.688 1.674 1 94.25 144 ILE B CA 1
ATOM 4995 C C . ILE B 1 144 ? -9.828 12.82 1.13 1 94.25 144 ILE B C 1
ATOM 4997 O O . ILE B 1 144 ? -10.07 13.594 0.202 1 94.25 144 ILE B O 1
ATOM 5001 N N . PHE B 1 145 ? -10.758 12.109 1.667 1 95.25 145 PHE B N 1
ATOM 5002 C CA . PHE B 1 145 ? -12.148 12.109 1.208 1 95.25 145 PHE B CA 1
ATOM 5003 C C . PHE B 1 145 ? -12.844 13.406 1.604 1 95.25 145 PHE B C 1
ATOM 5005 O O . PHE B 1 145 ? -13.922 13.711 1.095 1 95.25 145 PHE B O 1
ATOM 5012 N N . LEU B 1 146 ? -12.242 14.141 2.488 1 96.06 146 LEU B N 1
ATOM 5013 C CA . LEU B 1 146 ? -12.812 15.414 2.912 1 96.06 146 LEU B CA 1
ATOM 5014 C C . LEU B 1 146 ? -12.297 16.562 2.041 1 96.06 146 LEU B C 1
ATOM 5016 O O . LEU B 1 146 ? -11.969 17.625 2.549 1 96.06 146 LEU B O 1
ATOM 5020 N N . ASP B 1 147 ? -12.234 16.375 0.821 1 91.69 147 ASP B N 1
ATOM 5021 C CA . ASP B 1 147 ? -11.602 17.297 -0.121 1 91.69 147 ASP B CA 1
ATOM 5022 C C . ASP B 1 147 ? -12.477 18.531 -0.344 1 91.69 147 ASP B C 1
ATOM 5024 O O . ASP B 1 147 ? -11.992 19.562 -0.811 1 91.69 147 ASP B O 1
ATOM 5028 N N . ARG B 1 148 ? -13.789 18.5 0.052 1 93.88 148 ARG B N 1
ATOM 5029 C CA . ARG B 1 148 ? -14.672 19.641 -0.163 1 93.88 148 ARG B CA 1
ATOM 5030 C C . ARG B 1 148 ? -14.922 20.391 1.141 1 93.88 148 ARG B C 1
ATOM 5032 O O . ARG B 1 148 ? -15.688 21.359 1.168 1 93.88 148 ARG B O 1
ATOM 5039 N N . ALA B 1 149 ? -14.25 19.922 2.141 1 96.5 149 ALA B N 1
ATOM 5040 C CA . ALA B 1 149 ? -14.414 20.578 3.432 1 96.5 149 ALA B CA 1
ATOM 5041 C C . ALA B 1 149 ? -13.805 21.984 3.408 1 96.5 149 ALA B C 1
ATOM 5043 O O . ALA B 1 149 ? -12.727 22.188 2.846 1 96.5 149 ALA B O 1
ATOM 5044 N N . GLU B 1 150 ? -14.531 22.953 3.984 1 97.44 150 GLU B N 1
ATOM 5045 C CA . GLU B 1 150 ? -14.078 24.344 4.062 1 97.44 150 GLU B CA 1
ATOM 5046 C C . GLU B 1 150 ? -13.477 24.641 5.43 1 97.44 150 GLU B C 1
ATOM 5048 O O . GLU B 1 150 ? -12.648 25.547 5.562 1 97.44 150 GLU B O 1
ATOM 5053 N N . GLU B 1 151 ? -13.969 23.984 6.41 1 97.56 151 GLU B N 1
ATOM 5054 C CA . GLU B 1 151 ? -13.453 24.109 7.773 1 97.56 151 GLU B CA 1
ATOM 5055 C C . GLU B 1 151 ? -13.109 22.734 8.352 1 97.56 151 GLU B C 1
ATOM 5057 O O . GLU B 1 151 ? -13.953 21.844 8.375 1 97.56 151 GLU B O 1
ATOM 5062 N N . VAL B 1 152 ? -11.891 22.578 8.805 1 96 152 VAL B N 1
ATOM 5063 C CA . VAL B 1 152 ? -11.461 21.297 9.383 1 96 152 VAL B CA 1
ATOM 5064 C C . VAL B 1 152 ? -10.734 21.547 10.703 1 96 152 VAL B C 1
ATOM 5066 O O . VAL B 1 152 ? -9.883 22.438 10.789 1 96 152 VAL B O 1
ATOM 5069 N N . SER B 1 153 ? -11.148 20.906 11.727 1 93.94 153 SER B N 1
ATOM 5070 C CA . SER B 1 153 ? -10.438 20.875 13 1 93.94 153 SER B CA 1
ATOM 5071 C C . SER B 1 153 ? -9.906 19.484 13.297 1 93.94 153 SER B C 1
ATOM 5073 O O . SER B 1 153 ? -10.664 18.5 13.266 1 93.94 153 SER B O 1
ATOM 5075 N N . LEU B 1 154 ? -8.648 19.422 13.531 1 91.06 154 LEU B N 1
ATOM 5076 C CA . LEU B 1 154 ? -8.008 18.141 13.781 1 91.06 154 LEU B CA 1
ATOM 5077 C C . LEU B 1 154 ? -7.336 18.109 15.148 1 91.06 154 LEU B C 1
ATOM 5079 O O . LEU B 1 154 ? -6.469 18.938 15.43 1 91.06 154 LEU B O 1
ATOM 5083 N N . GLU B 1 155 ? -7.785 17.25 15.992 1 88.88 155 GLU B N 1
ATOM 5084 C CA . GLU B 1 155 ? -7.168 16.984 17.281 1 88.88 155 GLU B CA 1
ATOM 5085 C C . GLU B 1 155 ? -6.688 15.531 17.375 1 88.88 155 GLU B C 1
ATOM 5087 O O . GLU B 1 155 ? -7.488 14.625 17.594 1 88.88 155 GLU B O 1
ATOM 5092 N N . VAL B 1 156 ? -5.371 15.406 17.188 1 82.81 156 VAL B N 1
ATOM 5093 C CA . VAL B 1 156 ? -4.785 14.07 17.172 1 82.81 156 VAL B CA 1
ATOM 5094 C C . VAL B 1 156 ? -3.586 14.016 18.125 1 82.81 156 VAL B C 1
ATOM 5096 O O . VAL B 1 156 ? -3.127 15.055 18.609 1 82.81 156 VAL B O 1
ATOM 5099 N N . ASN B 1 157 ? -3.178 12.75 18.453 1 79 157 ASN B N 1
ATOM 5100 C CA . ASN B 1 157 ? -1.964 12.555 19.234 1 79 157 ASN B CA 1
ATOM 5101 C C . ASN B 1 157 ? -0.949 11.688 18.484 1 79 157 ASN B C 1
ATOM 5103 O O . ASN B 1 157 ? -1.129 11.398 17.297 1 79 157 ASN B O 1
ATOM 5107 N N . SER B 1 158 ? 0.15 11.367 19.094 1 74.31 158 SER B N 1
ATOM 5108 C CA . SER B 1 158 ? 1.243 10.672 18.422 1 74.31 158 SER B CA 1
ATOM 5109 C C . SER B 1 158 ? 0.824 9.266 18 1 74.31 158 SER B C 1
ATOM 5111 O O . SER B 1 158 ? 1.397 8.703 17.062 1 74.31 158 SER B O 1
ATOM 5113 N N . TYR B 1 159 ? -0.236 8.773 18.609 1 73.88 159 TYR B N 1
ATOM 5114 C CA . TYR B 1 159 ? -0.638 7.395 18.344 1 73.88 159 TYR B CA 1
ATOM 5115 C C . TYR B 1 159 ? -1.688 7.34 17.234 1 73.88 159 TYR B C 1
ATOM 5117 O O . TYR B 1 159 ? -1.798 6.34 16.531 1 73.88 159 TYR B O 1
ATOM 5125 N N . CYS B 1 160 ? -2.381 8.445 17.125 1 78.5 160 CYS B N 1
ATOM 5126 C CA . CYS B 1 160 ? -3.504 8.383 16.203 1 78.5 160 CYS B CA 1
ATOM 5127 C C . CYS B 1 160 ? -3.365 9.438 15.109 1 78.5 160 CYS B C 1
ATOM 5129 O O . CYS B 1 160 ? -4.363 9.898 14.555 1 78.5 160 CYS B O 1
ATOM 5131 N N . ARG B 1 161 ? -2.18 9.82 14.852 1 82.94 161 ARG B N 1
ATOM 5132 C CA . ARG B 1 161 ? -1.962 10.773 13.773 1 82.94 161 ARG B CA 1
ATOM 5133 C C . ARG B 1 161 ? -1.996 10.086 12.414 1 82.94 161 ARG B C 1
ATOM 5135 O O . ARG B 1 161 ? -1.7 8.891 12.305 1 82.94 161 ARG B O 1
ATOM 5142 N N . PRO B 1 162 ? -2.406 10.836 11.414 1 86.38 162 PRO B N 1
ATOM 5143 C CA . PRO B 1 162 ? -2.361 10.234 10.086 1 86.38 162 PRO B CA 1
ATOM 5144 C C . PRO B 1 162 ? -0.937 9.969 9.602 1 86.38 162 PRO B C 1
ATOM 5146 O O . PRO B 1 162 ? -0.034 10.766 9.867 1 86.38 162 PRO B O 1
ATOM 5149 N N . SER B 1 163 ? -0.785 8.898 8.953 1 83.19 163 SER B N 1
ATOM 5150 C CA . SER B 1 163 ? 0.516 8.562 8.383 1 83.19 163 SER B CA 1
ATOM 5151 C C . SER B 1 163 ? 0.885 9.508 7.246 1 83.19 163 SER B C 1
ATOM 5153 O O . SER B 1 163 ? 0.164 9.602 6.25 1 83.19 163 SER B O 1
ATOM 5155 N N . THR B 1 164 ? 2.043 10.219 7.445 1 83.38 164 THR B N 1
ATOM 5156 C CA . THR B 1 164 ? 2.514 11.141 6.418 1 83.38 164 THR B CA 1
ATOM 5157 C C . THR B 1 164 ? 2.781 10.398 5.109 1 83.38 164 THR B C 1
ATOM 5159 O O . THR B 1 164 ? 2.424 10.883 4.031 1 83.38 164 THR B O 1
ATOM 5162 N N . ARG B 1 165 ? 3.344 9.328 5.281 1 83 165 ARG B N 1
ATOM 5163 C CA . ARG B 1 165 ? 3.684 8.523 4.113 1 83 165 ARG B CA 1
ATOM 5164 C C . ARG B 1 165 ? 2.432 8.148 3.324 1 83 165 ARG B C 1
ATOM 5166 O O . ARG B 1 165 ? 2.418 8.234 2.094 1 83 165 ARG B O 1
ATOM 5173 N N . THR B 1 166 ? 1.442 7.773 4.051 1 88.31 166 THR B N 1
ATOM 5174 C CA . THR B 1 166 ? 0.2 7.371 3.402 1 88.31 166 THR B CA 1
ATOM 5175 C C . THR B 1 166 ? -0.469 8.562 2.721 1 88.31 166 THR B C 1
ATOM 5177 O O . THR B 1 166 ? -0.995 8.43 1.612 1 88.31 166 THR B O 1
ATOM 5180 N N . ILE B 1 167 ? -0.412 9.648 3.35 1 89.38 167 ILE B N 1
ATOM 5181 C CA . ILE B 1 167 ? -1.021 10.844 2.783 1 89.38 167 ILE B CA 1
ATOM 5182 C C . ILE B 1 167 ? -0.317 11.211 1.479 1 89.38 167 ILE B C 1
ATOM 5184 O O . ILE B 1 167 ? -0.971 11.477 0.466 1 89.38 167 ILE B O 1
ATOM 5188 N N . ILE B 1 168 ? 0.961 11.188 1.558 1 85.5 168 ILE B N 1
ATOM 5189 C CA . ILE B 1 168 ? 1.735 11.586 0.389 1 85.5 168 ILE B CA 1
ATOM 5190 C C . ILE B 1 168 ? 1.527 10.578 -0.74 1 85.5 168 ILE B C 1
ATOM 5192 O O . ILE B 1 168 ? 1.386 10.969 -1.903 1 85.5 168 ILE B O 1
ATOM 5196 N N . ALA B 1 169 ? 1.564 9.391 -0.384 1 85.25 169 ALA B N 1
ATOM 5197 C CA . ALA B 1 169 ? 1.312 8.359 -1.382 1 85.25 169 ALA B CA 1
ATOM 5198 C C . ALA B 1 169 ? -0.051 8.547 -2.039 1 85.25 169 ALA B C 1
ATOM 5200 O O . ALA B 1 169 ? -0.169 8.492 -3.266 1 85.25 169 ALA B O 1
ATOM 5201 N N . TYR B 1 170 ? -1.074 8.812 -1.231 1 86.69 170 TYR B N 1
ATOM 5202 C CA . TYR B 1 170 ? -2.42 9.023 -1.752 1 86.69 170 TYR B CA 1
ATOM 5203 C C . TYR B 1 170 ? -2.467 10.234 -2.672 1 86.69 170 TYR B C 1
ATOM 5205 O O . TYR B 1 170 ? -3.035 10.18 -3.764 1 86.69 170 TYR B O 1
ATOM 5213 N N . LEU B 1 171 ? -1.829 11.227 -2.279 1 84.88 171 LEU B N 1
ATOM 5214 C CA . LEU B 1 171 ? -1.857 12.453 -3.064 1 84.88 171 LEU B CA 1
ATOM 5215 C C . LEU B 1 171 ? -1.11 12.273 -4.383 1 84.88 171 LEU B C 1
ATOM 5217 O O . LEU B 1 171 ? -1.505 12.836 -5.406 1 84.88 171 LEU B O 1
ATOM 5221 N N . ASP B 1 172 ? -0.087 11.562 -4.301 1 79.94 172 ASP B N 1
ATOM 5222 C CA . ASP B 1 172 ? 0.672 11.289 -5.516 1 79.94 172 ASP B CA 1
ATOM 5223 C C . ASP B 1 172 ? -0.149 10.461 -6.5 1 79.94 172 ASP B C 1
ATOM 5225 O O . ASP B 1 172 ? -0.013 10.617 -7.719 1 79.94 172 ASP B O 1
ATOM 5229 N N . LEU B 1 173 ? -0.842 9.578 -5.949 1 78.38 173 LEU B N 1
ATOM 5230 C CA . LEU B 1 173 ? -1.707 8.766 -6.801 1 78.38 173 LEU B CA 1
ATOM 5231 C C . LEU B 1 173 ? -2.764 9.633 -7.48 1 78.38 173 LEU B C 1
ATOM 5233 O O . LEU B 1 173 ? -3.201 9.32 -8.594 1 78.38 173 LEU B O 1
ATOM 5237 N N . LEU B 1 174 ? -3.174 10.664 -6.844 1 74.06 174 LEU B N 1
ATOM 5238 C CA . LEU B 1 174 ? -4.16 11.586 -7.402 1 74.06 174 LEU B CA 1
ATOM 5239 C C . LEU B 1 174 ? -3.564 12.391 -8.555 1 74.06 174 LEU B C 1
ATOM 5241 O O . LEU B 1 174 ? -4.285 12.82 -9.453 1 74.06 174 LEU B O 1
ATOM 5245 N N . SER B 1 175 ? -2.297 12.734 -8.445 1 63.94 175 SER B N 1
ATOM 5246 C CA . SER B 1 175 ? -1.625 13.562 -9.438 1 63.94 175 SER B CA 1
ATOM 5247 C C . SER B 1 175 ? -1.53 12.852 -10.781 1 63.94 175 SER B C 1
ATOM 5249 O O . SER B 1 175 ? -1.5 13.492 -11.836 1 63.94 175 SER B O 1
ATOM 5251 N N . SER B 1 176 ? -1.337 11.617 -10.836 1 55.78 176 SER B N 1
ATOM 5252 C CA . SER B 1 176 ? -1.202 10.875 -12.094 1 55.78 176 SER B CA 1
ATOM 5253 C C . SER B 1 176 ? -2.473 10.977 -12.93 1 55.78 176 SER B C 1
ATOM 5255 O O . SER B 1 176 ? -2.422 10.875 -14.156 1 55.78 176 SER B O 1
ATOM 5257 N N . SER B 1 177 ? -3.664 11.164 -12.383 1 48.12 177 SER B N 1
ATOM 5258 C CA . SER B 1 177 ? -4.914 11.227 -13.125 1 48.12 177 SER B CA 1
ATOM 5259 C C . SER B 1 177 ? -5.152 12.617 -13.695 1 48.12 177 SER B C 1
ATOM 5261 O O . SER B 1 177 ? -6.078 12.82 -14.484 1 48.12 177 SER B O 1
ATOM 5263 N N . LEU B 1 178 ? -4.484 13.648 -13.195 1 42.34 178 LEU B N 1
ATOM 5264 C CA . LEU B 1 178 ? -4.746 14.977 -13.727 1 42.34 178 LEU B CA 1
ATOM 5265 C C . LEU B 1 178 ? -4.02 15.188 -15.047 1 42.34 178 LEU B C 1
ATOM 5267 O O . LEU B 1 178 ? -2.869 14.766 -15.203 1 42.34 178 LEU B O 1
ATOM 5271 N N . PRO B 1 179 ? -4.762 15.438 -16.078 1 36.59 179 PRO B N 1
ATOM 5272 C CA . PRO B 1 179 ? -4.16 15.766 -17.375 1 36.59 179 PRO B CA 1
ATOM 5273 C C . PRO B 1 179 ? -2.955 16.703 -17.25 1 36.59 179 PRO B C 1
ATOM 5275 O O . PRO B 1 179 ? -2.93 17.562 -16.375 1 36.59 179 PRO B O 1
ATOM 5278 N N . SER B 1 180 ? -1.697 16.25 -17.594 1 34.38 180 SER B N 1
ATOM 5279 C CA . SER B 1 180 ? -0.545 17.109 -17.844 1 34.38 180 SER B CA 1
ATOM 5280 C C . SER B 1 180 ? -0.969 18.438 -18.453 1 34.38 180 SER B C 1
ATOM 5282 O O . SER B 1 180 ? -0.696 18.719 -19.625 1 34.38 180 SER B O 1
ATOM 5284 N N . SER B 1 181 ? -2.025 18.891 -18.516 1 32.16 181 SER B N 1
ATOM 5285 C CA . SER B 1 181 ? -2.135 20.109 -19.297 1 32.16 181 SER B CA 1
ATOM 5286 C C . SER B 1 181 ? -1.146 21.172 -18.812 1 32.16 181 SER B C 1
ATOM 5288 O O . SER B 1 181 ? -0.873 22.141 -19.531 1 32.16 181 SER B O 1
ATOM 5290 N N . SER B 1 182 ? -1.206 21.719 -17.641 1 31 182 SER B N 1
ATOM 5291 C CA . SER B 1 182 ? -0.47 22.969 -17.578 1 31 182 SER B CA 1
ATOM 5292 C C . SER B 1 182 ? 1.032 22.75 -17.703 1 31 182 SER B C 1
ATOM 5294 O O . SER B 1 182 ? 1.622 22.031 -16.891 1 31 182 SER B O 1
ATOM 5296 N N . SER B 1 183 ? 1.658 22.828 -18.859 1 30.89 183 SER B N 1
ATOM 5297 C CA . SER B 1 183 ? 2.912 23.344 -19.406 1 30.89 183 SER B CA 1
ATOM 5298 C C . SER B 1 183 ? 3.492 24.438 -18.516 1 30.89 183 SER B C 1
ATOM 5300 O O . SER B 1 183 ? 3.355 25.625 -18.828 1 30.89 183 SER B O 1
ATOM 5302 N N . LEU B 1 184 ? 3.277 24.703 -17.328 1 29.64 184 LEU B N 1
ATOM 5303 C CA . LEU B 1 184 ? 4.152 25.781 -16.875 1 29.64 184 LEU B CA 1
ATOM 5304 C C . LEU B 1 184 ? 5.594 25.516 -17.297 1 29.64 184 LEU B C 1
ATOM 5306 O O . LEU B 1 184 ? 6.082 24.391 -17.172 1 29.64 184 LEU B O 1
ATOM 5310 N N . PRO B 1 185 ? 6.141 26.344 -18.172 1 28.22 185 PRO B N 1
ATOM 5311 C CA . PRO B 1 185 ? 7.523 26.312 -18.656 1 28.22 185 PRO B CA 1
ATOM 5312 C C . PRO B 1 185 ? 8.508 25.797 -17.609 1 28.22 185 PRO B C 1
ATOM 5314 O O . PRO B 1 185 ? 8.383 26.125 -16.422 1 28.22 185 PRO B O 1
ATOM 5317 N N . LEU B 1 186 ? 9.039 24.641 -17.812 1 30.23 186 LEU B N 1
ATOM 5318 C CA . LEU B 1 186 ? 10.328 24.375 -17.188 1 30.23 186 LEU B CA 1
ATOM 5319 C C . LEU B 1 186 ? 11.156 25.656 -17.062 1 30.23 186 LEU B C 1
ATOM 5321 O O . LEU B 1 186 ? 11.562 26.234 -18.078 1 30.23 186 LEU B O 1
ATOM 5325 N N . LEU B 1 187 ? 10.82 26.594 -16.266 1 27.61 187 LEU B N 1
ATOM 5326 C CA . LEU B 1 187 ? 11.875 27.578 -16.156 1 27.61 187 LEU B CA 1
ATOM 5327 C C . LEU B 1 187 ? 13.25 26.938 -16.297 1 27.61 187 LEU B C 1
ATOM 5329 O O . LEU B 1 187 ? 13.414 25.75 -16.016 1 27.61 187 LEU B O 1
ATOM 5333 N N . SER B 1 188 ? 14.195 27.547 -16.984 1 27.19 188 SER B N 1
ATOM 5334 C CA . SER B 1 188 ? 15.586 27.281 -17.359 1 27.19 188 SER B CA 1
ATOM 5335 C C . SER B 1 188 ? 16.297 26.469 -16.281 1 27.19 188 SER B C 1
ATOM 5337 O O . SER B 1 188 ? 16.031 26.656 -15.086 1 27.19 188 SER B O 1
ATOM 5339 N N . PRO B 1 189 ? 17.016 25.266 -16.625 1 31.16 189 PRO B N 1
ATOM 5340 C CA . PRO B 1 189 ? 17.984 24.438 -15.891 1 31.16 189 PRO B CA 1
ATOM 5341 C C . PRO B 1 189 ? 18.875 25.25 -14.961 1 31.16 189 PRO B C 1
ATOM 5343 O O . PRO B 1 189 ? 19.859 24.75 -14.445 1 31.16 189 PRO B O 1
ATOM 5346 N N . SER B 1 190 ? 18.797 26.484 -15.047 1 30.16 190 SER B N 1
ATOM 5347 C CA . SER B 1 190 ? 20.031 27 -14.461 1 30.16 190 SER B CA 1
ATOM 5348 C C . SER B 1 190 ? 20.266 26.438 -13.07 1 30.16 190 SER B C 1
ATOM 5350 O O . SER B 1 190 ? 21.422 26.266 -12.648 1 30.16 190 SER B O 1
ATOM 5352 N N . SER B 1 191 ? 19.547 26.969 -12.008 1 29.98 191 SER B N 1
ATOM 5353 C CA . SER B 1 191 ? 20.141 26.547 -10.742 1 29.98 191 SER B CA 1
ATOM 5354 C C . SER B 1 191 ? 19.766 25.109 -10.398 1 29.98 191 SER B C 1
ATOM 5356 O O . SER B 1 191 ? 18.625 24.703 -10.617 1 29.98 191 SER B O 1
ATOM 5358 N N . PRO B 1 192 ? 20.75 24.031 -10.367 1 32.19 192 PRO B N 1
ATOM 5359 C CA . PRO B 1 192 ? 20.75 22.578 -10.156 1 32.19 192 PRO B CA 1
ATOM 5360 C C . PRO B 1 192 ? 19.578 22.125 -9.289 1 32.19 192 PRO B C 1
ATOM 5362 O O . PRO B 1 192 ? 19.172 20.953 -9.359 1 32.19 192 PRO B O 1
ATOM 5365 N N . SER B 1 193 ? 19.344 22.688 -8.219 1 32.06 193 SER B N 1
ATOM 5366 C CA . SER B 1 193 ? 18.562 22.188 -7.09 1 32.06 193 SER B CA 1
ATOM 5367 C C . SER B 1 193 ? 17.078 22.109 -7.434 1 32.06 193 SER B C 1
ATOM 5369 O O . SER B 1 193 ? 16.234 21.984 -6.547 1 32.06 193 SER B O 1
ATOM 5371 N N . SER B 1 194 ? 16.641 22.5 -8.586 1 30.98 194 SER B N 1
ATOM 5372 C CA . SER B 1 194 ? 15.195 22.656 -8.797 1 30.98 194 SER B CA 1
ATOM 5373 C C . SER B 1 194 ? 14.5 21.312 -8.875 1 30.98 194 SER B C 1
ATOM 5375 O O . SER B 1 194 ? 14.352 20.734 -9.953 1 30.98 194 SER B O 1
ATOM 5377 N N . LEU B 1 195 ? 14.812 20.344 -8.125 1 33.41 195 LEU B N 1
ATOM 5378 C CA . LEU B 1 195 ? 13.891 19.203 -8.047 1 33.41 195 LEU B CA 1
ATOM 5379 C C . LEU B 1 195 ? 12.461 19.656 -8.297 1 33.41 195 LEU B C 1
ATOM 5381 O O . LEU B 1 195 ? 11.977 20.609 -7.664 1 33.41 195 LEU B O 1
ATOM 5385 N N . ALA B 1 196 ? 11.992 19.641 -9.586 1 35.69 196 ALA B N 1
ATOM 5386 C CA . ALA B 1 196 ? 10.602 19.891 -9.953 1 35.69 196 ALA B CA 1
ATOM 5387 C C . ALA B 1 196 ? 9.664 19.609 -8.789 1 35.69 196 ALA B C 1
ATOM 5389 O O . ALA B 1 196 ? 9.547 18.469 -8.352 1 35.69 196 ALA B O 1
ATOM 5390 N N . VAL B 1 197 ? 9.648 20.453 -7.871 1 37.34 197 VAL B N 1
ATOM 5391 C CA . VAL B 1 197 ? 8.633 20.438 -6.828 1 37.34 197 VAL B CA 1
ATOM 5392 C C . VAL B 1 197 ? 7.297 20 -7.41 1 37.34 197 VAL B C 1
ATOM 5394 O O . VAL B 1 197 ? 6.734 20.656 -8.281 1 37.34 197 VAL B O 1
ATOM 5397 N N . VAL B 1 198 ? 7.156 18.781 -7.852 1 44.56 198 VAL B N 1
ATOM 5398 C CA . VAL B 1 198 ? 5.812 18.297 -8.133 1 44.56 198 VAL B CA 1
ATOM 5399 C C 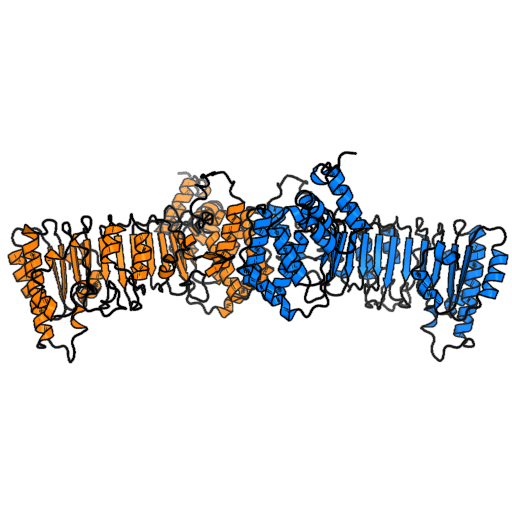. VAL B 1 198 ? 4.793 19.078 -7.309 1 44.56 198 VAL B C 1
ATOM 5401 O O . VAL B 1 198 ? 4.926 19.188 -6.09 1 44.56 198 VAL B O 1
ATOM 5404 N N . PRO B 1 199 ? 4.215 20.125 -7.914 1 49.03 199 PRO B N 1
ATOM 5405 C CA . PRO B 1 199 ? 3.236 20.875 -7.129 1 49.03 199 PRO B CA 1
ATOM 5406 C C . PRO B 1 199 ? 2.463 20 -6.152 1 49.03 199 PRO B C 1
ATOM 5408 O O . PRO B 1 199 ? 1.831 19.031 -6.559 1 49.03 199 PRO B O 1
ATOM 5411 N N . ARG B 1 200 ? 2.922 19.906 -4.973 1 59.03 200 ARG B N 1
ATOM 5412 C CA . ARG B 1 200 ? 2.275 19.078 -3.963 1 59.03 200 ARG B CA 1
ATOM 5413 C C . ARG B 1 200 ? 0.815 19.469 -3.775 1 59.03 200 ARG B C 1
ATOM 5415 O O . ARG B 1 200 ? 0.497 20.656 -3.688 1 59.03 200 ARG B O 1
ATOM 5422 N N . ARG B 1 201 ? -0.106 18.656 -3.963 1 74.75 201 ARG B N 1
ATOM 5423 C CA . ARG B 1 201 ? -1.559 18.781 -3.883 1 74.75 201 ARG B CA 1
ATOM 5424 C C . ARG B 1 201 ? -2.01 19.016 -2.445 1 74.75 201 ARG B C 1
ATOM 5426 O O . ARG B 1 201 ? -1.401 18.5 -1.505 1 74.75 201 ARG B O 1
ATOM 5433 N N . ALA B 1 202 ? -2.805 19.984 -2.412 1 88.31 202 ALA B N 1
ATOM 5434 C CA . ALA B 1 202 ? -3.43 20.25 -1.118 1 88.31 202 ALA B CA 1
ATOM 5435 C C . ALA B 1 202 ? -4.266 19.062 -0.66 1 88.31 202 ALA B C 1
ATOM 5437 O O . ALA B 1 202 ? -4.961 18.422 -1.465 1 88.31 202 ALA B O 1
ATOM 5438 N N . LEU B 1 203 ? -4.117 18.719 0.584 1 91.06 203 LEU B N 1
ATOM 5439 C CA . LEU B 1 203 ? -4.938 17.656 1.156 1 91.06 203 LEU B CA 1
ATOM 5440 C C . LEU B 1 203 ? -6.414 18.047 1.128 1 91.06 203 LEU B C 1
ATOM 5442 O O . LEU B 1 203 ? -7.27 17.219 0.808 1 91.06 203 LEU B O 1
ATOM 5446 N N . PHE B 1 204 ? -6.645 19.344 1.524 1 93.94 204 PHE B N 1
ATOM 5447 C CA . PHE B 1 204 ? -7.984 19.938 1.479 1 93.94 204 PHE B CA 1
ATOM 5448 C C . PHE B 1 204 ? -8.031 21.094 0.495 1 93.94 204 PHE B C 1
ATOM 5450 O O . PHE B 1 204 ? -7.906 22.25 0.892 1 93.94 204 PHE B O 1
ATOM 5457 N N . PRO B 1 205 ? -8.406 20.875 -0.718 1 92.12 205 PRO B N 1
ATOM 5458 C CA . PRO B 1 205 ? -8.352 21.938 -1.718 1 92.12 205 PRO B CA 1
ATOM 5459 C C . PRO B 1 205 ? -9.352 23.062 -1.434 1 92.12 205 PRO B C 1
ATOM 5461 O O . PRO B 1 205 ? -9.109 24.219 -1.809 1 92.12 205 PRO B O 1
ATOM 5464 N N . SER B 1 206 ? -10.477 22.828 -0.764 1 94.56 206 SER B N 1
ATOM 5465 C CA . SER B 1 206 ? -11.516 23.828 -0.537 1 94.56 206 SER B CA 1
ATOM 5466 C C . SER B 1 206 ? -11.398 24.453 0.852 1 94.56 206 SER B C 1
ATOM 5468 O O . SER B 1 206 ? -12.25 25.234 1.265 1 94.56 206 SER B O 1
ATOM 5470 N N . LEU B 1 207 ? -10.336 24.172 1.48 1 96.31 207 LEU B N 1
ATOM 5471 C CA . LEU B 1 207 ? -10.188 24.531 2.885 1 96.31 207 LEU B CA 1
ATOM 5472 C C . LEU B 1 207 ? -10.047 26.047 3.043 1 96.31 207 LEU B C 1
ATOM 5474 O O . LEU B 1 207 ? -9.25 26.672 2.338 1 96.31 207 LEU B O 1
ATOM 5478 N N . ARG B 1 208 ? -10.805 26.641 4.027 1 97.19 208 ARG B N 1
ATOM 5479 C CA . ARG B 1 208 ? -10.719 28.062 4.348 1 97.19 208 ARG B CA 1
ATOM 5480 C C . ARG B 1 208 ? -10.172 28.281 5.754 1 97.19 208 ARG B C 1
ATOM 5482 O O . ARG B 1 208 ? -9.453 29.25 6.008 1 97.19 208 ARG B O 1
ATOM 5489 N N . SER B 1 209 ? -10.609 27.406 6.613 1 96.94 209 SER B N 1
ATOM 5490 C CA . SER B 1 209 ? -10.18 27.484 8.008 1 96.94 209 SER B CA 1
ATOM 5491 C C . SER B 1 209 ? -9.68 26.141 8.508 1 96.94 209 SER B C 1
ATOM 5493 O O . SER B 1 209 ? -10.32 25.109 8.281 1 96.94 209 SER B O 1
ATOM 5495 N N . PHE B 1 210 ? -8.547 26.156 9.164 1 93.75 210 PHE B N 1
ATOM 5496 C CA . PHE B 1 210 ? -7.949 24.922 9.672 1 93.75 210 PHE B CA 1
ATOM 5497 C C . PHE B 1 210 ? -7.535 25.094 11.133 1 93.75 210 PHE B C 1
ATOM 5499 O O . PHE B 1 210 ? -6.949 26.109 11.5 1 93.75 210 PHE B O 1
ATOM 5506 N N . SER B 1 211 ? -7.906 24.188 11.906 1 92.31 211 SER B N 1
ATOM 5507 C CA . SER B 1 211 ? -7.512 24.172 13.312 1 92.31 211 SER B CA 1
ATOM 5508 C C . SER B 1 211 ? -6.809 22.859 13.672 1 92.31 211 SER B C 1
ATOM 5510 O O . SER B 1 211 ? -7.293 21.781 13.344 1 92.31 211 SER B O 1
ATOM 5512 N N . LEU B 1 212 ? -5.699 22.969 14.25 1 87.75 212 LEU B N 1
ATOM 5513 C CA . LEU B 1 212 ? -4.93 21.797 14.672 1 87.75 212 LEU B CA 1
ATOM 5514 C C . LEU B 1 212 ? -4.629 21.859 16.172 1 87.75 212 LEU B C 1
ATOM 5516 O O . LEU B 1 212 ? -4.117 22.859 16.656 1 87.75 212 LEU B O 1
ATOM 5520 N N . THR B 1 213 ? -5.148 20.781 16.812 1 81.88 213 THR B N 1
ATOM 5521 C CA . THR B 1 213 ? -4.898 20.703 18.25 1 81.88 213 THR B CA 1
ATOM 5522 C C . THR B 1 213 ? -4.027 19.5 18.578 1 81.88 213 THR B C 1
ATOM 5524 O O . THR B 1 213 ? -4.25 18.406 18.062 1 81.88 213 THR B O 1
ATOM 5527 N N . GLY B 1 214 ? -3.168 19.734 19.547 1 66.69 214 GLY B N 1
ATOM 5528 C CA . GLY B 1 214 ? -2.424 18.609 20.109 1 66.69 214 GLY B CA 1
ATOM 5529 C C . GLY B 1 214 ? -1.192 18.25 19.312 1 66.69 214 GLY B C 1
ATOM 5530 O O . GLY B 1 214 ? -1 18.75 18.203 1 66.69 214 GLY B O 1
ATOM 5531 N N . PHE B 1 215 ? 0.126 17.594 20.234 1 57.28 215 PHE B N 1
ATOM 5532 C CA . PHE B 1 215 ? 1.556 17.516 19.953 1 57.28 215 PHE B CA 1
ATOM 5533 C C . PHE B 1 215 ? 1.865 16.359 19.016 1 57.28 215 PHE B C 1
ATOM 5535 O O . PHE B 1 215 ? 3.018 15.938 18.891 1 57.28 215 PHE B O 1
ATOM 5542 N N . SER B 1 216 ? 1.189 15.883 17.953 1 61.66 216 SER B N 1
ATOM 5543 C CA . SER B 1 216 ? 1.932 14.664 17.656 1 61.66 216 SER B CA 1
ATOM 5544 C C . SER B 1 216 ? 2.248 14.547 16.172 1 61.66 216 SER B C 1
ATOM 5546 O O . SER B 1 216 ? 2.586 13.469 15.688 1 61.66 216 SER B O 1
ATOM 5548 N N . LEU B 1 217 ? 2.07 15.961 15.477 1 72.06 217 LEU B N 1
ATOM 5549 C CA . LEU B 1 217 ? 2.607 15.797 14.133 1 72.06 217 LEU B CA 1
ATOM 5550 C C . LEU B 1 217 ? 4.133 15.812 14.148 1 72.06 217 LEU B C 1
ATOM 5552 O O . LEU B 1 217 ? 4.742 16.391 15.047 1 72.06 217 LEU B O 1
ATOM 5556 N N . PRO B 1 218 ? 4.645 15.086 13.203 1 69.38 218 PRO B N 1
ATOM 5557 C CA . PRO B 1 218 ? 6.109 15.055 13.227 1 69.38 218 PRO B CA 1
ATOM 5558 C C . PRO B 1 218 ? 6.734 16.438 13.109 1 69.38 218 PRO B C 1
ATOM 5560 O O . PRO B 1 218 ? 6.312 17.234 12.266 1 69.38 218 PRO B O 1
ATOM 5563 N N . ALA B 1 219 ? 7.641 16.719 14.008 1 65.19 219 ALA B N 1
ATOM 5564 C CA . ALA B 1 219 ? 8.32 18.016 14.055 1 65.19 219 ALA B CA 1
ATOM 5565 C C . ALA B 1 219 ? 9.258 18.188 12.859 1 65.19 219 ALA B C 1
ATOM 5567 O O . ALA B 1 219 ? 9.586 19.312 12.469 1 65.19 219 ALA B O 1
ATOM 5568 N N . TYR B 1 220 ? 9.633 17.062 12.406 1 70.44 220 TYR B N 1
ATOM 5569 C CA . TYR B 1 220 ? 10.617 17.109 11.336 1 70.44 220 TYR B CA 1
ATOM 5570 C C . TYR B 1 220 ? 10.07 16.453 10.07 1 70.44 220 TYR B C 1
ATOM 5572 O O . TYR B 1 220 ? 9.148 15.641 10.125 1 70.44 220 TYR B O 1
ATOM 5580 N N . ALA B 1 221 ? 10.594 17.062 9.102 1 74.56 221 ALA B N 1
ATOM 5581 C CA . ALA B 1 221 ? 10.266 16.438 7.82 1 74.56 221 ALA B CA 1
ATOM 5582 C C . ALA B 1 221 ? 10.633 14.961 7.824 1 74.56 221 ALA B C 1
ATOM 5584 O O . ALA B 1 221 ? 11.664 14.57 8.383 1 74.56 221 ALA B O 1
ATOM 5585 N N . GLU B 1 222 ? 9.711 14.305 7.41 1 77.38 222 GLU B N 1
ATOM 5586 C CA . GLU B 1 222 ? 9.969 12.883 7.23 1 77.38 222 GLU B CA 1
ATOM 5587 C C . GLU B 1 222 ? 10.398 12.57 5.801 1 77.38 222 GLU B C 1
ATOM 5589 O O . GLU B 1 222 ? 9.945 13.227 4.855 1 77.38 222 GLU B O 1
ATOM 5594 N N . THR B 1 223 ? 11.367 11.656 5.789 1 77.25 223 THR B N 1
ATOM 5595 C CA . THR B 1 223 ? 11.781 11.25 4.453 1 77.25 223 THR B CA 1
ATOM 5596 C C . THR B 1 223 ? 10.766 10.289 3.84 1 77.25 223 THR B C 1
ATOM 5598 O O . THR B 1 223 ? 10.539 9.195 4.367 1 77.25 223 THR B O 1
ATOM 5601 N N . VAL B 1 224 ? 10.07 10.812 2.875 1 78.06 224 VAL B N 1
ATOM 5602 C CA . VAL B 1 224 ? 9.109 10.008 2.133 1 78.06 224 VAL B CA 1
ATOM 5603 C C . VAL B 1 224 ? 9.555 9.875 0.678 1 78.06 224 VAL B C 1
ATOM 5605 O O . VAL B 1 224 ? 9.781 10.883 0.001 1 78.06 224 VAL B O 1
ATOM 5608 N N . PHE B 1 225 ? 9.727 8.68 0.198 1 77.88 225 PHE B N 1
ATOM 5609 C CA . PHE B 1 225 ? 10.156 8.391 -1.165 1 77.88 225 PHE B CA 1
ATOM 5610 C C . PHE B 1 225 ? 11.445 9.133 -1.494 1 77.88 225 PHE B C 1
ATOM 5612 O O . PHE B 1 225 ? 11.586 9.695 -2.58 1 77.88 225 PHE B O 1
ATOM 5619 N N . GLY B 1 226 ? 12.258 9.281 -0.541 1 72.94 226 GLY B N 1
ATOM 5620 C CA . GLY B 1 226 ? 13.586 9.836 -0.744 1 72.94 226 GLY B CA 1
ATOM 5621 C C . GLY B 1 226 ? 13.625 11.344 -0.595 1 72.94 226 GLY B C 1
ATOM 5622 O O . GLY B 1 226 ? 14.688 11.953 -0.728 1 72.94 226 GLY B O 1
ATOM 5623 N N . GLN B 1 227 ? 12.516 11.922 -0.305 1 73.81 227 GLN B N 1
ATOM 5624 C CA . GLN B 1 227 ? 12.453 13.375 -0.153 1 73.81 227 GLN B CA 1
ATOM 5625 C C . GLN B 1 227 ? 11.906 13.758 1.218 1 73.81 227 GLN B C 1
ATOM 5627 O O . GLN B 1 227 ? 11 13.109 1.738 1 73.81 227 GLN B O 1
ATOM 5632 N N . PRO B 1 228 ? 12.531 14.75 1.708 1 77.06 228 PRO B N 1
ATOM 5633 C CA . PRO B 1 228 ? 11.969 15.25 2.967 1 77.06 228 PRO B CA 1
ATOM 5634 C C . PRO B 1 228 ? 10.633 15.969 2.773 1 77.06 228 PRO B C 1
ATOM 5636 O O . PRO B 1 228 ? 10.531 16.875 1.938 1 77.06 228 PRO B O 1
ATOM 5639 N N . ILE B 1 229 ? 9.664 15.469 3.406 1 76.56 229 ILE B N 1
ATOM 5640 C CA . ILE B 1 229 ? 8.336 16.062 3.273 1 76.56 229 ILE B CA 1
ATOM 5641 C C . ILE B 1 229 ? 7.719 16.25 4.656 1 76.56 229 ILE B C 1
ATOM 5643 O O . ILE B 1 229 ? 7.852 15.398 5.531 1 76.56 229 ILE B O 1
ATOM 5647 N N . SER B 1 230 ? 7.152 17.453 4.785 1 77.06 230 SER B N 1
ATOM 5648 C CA . SER B 1 230 ? 6.367 17.719 5.988 1 77.06 230 SER B CA 1
ATOM 5649 C C . SER B 1 230 ? 4.871 17.578 5.707 1 77.06 230 SER B C 1
ATOM 5651 O O . SER B 1 230 ? 4.391 18.031 4.664 1 77.06 230 SER B O 1
ATOM 5653 N N . VAL B 1 231 ? 4.219 16.906 6.625 1 79.38 231 VAL B N 1
ATOM 5654 C CA . VAL B 1 231 ? 2.777 16.734 6.477 1 79.38 231 VAL B CA 1
ATOM 5655 C C . VAL B 1 231 ? 2.082 18.094 6.5 1 79.38 231 VAL B C 1
ATOM 5657 O O . VAL B 1 231 ? 0.974 18.234 5.98 1 79.38 231 VAL B O 1
ATOM 5660 N N . LEU B 1 232 ? 2.75 19.109 6.949 1 79.5 232 LEU B N 1
ATOM 5661 C CA . LEU B 1 232 ? 2.18 20.453 7.02 1 79.5 232 LEU B CA 1
ATOM 5662 C C . LEU B 1 232 ? 2.008 21.047 5.621 1 79.5 232 LEU B C 1
ATOM 5664 O O . LEU B 1 232 ? 1.104 21.844 5.391 1 79.5 232 LEU B O 1
ATOM 5668 N N . THR B 1 233 ? 2.797 20.562 4.758 1 80 233 THR B N 1
ATOM 5669 C CA . THR B 1 233 ? 2.768 21.141 3.418 1 80 233 THR B CA 1
ATOM 5670 C C . THR B 1 233 ? 1.441 20.844 2.727 1 80 233 THR B C 1
ATOM 5672 O O . THR B 1 233 ? 0.736 21.766 2.297 1 80 233 THR B O 1
ATOM 5675 N N . PRO B 1 234 ? 1.102 19.625 2.701 1 84.94 234 PRO B N 1
ATOM 5676 C CA . PRO B 1 234 ? -0.196 19.391 2.062 1 84.94 234 PRO B CA 1
ATOM 5677 C C . PRO B 1 234 ? -1.364 19.922 2.889 1 84.94 234 PRO B C 1
ATOM 5679 O O . PRO B 1 234 ? -2.406 20.266 2.334 1 84.94 234 PRO B O 1
ATOM 5682 N N . LEU B 1 235 ? -1.233 20.031 4.137 1 85.38 235 LEU B N 1
ATOM 5683 C CA . LEU B 1 235 ? -2.303 20.516 5 1 85.38 235 LEU B CA 1
ATOM 5684 C C . LEU B 1 235 ? -2.527 22 4.801 1 85.38 235 LEU B C 1
ATOM 5686 O O . LEU B 1 235 ? -3.656 22.484 4.91 1 85.38 235 LEU B O 1
ATOM 5690 N N . LEU B 1 236 ? -1.434 22.75 4.457 1 85.19 236 LEU B N 1
ATOM 5691 C CA . LEU B 1 236 ? -1.514 24.203 4.398 1 85.19 236 LEU B CA 1
ATOM 5692 C C . LEU B 1 236 ? -1.52 24.703 2.953 1 85.19 236 LEU B C 1
ATOM 5694 O O . LEU B 1 236 ? -1.499 25.906 2.699 1 85.19 236 LEU B O 1
ATOM 5698 N N . SER B 1 237 ? -1.678 23.828 1.998 1 85.62 237 SER B N 1
ATOM 5699 C CA . SER B 1 237 ? -1.483 24.203 0.6 1 85.62 237 SER B CA 1
ATOM 5700 C C . SER B 1 237 ? -2.797 24.641 -0.046 1 85.62 237 SER B C 1
ATOM 5702 O O . SER B 1 237 ? -2.84 24.922 -1.243 1 85.62 237 SER B O 1
ATOM 5704 N N . ALA B 1 238 ? -3.822 24.719 0.731 1 89.81 238 ALA B N 1
ATOM 5705 C CA . ALA B 1 238 ? -5.09 25.156 0.149 1 89.81 238 ALA B CA 1
ATOM 5706 C C . ALA B 1 238 ? -5.012 26.625 -0.281 1 89.81 238 ALA B C 1
ATOM 5708 O O . ALA B 1 238 ? -4.523 27.469 0.467 1 89.81 238 ALA B O 1
ATOM 5709 N N . ALA B 1 239 ? -5.543 26.875 -1.471 1 88.25 239 ALA B N 1
ATOM 5710 C CA . ALA B 1 239 ? -5.453 28.219 -2.039 1 88.25 239 ALA B CA 1
ATOM 5711 C C . ALA B 1 239 ? -6.359 29.203 -1.292 1 88.25 239 ALA B C 1
ATOM 5713 O O . ALA B 1 239 ? -6.121 30.406 -1.3 1 88.25 239 ALA B O 1
ATOM 5714 N N . ASN B 1 240 ? -7.32 28.719 -0.592 1 92.06 240 ASN B N 1
ATOM 5715 C CA . ASN B 1 240 ? -8.297 29.594 0.055 1 92.06 240 ASN B CA 1
ATOM 5716 C C . ASN B 1 240 ? -8.148 29.562 1.573 1 92.06 240 ASN B C 1
ATOM 5718 O O . ASN B 1 240 ? -9.023 30.047 2.295 1 92.06 240 ASN B O 1
ATOM 5722 N N . LEU B 1 241 ? -7.09 29 1.994 1 95.12 241 LEU B N 1
ATOM 5723 C CA . LEU B 1 241 ? -6.883 28.922 3.436 1 95.12 241 LEU B CA 1
ATOM 5724 C C . LEU B 1 241 ? -6.605 30.312 4.016 1 95.12 241 LEU B C 1
ATOM 5726 O O . LEU B 1 241 ? -5.508 30.844 3.852 1 95.12 241 LEU B O 1
ATOM 5730 N N . THR B 1 242 ? -7.527 30.875 4.824 1 96.69 242 THR B N 1
ATOM 5731 C CA . THR B 1 242 ? -7.371 32.219 5.34 1 96.69 242 THR B CA 1
ATOM 5732 C C . THR B 1 242 ? -7.156 32.219 6.852 1 96.69 242 THR B C 1
ATOM 5734 O O . THR B 1 242 ? -6.543 33.125 7.406 1 96.69 242 THR B O 1
ATOM 5737 N N . ASP B 1 243 ? -7.691 31.203 7.488 1 96.94 243 ASP B N 1
ATOM 5738 C CA . ASP B 1 243 ? -7.637 31.156 8.945 1 96.94 243 ASP B CA 1
ATOM 5739 C C . ASP B 1 243 ? -6.941 29.891 9.43 1 96.94 243 ASP B C 1
ATOM 5741 O O . ASP B 1 243 ? -7.363 28.781 9.094 1 96.94 243 ASP B O 1
ATOM 5745 N N . LEU B 1 244 ? -5.898 30.047 10.234 1 93.31 244 LEU B N 1
ATOM 5746 C CA . LEU B 1 244 ? -5.168 28.938 10.836 1 93.31 244 LEU B CA 1
ATOM 5747 C C . LEU B 1 244 ? -5.125 29.078 12.352 1 93.31 244 LEU B C 1
ATOM 5749 O O . LEU B 1 244 ? -4.715 30.109 12.875 1 93.31 244 LEU B O 1
ATOM 5753 N N . HIS B 1 245 ? -5.609 28.094 13.023 1 92.25 245 HIS B N 1
ATOM 5754 C CA . HIS B 1 245 ? -5.621 28.062 14.477 1 92.25 245 HIS B CA 1
ATOM 5755 C C . HIS B 1 245 ? -4.84 26.859 15.008 1 92.25 245 HIS B C 1
ATOM 5757 O O . HIS B 1 245 ? -5.227 25.703 14.781 1 92.25 245 HIS B O 1
ATOM 5763 N N . LEU B 1 246 ? -3.857 27.141 15.703 1 86.56 246 LEU B N 1
ATOM 5764 C CA . LEU B 1 246 ? -3.02 26.094 16.281 1 86.56 246 LEU B CA 1
ATOM 5765 C C . LEU B 1 246 ? -3.064 26.125 17.797 1 86.56 246 LEU B C 1
ATOM 5767 O O . LEU B 1 246 ? -2.928 27.188 18.406 1 86.56 246 LEU B O 1
ATOM 5771 N N . ILE B 1 247 ? -3.279 24.922 18.391 1 81.75 247 ILE B N 1
ATOM 5772 C CA . ILE B 1 247 ? -3.338 24.844 19.844 1 81.75 247 ILE B CA 1
ATOM 5773 C C . ILE B 1 247 ? -2.289 23.844 20.344 1 81.75 247 ILE B C 1
ATOM 5775 O O . ILE B 1 247 ? -2.35 22.656 20.031 1 81.75 247 ILE B O 1
ATOM 5779 N N . GLY B 1 248 ? -1.433 24.266 21.141 1 73.5 248 GLY B N 1
ATOM 5780 C CA . GLY B 1 248 ? -0.435 23.391 21.734 1 73.5 248 GLY B CA 1
ATOM 5781 C C . GLY B 1 248 ? 0.524 22.797 20.719 1 73.5 248 GLY B C 1
ATOM 5782 O O . GLY B 1 248 ? 0.778 21.594 20.719 1 73.5 248 GLY B O 1
ATOM 5783 N N . ASP B 1 249 ? 0.98 23.594 19.906 1 62.94 249 ASP B N 1
ATOM 5784 C CA . ASP B 1 249 ? 1.841 23.047 18.859 1 62.94 249 ASP B CA 1
ATOM 5785 C C . ASP B 1 249 ? 3.252 22.797 19.375 1 62.94 249 ASP B C 1
ATOM 5787 O O . ASP B 1 249 ? 3.725 23.5 20.281 1 62.94 249 ASP B O 1
ATOM 5791 N N . THR B 1 250 ? 3.684 21.531 19.156 1 64 250 THR B N 1
ATOM 5792 C CA . THR B 1 250 ? 5.117 21.312 19.328 1 64 250 THR B CA 1
ATOM 5793 C C . THR B 1 250 ? 5.902 22.016 18.234 1 64 250 THR B C 1
ATOM 5795 O O . THR B 1 250 ? 5.32 22.531 17.266 1 64 250 THR B O 1
ATOM 5798 N N . PRO B 1 251 ? 7.125 22.281 18.516 1 63.38 251 PRO B N 1
ATOM 5799 C CA . PRO B 1 251 ? 7.91 23.047 17.547 1 63.38 251 PRO B CA 1
ATOM 5800 C C . PRO B 1 251 ? 7.836 22.453 16.125 1 63.38 251 PRO B C 1
ATOM 5802 O O . PRO B 1 251 ? 8.859 22.094 15.555 1 63.38 251 PRO B O 1
ATOM 5805 N N . ILE B 1 252 ? 6.672 22.438 15.617 1 62.44 252 ILE B N 1
ATOM 5806 C CA . ILE B 1 252 ? 6.414 21.828 14.32 1 62.44 252 ILE B CA 1
ATOM 5807 C C . ILE B 1 252 ? 6.828 22.781 13.203 1 62.44 252 ILE B C 1
ATOM 5809 O O . ILE B 1 252 ? 7.105 22.359 12.086 1 62.44 252 ILE B O 1
ATOM 5813 N N . TRP B 1 253 ? 7.035 24.016 13.547 1 71.12 253 TRP B N 1
ATOM 5814 C CA . TRP B 1 253 ? 7.246 25.016 12.5 1 71.12 253 TRP B CA 1
ATOM 5815 C C . TRP B 1 253 ? 8.703 25.047 12.062 1 71.12 253 TRP B C 1
ATOM 5817 O O . TRP B 1 253 ? 9.031 25.609 11.016 1 71.12 253 TRP B O 1
ATOM 5827 N N . ASP B 1 254 ? 9.492 24.391 12.883 1 69.69 254 ASP B N 1
ATOM 5828 C CA . ASP B 1 254 ? 10.891 24.266 12.484 1 69.69 254 ASP B CA 1
ATOM 5829 C C . ASP B 1 254 ? 11.023 23.516 11.156 1 69.69 254 ASP B C 1
ATOM 5831 O O . ASP B 1 254 ? 11.977 23.75 10.406 1 69.69 254 ASP B O 1
ATOM 5835 N N . ALA B 1 255 ? 9.992 22.797 10.977 1 69.19 255 ALA B N 1
ATOM 5836 C CA . ALA B 1 255 ? 10.016 22 9.742 1 69.19 255 ALA B CA 1
ATOM 5837 C C . ALA B 1 255 ? 9.914 22.906 8.516 1 69.19 255 ALA B C 1
ATOM 5839 O O . ALA B 1 255 ? 10.422 22.578 7.445 1 69.19 255 ALA B O 1
ATOM 5840 N N . LEU B 1 256 ? 9.352 24.047 8.672 1 70.94 256 LEU B N 1
ATOM 5841 C CA . LEU B 1 256 ? 9.172 24.969 7.555 1 70.94 256 LEU B CA 1
ATOM 5842 C C . LEU B 1 256 ? 10.484 25.672 7.211 1 70.94 256 LEU B C 1
ATOM 5844 O O . LEU B 1 256 ? 10.609 26.281 6.148 1 70.94 256 LEU B O 1
ATOM 5848 N N . GLY B 1 257 ? 11.367 25.547 8.117 1 68.88 257 GLY B N 1
ATOM 5849 C CA . GLY B 1 257 ? 12.68 26.125 7.859 1 68.88 257 GLY B CA 1
ATOM 5850 C C . GLY B 1 257 ? 13.562 25.234 6.996 1 68.88 257 GLY B C 1
ATOM 5851 O O . GLY B 1 257 ? 14.617 25.672 6.527 1 68.88 257 GLY B O 1
ATOM 5852 N N . ASP B 1 258 ? 13.102 24.062 6.875 1 66.62 258 ASP B N 1
ATOM 5853 C CA . ASP B 1 258 ? 13.883 23.141 6.047 1 66.62 258 ASP B CA 1
ATOM 5854 C C . ASP B 1 258 ? 13.969 23.656 4.609 1 66.62 258 ASP B C 1
ATOM 5856 O O . ASP B 1 258 ? 12.953 23.938 3.98 1 66.62 258 ASP B O 1
ATOM 5860 N N . PRO B 1 259 ? 15.156 23.875 4.227 1 61.25 259 PRO B N 1
ATOM 5861 C CA . PRO B 1 259 ? 15.359 24.406 2.877 1 61.25 259 PRO B CA 1
ATOM 5862 C C . PRO B 1 259 ? 14.711 23.547 1.796 1 61.25 259 PRO B C 1
ATOM 5864 O O . PRO B 1 259 ? 14.398 24.047 0.71 1 61.25 259 PRO B O 1
ATOM 5867 N N . ASP B 1 260 ? 14.547 22.359 2.15 1 59.06 260 ASP B N 1
ATOM 5868 C CA . ASP B 1 260 ? 14.008 21.453 1.139 1 59.06 260 ASP B CA 1
ATOM 5869 C C . ASP B 1 260 ? 12.492 21.609 1.012 1 59.06 260 ASP B C 1
ATOM 5871 O O . ASP B 1 260 ? 11.891 21.094 0.073 1 59.06 260 ASP B O 1
ATOM 5875 N N . ILE B 1 261 ? 12.008 22.312 1.95 1 62.09 261 ILE B N 1
ATOM 5876 C CA . ILE B 1 261 ? 10.562 22.531 1.885 1 62.09 261 ILE B CA 1
ATOM 5877 C C . ILE B 1 261 ? 10.266 23.781 1.067 1 62.09 261 ILE B C 1
ATOM 5879 O O . ILE B 1 261 ? 10.859 24.828 1.302 1 62.09 261 ILE B O 1
ATOM 5883 N N . ALA B 1 262 ? 9.609 23.531 -0.053 1 58.06 262 ALA B N 1
ATOM 5884 C CA . ALA B 1 262 ? 9.281 24.609 -0.972 1 58.06 262 ALA B CA 1
ATOM 5885 C C . ALA B 1 262 ? 8.711 25.812 -0.219 1 58.06 262 ALA B C 1
ATOM 5887 O O . ALA B 1 262 ? 7.988 25.656 0.764 1 58.06 262 ALA B O 1
ATOM 5888 N N . ASN B 1 263 ? 9.32 26.906 -0.437 1 63.94 263 ASN B N 1
ATOM 5889 C CA . ASN B 1 263 ? 8.891 28.172 0.138 1 63.94 263 ASN B CA 1
ATOM 5890 C C . ASN B 1 263 ? 7.57 28.641 -0.466 1 63.94 263 ASN B C 1
ATOM 5892 O O . ASN B 1 263 ? 7.559 29.438 -1.404 1 63.94 263 ASN B O 1
ATOM 5896 N N . VAL B 1 264 ? 6.578 28 -0.094 1 70 264 VAL B N 1
ATOM 5897 C CA . VAL B 1 264 ? 5.277 28.406 -0.622 1 70 264 VAL B CA 1
ATOM 5898 C C . VAL B 1 264 ? 4.66 29.469 0.273 1 70 264 VAL B C 1
ATOM 5900 O O . VAL B 1 264 ? 4.742 29.391 1.501 1 70 264 VAL B O 1
ATOM 5903 N N . GLN B 1 265 ? 4.18 30.562 -0.404 1 83.38 265 GLN B N 1
ATOM 5904 C CA . GLN B 1 265 ? 3.457 31.609 0.31 1 83.38 265 GLN B CA 1
ATOM 5905 C C . GLN B 1 265 ? 2.055 31.141 0.695 1 83.38 265 GLN B C 1
ATOM 5907 O O . GLN B 1 265 ? 1.369 30.5 -0.099 1 83.38 265 GLN B O 1
ATOM 5912 N N . LEU B 1 266 ? 1.712 31.406 1.928 1 88.06 266 LEU B N 1
ATOM 5913 C CA . LEU B 1 266 ? 0.41 31 2.443 1 88.06 266 LEU B CA 1
ATOM 5914 C C . LEU B 1 266 ? -0.582 32.156 2.395 1 88.06 266 LEU B C 1
ATOM 5916 O O . LEU B 1 266 ? -0.223 33.312 2.689 1 88.06 266 LEU B O 1
ATOM 5920 N N . PRO B 1 267 ? -1.783 31.875 1.888 1 92 267 PRO B N 1
ATOM 5921 C CA . PRO B 1 267 ? -2.785 32.938 1.806 1 92 267 PRO B CA 1
ATOM 5922 C C . PRO B 1 267 ? -3.453 33.219 3.15 1 92 267 PRO B C 1
ATOM 5924 O O . PRO B 1 267 ? -4.66 33.5 3.201 1 92 267 PRO B O 1
ATOM 5927 N N . LEU B 1 268 ? -2.809 33.219 4.234 1 94.94 268 LEU B N 1
ATOM 5928 C CA . LEU B 1 268 ? -3.367 33.344 5.574 1 94.94 268 LEU B CA 1
ATOM 5929 C C . LEU B 1 268 ? -3.684 34.812 5.875 1 94.94 268 LEU B C 1
ATOM 5931 O O . LEU B 1 268 ? -2.914 35.719 5.508 1 94.94 268 LEU B O 1
ATOM 5935 N N . LYS B 1 269 ? -4.836 35.031 6.496 1 97.44 269 LYS B N 1
ATOM 5936 C CA . LYS B 1 269 ? -5.211 36.344 6.988 1 97.44 269 LYS B CA 1
ATOM 5937 C C . LYS B 1 269 ? -5.207 36.406 8.516 1 97.44 269 LYS B C 1
ATOM 5939 O O . LYS B 1 269 ? -4.965 37.438 9.109 1 97.44 269 LYS B O 1
ATOM 5944 N N . THR B 1 270 ? -5.523 35.312 9.078 1 97.56 270 THR B N 1
ATOM 5945 C CA . THR B 1 270 ? -5.559 35.219 10.531 1 97.56 270 THR B CA 1
ATOM 5946 C C . THR B 1 270 ? -4.758 34 11.016 1 97.56 270 THR B C 1
ATOM 5948 O O . THR B 1 270 ? -4.93 32.906 10.5 1 97.56 270 THR B O 1
ATOM 5951 N N . LEU B 1 271 ? -3.846 34.188 11.945 1 94.44 271 LEU B N 1
ATOM 5952 C CA . LEU B 1 271 ? -3.053 33.156 12.57 1 94.44 271 LEU B CA 1
ATOM 5953 C C . LEU B 1 271 ? -3.176 33.219 14.094 1 94.44 271 LEU B C 1
ATOM 5955 O O . LEU B 1 271 ? -2.906 34.25 14.703 1 94.44 271 LEU B O 1
ATOM 5959 N N . THR B 1 272 ? -3.646 32.188 14.641 1 93.5 272 THR B N 1
ATOM 5960 C CA . THR B 1 272 ? -3.779 32.094 16.094 1 93.5 272 THR B CA 1
ATOM 5961 C C . THR B 1 272 ? -2.938 30.938 16.641 1 93.5 272 THR B C 1
ATOM 5963 O O . THR B 1 272 ? -3.115 29.781 16.25 1 93.5 272 THR B O 1
ATOM 5966 N N . LEU B 1 273 ? -2.068 31.25 17.469 1 89.25 273 LEU B N 1
ATOM 5967 C CA . LEU B 1 273 ? -1.261 30.266 18.188 1 89.25 273 LEU B CA 1
ATOM 5968 C C . LEU B 1 273 ? -1.601 30.281 19.672 1 89.25 273 LEU B C 1
ATOM 5970 O O . LEU B 1 273 ? -1.212 31.203 20.391 1 89.25 273 LEU B O 1
ATOM 5974 N N . ASP B 1 274 ? -2.256 29.234 20.109 1 87.38 274 ASP B N 1
ATOM 5975 C CA . ASP B 1 274 ? -2.641 29.141 21.516 1 87.38 274 ASP B CA 1
ATOM 5976 C C . ASP B 1 274 ? -1.76 28.156 22.266 1 87.38 274 ASP B C 1
ATOM 5978 O O . ASP B 1 274 ? -1.691 26.984 21.891 1 87.38 274 ASP B O 1
ATOM 5982 N N . SER B 1 275 ? -1.123 28.625 23.297 1 82.81 275 SER B N 1
ATOM 5983 C CA . SER B 1 275 ? -0.235 27.797 24.109 1 82.81 275 SER B CA 1
ATOM 5984 C C . SER B 1 275 ? 0.853 27.156 23.25 1 82.81 275 SER B C 1
ATOM 5986 O O . SER B 1 275 ? 1.047 25.938 23.281 1 82.81 275 SER B O 1
ATOM 5988 N N . SER B 1 276 ? 1.394 27.953 22.469 1 80.25 276 SER B N 1
ATOM 5989 C CA . SER B 1 276 ? 2.398 27.453 21.531 1 80.25 276 SER B CA 1
ATOM 5990 C C . SER B 1 276 ? 3.74 27.25 22.219 1 80.25 276 SER B C 1
ATOM 5992 O O . SER B 1 276 ? 4.117 28.016 23.109 1 80.25 276 SER B O 1
ATOM 5994 N N . SER B 1 277 ? 4.375 26.172 21.797 1 75 277 SER B N 1
ATOM 5995 C CA . SER B 1 277 ? 5.742 25.938 22.25 1 75 277 SER B CA 1
ATOM 5996 C C . SER B 1 277 ? 6.758 26.344 21.188 1 75 277 SER B C 1
ATOM 5998 O O . SER B 1 277 ? 7.918 25.938 21.234 1 75 277 SER B O 1
ATOM 6000 N N . ALA B 1 278 ? 6.277 27.062 20.297 1 69.06 278 ALA B N 1
ATOM 6001 C CA . ALA B 1 278 ? 7.164 27.5 19.219 1 69.06 278 ALA B CA 1
ATOM 6002 C C . ALA B 1 278 ? 8.203 28.484 19.734 1 69.06 278 ALA B C 1
ATOM 6004 O O . ALA B 1 278 ? 7.902 29.328 20.578 1 69.06 278 ALA B O 1
ATOM 6005 N N . ASP B 1 279 ? 9.406 28.203 19.297 1 70.56 279 ASP B N 1
ATOM 6006 C CA . ASP B 1 279 ? 10.406 29.219 19.594 1 70.56 279 ASP B CA 1
ATOM 6007 C C . ASP B 1 279 ? 10.391 30.344 18.547 1 70.56 279 ASP B C 1
ATOM 6009 O O . ASP B 1 279 ? 9.617 30.281 17.578 1 70.56 279 ASP B O 1
ATOM 6013 N N . GLY B 1 280 ? 11.102 31.359 18.828 1 71.19 280 GLY B N 1
ATOM 6014 C CA . GLY B 1 280 ? 11.156 32.5 17.953 1 71.19 280 GLY B CA 1
ATOM 6015 C C . GLY B 1 280 ? 11.508 32.156 16.516 1 71.19 280 GLY B C 1
ATOM 6016 O O . GLY B 1 280 ? 10.93 32.688 15.57 1 71.19 280 GLY B O 1
ATOM 6017 N N . THR B 1 281 ? 12.312 31.094 16.422 1 77 281 THR B N 1
ATOM 6018 C CA . THR B 1 281 ? 12.758 30.703 15.086 1 77 281 THR B CA 1
ATOM 6019 C C . THR B 1 281 ? 11.633 30.031 14.312 1 77 281 THR B C 1
ATOM 6021 O O . THR B 1 281 ? 11.43 30.312 13.125 1 77 281 THR B O 1
ATOM 6024 N N . GLY B 1 282 ? 10.961 29.203 14.984 1 77.5 282 GLY B N 1
ATOM 6025 C CA . GLY B 1 282 ? 9.844 28.516 14.352 1 77.5 282 GLY B CA 1
ATOM 6026 C C . GLY B 1 282 ? 8.742 29.453 13.898 1 77.5 282 GLY B C 1
ATOM 6027 O O . GLY B 1 282 ? 8.219 29.328 12.789 1 77.5 282 GLY B O 1
ATOM 6028 N N . LEU B 1 283 ? 8.461 30.344 14.711 1 80.25 283 LEU B N 1
ATOM 6029 C CA . LEU B 1 283 ? 7.434 31.312 14.383 1 80.25 283 LEU B CA 1
ATOM 6030 C C . LEU B 1 283 ? 7.863 32.188 13.203 1 80.25 283 LEU B C 1
ATOM 6032 O O . LEU B 1 283 ? 7.047 32.531 12.344 1 80.25 283 LEU B O 1
ATOM 6036 N N . CYS B 1 284 ? 9.117 32.531 13.219 1 84.06 284 CYS B N 1
ATOM 6037 C CA . CYS B 1 284 ? 9.625 33.344 12.125 1 84.06 284 CYS B CA 1
ATOM 6038 C C . CYS B 1 284 ? 9.523 32.594 10.797 1 84.06 284 CYS B C 1
ATOM 6040 O O . CYS B 1 284 ? 9.211 33.219 9.773 1 84.06 284 CYS B O 1
ATOM 6042 N N . HIS B 1 285 ? 9.75 31.375 10.852 1 83.06 285 HIS B N 1
ATOM 6043 C CA . HIS B 1 285 ? 9.617 30.578 9.633 1 83.06 285 HIS B CA 1
ATOM 6044 C C . HIS B 1 285 ? 8.195 30.609 9.102 1 83.06 285 HIS B C 1
ATOM 6046 O O . HIS B 1 285 ? 7.98 30.703 7.887 1 83.06 285 HIS B O 1
ATOM 6052 N N . LEU B 1 286 ? 7.297 30.516 9.969 1 83.62 286 LEU B N 1
ATOM 6053 C CA . LEU B 1 286 ? 5.891 30.562 9.578 1 83.62 286 LEU B CA 1
ATOM 6054 C C . LEU B 1 286 ? 5.508 31.938 9.062 1 83.62 286 LEU B C 1
ATOM 6056 O O . LEU B 1 286 ? 4.875 32.062 8.016 1 83.62 286 LEU B O 1
ATOM 6060 N N . LEU B 1 287 ? 5.957 32.938 9.719 1 89.44 287 LEU B N 1
ATOM 6061 C CA . LEU B 1 287 ? 5.566 34.312 9.398 1 89.44 287 LEU B CA 1
ATOM 6062 C C . LEU B 1 287 ? 6.164 34.75 8.062 1 89.44 287 LEU B C 1
ATOM 6064 O O . LEU B 1 287 ? 5.559 35.531 7.336 1 89.44 287 LEU B O 1
ATOM 6068 N N . ARG B 1 288 ? 7.27 34.25 7.727 1 89.44 288 ARG B N 1
ATOM 6069 C CA . ARG B 1 288 ? 7.91 34.562 6.457 1 89.44 288 ARG B CA 1
ATOM 6070 C C . ARG B 1 288 ? 7.039 34.125 5.277 1 89.44 288 ARG B C 1
ATOM 6072 O O . ARG B 1 288 ? 7.16 34.688 4.18 1 89.44 288 ARG B O 1
ATOM 6079 N N . ARG B 1 289 ? 6.117 33.344 5.602 1 88.19 289 ARG B N 1
ATOM 6080 C CA . ARG B 1 289 ? 5.289 32.781 4.535 1 88.19 289 ARG B CA 1
ATOM 6081 C C . ARG B 1 289 ? 3.895 33.406 4.547 1 88.19 289 ARG B C 1
ATOM 6083 O O . ARG B 1 289 ? 3.008 32.969 3.811 1 88.19 289 ARG B O 1
ATOM 6090 N N . CYS B 1 290 ? 3.717 34.406 5.324 1 92.44 290 CYS B N 1
ATOM 6091 C CA . CYS B 1 290 ? 2.381 34.938 5.48 1 92.44 290 CYS B CA 1
ATOM 6092 C C . CYS B 1 290 ? 2.381 36.438 5.191 1 92.44 290 CYS B C 1
ATOM 6094 O O . CYS B 1 290 ? 2.039 37.25 6.062 1 92.44 290 CYS B O 1
ATOM 6096 N N . PRO B 1 291 ? 2.539 36.844 3.961 1 92.88 291 PRO B N 1
ATOM 6097 C CA . PRO B 1 291 ? 2.598 38.281 3.645 1 92.88 291 PRO B CA 1
ATOM 6098 C C . PRO B 1 291 ? 1.241 38.969 3.779 1 92.88 291 PRO B C 1
ATOM 6100 O O . PRO B 1 291 ? 1.18 40.188 3.988 1 92.88 291 PRO B O 1
ATOM 6103 N N . ASN B 1 292 ? 0.14 38.25 3.701 1 94.31 292 ASN B N 1
ATOM 6104 C CA . ASN B 1 292 ? -1.188 38.844 3.742 1 94.31 292 ASN B CA 1
ATOM 6105 C C . ASN B 1 292 ? -1.808 38.75 5.133 1 94.31 292 ASN B C 1
ATOM 6107 O O . ASN B 1 292 ? -3.004 38.969 5.305 1 94.31 292 ASN B O 1
ATOM 6111 N N . LEU B 1 293 ? -0.993 38.406 6.062 1 97.12 293 LEU B N 1
ATOM 6112 C CA . LEU B 1 293 ? -1.489 38.25 7.422 1 97.12 293 LEU B CA 1
ATOM 6113 C C . LEU B 1 293 ? -2.01 39.562 7.977 1 97.12 293 LEU B C 1
ATOM 6115 O O . LEU B 1 293 ? -1.32 40.594 7.91 1 97.12 293 LEU B O 1
ATOM 6119 N N . ARG B 1 294 ? -3.201 39.562 8.57 1 98.19 294 ARG B N 1
ATOM 6120 C CA . ARG B 1 294 ? -3.822 40.781 9.125 1 98.19 294 ARG B CA 1
ATOM 6121 C C . ARG B 1 294 ? -3.947 40.656 10.641 1 98.19 294 ARG B C 1
ATOM 6123 O O . ARG B 1 294 ? -3.938 41.688 11.344 1 98.19 294 ARG B O 1
ATOM 6130 N N . ARG B 1 295 ? -4.074 39.5 11.07 1 97.94 295 ARG B N 1
ATOM 6131 C CA . ARG B 1 295 ? -4.266 39.281 12.5 1 97.94 295 ARG B CA 1
ATOM 6132 C C . ARG B 1 295 ? -3.352 38.188 13 1 97.94 295 ARG B C 1
ATOM 6134 O O . ARG B 1 295 ? -3.363 37.062 12.469 1 97.94 295 ARG B O 1
ATOM 6141 N N . LEU B 1 296 ? -2.58 38.438 14.031 1 96.12 296 LEU B N 1
ATOM 6142 C CA . LEU B 1 296 ? -1.719 37.469 14.68 1 96.12 296 LEU B CA 1
ATOM 6143 C C . LEU B 1 296 ? -1.979 37.438 16.188 1 96.12 296 LEU B C 1
ATOM 6145 O O . LEU B 1 296 ? -1.853 38.438 16.859 1 96.12 296 LEU B O 1
ATOM 6149 N N . LYS B 1 297 ? -2.441 36.344 16.656 1 94.75 297 LYS B N 1
ATOM 6150 C CA . LYS B 1 297 ? -2.607 36.094 18.094 1 94.75 297 LYS B CA 1
ATOM 6151 C C . LYS B 1 297 ? -1.701 34.969 18.562 1 94.75 297 LYS B C 1
ATOM 6153 O O . LYS B 1 297 ? -1.827 33.844 18.094 1 94.75 297 LYS B O 1
ATOM 6158 N N . ALA B 1 298 ? -0.814 35.25 19.406 1 90 298 ALA B N 1
ATOM 6159 C CA . ALA B 1 298 ? 0.119 34.219 19.859 1 90 298 ALA B CA 1
ATOM 6160 C C . ALA B 1 298 ? 0.204 34.188 21.391 1 90 298 ALA B C 1
ATOM 6162 O O . ALA B 1 298 ? 0.41 35.25 22.016 1 90 298 ALA B O 1
ATOM 6163 N N . SER B 1 299 ? -0.139 33.156 21.953 1 88 299 SER B N 1
ATOM 6164 C CA . SER B 1 299 ? 0.133 32.875 23.359 1 88 299 SER B CA 1
ATOM 6165 C C . SER B 1 299 ? 1.234 31.828 23.516 1 88 299 SER B C 1
ATOM 6167 O O . SER B 1 299 ? 1.082 30.688 23.078 1 88 299 SER B O 1
ATOM 6169 N N . ILE B 1 300 ? 2.303 32.156 24.016 1 80.06 300 ILE B N 1
ATOM 6170 C CA . ILE B 1 300 ? 3.484 31.297 24.078 1 80.06 300 ILE B CA 1
ATOM 6171 C C . ILE B 1 300 ? 3.609 30.703 25.484 1 80.06 300 ILE B C 1
ATOM 6173 O O . ILE B 1 300 ? 3.416 31.406 26.484 1 80.06 300 ILE B O 1
ATOM 6177 N N . LYS B 1 301 ? 3.738 29.312 25.359 1 73.12 301 LYS B N 1
ATOM 6178 C CA . LYS B 1 301 ? 3.969 28.594 26.609 1 73.12 301 LYS B CA 1
ATOM 6179 C C . LYS B 1 301 ? 5.324 27.891 26.594 1 73.12 301 LYS B C 1
ATOM 6181 O O . LYS B 1 301 ? 5.609 27.094 25.688 1 73.12 301 LYS B O 1
ATOM 6186 N N . SER B 1 302 ? 6.293 28.156 27.406 1 65.44 302 SER B N 1
ATOM 6187 C CA . SER B 1 302 ? 7.594 27.531 27.609 1 65.44 302 SER B CA 1
ATOM 6188 C C . SER B 1 302 ? 8.367 27.406 26.312 1 65.44 302 SER B C 1
ATOM 6190 O O . SER B 1 302 ? 8.562 26.297 25.797 1 65.44 302 SER B O 1
ATOM 6192 N N . PRO B 1 303 ? 8.688 28.422 25.703 1 60 303 PRO B N 1
ATOM 6193 C CA . PRO B 1 303 ? 9.367 28.312 24.406 1 60 303 PRO B CA 1
ATOM 6194 C C . PRO B 1 303 ? 10.703 27.578 24.5 1 60 303 PRO B C 1
ATOM 6196 O O . PRO B 1 303 ? 11.375 27.625 25.531 1 60 303 PRO B O 1
ATOM 6199 N N . ARG B 1 304 ? 10.922 26.516 23.672 1 57.5 304 ARG B N 1
ATOM 6200 C CA . ARG B 1 304 ? 12.25 25.922 23.594 1 57.5 304 ARG B CA 1
ATOM 6201 C C . ARG B 1 304 ? 13.297 26.969 23.203 1 57.5 304 ARG B C 1
ATOM 6203 O O . ARG B 1 304 ? 13 27.906 22.469 1 57.5 304 ARG B O 1
ATOM 6210 N N . ARG B 1 305 ? 14.391 27.203 24.016 1 55.25 305 ARG B N 1
ATOM 6211 C CA . ARG B 1 305 ? 15.359 28.281 24.203 1 55.25 305 ARG B CA 1
ATOM 6212 C C . ARG B 1 305 ? 16.188 28.484 22.938 1 55.25 305 ARG B C 1
ATOM 6214 O O . ARG B 1 305 ? 17.016 29.391 22.859 1 55.25 305 ARG B O 1
ATOM 6221 N N . ASN B 1 306 ? 15.875 27.875 21.75 1 53.66 306 ASN B N 1
ATOM 6222 C CA . ASN B 1 306 ? 17 28.016 20.828 1 53.66 306 ASN B CA 1
ATOM 6223 C C . ASN B 1 306 ? 16.594 28.703 19.531 1 53.66 306 ASN B C 1
ATOM 6225 O O . ASN B 1 306 ? 16.969 28.281 18.453 1 53.66 306 ASN B O 1
ATOM 6229 N N . GLY B 1 307 ? 16.062 30.031 19.719 1 58.25 307 GLY B N 1
ATOM 6230 C CA . GLY B 1 307 ? 15.602 30.562 18.438 1 58.25 307 GLY B CA 1
ATOM 6231 C C . GLY B 1 307 ? 16.641 31.422 17.75 1 58.25 307 GLY B C 1
ATOM 6232 O O . GLY B 1 307 ? 17.359 32.156 18.406 1 58.25 307 GLY B O 1
ATOM 6233 N N . ARG B 1 308 ? 17.188 31.141 16.453 1 60.19 308 ARG B N 1
ATOM 6234 C CA . ARG B 1 308 ? 18.172 31.859 15.641 1 60.19 308 ARG B CA 1
ATOM 6235 C C . ARG B 1 308 ? 17.531 33.062 14.938 1 60.19 308 ARG B C 1
ATOM 6237 O O . ARG B 1 308 ? 18.219 34 14.547 1 60.19 308 ARG B O 1
ATOM 6244 N N . SER B 1 309 ? 16.266 33.031 14.898 1 64.88 309 SER B N 1
ATOM 6245 C CA . SER B 1 309 ? 15.633 34.094 14.125 1 64.88 309 SER B CA 1
ATOM 6246 C C . SER B 1 309 ? 15.047 35.156 15.039 1 64.88 309 SER B C 1
ATOM 6248 O O . SER B 1 309 ? 14.711 34.906 16.188 1 64.88 309 SER B O 1
ATOM 6250 N N . ASN B 1 310 ? 15.109 36.438 14.453 1 75.75 310 ASN B N 1
ATOM 6251 C CA . ASN B 1 310 ? 14.672 37.625 15.164 1 75.75 310 ASN B CA 1
ATOM 6252 C C . ASN B 1 310 ? 13.312 38.094 14.664 1 75.75 310 ASN B C 1
ATOM 6254 O O . ASN B 1 310 ? 13.188 38.562 13.531 1 75.75 310 ASN B O 1
ATOM 6258 N N . ILE B 1 311 ? 12.328 38.062 15.516 1 82.31 311 ILE B N 1
ATOM 6259 C CA . ILE B 1 311 ? 10.961 38.438 15.164 1 82.31 311 ILE B CA 1
ATOM 6260 C C . ILE B 1 311 ? 10.914 39.906 14.773 1 82.31 311 ILE B C 1
ATOM 6262 O O . ILE B 1 311 ? 10.086 40.312 13.953 1 82.31 311 ILE B O 1
ATOM 6266 N N . ASN B 1 312 ? 11.852 40.688 15.312 1 88.12 312 ASN B N 1
ATOM 6267 C CA . ASN B 1 312 ? 11.883 42.125 15.055 1 88.12 312 ASN B CA 1
ATOM 6268 C C . ASN B 1 312 ? 12.203 42.438 13.594 1 88.12 312 ASN B C 1
ATOM 6270 O O . ASN B 1 312 ? 11.789 43.469 13.062 1 88.12 312 ASN B O 1
ATOM 6274 N N . THR B 1 313 ? 12.812 41.531 13.023 1 87.19 313 THR B N 1
ATOM 6275 C CA . THR B 1 313 ? 13.164 41.75 11.617 1 87.19 313 THR B CA 1
ATOM 6276 C C . THR B 1 313 ? 12.125 41.094 10.711 1 87.19 313 THR B C 1
ATOM 6278 O O . THR B 1 313 ? 11.828 41.594 9.625 1 87.19 313 THR B O 1
ATOM 6281 N N . VAL B 1 314 ? 11.547 40.062 11.164 1 89.62 314 VAL B N 1
ATOM 6282 C CA . VAL B 1 314 ? 10.695 39.25 10.32 1 89.62 314 VAL B CA 1
ATOM 6283 C C . VAL B 1 314 ? 9.297 39.844 10.242 1 89.62 314 VAL B C 1
ATOM 6285 O O . VAL B 1 314 ? 8.695 39.906 9.164 1 89.62 314 VAL B O 1
ATOM 6288 N N . LEU B 1 315 ? 8.766 40.312 11.32 1 91.19 315 LEU B N 1
ATOM 6289 C CA . LEU B 1 315 ? 7.383 40.781 11.398 1 91.19 315 LEU B CA 1
ATOM 6290 C C . LEU B 1 315 ? 7.145 41.969 10.445 1 91.19 315 LEU B C 1
ATOM 6292 O O . LEU B 1 315 ? 6.246 41.906 9.602 1 91.19 315 LEU B O 1
ATOM 6296 N N . PRO B 1 316 ? 8.016 43 10.523 1 93.75 316 PRO B N 1
ATOM 6297 C CA . PRO B 1 316 ? 7.773 44.125 9.625 1 93.75 316 PRO B CA 1
ATOM 6298 C C . PRO B 1 316 ? 8.055 43.812 8.164 1 93.75 316 PRO B C 1
ATOM 6300 O O . PRO B 1 316 ? 7.398 44.312 7.262 1 93.75 316 PRO B O 1
ATOM 6303 N N . ALA B 1 317 ? 8.922 42.906 7.93 1 93.75 317 ALA B N 1
ATOM 6304 C CA . ALA B 1 317 ? 9.344 42.594 6.57 1 93.75 317 ALA B CA 1
ATOM 6305 C C . ALA B 1 317 ? 8.367 41.625 5.91 1 93.75 317 ALA B C 1
ATOM 6307 O O . ALA B 1 317 ? 8.047 41.75 4.727 1 93.75 317 ALA B O 1
ATOM 6308 N N . SER B 1 318 ? 7.902 40.719 6.641 1 92.94 318 SER B N 1
ATOM 6309 C CA . SER B 1 318 ? 7.148 39.594 6.055 1 92.94 318 SER B CA 1
ATOM 6310 C C . SER B 1 318 ? 5.648 39.781 6.246 1 92.94 318 SER B C 1
ATOM 6312 O O . SER B 1 318 ? 4.848 39.219 5.504 1 92.94 318 SER B O 1
ATOM 6314 N N . CYS B 1 319 ? 5.277 40.531 7.227 1 95.5 319 CYS B N 1
ATOM 6315 C CA . CYS B 1 319 ? 3.855 40.719 7.5 1 95.5 319 CYS B CA 1
ATOM 6316 C C . CYS B 1 319 ? 3.512 42.219 7.551 1 95.5 319 CYS B C 1
ATOM 6318 O O . CYS B 1 319 ? 2.949 42.688 8.539 1 95.5 319 CYS B O 1
ATOM 6320 N N . PRO B 1 320 ? 3.633 42.906 6.496 1 94.38 320 PRO B N 1
ATOM 6321 C CA . PRO B 1 320 ? 3.412 44.344 6.512 1 94.38 320 PRO B CA 1
ATOM 6322 C C . PRO B 1 320 ? 1.939 44.719 6.668 1 94.38 320 PRO B C 1
ATOM 6324 O O . PRO B 1 320 ? 1.621 45.844 7.09 1 94.38 320 PRO B O 1
ATOM 6327 N N . GLN B 1 321 ? 1.052 43.844 6.426 1 95.81 321 GLN B N 1
ATOM 6328 C CA . GLN B 1 321 ? -0.374 44.125 6.441 1 95.81 321 GLN B CA 1
ATOM 6329 C C . GLN B 1 321 ? -0.982 43.844 7.812 1 95.81 321 GLN B C 1
ATOM 6331 O O . GLN B 1 321 ? -2.199 43.938 7.988 1 95.81 321 GLN B O 1
ATOM 6336 N N . LEU B 1 322 ? -0.168 43.5 8.75 1 97.44 322 LEU B N 1
ATOM 6337 C CA . LEU B 1 322 ? -0.653 43.125 10.078 1 97.44 322 LEU B CA 1
ATOM 6338 C C . LEU B 1 322 ? -1.379 44.281 10.734 1 97.44 322 LEU B C 1
ATOM 6340 O O . LEU B 1 322 ? -0.819 45.375 10.859 1 97.44 322 LEU B O 1
ATOM 6344 N N . LYS B 1 323 ? -2.635 44.094 11.156 1 98.19 323 LYS B N 1
ATOM 6345 C CA . LYS B 1 323 ? -3.461 45.156 11.773 1 98.19 323 LYS B CA 1
ATOM 6346 C C . LYS B 1 323 ? -3.656 44.875 13.266 1 98.19 323 LYS B C 1
ATOM 6348 O O . LYS B 1 323 ? -3.814 45.812 14.047 1 98.19 323 LYS B O 1
ATOM 6353 N N . GLU B 1 324 ? -3.721 43.625 13.57 1 98.31 324 GLU B N 1
ATOM 6354 C CA . GLU B 1 324 ? -3.945 43.219 14.953 1 98.31 324 GLU B CA 1
ATOM 6355 C C . GLU B 1 324 ? -2.857 42.281 15.43 1 98.31 324 GLU B C 1
ATOM 6357 O O . GLU B 1 324 ? -2.604 41.25 14.797 1 98.31 324 GLU B O 1
ATOM 6362 N N . LEU B 1 325 ? -2.225 42.594 16.531 1 97.19 325 LEU B N 1
ATOM 6363 C CA . LEU B 1 325 ? -1.189 41.75 17.125 1 97.19 325 LEU B CA 1
ATOM 6364 C C . LEU B 1 325 ? -1.482 41.5 18.594 1 97.19 325 LEU B C 1
ATOM 6366 O O . LEU B 1 325 ? -1.672 42.438 19.375 1 97.19 325 LEU B O 1
ATOM 6370 N N . SER B 1 326 ? -1.674 40.312 18.906 1 96.12 326 SER B N 1
ATOM 6371 C CA . SER B 1 326 ? -1.8 39.875 20.297 1 96.12 326 SER B CA 1
ATOM 6372 C C . SER B 1 326 ? -0.661 38.938 20.688 1 96.12 326 SER B C 1
ATOM 6374 O O . SER B 1 326 ? -0.542 37.844 20.141 1 96.12 326 SER B O 1
ATOM 6376 N N . LEU B 1 327 ? 0.177 39.344 21.531 1 91.5 327 LEU B N 1
ATOM 6377 C CA . LEU B 1 327 ? 1.333 38.531 21.953 1 91.5 327 LEU B CA 1
ATOM 6378 C C . LEU B 1 327 ? 1.358 38.375 23.469 1 91.5 327 LEU B C 1
ATOM 6380 O O . LEU B 1 327 ? 1.62 39.344 24.203 1 91.5 327 LEU B O 1
ATOM 6384 N N . ASN B 1 328 ? 1.094 37.219 23.906 1 90.19 328 ASN B N 1
ATOM 6385 C CA . ASN B 1 328 ? 1.163 36.844 25.312 1 90.19 328 ASN B CA 1
ATOM 6386 C C . ASN B 1 328 ? 2.326 35.906 25.594 1 90.19 328 ASN B C 1
ATOM 6388 O O . ASN B 1 328 ? 2.24 34.719 25.312 1 90.19 328 ASN B O 1
ATOM 6392 N N . THR B 1 329 ? 3.389 36.281 26.172 1 83.56 329 THR B N 1
ATOM 6393 C CA . THR B 1 329 ? 4.57 35.469 26.406 1 83.56 329 THR B CA 1
ATOM 6394 C C . THR B 1 329 ? 4.543 34.875 27.812 1 83.56 329 THR B C 1
ATOM 6396 O O . THR B 1 329 ? 5.352 34 28.141 1 83.56 329 THR B O 1
ATOM 6399 N N . GLN B 1 330 ? 3.688 35.219 28.641 1 80.81 330 GLN B N 1
ATOM 6400 C CA . GLN B 1 330 ? 3.518 34.688 30 1 80.81 330 GLN B CA 1
ATOM 6401 C C . GLN B 1 330 ? 4.84 34.719 30.75 1 80.81 330 GLN B C 1
ATOM 6403 O O . GLN B 1 330 ? 5.199 33.719 31.406 1 80.81 330 GLN B O 1
ATOM 6408 N N . GLY B 1 331 ? 5.555 35.781 30.516 1 72.31 331 GLY B N 1
ATOM 6409 C CA . GLY B 1 331 ? 6.785 35.969 31.281 1 72.31 331 GLY B CA 1
ATOM 6410 C C . GLY B 1 331 ? 7.996 35.344 30.594 1 72.31 331 GLY B C 1
ATOM 6411 O O . GLY B 1 331 ? 9.125 35.5 31.062 1 72.31 331 GLY B O 1
ATOM 6412 N N . TYR B 1 332 ? 7.738 34.562 29.562 1 66.31 332 TYR B N 1
ATOM 6413 C CA . TYR B 1 332 ? 8.867 33.969 28.859 1 66.31 332 TYR B CA 1
ATOM 6414 C C . TYR B 1 332 ? 9.492 34.969 27.891 1 66.31 332 TYR B C 1
ATOM 6416 O O . TYR B 1 332 ? 8.945 35.219 26.812 1 66.31 332 TYR B O 1
ATOM 6424 N N . ASN B 1 333 ? 10.414 35.719 28.281 1 57.62 333 ASN B N 1
ATOM 6425 C CA . ASN B 1 333 ? 10.945 36.844 27.531 1 57.62 333 ASN B CA 1
ATOM 6426 C C . ASN B 1 333 ? 11.945 36.375 26.469 1 57.62 333 ASN B C 1
ATOM 6428 O O . ASN B 1 333 ? 12.414 37.188 25.656 1 57.62 333 ASN B O 1
ATOM 6432 N N . ARG B 1 334 ? 12.281 35.125 26.438 1 58.53 334 ARG B N 1
ATOM 6433 C CA . ARG B 1 334 ? 13.344 34.719 25.531 1 58.53 334 ARG B CA 1
ATOM 6434 C C . ARG B 1 334 ? 12.773 34.281 24.172 1 58.53 334 ARG B C 1
ATOM 6436 O O . ARG B 1 334 ? 13.328 33.406 23.516 1 58.53 334 ARG B O 1
ATOM 6443 N N . PHE B 1 335 ? 11.641 34.938 23.859 1 60.94 335 PHE B N 1
ATOM 6444 C CA . PHE B 1 335 ? 10.969 34.562 22.609 1 60.94 335 PHE B CA 1
ATOM 6445 C C . PHE B 1 335 ? 11.555 35.312 21.422 1 60.94 335 PHE B C 1
ATOM 6447 O O . PHE B 1 335 ? 11.625 34.781 20.312 1 60.94 335 PHE B O 1
ATOM 6454 N N . PHE B 1 336 ? 11.977 36.5 21.547 1 59.56 336 PHE B N 1
ATOM 6455 C CA . PHE B 1 336 ? 12.273 37.344 20.406 1 59.56 336 PHE B CA 1
ATOM 6456 C C . PHE B 1 336 ? 13.742 37.281 20.031 1 59.56 336 PHE B C 1
ATOM 6458 O O . PHE B 1 336 ? 14.117 37.594 18.906 1 59.56 336 PHE B O 1
ATOM 6465 N N . GLY B 1 337 ? 14.711 36.969 20.906 1 52.81 337 GLY B N 1
ATOM 6466 C CA . GLY B 1 337 ? 16.125 37.031 20.562 1 52.81 337 GLY B CA 1
ATOM 6467 C C . GLY B 1 337 ? 16.781 35.656 20.547 1 52.81 337 GLY B C 1
ATOM 6468 O O . GLY B 1 337 ? 16.125 34.656 20.797 1 52.81 337 GLY B O 1
ATOM 6469 N N . ASN B 1 338 ? 17.922 35.625 19.844 1 47.88 338 ASN B N 1
ATOM 6470 C CA . ASN B 1 338 ? 18.875 34.531 19.797 1 47.88 338 ASN B CA 1
ATOM 6471 C C . ASN B 1 338 ? 19.297 34.094 21.203 1 47.88 338 ASN B C 1
ATOM 6473 O O . ASN B 1 338 ? 20.047 34.781 21.875 1 47.88 338 ASN B O 1
ATOM 6477 N N . THR B 1 339 ? 18.469 33.5 21.906 1 47.12 339 THR B N 1
ATOM 6478 C CA . THR B 1 339 ? 18.875 33.188 23.281 1 47.12 339 THR B CA 1
ATOM 6479 C C . THR B 1 339 ? 20.203 32.469 23.312 1 47.12 339 THR B C 1
ATOM 6481 O O . THR B 1 339 ? 20.719 32.156 24.391 1 47.12 339 THR B O 1
ATOM 6484 N N . TRP B 1 340 ? 20.547 31.75 22.297 1 42.72 340 TRP B N 1
ATOM 6485 C CA . TRP B 1 340 ? 21.766 30.969 22.5 1 42.72 340 TRP B CA 1
ATOM 6486 C C . TRP B 1 340 ? 22.906 31.844 22.984 1 42.72 340 TRP B C 1
ATOM 6488 O O . TRP B 1 340 ? 23.75 31.406 23.766 1 42.72 340 TRP B O 1
ATOM 6498 N N . VAL B 1 341 ? 23.188 32.938 22.281 1 40.25 341 VAL B N 1
ATOM 6499 C CA . VAL B 1 341 ? 24.375 33.688 22.656 1 40.25 341 VAL B CA 1
ATOM 6500 C C . VAL B 1 341 ? 24.016 34.75 23.703 1 40.25 341 VAL B C 1
ATOM 6502 O O . VAL B 1 341 ? 23.234 35.656 23.438 1 40.25 341 VAL B O 1
ATOM 6505 N N . LEU B 1 342 ? 23.969 34.406 24.891 1 42.28 342 LEU B N 1
ATOM 6506 C CA . LEU B 1 342 ? 23.984 35.344 25.984 1 42.28 342 LEU B CA 1
ATOM 6507 C C . LEU B 1 342 ? 24.781 36.594 25.609 1 42.28 342 LEU B C 1
ATOM 6509 O O . LEU B 1 342 ? 25.844 36.844 26.188 1 42.28 342 LEU B O 1
ATOM 6513 N N . ASN B 1 343 ? 24.984 36.875 24.453 1 42.72 343 ASN B N 1
ATOM 6514 C CA . ASN B 1 343 ? 25.75 38.094 24.266 1 42.72 343 ASN B CA 1
ATOM 6515 C C . ASN B 1 343 ? 25 39.312 24.797 1 42.72 343 ASN B C 1
ATOM 6517 O O . ASN B 1 343 ? 23.781 39.406 24.656 1 42.72 343 ASN B O 1
ATOM 6521 N N . PRO B 1 344 ? 25.516 40.094 25.641 1 46.94 344 PRO B N 1
ATOM 6522 C CA . PRO B 1 344 ? 24.984 41.281 26.281 1 46.94 344 PRO B CA 1
ATOM 6523 C C . PRO B 1 344 ? 24.078 42.094 25.344 1 46.94 344 PRO B C 1
ATOM 6525 O O . PRO B 1 344 ? 23.156 42.781 25.797 1 46.94 344 PRO B O 1
ATOM 6528 N N . GLY B 1 345 ? 24.188 41.844 23.922 1 45.03 345 GLY B N 1
ATOM 6529 C CA . GLY B 1 345 ? 23.547 42.688 22.938 1 45.03 345 GLY B CA 1
ATOM 6530 C C . GLY B 1 345 ? 22.281 42.062 22.375 1 45.03 345 GLY B C 1
ATOM 6531 O O . GLY B 1 345 ? 21.672 42.594 21.438 1 45.03 345 GLY B O 1
ATOM 6532 N N . SER B 1 346 ? 21.953 40.938 22.562 1 51.78 346 SER B N 1
ATOM 6533 C CA . SER B 1 346 ? 20.828 40.25 21.906 1 51.78 346 SER B CA 1
ATOM 6534 C C . SER B 1 346 ? 19.5 40.812 22.391 1 51.78 346 SER B C 1
ATOM 6536 O O . SER B 1 346 ? 19.297 41.031 23.578 1 51.78 346 SER B O 1
ATOM 6538 N N . THR B 1 347 ? 18.812 41.562 21.484 1 56.16 347 THR B N 1
ATOM 6539 C CA . THR B 1 347 ? 17.578 42.281 21.781 1 56.16 347 THR B CA 1
ATOM 6540 C C . THR B 1 347 ? 16.5 41.312 22.266 1 56.16 347 THR B C 1
ATOM 6542 O O . THR B 1 347 ? 16.172 40.344 21.578 1 56.16 347 THR B O 1
ATOM 6545 N N . LYS B 1 348 ? 16.281 41.25 23.578 1 70.19 348 LYS B N 1
ATOM 6546 C CA . LYS B 1 348 ? 15.305 40.406 24.266 1 70.19 348 LYS B CA 1
ATOM 6547 C C . LYS B 1 348 ? 13.898 41 24.172 1 70.19 348 LYS B C 1
ATOM 6549 O O . LYS B 1 348 ? 12.93 40.375 24.594 1 70.19 348 LYS B O 1
ATOM 6554 N N . HIS B 1 349 ? 13.938 42.219 23.469 1 82.25 349 HIS B N 1
ATOM 6555 C CA . HIS B 1 349 ? 12.656 42.906 23.531 1 82.25 349 HIS B CA 1
ATOM 6556 C C . HIS B 1 349 ? 12.086 43.125 22.125 1 82.25 349 HIS B C 1
ATOM 6558 O O . HIS B 1 349 ? 12.797 42.969 21.125 1 82.25 349 HIS B O 1
ATOM 6564 N N . ILE B 1 350 ? 10.891 43.312 22.078 1 88 350 ILE B N 1
ATOM 6565 C CA . ILE B 1 350 ? 10.242 43.688 20.828 1 88 350 ILE B CA 1
ATOM 6566 C C . ILE B 1 350 ? 10.602 45.125 20.453 1 88 350 ILE B C 1
ATOM 6568 O O . ILE B 1 350 ? 10.445 46.031 21.281 1 88 350 ILE B O 1
ATOM 6572 N N . THR B 1 351 ? 11.125 45.344 19.25 1 90.38 351 THR B N 1
ATOM 6573 C CA . THR B 1 351 ? 11.57 46.656 18.859 1 90.38 351 THR B CA 1
ATOM 6574 C C . THR B 1 351 ? 10.992 47.062 17.516 1 90.38 351 THR B C 1
ATOM 6576 O O . THR B 1 351 ? 11.203 48.188 17.031 1 90.38 351 THR B O 1
ATOM 6579 N N . CYS B 1 352 ? 10.227 46.312 16.984 1 93.06 352 CYS B N 1
ATOM 6580 C CA . CYS B 1 352 ? 9.836 46.531 15.594 1 93.06 352 CYS B CA 1
ATOM 6581 C C . CYS B 1 352 ? 8.508 47.25 15.508 1 93.06 352 CYS B C 1
ATOM 6583 O O . CYS B 1 352 ? 8.102 47.719 14.43 1 93.06 352 CYS B O 1
ATOM 6585 N N . LEU B 1 353 ? 7.812 47.5 16.562 1 95.62 353 LEU B N 1
ATOM 6586 C CA . LEU B 1 353 ? 6.445 48.031 16.531 1 95.62 353 LEU B CA 1
ATOM 6587 C C . LEU B 1 353 ? 6.398 49.406 15.891 1 95.62 353 LEU B C 1
ATOM 6589 O O . LEU B 1 353 ? 5.48 49.688 15.117 1 95.62 353 LEU B O 1
ATOM 6593 N N . PRO B 1 354 ? 7.41 50.281 16.125 1 95.94 354 PRO B N 1
ATOM 6594 C CA . PRO B 1 354 ? 7.363 51.625 15.508 1 95.94 354 PRO B CA 1
ATOM 6595 C C . PRO B 1 354 ? 7.406 51.562 13.984 1 95.94 354 PRO B C 1
ATOM 6597 O O . PRO B 1 354 ? 6.988 52.531 13.32 1 95.94 354 PRO B O 1
ATOM 6600 N N . GLN B 1 355 ? 7.801 50.5 13.484 1 95.19 355 GLN B N 1
ATOM 6601 C CA . GLN B 1 355 ? 7.906 50.344 12.039 1 95.19 355 GLN B CA 1
ATOM 6602 C C . GLN B 1 355 ? 6.637 49.719 11.453 1 95.19 355 GLN B C 1
ATOM 6604 O O . GLN B 1 355 ? 6.469 49.688 10.234 1 95.19 355 GLN B O 1
ATOM 6609 N N . MET B 1 356 ? 5.777 49.312 12.344 1 96.19 356 MET B N 1
ATOM 6610 C CA . MET B 1 356 ? 4.559 48.625 11.891 1 96.19 356 MET B CA 1
ATOM 6611 C C . MET B 1 356 ? 3.43 49.656 11.695 1 96.19 356 MET B C 1
ATOM 6613 O O . MET B 1 356 ? 2.523 49.75 12.523 1 96.19 356 MET B O 1
ATOM 6617 N N . HIS B 1 357 ? 3.365 50.25 10.508 1 95.06 357 HIS B N 1
ATOM 6618 C CA . HIS B 1 357 ? 2.512 51.406 10.25 1 95.06 357 HIS B CA 1
ATOM 6619 C C . HIS B 1 357 ? 1.055 50.969 10.078 1 95.06 357 HIS B C 1
ATOM 6621 O O . HIS B 1 357 ? 0.149 51.812 10.188 1 95.06 357 HIS B O 1
ATOM 6627 N N . ASN B 1 358 ? 0.826 49.75 9.859 1 96.44 358 ASN B N 1
ATOM 6628 C CA . ASN B 1 358 ? -0.546 49.312 9.641 1 96.44 358 ASN B CA 1
ATOM 6629 C C . ASN B 1 358 ? -1.147 48.688 10.906 1 96.44 358 ASN B C 1
ATOM 6631 O O . ASN B 1 358 ? -2.33 48.344 10.93 1 96.44 358 ASN B O 1
ATOM 6635 N N . LEU B 1 359 ? -0.373 48.594 11.953 1 97.81 359 LEU B N 1
ATOM 6636 C CA . LEU B 1 359 ? -0.849 48 13.195 1 97.81 359 LEU B CA 1
ATOM 6637 C C . LEU B 1 359 ? -1.834 48.906 13.898 1 97.81 359 LEU B C 1
ATOM 6639 O O . LEU B 1 359 ? -1.505 50.062 14.203 1 97.81 359 LEU B O 1
ATOM 6643 N N . LYS B 1 360 ? -3.041 48.438 14.242 1 98.19 360 LYS B N 1
ATOM 6644 C CA . LYS B 1 360 ? -4.094 49.219 14.844 1 98.19 360 LYS B CA 1
ATOM 6645 C C . LYS B 1 360 ? -4.422 48.75 16.25 1 98.19 360 LYS B C 1
ATOM 6647 O O . LYS B 1 360 ? -4.777 49.562 17.125 1 98.19 360 LYS B O 1
ATOM 6652 N N . GLU B 1 361 ? -4.336 47.5 16.406 1 98.44 361 GLU B N 1
ATOM 6653 C CA . GLU B 1 361 ? -4.664 46.938 17.719 1 98.44 361 GLU B CA 1
ATOM 6654 C C . GLU B 1 361 ? -3.506 46.094 18.266 1 98.44 361 GLU B C 1
ATOM 6656 O O . GLU B 1 361 ? -2.93 45.281 17.547 1 98.44 361 GLU B O 1
ATOM 6661 N N . LEU B 1 362 ? -3.193 46.344 19.562 1 98.12 362 LEU B N 1
ATOM 6662 C CA . LEU B 1 362 ? -2.076 45.656 20.188 1 98.12 362 LEU B CA 1
ATOM 6663 C C . LEU B 1 362 ? -2.465 45.125 21.578 1 98.12 362 LEU B C 1
ATOM 6665 O O . LEU B 1 362 ? -2.951 45.906 22.406 1 98.12 362 LEU B O 1
ATOM 6669 N N . ARG B 1 363 ? -2.385 43.906 21.719 1 97.5 363 ARG B N 1
ATOM 6670 C CA . ARG B 1 363 ? -2.412 43.25 23.031 1 97.5 363 ARG B CA 1
ATOM 6671 C C . ARG B 1 363 ? -1.066 42.625 23.359 1 97.5 363 ARG B C 1
ATOM 6673 O O . ARG B 1 363 ? -0.595 41.75 22.609 1 97.5 363 ARG B O 1
ATOM 6680 N N . ILE B 1 364 ? -0.497 42.938 24.453 1 94.94 364 ILE B N 1
ATOM 6681 C CA . ILE B 1 364 ? 0.866 42.469 24.641 1 94.94 364 ILE B CA 1
ATOM 6682 C C . ILE B 1 364 ? 1.202 42.438 26.141 1 94.94 364 ILE B C 1
ATOM 6684 O O . ILE B 1 364 ? 0.625 43.219 26.922 1 94.94 364 ILE B O 1
ATOM 6688 N N . THR B 1 365 ? 2.057 41.594 26.484 1 92.56 365 THR B N 1
ATOM 6689 C CA . THR B 1 365 ? 2.584 41.594 27.844 1 92.56 365 THR B CA 1
ATOM 6690 C C . THR B 1 365 ? 3.756 42.562 27.984 1 92.56 365 THR B C 1
ATOM 6692 O O . THR B 1 365 ? 4.57 42.688 27.062 1 92.56 365 THR B O 1
ATOM 6695 N N . LEU B 1 366 ? 3.854 43.125 29.078 1 92.62 366 LEU B N 1
ATOM 6696 C CA . LEU B 1 366 ? 4.836 44.188 29.266 1 92.62 366 LEU B CA 1
ATOM 6697 C C . LEU B 1 366 ? 6.25 43.625 29.281 1 92.62 366 LEU B C 1
ATOM 6699 O O . LEU B 1 366 ? 7.211 44.344 28.984 1 92.62 366 LEU B O 1
ATOM 6703 N N . ASP B 1 367 ? 6.34 42.406 29.562 1 86.81 367 ASP B N 1
ATOM 6704 C CA . ASP B 1 367 ? 7.652 41.781 29.625 1 86.81 367 ASP B CA 1
ATOM 6705 C C . ASP B 1 367 ? 8.281 41.688 28.234 1 86.81 367 ASP B C 1
ATOM 6707 O O . ASP B 1 367 ? 9.484 41.438 28.109 1 86.81 367 ASP B O 1
ATOM 6711 N N . CYS B 1 368 ? 7.555 41.938 27.203 1 88.5 368 CYS B N 1
ATOM 6712 C CA . CYS B 1 368 ? 8.102 42 25.844 1 88.5 368 CYS B CA 1
ATOM 6713 C C . CYS B 1 368 ? 8.984 43.219 25.656 1 88.5 368 CYS B C 1
ATOM 6715 O O . CYS B 1 368 ? 9.844 43.219 24.766 1 88.5 368 CYS B O 1
ATOM 6717 N N . PHE B 1 369 ? 8.766 44.188 26.547 1 90.19 369 PHE B N 1
ATOM 6718 C CA . PHE B 1 369 ? 9.469 45.438 26.391 1 90.19 369 PHE B CA 1
ATOM 6719 C C . PHE B 1 369 ? 10.562 45.594 27.438 1 90.19 369 PHE B C 1
ATOM 6721 O O . PHE B 1 369 ? 11.586 46.25 27.188 1 90.19 369 PHE B O 1
ATOM 6728 N N . PHE B 1 370 ? 10.227 45.031 28.656 1 88.19 370 PHE B N 1
ATOM 6729 C CA . PHE B 1 370 ? 11.117 45.281 29.766 1 88.19 370 PHE B CA 1
ATOM 6730 C C . PHE B 1 370 ? 11.422 43.969 30.516 1 88.19 370 PHE B C 1
ATOM 6732 O O . PHE B 1 370 ? 10.539 43.156 30.719 1 88.19 370 PHE B O 1
ATOM 6739 N N . ASP B 1 371 ? 12.672 43.938 31.109 1 81.25 371 ASP B N 1
ATOM 6740 C CA . ASP B 1 371 ? 13.086 42.719 31.781 1 81.25 371 ASP B CA 1
ATOM 6741 C C . ASP B 1 371 ? 12.891 42.812 33.281 1 81.25 371 ASP B C 1
ATOM 6743 O O . ASP B 1 371 ? 12.672 41.812 33.969 1 81.25 371 ASP B O 1
ATOM 6747 N N . THR B 1 372 ? 13.086 44.094 33.75 1 85.81 372 THR B N 1
ATOM 6748 C CA . THR B 1 372 ? 13.062 44.281 35.188 1 85.81 372 THR B CA 1
ATOM 6749 C C . THR B 1 372 ? 12.148 45.438 35.594 1 85.81 372 THR B C 1
ATOM 6751 O O . THR B 1 372 ? 11.961 46.375 34.812 1 85.81 372 THR B O 1
ATOM 6754 N N . PRO B 1 373 ? 11.727 45.344 36.781 1 90.25 373 PRO B N 1
ATOM 6755 C CA . PRO B 1 373 ? 10.93 46.469 37.281 1 90.25 373 PRO B CA 1
ATOM 6756 C C . PRO B 1 373 ? 11.703 47.781 37.281 1 90.25 373 PRO B C 1
ATOM 6758 O O . PRO B 1 373 ? 11.117 48.844 37.031 1 90.25 373 PRO B O 1
ATOM 6761 N N . ALA B 1 374 ? 12.992 47.688 37.5 1 91 374 ALA B N 1
ATOM 6762 C CA . ALA B 1 374 ? 13.82 48.906 37.469 1 91 374 ALA B CA 1
ATOM 6763 C C . ALA B 1 374 ? 13.797 49.531 36.094 1 91 374 ALA B C 1
ATOM 6765 O O . ALA B 1 374 ? 13.773 50.781 35.969 1 91 374 ALA B O 1
ATOM 6766 N N . ASN B 1 375 ? 13.797 48.781 35.125 1 91.44 375 ASN B N 1
ATOM 6767 C CA . ASN B 1 375 ? 13.758 49.281 33.781 1 91.44 375 ASN B CA 1
ATOM 6768 C C . ASN B 1 375 ? 12.406 49.906 33.438 1 91.44 375 ASN B C 1
ATOM 6770 O O . ASN B 1 375 ? 12.328 50.875 32.656 1 91.44 375 ASN B O 1
ATOM 6774 N N . ILE B 1 376 ? 11.406 49.375 34 1 93.31 376 ILE B N 1
ATOM 6775 C CA . ILE B 1 376 ? 10.086 49.969 33.812 1 93.31 376 ILE B CA 1
ATOM 6776 C C . ILE B 1 376 ? 10.039 51.375 34.406 1 93.31 376 ILE B C 1
ATOM 6778 O O . ILE B 1 376 ? 9.516 52.312 33.75 1 93.31 376 ILE B O 1
ATOM 6782 N N . GLU B 1 377 ? 10.578 51.438 35.562 1 95.25 377 GLU B N 1
ATOM 6783 C CA . GLU B 1 377 ? 10.586 52.719 36.25 1 95.25 377 GLU B CA 1
ATOM 6784 C C . GLU B 1 377 ? 11.414 53.75 35.438 1 95.25 377 GLU B C 1
ATOM 6786 O O . GLU B 1 377 ? 11.016 54.906 35.281 1 95.25 377 GLU B O 1
ATOM 6791 N N . LEU B 1 378 ? 12.508 53.281 34.938 1 94.81 378 LEU B N 1
ATOM 6792 C CA . LEU B 1 378 ? 13.445 54.156 34.281 1 94.81 378 LEU B CA 1
ATOM 6793 C C . LEU B 1 378 ? 12.906 54.594 32.906 1 94.81 378 LEU B C 1
ATOM 6795 O O . LEU B 1 378 ? 13.07 55.719 32.469 1 94.81 378 LEU B O 1
ATOM 6799 N N . LEU B 1 379 ? 12.266 53.688 32.219 1 93.31 379 LEU B N 1
ATOM 6800 C CA . LEU B 1 379 ? 11.945 53.906 30.828 1 93.31 379 LEU B CA 1
ATOM 6801 C C . LEU B 1 379 ? 10.438 54.031 30.625 1 93.31 379 LEU B C 1
ATOM 6803 O O . LEU B 1 379 ? 9.969 54.156 29.484 1 93.31 379 LEU B O 1
ATOM 6807 N N . GLY B 1 380 ? 9.695 53.938 31.625 1 93.69 380 GLY B N 1
ATOM 6808 C CA . GLY B 1 380 ? 8.242 54 31.531 1 93.69 380 GLY B CA 1
ATOM 6809 C C . GLY B 1 380 ? 7.742 55.219 30.812 1 93.69 380 GLY B C 1
ATOM 6810 O O . GLY B 1 380 ? 6.746 55.156 30.078 1 93.69 380 GLY B O 1
ATOM 6811 N N . SER B 1 381 ? 8.484 56.344 30.953 1 94.75 381 SER B N 1
ATOM 6812 C CA . SER B 1 381 ? 8.078 57.594 30.344 1 94.75 381 SER B CA 1
ATOM 6813 C C . SER B 1 381 ? 8.273 57.562 28.844 1 94.75 381 SER B C 1
ATOM 6815 O O . SER B 1 381 ? 7.629 58.344 28.109 1 94.75 381 SER B O 1
ATOM 6817 N N . SER B 1 382 ? 9.125 56.75 28.359 1 95.44 382 SER B N 1
ATOM 6818 C CA . SER B 1 382 ? 9.414 56.688 26.938 1 95.44 382 SER B CA 1
ATOM 6819 C C . SER B 1 382 ? 8.672 55.531 26.266 1 95.44 382 SER B C 1
ATOM 6821 O O . SER B 1 382 ? 8.969 55.188 25.125 1 95.44 382 SER B O 1
ATOM 6823 N N . PHE B 1 383 ? 7.715 54.938 26.953 1 96.25 383 PHE B N 1
ATOM 6824 C CA . PHE B 1 383 ? 7.008 53.75 26.469 1 96.25 383 PHE B CA 1
ATOM 6825 C C . PHE B 1 383 ? 6.289 54.062 25.156 1 96.25 383 PHE B C 1
ATOM 6827 O O . PHE B 1 383 ? 6.285 53.25 24.25 1 96.25 383 PHE B O 1
ATOM 6834 N N . PRO B 1 384 ? 5.652 55.281 24.969 1 96.75 384 PRO B N 1
ATOM 6835 C CA . PRO B 1 384 ? 4.938 55.562 23.719 1 96.75 384 PRO B CA 1
ATOM 6836 C C . PRO B 1 384 ? 5.848 55.5 22.5 1 96.75 384 PRO B C 1
ATOM 6838 O O . PRO B 1 384 ? 5.375 55.25 21.375 1 96.75 384 PRO B O 1
ATOM 6841 N N . ASP B 1 385 ? 7.152 55.688 22.703 1 95.81 385 ASP B N 1
ATOM 6842 C CA . ASP B 1 385 ? 8.102 55.688 21.594 1 95.81 385 ASP B CA 1
ATOM 6843 C C . ASP B 1 385 ? 8.297 54.281 21.047 1 95.81 385 ASP B C 1
ATOM 6845 O O . ASP B 1 385 ? 8.789 54.094 19.922 1 95.81 385 ASP B O 1
ATOM 6849 N N . LEU B 1 386 ? 7.898 53.281 21.797 1 95.75 386 LEU B N 1
ATOM 6850 C CA . LEU B 1 386 ? 8.094 51.906 21.422 1 95.75 386 LEU B CA 1
ATOM 6851 C C . LEU B 1 386 ? 6.891 51.375 20.656 1 95.75 386 LEU B C 1
ATOM 6853 O O . LEU B 1 386 ? 6.898 50.219 20.203 1 95.75 386 LEU B O 1
ATOM 6857 N N . LEU B 1 387 ? 5.859 52.156 20.484 1 97.12 387 LEU B N 1
ATOM 6858 C CA . LEU B 1 387 ? 4.594 51.656 19.938 1 97.12 387 LEU B CA 1
ATOM 6859 C C . LEU B 1 387 ? 4.434 52.062 18.484 1 97.12 387 LEU B C 1
ATOM 6861 O O . LEU B 1 387 ? 5.191 52.906 17.984 1 97.12 387 LEU B O 1
ATOM 6865 N N . ALA B 1 388 ? 3.523 51.406 17.828 1 96.88 388 ALA B N 1
ATOM 6866 C CA . ALA B 1 388 ? 3.191 51.719 16.438 1 96.88 388 ALA B CA 1
ATOM 6867 C C . ALA B 1 388 ? 2.514 53.062 16.328 1 96.88 388 ALA B C 1
ATOM 6869 O O . ALA B 1 388 ? 1.694 53.438 17.172 1 96.88 388 ALA B O 1
ATOM 6870 N N . PRO B 1 389 ? 2.785 53.844 15.289 1 95.12 389 PRO B N 1
ATOM 6871 C CA . PRO B 1 389 ? 2.307 55.25 15.188 1 95.12 389 PRO B CA 1
ATOM 6872 C C . PRO B 1 389 ? 0.799 55.312 14.969 1 95.12 389 PRO B C 1
ATOM 6874 O O . PRO B 1 389 ? 0.172 56.312 15.344 1 95.12 389 PRO B O 1
ATOM 6877 N N . ARG B 1 390 ? 0.196 54.406 14.422 1 96.19 390 ARG B N 1
ATOM 6878 C CA . ARG B 1 390 ? -1.223 54.469 14.094 1 96.19 390 ARG B CA 1
ATOM 6879 C C . ARG B 1 390 ? -2.049 53.562 15 1 96.19 390 ARG B C 1
ATOM 6881 O O . ARG B 1 390 ? -3.143 53.125 14.625 1 96.19 390 ARG B O 1
ATOM 6888 N N . LEU B 1 391 ? -1.53 53.25 16.109 1 97.38 391 LEU B N 1
ATOM 6889 C CA . LEU B 1 391 ? -2.207 52.375 17.062 1 97.38 391 LEU B CA 1
ATOM 6890 C C . LEU B 1 391 ? -3.512 53 17.547 1 97.38 391 LEU B C 1
ATOM 6892 O O . LEU B 1 391 ? -3.545 54.188 17.906 1 97.38 391 LEU B O 1
ATOM 6896 N N . GLU B 1 392 ? -4.559 52.281 17.578 1 97.94 392 GLU B N 1
ATOM 6897 C CA . GLU B 1 392 ? -5.863 52.75 18.016 1 97.94 392 GLU B CA 1
ATOM 6898 C C . GLU B 1 392 ? -6.215 52.188 19.391 1 97.94 392 GLU B C 1
ATOM 6900 O O . GLU B 1 392 ? -6.832 52.875 20.219 1 97.94 392 GLU B O 1
ATOM 6905 N N . LYS B 1 393 ? -5.91 51 19.547 1 98.12 393 LYS B N 1
ATOM 6906 C CA . LYS B 1 393 ? -6.238 50.312 20.797 1 98.12 393 LYS B CA 1
ATOM 6907 C C . LYS B 1 393 ? -5.035 49.562 21.344 1 98.12 393 LYS B C 1
ATOM 6909 O O . LYS B 1 393 ? -4.309 48.906 20.594 1 98.12 393 LYS B O 1
ATOM 6914 N N . ILE B 1 394 ? -4.836 49.656 22.672 1 97.81 394 ILE B N 1
ATOM 6915 C CA . ILE B 1 394 ? -3.701 48.969 23.281 1 97.81 394 ILE B CA 1
ATOM 6916 C C . ILE B 1 394 ? -4.125 48.344 24.609 1 97.81 394 ILE B C 1
ATOM 6918 O O . ILE B 1 394 ? -4.855 48.969 25.375 1 97.81 394 ILE B O 1
ATOM 6922 N N . PHE B 1 395 ? -3.816 47.156 24.734 1 97.69 395 PHE B N 1
ATOM 6923 C CA . PHE B 1 395 ? -3.91 46.469 26.016 1 97.69 395 PHE B CA 1
ATOM 6924 C C . PHE B 1 395 ? -2.539 46 26.484 1 97.69 395 PHE B C 1
ATOM 6926 O O . PHE B 1 395 ? -1.848 45.281 25.766 1 97.69 395 PHE B O 1
ATOM 6933 N N . ILE B 1 396 ? -2.154 46.344 27.656 1 96.44 396 ILE B N 1
ATOM 6934 C CA . ILE B 1 396 ? -0.876 45.938 28.234 1 96.44 396 ILE B CA 1
ATOM 6935 C C . ILE B 1 396 ? -1.115 45.125 29.5 1 96.44 396 ILE B C 1
ATOM 6937 O O . ILE B 1 396 ? -1.786 45.594 30.422 1 96.44 396 ILE B O 1
ATOM 6941 N N . ASP B 1 397 ? -0.588 43.969 29.484 1 95.19 397 ASP B N 1
ATOM 6942 C CA . ASP B 1 397 ? -0.624 43.125 30.672 1 95.19 397 ASP B CA 1
ATOM 6943 C C . ASP B 1 397 ? 0.719 43.125 31.391 1 95.19 397 ASP B C 1
ATOM 6945 O O . ASP B 1 397 ? 1.695 42.562 30.922 1 95.19 397 ASP B O 1
ATOM 6949 N N . ALA B 1 398 ? 0.799 43.656 32.531 1 93.31 398 ALA B N 1
ATOM 6950 C CA . ALA B 1 398 ? 2.045 43.781 33.281 1 93.31 398 ALA B CA 1
ATOM 6951 C C . ALA B 1 398 ? 2.117 42.75 34.438 1 93.31 398 ALA B C 1
ATOM 6953 O O . ALA B 1 398 ? 2.988 42.844 35.281 1 93.31 398 ALA B O 1
ATOM 6954 N N . THR B 1 399 ? 1.251 41.812 34.344 1 88.25 399 THR B N 1
ATOM 6955 C CA . THR B 1 399 ? 1.14 40.844 35.438 1 88.25 399 THR B CA 1
ATOM 6956 C C . THR B 1 399 ? 2.428 40.031 35.594 1 88.25 399 THR B C 1
ATOM 6958 O O . THR B 1 399 ? 2.816 39.656 36.688 1 88.25 399 THR B O 1
ATOM 6961 N N . TRP B 1 400 ? 3.115 39.875 34.531 1 85.44 400 TRP B N 1
ATOM 6962 C CA . TRP B 1 400 ? 4.254 38.969 34.562 1 85.44 400 TRP B CA 1
ATOM 6963 C C . TRP B 1 400 ? 5.559 39.719 34.781 1 85.44 400 TRP B C 1
ATOM 6965 O O . TRP B 1 400 ? 6.633 39.125 34.844 1 85.44 400 TRP B O 1
ATOM 6975 N N . SER B 1 401 ? 5.523 40.938 34.938 1 87.5 401 SER B N 1
ATOM 6976 C CA . SER B 1 401 ? 6.719 41.75 35.031 1 87.5 401 SER B CA 1
ATOM 6977 C C . SER B 1 401 ? 7.398 41.625 36.406 1 87.5 401 SER B C 1
ATOM 6979 O O . SER B 1 401 ? 8.539 42.062 36.562 1 87.5 401 SER B O 1
ATOM 6981 N N . LEU B 1 402 ? 6.793 40.875 37.375 1 86.81 402 LEU B N 1
ATOM 6982 C CA . LEU B 1 402 ? 7.363 40.75 38.719 1 86.81 402 LEU B CA 1
ATOM 6983 C C . LEU B 1 402 ? 7.93 39.344 38.906 1 86.81 402 LEU B C 1
ATOM 6985 O O . LEU B 1 402 ? 8.438 39 39.969 1 86.81 402 LEU B O 1
ATOM 6989 N N . LEU B 1 403 ? 7.801 38.438 37.969 1 79.44 403 LEU B N 1
ATOM 6990 C CA . LEU B 1 403 ? 8.234 37.031 38.062 1 79.44 403 LEU B CA 1
ATOM 6991 C C . LEU B 1 403 ? 9.719 36.938 38.406 1 79.44 403 LEU B C 1
ATOM 6993 O O . LEU B 1 403 ? 10.148 36.031 39.094 1 79.44 403 LEU B O 1
ATOM 6997 N N . GLY B 1 404 ? 10.594 37.875 38.062 1 73.12 404 GLY B N 1
ATOM 6998 C CA . GLY B 1 404 ? 12.023 37.812 38.312 1 73.12 404 GLY B CA 1
ATOM 6999 C C . GLY B 1 404 ? 12.445 38.469 39.625 1 73.12 404 GLY B C 1
ATOM 7000 O O . GLY B 1 404 ? 13.625 38.438 39.969 1 73.12 404 GLY B O 1
ATOM 7001 N N . VAL B 1 405 ? 11.438 38.75 40.438 1 81.31 405 VAL B N 1
ATOM 7002 C CA . VAL B 1 405 ? 11.75 39.406 41.719 1 81.31 405 VAL B CA 1
ATOM 7003 C C . VAL B 1 405 ? 12.047 38.344 42.781 1 81.31 405 VAL B C 1
ATOM 7005 O O . VAL B 1 405 ? 11.297 37.375 42.906 1 81.31 405 VAL B O 1
ATOM 7008 N N . HIS B 1 406 ? 13.242 38.5 43.344 1 80.38 406 HIS B N 1
ATOM 7009 C CA . HIS B 1 406 ? 13.672 37.531 44.344 1 80.38 406 HIS B CA 1
ATOM 7010 C C . HIS B 1 406 ? 13.062 37.875 45.719 1 80.38 406 HIS B C 1
ATOM 7012 O O . HIS B 1 406 ? 12.867 39.031 46.031 1 80.38 406 HIS B O 1
ATOM 7018 N N . GLY B 1 407 ? 12.766 36.812 46.469 1 78.38 407 GLY B N 1
ATOM 7019 C CA . GLY B 1 407 ? 12.25 36.969 47.812 1 78.38 407 GLY B CA 1
ATOM 7020 C C . GLY B 1 407 ? 10.734 37.031 47.875 1 78.38 407 GLY B C 1
ATOM 7021 O O . GLY B 1 407 ? 10.055 36.719 46.906 1 78.38 407 GLY B O 1
ATOM 7022 N N . ARG B 1 408 ? 10.258 37.375 49.094 1 78.19 408 ARG B N 1
ATOM 7023 C CA . ARG B 1 408 ? 8.812 37.5 49.281 1 78.19 408 ARG B CA 1
ATOM 7024 C C . ARG B 1 408 ? 8.281 38.781 48.625 1 78.19 408 ARG B C 1
ATOM 7026 O O . ARG B 1 408 ? 8.711 39.875 48.969 1 78.19 408 ARG B O 1
ATOM 7033 N N . ILE B 1 409 ? 7.457 38.688 47.594 1 84.94 409 ILE B N 1
ATOM 7034 C CA . ILE B 1 409 ? 6.914 39.812 46.844 1 84.94 409 ILE B CA 1
ATOM 7035 C C . ILE B 1 409 ? 5.809 40.469 47.656 1 84.94 409 ILE B C 1
ATOM 7037 O O . ILE B 1 409 ? 4.723 39.906 47.812 1 84.94 409 ILE B O 1
ATOM 7041 N N . THR B 1 410 ? 6.164 41.562 48.25 1 86.5 410 THR B N 1
ATOM 7042 C CA . THR B 1 410 ? 5.207 42.375 49 1 86.5 410 THR B CA 1
ATOM 7043 C C . THR B 1 410 ? 5.094 43.75 48.375 1 86.5 410 THR B C 1
ATOM 7045 O O . THR B 1 410 ? 5.91 44.156 47.531 1 86.5 410 THR B O 1
ATOM 7048 N N . ALA B 1 411 ? 4.168 44.5 48.812 1 85.31 411 ALA B N 1
ATOM 7049 C CA . ALA B 1 411 ? 3.918 45.844 48.281 1 85.31 411 ALA B CA 1
ATOM 7050 C C . ALA B 1 411 ? 5.059 46.781 48.625 1 85.31 411 ALA B C 1
ATOM 7052 O O . ALA B 1 411 ? 5.309 47.781 47.938 1 85.31 411 ALA B O 1
ATOM 7053 N N . SER B 1 412 ? 5.746 46.469 49.719 1 88.06 412 SER B N 1
ATOM 7054 C CA . SER B 1 412 ? 6.801 47.344 50.219 1 88.06 412 SER B CA 1
ATOM 7055 C C . SER B 1 412 ? 8.164 46.938 49.656 1 88.06 412 SER B C 1
ATOM 7057 O O . SER B 1 412 ? 9.164 47.625 49.875 1 88.06 412 SER B O 1
ATOM 7059 N N . HIS B 1 413 ? 8.164 45.875 48.938 1 92.06 413 HIS B N 1
ATOM 7060 C CA . HIS B 1 413 ? 9.406 45.438 48.312 1 92.06 413 HIS B CA 1
ATOM 7061 C C . HIS B 1 413 ? 9.93 46.5 47.344 1 92.06 413 HIS B C 1
ATOM 7063 O O . HIS B 1 413 ? 9.156 47.062 46.562 1 92.06 413 HIS B O 1
ATOM 7069 N N . PRO B 1 414 ? 11.18 46.812 47.344 1 91.12 414 PRO B N 1
ATOM 7070 C CA . PRO B 1 414 ? 11.742 47.875 46.531 1 91.12 414 PRO B CA 1
ATOM 7071 C C . PRO B 1 414 ? 11.469 47.656 45.031 1 91.12 414 PRO B C 1
ATOM 7073 O O . PRO B 1 414 ? 11.18 48.625 44.312 1 91.12 414 PRO B O 1
ATOM 7076 N N . GLN B 1 415 ? 11.523 46.5 44.656 1 92.81 415 GLN B N 1
ATOM 7077 C CA . GLN B 1 415 ? 11.297 46.219 43.25 1 92.81 415 GLN B CA 1
ATOM 7078 C C . GLN B 1 415 ? 9.82 46.375 42.906 1 92.81 415 GLN B C 1
ATOM 7080 O O . GLN B 1 415 ? 9.492 46.75 41.75 1 92.81 415 GLN B O 1
ATOM 7085 N N . VAL B 1 416 ? 9.039 46.094 43.812 1 92.94 416 VAL B N 1
ATOM 7086 C CA . VAL B 1 416 ? 7.605 46.281 43.594 1 92.94 416 VAL B CA 1
ATOM 7087 C C . VAL B 1 416 ? 7.277 47.75 43.562 1 92.94 416 VAL B C 1
ATOM 7089 O O . VAL B 1 416 ? 6.445 48.188 42.75 1 92.94 416 VAL B O 1
ATOM 7092 N N . MET B 1 417 ? 7.961 48.531 44.344 1 93.81 417 MET B N 1
ATOM 7093 C CA . MET B 1 417 ? 7.77 50 44.344 1 93.81 417 MET B CA 1
ATOM 7094 C C . MET B 1 417 ? 8.234 50.594 43 1 93.81 417 MET B C 1
ATOM 7096 O O . MET B 1 417 ? 7.57 51.469 42.469 1 93.81 417 MET B O 1
ATOM 7100 N N . ALA B 1 418 ? 9.289 50.125 42.562 1 94.38 418 ALA B N 1
ATOM 7101 C CA . ALA B 1 418 ? 9.797 50.562 41.281 1 94.38 418 ALA B CA 1
ATOM 7102 C C . ALA B 1 418 ? 8.82 50.219 40.156 1 94.38 418 ALA B C 1
ATOM 7104 O O . ALA B 1 418 ? 8.594 51.031 39.25 1 94.38 418 ALA B O 1
ATOM 7105 N N . TYR B 1 419 ? 8.367 49.031 40.25 1 93.75 419 TYR B N 1
ATOM 7106 C CA . TYR B 1 419 ? 7.359 48.562 39.312 1 93.75 419 TYR B CA 1
ATOM 7107 C C . TYR B 1 419 ? 6.141 49.469 39.312 1 93.75 419 TYR B C 1
ATOM 7109 O O . TYR B 1 419 ? 5.695 49.906 38.25 1 93.75 419 TYR B O 1
ATOM 7117 N N . LYS B 1 420 ? 5.609 49.75 40.469 1 93.56 420 LYS B N 1
ATOM 7118 C CA . LYS B 1 420 ? 4.422 50.594 40.594 1 93.56 420 LYS B CA 1
ATOM 7119 C C . LYS B 1 420 ? 4.676 52 40.031 1 93.56 420 LYS B C 1
ATOM 7121 O O . LYS B 1 420 ? 3.848 52.531 39.281 1 93.56 420 LYS B O 1
ATOM 7126 N N . LYS B 1 421 ? 5.816 52.531 40.375 1 94.75 421 LYS B N 1
ATOM 7127 C CA . LYS B 1 421 ? 6.188 53.844 39.875 1 94.75 421 LYS B CA 1
ATOM 7128 C C . LYS B 1 421 ? 6.32 53.844 38.344 1 94.75 421 LYS B C 1
ATOM 7130 O O . LYS B 1 421 ? 5.934 54.812 37.688 1 94.75 421 LYS B O 1
ATOM 7135 N N . GLY B 1 422 ? 6.867 52.812 37.875 1 95.81 422 GLY B N 1
ATOM 7136 C CA . GLY B 1 422 ? 7.035 52.688 36.438 1 95.81 422 GLY B CA 1
ATOM 7137 C C . GLY B 1 422 ? 5.715 52.625 35.688 1 95.81 422 GLY B C 1
ATOM 7138 O O . GLY B 1 422 ? 5.562 53.25 34.656 1 95.81 422 GLY B O 1
ATOM 7139 N N . ILE B 1 423 ? 4.828 51.875 36.219 1 95.38 423 ILE B N 1
ATOM 7140 C CA . ILE B 1 423 ? 3.518 51.719 35.594 1 95.38 423 ILE B CA 1
ATOM 7141 C C . ILE B 1 423 ? 2.803 53.094 35.594 1 95.38 423 ILE B C 1
ATOM 7143 O O . ILE B 1 423 ? 2.17 53.438 34.594 1 95.38 423 ILE B O 1
ATOM 7147 N N . GLU B 1 424 ? 2.912 53.75 36.688 1 95.38 424 GLU B N 1
ATOM 7148 C CA . GLU B 1 424 ? 2.312 55.094 36.781 1 95.38 424 GLU B CA 1
ATOM 7149 C C . GLU B 1 424 ? 2.889 56.031 35.719 1 95.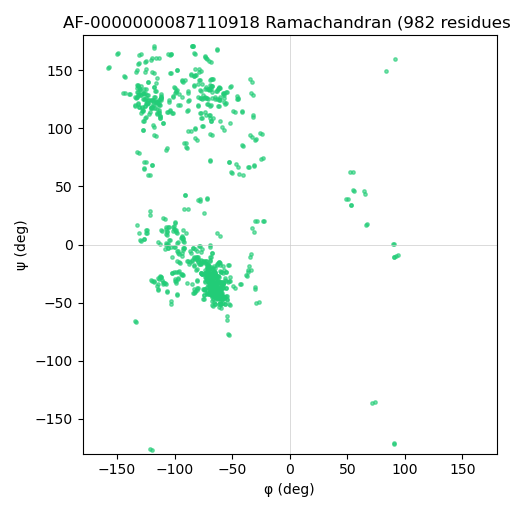38 424 GLU B C 1
ATOM 7151 O O . GLU B 1 424 ? 2.146 56.75 35.062 1 95.38 424 GLU B O 1
ATOM 7156 N N . LYS B 1 425 ? 4.18 55.969 35.562 1 95.88 425 LYS B N 1
ATOM 7157 C CA . LYS B 1 425 ? 4.848 56.781 34.531 1 95.88 425 LYS B CA 1
ATOM 7158 C C . LYS B 1 425 ? 4.379 56.406 33.156 1 95.88 425 LYS B C 1
ATOM 7160 O O . LYS B 1 425 ? 4.188 57.281 32.281 1 95.88 425 LYS B O 1
ATOM 7165 N N . MET B 1 426 ? 4.18 55.156 32.969 1 96.62 426 MET B N 1
ATOM 7166 C CA . MET B 1 426 ? 3.752 54.656 31.672 1 96.62 426 MET B CA 1
ATOM 7167 C C . MET B 1 426 ? 2.344 55.125 31.344 1 96.62 426 MET B C 1
ATOM 7169 O O . MET B 1 426 ? 2.082 55.562 30.219 1 96.62 426 MET B O 1
ATOM 7173 N N . ILE B 1 427 ? 1.475 55.031 32.312 1 95.69 427 ILE B N 1
ATOM 7174 C CA . ILE B 1 427 ? 0.097 55.469 32.094 1 95.69 427 ILE B CA 1
ATOM 7175 C C . ILE B 1 427 ? 0.072 56.969 31.766 1 95.69 427 ILE B C 1
ATOM 7177 O O . ILE B 1 427 ? -0.591 57.375 30.812 1 95.69 427 ILE B O 1
ATOM 7181 N N . THR B 1 428 ? 0.854 57.719 32.5 1 96.38 428 THR B N 1
ATOM 7182 C CA . THR B 1 428 ? 0.926 59.156 32.281 1 96.38 428 THR B CA 1
ATOM 7183 C C . THR B 1 428 ? 1.467 59.438 30.891 1 96.38 428 THR B C 1
ATOM 7185 O O . THR B 1 428 ? 0.934 60.312 30.188 1 96.38 428 THR B O 1
ATOM 7188 N N . ALA B 1 429 ? 2.432 58.781 30.578 1 96.88 429 ALA B N 1
ATOM 7189 C CA . ALA B 1 429 ? 3.062 58.969 29.266 1 96.88 429 ALA B CA 1
ATOM 7190 C C . ALA B 1 429 ? 2.104 58.625 28.141 1 96.88 429 ALA B C 1
ATOM 7192 O O . ALA B 1 429 ? 2.059 59.312 27.125 1 96.88 429 ALA B O 1
ATOM 7193 N N . LEU B 1 430 ? 1.398 57.531 28.266 1 96.56 430 LEU B N 1
ATOM 7194 C CA . LEU B 1 430 ? 0.45 57.094 27.234 1 96.56 430 LEU B CA 1
ATOM 7195 C C . LEU B 1 430 ? -0.669 58.125 27.078 1 96.56 430 LEU B C 1
ATOM 7197 O O . LEU B 1 430 ? -1.079 58.438 25.953 1 96.56 430 LEU B O 1
ATOM 7201 N N . CYS B 1 431 ? -1.132 58.656 28.188 1 96.25 431 CYS B N 1
ATOM 7202 C CA . CYS B 1 431 ? -2.188 59.656 28.156 1 96.25 431 CYS B CA 1
ATOM 7203 C C . CYS B 1 431 ? -1.706 60.938 27.469 1 96.25 431 CYS B C 1
ATOM 7205 O O . CYS B 1 431 ? -2.424 61.531 26.656 1 96.25 431 CYS B O 1
ATOM 7207 N N . THR B 1 432 ? -0.509 61.312 27.781 1 95.31 432 THR B N 1
ATOM 7208 C CA . THR B 1 432 ? 0.059 62.531 27.172 1 95.31 432 THR B CA 1
ATOM 7209 C C . THR B 1 432 ? 0.302 62.312 25.672 1 95.31 432 THR B C 1
ATOM 7211 O O . THR B 1 432 ? 0.033 63.188 24.859 1 95.31 432 THR B O 1
ATOM 7214 N N . ALA B 1 433 ? 0.77 61.188 25.391 1 95.56 433 ALA B N 1
ATOM 7215 C CA . ALA B 1 433 ? 1.102 60.844 24.016 1 95.56 433 ALA B CA 1
ATOM 7216 C C . ALA B 1 433 ? -0.154 60.781 23.156 1 95.56 433 ALA B C 1
ATOM 7218 O O . ALA B 1 433 ? -0.095 61 21.938 1 95.56 433 ALA B O 1
ATOM 7219 N N . SER B 1 434 ? -1.258 60.438 23.672 1 94.44 434 SER B N 1
ATOM 7220 C CA . SER B 1 434 ? -2.514 60.344 22.938 1 94.44 434 SER B CA 1
ATOM 7221 C C . SER B 1 434 ? -2.908 61.688 22.344 1 94.44 434 SER B C 1
ATOM 7223 O O . SER B 1 434 ? -3.674 61.75 21.375 1 94.44 434 SER B O 1
ATOM 7225 N N . LYS B 1 435 ? -2.344 62.75 22.812 1 92.06 435 LYS B N 1
ATOM 7226 C CA . LYS B 1 435 ? -2.668 64.062 22.328 1 92.06 435 LYS B CA 1
ATOM 7227 C C . LYS B 1 435 ? -1.691 64.562 21.25 1 92.06 435 LYS B C 1
ATOM 7229 O O . LYS B 1 435 ? -1.99 65.438 20.484 1 92.06 435 LYS B O 1
ATOM 7234 N N . SER B 1 436 ? -0.59 63.875 21.172 1 90.12 436 SER B N 1
ATOM 7235 C CA . SER B 1 436 ? 0.453 64.375 20.281 1 90.12 436 SER B CA 1
ATOM 7236 C C . SER B 1 436 ? 1.031 63.219 19.422 1 90.12 436 SER B C 1
ATOM 7238 O O . SER B 1 436 ? 0.641 63.062 18.266 1 90.12 436 SER B O 1
ATOM 7240 N N . GLN B 1 437 ? 1.677 62.281 20.016 1 90.81 437 GLN B N 1
ATOM 7241 C CA . GLN B 1 437 ? 2.484 61.25 19.359 1 90.81 437 GLN B CA 1
ATOM 7242 C C . GLN B 1 437 ? 1.608 60.125 18.812 1 90.81 437 GLN B C 1
ATOM 7244 O O . GLN B 1 437 ? 1.943 59.531 17.781 1 90.81 437 GLN B O 1
ATOM 7249 N N . LEU B 1 438 ? 0.583 59.781 19.531 1 95 438 LEU B N 1
ATOM 7250 C CA . LEU B 1 438 ? -0.331 58.719 19.156 1 95 438 LEU B CA 1
ATOM 7251 C C . LEU B 1 438 ? -1.752 59.25 18.984 1 95 438 LEU B C 1
ATOM 7253 O O . LEU B 1 438 ? -2.656 58.844 19.734 1 95 438 LEU B O 1
ATOM 7257 N N . PRO B 1 439 ? -1.927 60.031 17.969 1 92.5 439 PRO B N 1
ATOM 7258 C CA . PRO B 1 439 ? -3.217 60.719 17.844 1 92.5 439 PRO B CA 1
ATOM 7259 C C . PRO B 1 439 ? -4.363 59.75 17.547 1 92.5 439 PRO B C 1
ATOM 7261 O O . PRO B 1 439 ? -5.531 60.094 17.766 1 92.5 439 PRO B O 1
ATOM 7264 N N . CYS B 1 440 ? -4.074 58.594 17.078 1 95.44 440 CYS B N 1
ATOM 7265 C CA . CYS B 1 440 ? -5.129 57.656 16.703 1 95.44 440 CYS B CA 1
ATOM 7266 C C . CYS B 1 440 ? -5.582 56.812 17.891 1 95.44 440 CYS B C 1
ATOM 7268 O O . CYS B 1 440 ? -6.57 56.094 17.812 1 95.44 440 CYS B O 1
ATOM 7270 N N . LEU B 1 441 ? -4.93 56.938 19 1 95.94 441 LEU B N 1
ATOM 7271 C CA . LEU B 1 441 ? -5.203 56.094 20.172 1 95.94 441 LEU B CA 1
ATOM 7272 C C . LEU B 1 441 ? -6.582 56.406 20.75 1 95.94 441 LEU B C 1
ATOM 7274 O O . LEU B 1 441 ? -6.887 57.562 21.062 1 95.94 441 LEU B O 1
ATOM 7278 N N . LYS B 1 442 ? -7.391 55.375 20.891 1 95.81 442 LYS B N 1
ATOM 7279 C CA . LYS B 1 442 ? -8.766 55.562 21.359 1 95.81 442 LYS B CA 1
ATOM 7280 C C . LYS B 1 442 ? -9.008 54.781 22.656 1 95.81 442 LYS B C 1
ATOM 7282 O O . LYS B 1 442 ? -9.906 55.125 23.422 1 95.81 442 LYS B O 1
ATOM 7287 N N . VAL B 1 443 ? -8.297 53.719 22.734 1 97 443 VAL B N 1
ATOM 7288 C CA . VAL B 1 443 ? -8.531 52.875 23.891 1 97 443 VAL B CA 1
ATOM 7289 C C . VAL B 1 443 ? -7.191 52.5 24.547 1 97 443 VAL B C 1
ATOM 7291 O O . VAL B 1 443 ? -6.262 52.062 23.859 1 97 443 VAL B O 1
ATOM 7294 N N . ILE B 1 444 ? -7.102 52.719 25.875 1 96.19 444 ILE B N 1
ATOM 7295 C CA . ILE B 1 444 ? -5.969 52.281 26.672 1 96.19 444 ILE B CA 1
ATOM 7296 C C . ILE B 1 444 ? -6.457 51.344 27.781 1 96.19 444 ILE B C 1
ATOM 7298 O O . ILE B 1 444 ? -7.25 51.75 28.641 1 96.19 444 ILE B O 1
ATOM 7302 N N . ALA B 1 445 ? -6.051 50.125 27.672 1 96.06 445 ALA B N 1
ATOM 7303 C CA . ALA B 1 445 ? -6.328 49.156 28.719 1 96.06 445 ALA B CA 1
ATOM 7304 C C . ALA B 1 445 ? -5.031 48.625 29.344 1 96.06 445 ALA B C 1
ATOM 7306 O O . ALA B 1 445 ? -4.062 48.375 28.625 1 96.06 445 ALA B O 1
ATOM 7307 N N . LEU B 1 446 ? -4.965 48.531 30.688 1 95.31 446 LEU B N 1
ATOM 7308 C CA . LEU B 1 446 ? -3.764 48.094 31.375 1 95.31 446 LEU B CA 1
ATOM 7309 C C . LEU B 1 446 ? -4.121 47.25 32.594 1 95.31 446 LEU B C 1
ATOM 7311 O O . LEU B 1 446 ? -5.051 47.594 33.344 1 95.31 446 LEU B O 1
ATOM 7315 N N . GLY B 1 447 ? -3.467 46.125 32.656 1 93.69 447 GLY B N 1
ATOM 7316 C CA . GLY B 1 447 ? -3.541 45.281 33.844 1 93.69 447 GLY B CA 1
ATOM 7317 C C . GLY B 1 447 ? -2.229 45.219 34.594 1 93.69 447 GLY B C 1
ATOM 7318 O O . GLY B 1 447 ? -1.173 45 34 1 93.69 447 GLY B O 1
ATOM 7319 N N . ALA B 1 448 ? -2.229 45.5 35.938 1 92.75 448 ALA B N 1
ATOM 7320 C CA . ALA B 1 448 ? -1.021 45.469 36.75 1 92.75 448 ALA B CA 1
ATOM 7321 C C . ALA B 1 448 ? -1.318 44.938 38.156 1 92.75 448 ALA B C 1
ATOM 7323 O O . ALA B 1 448 ? -2.391 45.188 38.719 1 92.75 448 ALA B O 1
ATOM 7324 N N . LYS B 1 449 ? -0.335 44.25 38.594 1 88.88 449 LYS B N 1
ATOM 7325 C CA . LYS B 1 449 ? -0.413 43.812 40 1 88.88 449 LYS B CA 1
ATOM 7326 C C . LYS B 1 449 ? 0.053 44.906 40.938 1 88.88 449 LYS B C 1
ATOM 7328 O O . LYS B 1 449 ? 0.976 45.656 40.625 1 88.88 449 LYS B O 1
ATOM 7333 N N . TYR B 1 450 ? -0.583 45 42.156 1 85.44 450 TYR B N 1
ATOM 7334 C CA . TYR B 1 450 ? -0.216 45.938 43.219 1 85.44 450 TYR B CA 1
ATOM 7335 C C . TYR B 1 450 ? -0.468 47.375 42.812 1 85.44 450 TYR B C 1
ATOM 7337 O O . TYR B 1 450 ? 0.155 48.281 43.344 1 85.44 450 TYR B O 1
ATOM 7345 N N . GLY B 1 451 ? -1.259 47.531 41.781 1 82.75 451 GLY B N 1
ATOM 7346 C CA . GLY B 1 451 ? -1.562 48.875 41.344 1 82.75 451 GLY B CA 1
ATOM 7347 C C . GLY B 1 451 ? -2.67 49.531 42.125 1 82.75 451 GLY B C 1
ATOM 7348 O O . GLY B 1 451 ? -3.236 48.938 43.062 1 82.75 451 GLY B O 1
ATOM 7349 N N . LYS B 1 452 ? -2.732 50.812 41.969 1 85.75 452 LYS B N 1
ATOM 7350 C CA . LYS B 1 452 ? -3.824 51.625 42.5 1 85.75 452 LYS B CA 1
ATOM 7351 C C . LYS B 1 452 ? -4.766 52.094 41.375 1 85.75 452 LYS B C 1
ATOM 7353 O O . LYS B 1 452 ? -4.75 53.25 41 1 85.75 452 LYS B O 1
ATOM 7358 N N . PRO B 1 453 ? -5.605 51.219 41.094 1 87.69 453 PRO B N 1
ATOM 7359 C CA . PRO B 1 453 ? -6.391 51.469 39.875 1 87.69 453 PRO B CA 1
ATOM 7360 C C . PRO B 1 453 ? -7.312 52.688 40.031 1 87.69 453 PRO B C 1
ATOM 7362 O O . PRO B 1 453 ? -7.5 53.438 39.094 1 87.69 453 PRO B O 1
ATOM 7365 N N . ARG B 1 454 ? -7.902 52.938 41.188 1 90.69 454 ARG B N 1
ATOM 7366 C CA . ARG B 1 454 ? -8.805 54.094 41.375 1 90.69 454 ARG B CA 1
ATOM 7367 C C . ARG B 1 454 ? -8.047 55.406 41.25 1 90.69 454 ARG B C 1
ATOM 7369 O O . ARG B 1 454 ? -8.492 56.312 40.531 1 90.69 454 ARG B O 1
ATOM 7376 N N . GLN B 1 455 ? -6.938 55.469 41.969 1 92.81 455 GLN B N 1
ATOM 7377 C CA . GLN B 1 455 ? -6.117 56.688 41.906 1 92.81 455 GLN B CA 1
ATOM 7378 C C . GLN B 1 455 ? -5.551 56.875 40.5 1 92.81 455 GLN B C 1
ATOM 7380 O O . GLN B 1 455 ? -5.562 58 39.969 1 92.81 455 GLN B O 1
ATOM 7385 N N . TRP B 1 456 ? -5.074 55.844 39.906 1 93.69 456 TRP B N 1
ATOM 7386 C CA . TRP B 1 456 ? -4.496 55.938 38.562 1 93.69 456 TRP B CA 1
ATOM 7387 C C . TRP B 1 456 ? -5.543 56.375 37.531 1 93.69 456 TRP B C 1
ATOM 7389 O O . TRP B 1 456 ? -5.25 57.156 36.625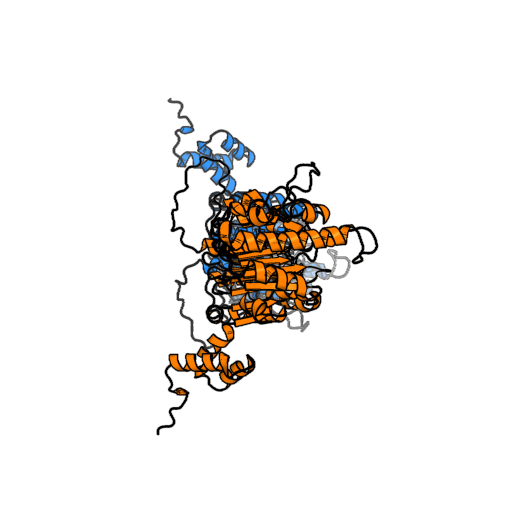 1 93.69 456 TRP B O 1
ATOM 7399 N N . THR B 1 457 ? -6.73 55.875 37.719 1 93.5 457 THR B N 1
ATOM 7400 C CA . THR B 1 457 ? -7.82 56.219 36.812 1 93.5 457 THR B CA 1
ATOM 7401 C C . THR B 1 457 ? -8.164 57.688 36.938 1 93.5 457 THR B C 1
ATOM 7403 O O . THR B 1 457 ? -8.383 58.375 35.938 1 93.5 457 THR B O 1
ATOM 7406 N N . LYS B 1 458 ? -8.266 58.156 38.156 1 94.56 458 LYS B N 1
ATOM 7407 C CA . LYS B 1 458 ? -8.57 59.562 38.406 1 94.56 458 LYS B CA 1
ATOM 7408 C C . LYS B 1 458 ? -7.52 60.469 37.781 1 94.56 458 LYS B C 1
ATOM 7410 O O . LYS B 1 458 ? -7.859 61.438 37.094 1 94.56 458 LYS B O 1
ATOM 7415 N N . ASP B 1 459 ? -6.312 60.156 38 1 94.56 459 ASP B N 1
ATOM 7416 C CA . ASP B 1 459 ? -5.215 60.969 37.469 1 94.56 459 ASP B CA 1
ATOM 7417 C C . ASP B 1 459 ? -5.203 60.906 35.938 1 94.56 459 ASP B C 1
ATOM 7419 O O . ASP B 1 459 ? -4.965 61.938 35.281 1 94.56 459 ASP B O 1
ATOM 7423 N N . ALA B 1 460 ? -5.406 59.75 35.406 1 94.62 460 ALA B N 1
ATOM 7424 C CA . ALA B 1 460 ? -5.418 59.562 33.969 1 94.62 460 ALA B CA 1
ATOM 7425 C C . ALA B 1 460 ? -6.57 60.312 33.344 1 94.62 460 ALA B C 1
ATOM 7427 O O . ALA B 1 460 ? -6.418 60.906 32.25 1 94.62 460 ALA B O 1
ATOM 7428 N N . ARG B 1 461 ? -7.684 60.344 33.969 1 93.62 461 ARG B N 1
ATOM 7429 C CA . ARG B 1 461 ? -8.852 61.062 33.469 1 93.62 461 ARG B CA 1
ATOM 7430 C C . ARG B 1 461 ? -8.609 62.562 33.406 1 93.62 461 ARG B C 1
ATOM 7432 O O . ARG B 1 461 ? -9.102 63.219 32.5 1 93.62 461 ARG B O 1
ATOM 7439 N N . LYS B 1 462 ? -7.875 63.031 34.344 1 95.5 462 LYS B N 1
ATOM 7440 C CA . LYS B 1 462 ? -7.508 64.438 34.312 1 95.5 462 LYS B CA 1
ATOM 7441 C C . LYS B 1 462 ? -6.648 64.75 33.094 1 95.5 462 LYS B C 1
ATOM 7443 O O . LYS B 1 462 ? -6.836 65.812 32.469 1 95.5 462 LYS B O 1
ATOM 7448 N N . LEU B 1 463 ? -5.805 63.875 32.844 1 94.25 463 LEU B N 1
ATOM 7449 C CA . LEU B 1 463 ? -4.898 64.062 31.719 1 94.25 463 LEU B CA 1
ATOM 7450 C C . LEU B 1 463 ? -5.629 63.906 30.391 1 94.25 463 LEU B C 1
ATOM 7452 O O . LEU B 1 463 ? -5.27 64.5 29.391 1 94.25 463 LEU B O 1
ATOM 7456 N N . LEU B 1 464 ? -6.629 63.094 30.406 1 94.19 464 LEU B N 1
ATOM 7457 C CA . LEU B 1 464 ? -7.355 62.781 29.172 1 94.19 464 LEU B CA 1
ATOM 7458 C C . LEU B 1 464 ? -8.555 63.688 29 1 94.19 464 LEU B C 1
ATOM 7460 O O . LEU B 1 464 ? -9.367 63.5 28.094 1 94.19 464 LEU B O 1
ATOM 7464 N N . ALA B 1 465 ? -8.594 64.625 29.891 1 91.81 465 ALA B N 1
ATOM 7465 C CA . ALA B 1 465 ? -9.703 65.562 29.766 1 91.81 465 ALA B CA 1
ATOM 7466 C C . ALA B 1 465 ? -9.719 66.25 28.391 1 91.81 465 ALA B C 1
ATOM 7468 O O . ALA B 1 465 ? -8.68 66.688 27.891 1 91.81 465 ALA B O 1
ATOM 7469 N N . GLY B 1 466 ? -10.852 66.25 27.688 1 88.62 466 GLY B N 1
ATOM 7470 C CA . GLY B 1 466 ? -10.984 66.875 26.391 1 88.62 466 GLY B CA 1
ATOM 7471 C C . GLY B 1 466 ? -10.758 65.938 25.234 1 88.62 466 GLY B C 1
ATOM 7472 O O . GLY B 1 466 ? -10.844 66.312 24.062 1 88.62 466 GLY B O 1
ATOM 7473 N N . THR B 1 467 ? -10.273 64.688 25.594 1 91.56 467 THR B N 1
ATOM 7474 C CA . THR B 1 467 ? -10.078 63.688 24.578 1 91.56 467 THR B CA 1
ATOM 7475 C C . THR B 1 467 ? -11.172 62.625 24.656 1 91.56 467 THR B C 1
ATOM 7477 O O . THR B 1 467 ? -11.938 62.594 25.609 1 91.56 467 THR B O 1
ATOM 7480 N N . ASN B 1 468 ? -11.312 61.875 23.656 1 91.25 468 ASN B N 1
ATOM 7481 C CA . ASN B 1 468 ? -12.289 60.781 23.625 1 91.25 468 ASN B CA 1
ATOM 7482 C C . ASN B 1 468 ? -11.633 59.438 23.906 1 91.25 468 ASN B C 1
ATOM 7484 O O . ASN B 1 468 ? -12.18 58.375 23.547 1 91.25 468 ASN B O 1
ATOM 7488 N N . VAL B 1 469 ? -10.5 59.469 24.484 1 95.44 469 VAL B N 1
ATOM 7489 C CA . VAL B 1 469 ? -9.773 58.219 24.781 1 95.44 469 VAL B CA 1
ATOM 7490 C C . VAL B 1 469 ? -10.43 57.531 25.969 1 95.44 469 VAL B C 1
ATOM 7492 O O . VAL B 1 469 ? -10.695 58.125 27 1 95.44 469 VAL B O 1
ATOM 7495 N N . LYS B 1 470 ? -10.734 56.25 25.781 1 95.38 470 LYS B N 1
ATOM 7496 C CA . LYS B 1 470 ? -11.297 55.438 26.859 1 95.38 470 LYS B CA 1
ATOM 7497 C C . LYS B 1 470 ? -10.195 54.688 27.625 1 95.38 470 LYS B C 1
ATOM 7499 O O . LYS B 1 470 ? -9.203 54.25 27.031 1 95.38 470 LYS B O 1
ATOM 7504 N N . LEU B 1 471 ? -10.406 54.625 28.906 1 94.06 471 LEU B N 1
ATOM 7505 C CA . LEU B 1 471 ? -9.383 54.062 29.781 1 94.06 471 LEU B CA 1
ATOM 7506 C C . LEU B 1 471 ? -9.969 52.969 30.656 1 94.06 471 LEU B C 1
ATOM 7508 O O . LEU B 1 471 ? -11.086 53.094 31.156 1 94.06 471 LEU B O 1
ATOM 7512 N N . LYS B 1 472 ? -9.258 51.844 30.656 1 93.81 472 LYS B N 1
ATOM 7513 C CA . LYS B 1 472 ? -9.578 50.719 31.547 1 93.81 472 LYS B CA 1
ATOM 7514 C C . LYS B 1 472 ? -8.344 50.25 32.312 1 93.81 472 LYS B C 1
ATOM 7516 O O . LYS B 1 472 ? -7.383 49.781 31.719 1 93.81 472 LYS B O 1
ATOM 7521 N N . LEU B 1 473 ? -8.273 50.406 33.625 1 93.25 473 LEU B N 1
ATOM 7522 C CA . LEU B 1 473 ? -7.195 49.938 34.5 1 93.25 473 LEU B CA 1
ATOM 7523 C C . LEU B 1 473 ? -7.707 48.906 35.469 1 93.25 473 LEU B C 1
ATOM 7525 O O . LEU B 1 473 ? -8.727 49.125 36.156 1 93.25 473 LEU B O 1
ATOM 7529 N N . VAL B 1 474 ? -7.062 47.75 35.406 1 91.5 474 VAL B N 1
ATOM 7530 C CA . VAL B 1 474 ? -7.504 46.656 36.281 1 91.5 474 VAL B CA 1
ATOM 7531 C C . VAL B 1 474 ? -6.324 46.156 37.094 1 91.5 474 VAL B C 1
ATOM 7533 O O . VAL B 1 474 ? -5.164 46.375 36.75 1 91.5 474 VAL B O 1
ATOM 7536 N N . THR B 1 475 ? -6.656 45.5 38.281 1 86.31 475 THR B N 1
ATOM 7537 C CA . THR B 1 475 ? -5.637 44.875 39.125 1 86.31 475 THR B CA 1
ATOM 7538 C C . THR B 1 475 ? -5.953 43.406 39.375 1 86.31 475 THR B C 1
ATOM 7540 O O . THR B 1 475 ? -7.105 42.969 39.281 1 86.31 475 THR B O 1
ATOM 7543 N N . GLY B 1 476 ? -4.824 42.594 39.594 1 72.31 476 GLY B N 1
ATOM 7544 C CA . GLY B 1 476 ? -4.91 41.219 40.062 1 72.31 476 GLY B CA 1
ATOM 7545 C C . GLY B 1 476 ? -5.449 40.25 39.031 1 72.31 476 GLY B C 1
ATOM 7546 O O . GLY B 1 476 ? -5.043 40.281 37.875 1 72.31 476 GLY B O 1
ATOM 7547 N N . ASN B 1 477 ? -6.355 39.375 39.531 1 70.62 477 ASN B N 1
ATOM 7548 C CA . ASN B 1 477 ? -6.871 38.188 38.812 1 70.62 477 ASN B CA 1
ATOM 7549 C C . ASN B 1 477 ? -7.723 38.594 37.625 1 70.62 477 ASN B C 1
ATOM 7551 O O . ASN B 1 477 ? -7.898 37.812 36.688 1 70.62 477 ASN B O 1
ATOM 7555 N N . HIS B 1 478 ? -8.016 39.844 37.469 1 81.75 478 HIS B N 1
ATOM 7556 C CA . HIS B 1 478 ? -8.898 40.281 36.406 1 81.75 478 HIS B CA 1
ATOM 7557 C C . HIS B 1 478 ? -8.117 40.531 35.125 1 81.75 478 HIS B C 1
ATOM 7559 O O . HIS B 1 478 ? -8.695 40.594 34.031 1 81.75 478 HIS B O 1
ATOM 7565 N N . THR B 1 479 ? -6.906 40.656 35.219 1 86.69 479 THR B N 1
ATOM 7566 C CA . THR B 1 479 ? -6.082 40.938 34.062 1 86.69 479 THR B CA 1
ATOM 7567 C C . THR B 1 479 ? -6.129 39.781 33.062 1 86.69 479 THR B C 1
ATOM 7569 O O . THR B 1 479 ? -6.188 40.031 31.844 1 86.69 479 THR B O 1
ATOM 7572 N N . GLY B 1 480 ? -6.133 38.594 33.531 1 87.81 480 GLY B N 1
ATOM 7573 C CA . GLY B 1 480 ? -6.172 37.406 32.688 1 87.81 480 GLY B CA 1
ATOM 7574 C C . GLY B 1 480 ? -7.418 37.344 31.812 1 87.81 480 GLY B C 1
ATOM 7575 O O . GLY B 1 480 ? -7.367 36.875 30.688 1 87.81 480 GLY B O 1
ATOM 7576 N N . GLN B 1 481 ? -8.477 37.812 32.219 1 88.38 481 GLN B N 1
ATOM 7577 C CA . GLN B 1 481 ? -9.75 37.75 31.5 1 88.38 481 GLN B CA 1
ATOM 7578 C C . GLN B 1 481 ? -9.758 38.688 30.297 1 88.38 481 GLN B C 1
ATOM 7580 O O . GLN B 1 481 ? -10.477 38.469 29.328 1 88.38 481 GLN B O 1
ATOM 7585 N N . LEU B 1 482 ? -9.023 39.75 30.375 1 91.75 482 LEU B N 1
ATOM 7586 C CA . LEU B 1 482 ? -9.016 40.781 29.344 1 91.75 482 LEU B CA 1
ATOM 7587 C C . LEU B 1 482 ? -8.469 40.219 28.031 1 91.75 482 LEU B C 1
ATOM 7589 O O . LEU B 1 482 ? -8.789 40.719 26.953 1 91.75 482 LEU B O 1
ATOM 7593 N N . TRP B 1 483 ? -7.672 39.188 28.125 1 92.56 483 TRP B N 1
ATOM 7594 C CA . TRP B 1 483 ? -7.098 38.594 26.922 1 92.56 483 TRP B CA 1
ATOM 7595 C C . TRP B 1 483 ? -8.18 37.969 26.062 1 92.56 483 TRP B C 1
ATOM 7597 O O . TRP B 1 483 ? -8.023 37.875 24.844 1 92.56 483 TRP B O 1
ATOM 7607 N N . HIS B 1 484 ? -9.242 37.625 26.625 1 88.94 484 HIS B N 1
ATOM 7608 C CA . HIS B 1 484 ? -10.281 36.875 25.922 1 88.94 484 HIS B CA 1
ATOM 7609 C C . HIS B 1 484 ? -11.492 37.781 25.641 1 88.94 484 HIS B C 1
ATOM 7611 O O . HIS B 1 484 ? -12.445 37.344 25 1 88.94 484 HIS B O 1
ATOM 7617 N N . GLN B 1 485 ? -11.414 38.969 26.047 1 91.75 485 GLN B N 1
ATOM 7618 C CA . GLN B 1 485 ? -12.539 39.875 25.859 1 91.75 485 GLN B CA 1
ATOM 7619 C C . GLN B 1 485 ? -12.344 40.75 24.625 1 91.75 485 GLN B C 1
ATOM 7621 O O . GLN B 1 485 ? -11.219 41.031 24.219 1 91.75 485 GLN B O 1
ATOM 7626 N N . THR B 1 486 ? -13.562 41.062 24.109 1 93.44 486 THR B N 1
ATOM 7627 C CA . THR B 1 486 ? -13.531 42.094 23.062 1 93.44 486 THR B CA 1
ATOM 7628 C C . THR B 1 486 ? -13.273 43.469 23.672 1 93.44 486 THR B C 1
ATOM 7630 O O . THR B 1 486 ? -13.398 43.656 24.875 1 93.44 486 THR B O 1
ATOM 7633 N N . TRP B 1 487 ? -12.836 44.406 22.812 1 95 487 TRP B N 1
ATOM 7634 C CA . TRP B 1 487 ? -12.562 45.781 23.281 1 95 487 TRP B CA 1
ATOM 7635 C C . TRP B 1 487 ? -13.812 46.406 23.906 1 95 487 TRP B C 1
ATOM 7637 O O . TRP B 1 487 ? -13.727 47.125 24.906 1 95 487 TRP B O 1
ATOM 7647 N N . LYS B 1 488 ? -14.992 46.062 23.391 1 92.25 488 LYS B N 1
ATOM 7648 C CA . LYS B 1 488 ? -16.25 46.562 23.938 1 92.25 488 LYS B CA 1
ATOM 7649 C C . LYS B 1 488 ? -16.516 45.969 25.312 1 92.25 488 LYS B C 1
ATOM 7651 O O . LYS B 1 488 ? -16.922 46.688 26.234 1 92.25 488 LYS B O 1
ATOM 7656 N N . GLN B 1 489 ? -16.219 44.75 25.453 1 90.81 489 GLN B N 1
ATOM 7657 C CA . GLN B 1 489 ? -16.438 44.094 26.734 1 90.81 489 GLN B CA 1
ATOM 7658 C C . GLN B 1 489 ? -15.492 44.625 27.797 1 90.81 489 GLN B C 1
ATOM 7660 O O . GLN B 1 489 ? -15.867 44.75 28.969 1 90.81 489 GLN B O 1
ATOM 7665 N N . MET B 1 490 ? -14.297 44.969 27.359 1 89.94 490 MET B N 1
ATOM 7666 C CA . MET B 1 490 ? -13.297 45.5 28.281 1 89.94 490 MET B CA 1
ATOM 7667 C C . MET B 1 490 ? -13.766 46.844 28.875 1 89.94 490 MET B C 1
ATOM 7669 O O . MET B 1 490 ? -13.508 47.125 30.047 1 89.94 490 MET B O 1
ATOM 7673 N N . LEU B 1 491 ? -14.562 47.531 28.094 1 88.5 491 LEU B N 1
ATOM 7674 C CA . LEU B 1 491 ? -14.906 48.906 28.484 1 88.5 491 LEU B CA 1
ATOM 7675 C C . LEU B 1 491 ? -16.234 48.938 29.219 1 88.5 491 LEU B C 1
ATOM 7677 O O . LEU B 1 491 ? -16.562 49.938 29.875 1 88.5 491 LEU B O 1
ATOM 7681 N N . GLU B 1 492 ? -17.203 47.969 29.094 1 79.25 492 GLU B N 1
ATOM 7682 C CA . GLU B 1 492 ? -18.484 47.938 29.781 1 79.25 492 GLU B CA 1
ATOM 7683 C C . GLU B 1 492 ? -18.312 47.656 31.266 1 79.25 492 GLU B C 1
ATOM 7685 O O . GLU B 1 492 ? -19.141 48.031 32.094 1 79.25 492 GLU B O 1
ATOM 7690 N N . VAL B 1 493 ? -17.391 46.938 31.625 1 54.94 493 VAL B N 1
ATOM 7691 C CA . VAL B 1 493 ? -17.328 46.625 33.062 1 54.94 493 VAL B CA 1
ATOM 7692 C C . VAL B 1 493 ? -16.703 47.812 33.781 1 54.94 493 VAL B C 1
ATOM 7694 O O . VAL B 1 493 ? -15.688 48.375 33.375 1 54.94 493 VAL B O 1
#

Nearest PDB structures (foldseek):
  2w9x-assembly1_A  TM=4.272E-01  e=2.291E-01  Cellvibrio japonicus
  2ptg-assembly1_A  TM=3.528E-01  e=6.138E-02  Eimeria tenella strain Houghton
  6utq-assembly1_A  TM=3.500E-01  e=4.439E+00  Lactiplantibacillus plantarum
  5udr-assembly1_A  TM=3.393E-01  e=7.685E+00  Lactiplantibacillus plantarum
  6whu-assembly1_C  TM=1.432E-01  e=8.577E+00  Rattus norvegicus

Sequence (986 aa):
MKNNFFSRLPNELVCCIVKCASQNAFQSKRDLLNLCLLNWQMYPFAQLELYRTVEIHSMKAYDLLTRTFIENPNLRNCVREAHISVAGGRFDRWALNVSSWANENLNMTNLCDTDRSLVILCKTLCGIGSPKENSRSVLALLLIFLDRAEEVSLEVNSYCRPSTRTIIAYLDLLSSSLPSSSSLPLLSPSSPSSLAVVPRRALFPSLRSFSLTGFSLPAYAETVFGQPISVLTPLLSAANLTDLHLIGDTPIWDALGDPDIANVQLPLKTLTLDSSSADGTGLCHLLRRCPNLRRLKASIKSPRRNGRSNINTVLPASCPQLKELSLNTQGYNRFFGNTWVLNPGSTKHITCLPQMHNLKELRITLDCFFDTPANIELLGSSFPDLLAPRLEKIFIDATWSLLGVHGRITASHPQVMAYKKGIEKMITALCTASKSQLPCLKVIALGAKYGKPRQWTKDARKLLAGTNVKLKLVTGNHTGQLWHQTWKQMLEVMKNNFFSRLPNELVCCIVKCASQNAFQSKRDLLNLCLLNWQMYPFAQLELYRTVEIHSMKAYDLLTRTFIENPNLRNCVREAHISVAGGRFDRWALNVSSWANENLNMTNLCDTDRSLVILCKTLCGIGSPKENSRSVLALLLIFLDRAEEVSLEVNSYCRPSTRTIIAYLDLLSSSLPSSSSLPLLSPSSPSSLAVVPRRALFPSLRSFSLTGFSLPAYAETVFGQPISVLTPLLSAANLTDLHLIGDTPIWDALGDPDIANVQLPLKTLTLDSSSADGTGLCHLLRRCPNLRRLKASIKSPRRNGRSNINTVLPASCPQLKELSLNTQGYNRFFGNTWVLNPGSTKHITCLPQMHNLKELRITLDCFFDTPANIELLGSSFPDLLAPRLEKIFIDATWSLLGVHGRITASHPQVMAYKKGIEKMITALCTASKSQLPCLKVIALGAKYGKPRQWTKDARKLLAGTNVKLKLVTGNHTGQLWHQTWKQMLEV